Protein 2R47 (pdb70)

Structure (mmCIF, N/CA/C/O backbone):
data_2R47
#
_entry.id   2R47
#
_cell.length_a   150.763
_cell.length_b   208.637
_cell.length_c   83.051
_cell.angle_alpha   90.000
_cell.angle_beta   90.000
_cell.angle_gamma   90.000
#
_symmetry.space_group_name_H-M   'C 2 2 21'
#
loop_
_entity.id
_entity.type
_entity.pdbx_description
1 polymer 'Uncharacterized protein MTH_862'
2 non-polymer 'SULFATE ION'
3 water water
#
loop_
_atom_site.group_PDB
_atom_site.id
_atom_site.type_symbol
_atom_site.label_atom_id
_atom_site.label_alt_id
_atom_site.label_comp_id
_atom_site.label_asym_id
_atom_site.label_entity_id
_atom_site.label_seq_id
_atom_site.pdbx_PDB_ins_code
_atom_site.Cartn_x
_atom_site.Cartn_y
_atom_site.Cartn_z
_atom_site.occupancy
_atom_site.B_iso_or_equiv
_atom_site.auth_seq_id
_atom_site.auth_comp_id
_atom_site.auth_asym_id
_atom_site.auth_atom_id
_atom_site.pdbx_PDB_model_num
ATOM 1 N N . GLY A 1 1 ? 39.791 80.977 11.038 1.00 31.62 -1 GLY A N 1
ATOM 2 C CA . GLY A 1 1 ? 39.180 82.269 10.589 1.00 31.26 -1 GLY A CA 1
ATOM 3 C C . GLY A 1 1 ? 37.749 82.447 11.075 1.00 31.01 -1 GLY A C 1
ATOM 4 O O . GLY A 1 1 ? 37.290 81.721 11.969 1.00 30.54 -1 GLY A O 1
ATOM 5 N N . HIS A 1 2 ? 37.039 83.396 10.461 1.00 30.92 0 HIS A N 1
ATOM 6 C CA . HIS A 1 2 ? 35.700 83.790 10.916 1.00 30.98 0 HIS A CA 1
ATOM 7 C C . HIS A 1 2 ? 34.694 82.646 10.925 1.00 29.82 0 HIS A C 1
ATOM 8 O O . HIS A 1 2 ? 34.549 81.920 9.927 1.00 29.58 0 HIS A O 1
ATOM 15 N N . MET A 1 3 ? 34.008 82.504 12.060 1.00 28.74 1 MET A N 1
ATOM 16 C CA . MET A 1 3 ? 33.039 81.436 12.266 1.00 27.24 1 MET A CA 1
ATOM 17 C C . MET A 1 3 ? 31.663 82.068 12.319 1.00 27.80 1 MET A C 1
ATOM 18 O O . MET A 1 3 ? 31.445 83.013 13.093 1.00 27.34 1 MET A O 1
ATOM 23 N N . GLU A 1 4 ? 30.755 81.563 11.479 1.00 27.56 2 GLU A N 1
ATOM 24 C CA . GLU A 1 4 ? 29.384 82.053 11.403 1.00 28.45 2 GLU A CA 1
ATOM 25 C C . GLU A 1 4 ? 28.398 81.069 12.023 1.00 27.50 2 GLU A C 1
ATOM 26 O O . GLU A 1 4 ? 28.442 79.883 11.703 1.00 26.50 2 GLU A O 1
ATOM 32 N N . LYS A 1 5 ? 27.504 81.566 12.886 1.00 27.57 3 LYS A N 1
ATOM 33 C CA . LYS A 1 5 ? 26.482 80.723 13.508 1.00 28.27 3 LYS A CA 1
ATOM 34 C C . LYS A 1 5 ? 25.574 80.153 12.459 1.00 28.01 3 LYS A C 1
ATOM 35 O O . LYS A 1 5 ? 25.004 80.900 11.661 1.00 28.00 3 LYS A O 1
ATOM 41 N N . LEU A 1 6 ? 25.435 78.831 12.482 1.00 26.71 4 LEU A N 1
ATOM 42 C CA . LEU A 1 6 ? 24.604 78.099 11.546 1.00 26.89 4 LEU A CA 1
ATOM 43 C C . LEU A 1 6 ? 23.240 77.850 12.159 1.00 25.98 4 LEU A C 1
ATOM 44 O O . LEU A 1 6 ? 22.215 78.173 11.552 1.00 25.72 4 LEU A O 1
ATOM 49 N N . LYS A 1 7 ? 23.214 77.258 13.350 1.00 24.37 5 LYS A N 1
ATOM 50 C CA . LYS A 1 7 ? 21.940 77.011 14.006 1.00 23.63 5 LYS A CA 1
ATOM 51 C C . LYS A 1 7 ? 22.094 76.734 15.477 1.00 23.33 5 LYS A C 1
ATOM 52 O O . LYS A 1 7 ? 23.208 76.531 15.948 1.00 21.87 5 LYS A O 1
ATOM 58 N N . GLU A 1 8 ? 20.967 76.661 16.173 1.00 23.10 6 GLU A N 1
ATOM 59 C CA . GLU A 1 8 ? 20.975 76.413 17.624 1.00 25.52 6 GLU A CA 1
ATOM 60 C C . GLU A 1 8 ? 20.422 75.029 17.902 1.00 22.83 6 GLU A C 1
ATOM 61 O O . GLU A 1 8 ? 19.664 74.477 17.096 1.00 22.81 6 GLU A O 1
ATOM 67 N N . PHE A 1 9 ? 20.759 74.473 19.062 1.00 21.11 7 PHE A N 1
ATOM 68 C CA . PHE A 1 9 ? 20.205 73.198 19.455 1.00 18.87 7 PHE A CA 1
ATOM 69 C C . PHE A 1 9 ? 19.977 73.224 20.954 1.00 19.79 7 PHE A C 1
ATOM 70 O O . PHE A 1 9 ? 20.543 74.067 21.662 1.00 17.96 7 PHE A O 1
ATOM 78 N N . ARG A 1 10 ? 19.195 72.266 21.428 1.00 19.39 8 ARG A N 1
ATOM 79 C CA . ARG A 1 10 ? 18.871 72.173 22.844 1.00 20.48 8 ARG A CA 1
ATOM 80 C C . ARG A 1 10 ? 18.746 70.706 23.226 1.00 19.63 8 ARG A C 1
ATOM 81 O O . ARG A 1 10 ? 18.139 69.901 22.507 1.00 18.96 8 ARG A O 1
ATOM 89 N N . GLY A 1 11 ? 19.339 70.362 24.359 1.00 19.46 9 GLY A N 1
ATOM 90 C CA . GLY A 1 11 ? 19.307 69.007 24.879 1.00 19.67 9 GLY A CA 1
ATOM 91 C C . GLY A 1 11 ? 20.402 68.121 24.325 1.00 19.76 9 GLY A C 1
ATOM 92 O O . GLY A 1 11 ? 20.964 68.421 23.262 1.00 19.19 9 GLY A O 1
ATOM 93 N N . ILE A 1 12 ? 20.653 67.000 25.017 1.00 19.42 10 ILE A N 1
ATOM 94 C CA . ILE A 1 12 ? 21.662 65.997 24.614 1.00 19.52 10 ILE A CA 1
ATOM 95 C C . ILE A 1 12 ? 21.330 65.332 23.289 1.00 17.57 10 ILE A C 1
ATOM 96 O O . ILE A 1 12 ? 22.187 65.162 22.446 1.00 17.91 10 ILE A O 1
ATOM 101 N N . LYS A 1 13 ? 20.068 64.968 23.082 1.00 17.08 11 LYS A N 1
ATOM 102 C CA . LYS A 1 13 ? 19.738 64.341 21.772 1.00 18.59 11 LYS A CA 1
ATOM 103 C C . LYS A 1 13 ? 20.130 65.209 20.571 1.00 16.75 11 LYS A C 1
ATOM 104 O O . LYS A 1 13 ? 20.740 64.707 19.620 1.00 16.41 11 LYS A O 1
ATOM 110 N N . GLU A 1 14 ? 19.825 66.505 20.617 1.00 17.89 12 GLU A N 1
ATOM 111 C CA . GLU A 1 14 ? 20.168 67.407 19.506 1.00 17.59 12 GLU A CA 1
ATOM 112 C C . GLU A 1 14 ? 21.651 67.697 19.441 1.00 17.22 12 GLU A C 1
ATOM 113 O O . GLU A 1 14 ? 22.177 67.932 18.384 1.00 16.62 12 GLU A O 1
ATOM 119 N N . HIS A 1 15 ? 22.313 67.739 20.597 1.00 17.15 13 HIS A N 1
ATOM 120 C CA . HIS A 1 15 ? 23.769 67.920 20.640 1.00 16.90 13 HIS A CA 1
ATOM 121 C C . HIS A 1 15 ? 24.476 66.787 19.875 1.00 16.91 13 HIS A C 1
ATOM 122 O O . HIS A 1 15 ? 25.321 67.042 18.977 1.00 17.46 13 HIS A O 1
ATOM 129 N N . LEU A 1 16 ? 24.104 65.541 20.179 1.00 15.75 14 LEU A N 1
ATOM 130 C CA . LEU A 1 16 ? 24.630 64.415 19.408 1.00 17.11 14 LEU A CA 1
ATOM 131 C C . LEU A 1 16 ? 24.228 64.491 17.926 1.00 17.29 14 LEU A C 1
ATOM 132 O O . LEU A 1 16 ? 25.037 64.205 17.019 1.00 16.06 14 LEU A O 1
ATOM 137 N N . GLY A 1 17 ? 22.971 64.861 17.677 1.00 15.74 15 GLY A N 1
ATOM 138 C CA . GLY A 1 17 ? 22.470 64.956 16.293 1.00 16.21 15 GLY A CA 1
ATOM 139 C C . GLY A 1 17 ? 23.194 65.931 15.383 1.00 16.00 15 GLY A C 1
ATOM 140 O O . GLY A 1 17 ? 23.505 65.599 14.217 1.00 16.79 15 GLY A O 1
ATOM 141 N N . VAL A 1 18 ? 23.483 67.132 15.886 1.00 16.69 16 VAL A N 1
ATOM 142 C CA . VAL A 1 18 ? 24.232 68.106 15.054 1.00 16.21 16 VAL A CA 1
ATOM 143 C C . VAL A 1 18 ? 25.655 67.618 14.793 1.00 16.26 16 VAL A C 1
ATOM 144 O O . VAL A 1 18 ? 26.237 67.921 13.758 1.00 15.77 16 VAL A O 1
ATOM 148 N N . PHE A 1 19 ? 26.218 66.851 15.726 1.00 16.27 17 PHE A N 1
ATOM 149 C CA . PHE A 1 19 ? 27.529 66.235 15.491 1.00 15.71 17 PHE A CA 1
ATOM 150 C C . PHE A 1 19 ? 27.397 65.170 14.393 1.00 17.40 17 PHE A C 1
ATOM 151 O O . PHE A 1 19 ? 28.189 65.154 13.414 1.00 17.85 17 PHE A O 1
ATOM 159 N N . ARG A 1 20 ? 26.405 64.291 14.516 1.00 16.42 18 ARG A N 1
ATOM 160 C CA . ARG A 1 20 ? 26.201 63.273 13.483 1.00 18.13 18 ARG A CA 1
ATOM 161 C C . ARG A 1 20 ? 26.075 63.890 12.101 1.00 17.42 18 ARG A C 1
ATOM 162 O O . ARG A 1 20 ? 26.623 63.362 11.156 1.00 18.06 18 ARG A O 1
ATOM 170 N N . GLU A 1 21 ? 25.362 65.012 12.016 1.00 18.47 19 GLU A N 1
ATOM 171 C CA . GLU A 1 21 ? 25.185 65.745 10.760 1.00 18.29 19 GLU A CA 1
ATOM 172 C C . GLU A 1 21 ? 26.508 66.307 10.267 1.00 18.39 19 GLU A C 1
ATOM 173 O O . GLU A 1 21 ? 26.819 66.191 9.064 1.00 17.76 19 GLU A O 1
ATOM 179 N N . ALA A 1 22 ? 27.272 66.918 11.181 1.00 17.98 20 ALA A N 1
ATOM 180 C CA . ALA A 1 22 ? 28.567 67.519 10.855 1.00 18.99 20 ALA A CA 1
ATOM 181 C C . ALA A 1 22 ? 29.543 66.476 10.264 1.00 18.32 20 ALA A C 1
ATOM 182 O O . ALA A 1 22 ? 30.267 66.787 9.344 1.00 18.64 20 ALA A O 1
ATOM 184 N N . VAL A 1 23 ? 29.547 65.242 10.771 1.00 17.29 21 VAL A N 1
ATOM 185 C CA . VAL A 1 23 ? 30.492 64.212 10.298 1.00 18.07 21 VAL A CA 1
ATOM 186 C C . VAL A 1 23 ? 29.873 63.134 9.384 1.00 18.49 21 VAL A C 1
ATOM 187 O O . VAL A 1 23 ? 30.436 62.048 9.215 1.00 19.67 21 VAL A O 1
ATOM 191 N N . LYS A 1 24 ? 28.759 63.454 8.755 1.00 20.05 22 LYS A N 1
ATOM 192 C CA . LYS A 1 24 ? 28.008 62.443 8.019 1.00 21.72 22 LYS A CA 1
ATOM 193 C C . LYS A 1 24 ? 28.810 61.727 6.954 1.00 22.83 22 LYS A C 1
ATOM 194 O O . LYS A 1 24 ? 28.583 60.555 6.719 1.00 23.64 22 LYS A O 1
ATOM 200 N N . ASP A 1 25 ? 29.720 62.438 6.298 1.00 23.22 23 ASP A N 1
ATOM 201 C CA . ASP A 1 25 ? 30.477 61.868 5.180 1.00 24.70 23 ASP A CA 1
ATOM 202 C C . ASP A 1 25 ? 31.831 61.301 5.578 1.00 24.28 23 ASP A C 1
ATOM 203 O O . ASP A 1 25 ? 32.573 60.814 4.714 1.00 24.44 23 ASP A O 1
ATOM 208 N N . ALA A 1 26 ? 32.146 61.337 6.872 1.00 22.60 24 ALA A N 1
ATOM 209 C CA . ALA A 1 26 ? 33.458 60.902 7.375 1.00 21.39 24 ALA A CA 1
ATOM 210 C C . ALA A 1 26 ? 33.531 59.404 7.555 1.00 21.12 24 ALA A C 1
ATOM 211 O O . ALA A 1 26 ? 32.539 58.769 7.890 1.00 21.83 24 ALA A O 1
ATOM 213 N N . GLU A 1 27 ? 34.732 58.847 7.410 1.00 20.59 25 GLU A N 1
ATOM 214 C CA . GLU A 1 27 ? 34.983 57.437 7.676 1.00 21.54 25 GLU A CA 1
ATOM 215 C C . GLU A 1 27 ? 35.660 57.258 9.053 1.00 19.85 25 GLU A C 1
ATOM 216 O O . GLU A 1 27 ? 35.427 56.273 9.734 1.00 17.51 25 GLU A O 1
ATOM 222 N N . ARG A 1 28 ? 36.587 58.175 9.380 1.00 18.80 26 ARG A N 1
ATOM 223 C CA A ARG A 1 28 ? 37.474 58.000 10.518 0.60 18.80 26 ARG A CA 1
ATOM 224 C CA B ARG A 1 28 ? 37.482 58.012 10.516 0.40 17.95 26 ARG A CA 1
ATOM 225 C C . ARG A 1 28 ? 37.535 59.337 11.232 1.00 18.88 26 ARG A C 1
ATOM 226 O O . ARG A 1 28 ? 37.903 60.347 10.625 1.00 19.65 26 ARG A O 1
ATOM 241 N N . ILE A 1 29 ? 37.165 59.315 12.511 1.00 17.63 27 ILE A N 1
ATOM 242 C CA A ILE A 1 29 ? 37.188 60.520 13.334 0.60 16.83 27 ILE A CA 1
ATOM 243 C CA B ILE A 1 29 ? 37.149 60.509 13.368 0.40 16.30 27 ILE A CA 1
ATOM 244 C C . ILE A 1 29 ? 38.201 60.362 14.459 1.00 15.65 27 ILE A C 1
ATOM 245 O O . ILE A 1 29 ? 38.307 59.301 15.068 1.00 15.40 27 ILE A O 1
ATOM 254 N N . GLY A 1 30 ? 38.937 61.429 14.723 1.00 14.00 28 GLY A N 1
ATOM 255 C CA . GLY A 1 30 ? 39.928 61.474 15.796 1.00 13.74 28 GLY A CA 1
ATOM 256 C C . GLY A 1 30 ? 39.433 62.529 16.752 1.00 14.32 28 GLY A C 1
ATOM 257 O O . GLY A 1 30 ? 39.031 63.589 16.307 1.00 15.19 28 GLY A O 1
ATOM 258 N N . PHE A 1 31 ? 39.408 62.217 18.043 1.00 13.96 29 PHE A N 1
ATOM 259 C CA . PHE A 1 31 ? 39.048 63.227 19.080 1.00 13.70 29 PHE A CA 1
ATOM 260 C C . PHE A 1 31 ? 40.311 63.470 19.877 1.00 14.42 29 PHE A C 1
ATOM 261 O O . PHE A 1 31 ? 40.845 62.507 20.391 1.00 15.82 29 PHE A O 1
ATOM 269 N N . ALA A 1 32 ? 40.763 64.728 19.968 1.00 14.41 30 ALA A N 1
ATOM 270 C CA . ALA A 1 32 ? 41.990 65.061 20.712 1.00 14.84 30 ALA A CA 1
ATOM 271 C C . ALA A 1 32 ? 41.597 65.895 21.913 1.00 14.22 30 ALA A C 1
ATOM 272 O O . ALA A 1 32 ? 40.921 66.917 21.784 1.00 13.74 30 ALA A O 1
ATOM 274 N N . GLY A 1 33 ? 42.015 65.467 23.088 1.00 15.12 31 GLY A N 1
ATOM 275 C CA . GLY A 1 33 ? 41.701 66.274 24.266 1.00 14.54 31 GLY A CA 1
ATOM 276 C C . GLY A 1 33 ? 42.509 65.888 25.487 1.00 15.09 31 GLY A C 1
ATOM 277 O O . GLY A 1 33 ? 43.276 64.916 25.485 1.00 15.35 31 GLY A O 1
ATOM 278 N N . VAL A 1 34 ? 42.291 66.643 26.549 1.00 13.67 32 VAL A N 1
ATOM 279 C CA . VAL A 1 34 ? 42.974 66.372 27.809 1.00 14.91 32 VAL A CA 1
ATOM 280 C C . VAL A 1 34 ? 42.396 65.130 28.505 1.00 14.62 32 VAL A C 1
ATOM 281 O O . VAL A 1 34 ? 41.208 65.076 28.815 1.00 15.11 32 VAL A O 1
ATOM 285 N N . PRO A 1 35 ? 43.248 64.125 28.774 1.00 15.85 33 PRO A N 1
ATOM 286 C CA . PRO A 1 35 ? 42.802 62.948 29.514 1.00 15.37 33 PRO A CA 1
ATOM 287 C C . PRO A 1 35 ? 42.053 63.330 30.813 1.00 17.23 33 PRO A C 1
ATOM 288 O O . PRO A 1 35 ? 42.477 64.225 31.545 1.00 16.87 33 PRO A O 1
ATOM 292 N N . GLY A 1 36 ? 40.952 62.640 31.084 1.00 17.51 34 GLY A N 1
ATOM 293 C CA . GLY A 1 36 ? 40.249 62.785 32.334 1.00 17.91 34 GLY A CA 1
ATOM 294 C C . GLY A 1 36 ? 39.076 63.715 32.156 1.00 17.97 34 GLY A C 1
ATOM 295 O O . GLY A 1 36 ? 37.940 63.290 32.247 1.00 18.62 34 GLY A O 1
ATOM 296 N N . VAL A 1 37 ? 39.381 64.998 31.959 1.00 17.89 35 VAL A N 1
ATOM 297 C CA A VAL A 1 37 ? 38.400 66.055 31.709 0.50 18.15 35 VAL A CA 1
ATOM 298 C CA B VAL A 1 37 ? 38.338 65.986 31.773 0.50 18.64 35 VAL A CA 1
ATOM 299 C C . VAL A 1 37 ? 37.675 65.869 30.377 1.00 17.82 35 VAL A C 1
ATOM 300 O O . VAL A 1 37 ? 36.461 65.982 30.280 1.00 18.01 35 VAL A O 1
ATOM 316 N N . THR A 1 39 ? 38.284 63.160 27.955 1.00 14.19 37 THR A N 1
ATOM 317 C CA . THR A 1 39 ? 38.045 61.759 27.473 1.00 14.78 37 THR A CA 1
ATOM 318 C C . THR A 1 39 ? 36.533 61.399 27.401 1.00 15.09 37 THR A C 1
ATOM 319 O O . THR A 1 39 ? 36.103 60.803 26.415 1.00 14.26 37 THR A O 1
ATOM 323 N N . PRO A 1 40 ? 35.745 61.697 28.466 1.00 14.93 38 PRO A N 1
ATOM 324 C CA . PRO A 1 40 ? 34.316 61.344 28.445 1.00 14.99 38 PRO A CA 1
ATOM 325 C C . PRO A 1 40 ? 33.570 61.944 27.254 1.00 14.74 38 PRO A C 1
ATOM 326 O O . PRO A 1 40 ? 32.662 61.297 26.701 1.00 15.56 38 PRO A O 1
ATOM 330 N N . PHE A 1 41 ? 33.969 63.134 26.806 1.00 14.67 39 PHE A N 1
ATOM 331 C CA . PHE A 1 41 ? 33.286 63.771 25.659 1.00 14.68 39 PHE A CA 1
ATOM 332 C C . PHE A 1 41 ? 33.647 63.062 24.403 1.00 15.28 39 PHE A C 1
ATOM 333 O O . PHE A 1 41 ? 32.831 62.821 23.568 1.00 14.48 39 PHE A O 1
ATOM 341 N N . ALA A 1 42 ? 34.904 62.714 24.279 1.00 14.60 40 ALA A N 1
ATOM 342 C CA . ALA A 1 42 ? 35.269 61.898 23.132 1.00 15.22 40 ALA A CA 1
ATOM 343 C C . ALA A 1 42 ? 34.453 60.590 23.110 1.00 15.97 40 ALA A C 1
ATOM 344 O O . ALA A 1 42 ? 33.983 60.155 22.046 1.00 14.62 40 ALA A O 1
ATOM 346 N N . GLN A 1 43 ? 34.260 59.954 24.275 1.00 15.87 41 GLN A N 1
ATOM 347 C CA . GLN A 1 43 ? 33.534 58.656 24.311 1.00 15.26 41 GLN A CA 1
ATOM 348 C C . GLN A 1 43 ? 32.058 58.853 23.979 1.00 16.47 41 GLN A C 1
ATOM 349 O O . GLN A 1 43 ? 31.445 58.031 23.282 1.00 18.64 41 GLN A O 1
ATOM 355 N N . LEU A 1 44 ? 31.497 59.956 24.448 1.00 15.64 42 LEU A N 1
ATOM 356 C CA . LEU A 1 44 ? 30.078 60.263 24.212 1.00 16.31 42 LEU A CA 1
ATOM 357 C C . LEU A 1 44 ? 29.807 60.485 22.744 1.00 15.92 42 LEU A C 1
ATOM 358 O O . LEU A 1 44 ? 28.866 59.910 22.162 1.00 16.32 42 LEU A O 1
ATOM 363 N N . PHE A 1 45 ? 30.631 61.305 22.117 1.00 15.42 43 PHE A N 1
ATOM 364 C CA . PHE A 1 45 ? 30.377 61.625 20.706 1.00 16.53 43 PHE A CA 1
ATOM 365 C C . PHE A 1 45 ? 30.778 60.494 19.757 1.00 16.54 43 PHE A C 1
ATOM 366 O O . PHE A 1 45 ? 30.126 60.286 18.718 1.00 16.75 43 PHE A O 1
ATOM 374 N N . ALA A 1 46 ? 31.819 59.750 20.112 1.00 15.60 44 ALA A N 1
ATOM 375 C CA . ALA A 1 46 ? 32.143 58.484 19.410 1.00 15.76 44 ALA A CA 1
ATOM 376 C C . ALA A 1 46 ? 30.994 57.491 19.434 1.00 16.72 44 ALA A C 1
ATOM 377 O O . ALA A 1 46 ? 30.662 56.873 18.398 1.00 15.74 44 ALA A O 1
ATOM 379 N N . TYR A 1 47 ? 30.358 57.334 20.590 1.00 15.69 45 TYR A N 1
ATOM 380 C CA . TYR A 1 47 ? 29.151 56.538 20.702 1.00 17.71 45 TYR A CA 1
ATOM 381 C C . TYR A 1 47 ? 28.080 56.972 19.704 1.00 17.93 45 TYR A C 1
ATOM 382 O O . TYR A 1 47 ? 27.445 56.132 19.086 1.00 18.53 45 TYR A O 1
ATOM 391 N N . ALA A 1 48 ? 27.868 58.266 19.554 1.00 17.46 46 ALA A N 1
ATOM 392 C CA . ALA A 1 48 ? 26.854 58.782 18.636 1.00 17.99 46 ALA A CA 1
ATOM 393 C C . ALA A 1 48 ? 27.171 58.439 17.186 1.00 18.62 46 ALA A C 1
ATOM 394 O O . ALA A 1 48 ? 26.277 58.425 16.337 1.00 17.44 46 ALA A O 1
ATOM 396 N N . VAL A 1 49 ? 28.463 58.258 16.886 1.00 18.61 47 VAL A N 1
ATOM 397 C CA . VAL A 1 49 ? 28.881 57.884 15.532 1.00 18.86 47 VAL A CA 1
ATOM 398 C C . VAL A 1 49 ? 29.665 56.575 15.543 1.00 19.82 47 VAL A C 1
ATOM 399 O O . VAL A 1 49 ? 30.648 56.429 14.817 1.00 18.29 47 VAL A O 1
ATOM 403 N N . ARG A 1 50 ? 29.154 55.588 16.289 1.00 19.58 48 ARG A N 1
ATOM 404 C CA . ARG A 1 50 ? 29.895 54.347 16.528 1.00 21.16 48 ARG A CA 1
ATOM 405 C C . ARG A 1 50 ? 30.028 53.495 15.268 1.00 21.42 48 ARG A C 1
ATOM 406 O O . ARG A 1 50 ? 30.772 52.507 15.254 1.00 21.82 48 ARG A O 1
ATOM 414 N N . ASP A 1 51 ? 29.298 53.873 14.219 1.00 21.99 49 ASP A N 1
ATOM 415 C CA . ASP A 1 51 ? 29.455 53.251 12.896 1.00 23.37 49 ASP A CA 1
ATOM 416 C C . ASP A 1 51 ? 30.808 53.552 12.234 1.00 22.86 49 ASP A C 1
ATOM 417 O O . ASP A 1 51 ? 31.247 52.867 11.263 1.00 22.39 49 ASP A O 1
ATOM 422 N N . LYS A 1 52 ? 31.456 54.616 12.699 1.00 21.10 50 LYS A N 1
ATOM 423 C CA . LYS A 1 52 ? 32.690 55.077 12.095 1.00 20.57 50 LYS A CA 1
ATOM 424 C C . LYS A 1 52 ? 33.860 54.447 12.816 1.00 19.09 50 LYS A C 1
ATOM 425 O O . LYS A 1 52 ? 33.677 53.764 13.795 1.00 17.45 50 LYS A O 1
ATOM 431 N N . ASP A 1 53 ? 35.058 54.629 12.276 1.00 18.82 51 ASP A N 1
ATOM 432 C CA A ASP A 1 53 ? 36.256 54.126 12.955 0.60 19.20 51 ASP A CA 1
ATOM 433 C CA B ASP A 1 53 ? 36.294 54.165 12.867 0.40 18.95 51 ASP A CA 1
ATOM 434 C C . ASP A 1 53 ? 36.838 55.331 13.707 1.00 19.36 51 ASP A C 1
ATOM 435 O O . ASP A 1 53 ? 37.298 56.318 13.113 1.00 20.16 51 ASP A O 1
ATOM 444 N N . ASN A 1 54 ? 36.789 55.262 15.045 1.00 16.88 52 ASN A N 1
ATOM 445 C CA . ASN A 1 54 ? 37.079 56.457 15.856 1.00 16.58 52 ASN A CA 1
ATOM 446 C C . ASN A 1 54 ? 38.281 56.203 16.762 1.00 15.92 52 ASN A C 1
ATOM 447 O O . ASN A 1 54 ? 38.494 55.062 17.258 1.00 16.26 52 ASN A O 1
ATOM 452 N N . ILE A 1 55 ? 39.032 57.252 16.997 1.00 15.71 53 ILE A N 1
ATOM 453 C CA . ILE A 1 55 ? 40.172 57.170 17.920 1.00 14.97 53 ILE A CA 1
ATOM 454 C C . ILE A 1 55 ? 40.216 58.366 18.882 1.00 14.07 53 ILE A C 1
ATOM 455 O O . ILE A 1 55 ? 39.661 59.444 18.584 1.00 15.08 53 ILE A O 1
ATOM 460 N N . PHE A 1 56 ? 40.925 58.178 20.012 1.00 13.21 54 PHE A N 1
ATOM 461 C CA . PHE A 1 56 ? 41.094 59.253 21.021 1.00 13.67 54 PHE A CA 1
ATOM 462 C C . PHE A 1 56 ? 42.581 59.558 21.071 1.00 13.33 54 PHE A C 1
ATOM 463 O O . PHE A 1 56 ? 43.393 58.638 21.264 1.00 14.54 54 PHE A O 1
ATOM 471 N N . ILE A 1 57 ? 42.917 60.825 20.882 1.00 14.50 55 ILE A N 1
ATOM 472 C CA . ILE A 1 57 ? 44.299 61.285 20.900 1.00 14.86 55 ILE A CA 1
ATOM 473 C C . ILE A 1 57 ? 44.469 62.044 22.210 1.00 16.02 55 ILE A C 1
ATOM 474 O O . ILE A 1 57 ? 43.808 63.045 22.404 1.00 15.41 55 ILE A O 1
ATOM 479 N N . PRO A 1 58 ? 45.341 61.552 23.106 1.00 16.90 56 PRO A N 1
ATOM 480 C CA . PRO A 1 58 ? 45.564 62.253 24.356 1.00 16.87 56 PRO A CA 1
ATOM 481 C C . PRO A 1 58 ? 46.458 63.485 24.160 1.00 17.84 56 PRO A C 1
ATOM 482 O O . PRO A 1 58 ? 47.574 63.395 23.627 1.00 17.52 56 PRO A O 1
ATOM 486 N N . ASN A 1 59 ? 45.961 64.632 24.616 1.00 18.75 57 ASN A N 1
ATOM 487 C CA . ASN A 1 59 ? 46.645 65.910 24.439 1.00 18.36 57 ASN A CA 1
ATOM 488 C C . ASN A 1 59 ? 46.943 66.116 22.967 1.00 19.30 57 ASN A C 1
ATOM 489 O O . ASN A 1 59 ? 46.030 66.139 22.188 1.00 18.19 57 ASN A O 1
ATOM 494 N N . THR A 1 60 ? 48.214 66.291 22.569 1.00 19.54 58 THR A N 1
ATOM 495 C CA . THR A 1 60 ? 48.484 66.394 21.126 1.00 20.54 58 THR A CA 1
ATOM 496 C C . THR A 1 60 ? 49.412 65.239 20.684 1.00 21.63 58 THR A C 1
ATOM 497 O O . THR A 1 60 ? 50.147 65.362 19.716 1.00 22.72 58 THR A O 1
ATOM 501 N N . ASP A 1 61 ? 49.367 64.129 21.408 1.00 21.13 59 ASP A N 1
ATOM 502 C CA . ASP A 1 61 ? 50.250 63.008 21.127 1.00 22.08 59 ASP A CA 1
ATOM 503 C C . ASP A 1 61 ? 49.572 61.938 20.285 1.00 20.92 59 ASP A C 1
ATOM 504 O O . ASP A 1 61 ? 49.097 60.948 20.807 1.00 20.04 59 ASP A O 1
ATOM 509 N N . PHE A 1 62 ? 49.656 62.114 18.972 1.00 21.18 60 PHE A N 1
ATOM 510 C CA . PHE A 1 62 ? 49.083 61.197 17.993 1.00 21.16 60 PHE A CA 1
ATOM 511 C C . PHE A 1 62 ? 49.615 59.773 18.125 1.00 20.89 60 PHE A C 1
ATOM 512 O O . PHE A 1 62 ? 48.888 58.805 17.949 1.00 19.49 60 PHE A O 1
ATOM 520 N N . SER A 1 63 ? 50.904 59.639 18.450 1.00 21.31 61 SER A N 1
ATOM 521 C CA . SER A 1 63 ? 51.517 58.325 18.620 1.00 21.37 61 SER A CA 1
ATOM 522 C C . SER A 1 63 ? 50.892 57.496 19.737 1.00 20.96 61 SER A C 1
ATOM 523 O O . SER A 1 63 ? 50.983 56.257 19.688 1.00 20.71 61 SER A O 1
ATOM 526 N N . LYS A 1 64 ? 50.234 58.164 20.703 1.00 18.96 62 LYS A N 1
ATOM 527 C CA A LYS A 1 64 ? 49.554 57.472 21.808 0.60 19.43 62 LYS A CA 1
ATOM 528 C CA B LYS A 1 64 ? 49.547 57.500 21.820 0.40 19.21 62 LYS A CA 1
ATOM 529 C C . LYS A 1 64 ? 48.032 57.309 21.570 1.00 18.58 62 LYS A C 1
ATOM 530 O O . LYS A 1 64 ? 47.295 56.876 22.461 1.00 18.71 62 LYS A O 1
ATOM 541 N N . ALA A 1 65 ? 47.566 57.613 20.347 1.00 18.17 63 ALA A N 1
ATOM 542 C CA . ALA A 1 65 ? 46.133 57.489 20.053 1.00 16.84 63 ALA A CA 1
ATOM 543 C C . ALA A 1 65 ? 45.678 56.048 20.215 1.00 16.80 63 ALA A C 1
ATOM 544 O O . ALA A 1 65 ? 46.442 55.117 19.917 1.00 15.56 63 ALA A O 1
ATOM 546 N N . ARG A 1 66 ? 44.455 55.870 20.726 1.00 16.06 64 ARG A N 1
ATOM 547 C CA A ARG A 1 66 ? 43.869 54.541 20.907 0.60 16.61 64 ARG A CA 1
ATOM 548 C CA B ARG A 1 66 ? 43.866 54.544 20.916 0.40 16.72 64 ARG A CA 1
ATOM 549 C C . ARG A 1 66 ? 42.502 54.456 20.256 1.00 17.08 64 ARG A C 1
ATOM 550 O O . ARG A 1 66 ? 41.736 55.468 20.207 1.00 17.27 64 ARG A O 1
ATOM 565 N N . LYS A 1 67 ? 42.161 53.258 19.774 1.00 17.37 65 LYS A N 1
ATOM 566 C CA . LYS A 1 67 ? 40.812 53.059 19.247 1.00 18.53 65 LYS A CA 1
ATOM 567 C C . LYS A 1 67 ? 39.762 53.330 20.335 1.00 18.59 65 LYS A C 1
ATOM 568 O O . LYS A 1 67 ? 39.946 52.963 21.490 1.00 18.58 65 LYS A O 1
ATOM 574 N N . LEU A 1 68 ? 38.639 53.895 19.900 1.00 18.94 66 LEU A N 1
ATOM 575 C CA . LEU A 1 68 ? 37.426 54.037 20.688 1.00 18.79 66 LEU A CA 1
ATOM 576 C C . LEU A 1 68 ? 36.494 52.951 20.206 1.00 19.67 66 LEU A C 1
ATOM 577 O O . LEU A 1 68 ? 35.941 53.039 19.101 1.00 20.38 66 LEU A O 1
ATOM 582 N N . GLU A 1 69 ? 36.373 51.904 21.012 1.00 20.13 67 GLU A N 1
ATOM 583 C CA A GLU A 1 69 ? 35.658 50.682 20.620 0.60 21.76 67 GLU A CA 1
ATOM 584 C CA B GLU A 1 69 ? 35.625 50.711 20.591 0.40 20.37 67 GLU A CA 1
ATOM 585 C C . GLU A 1 69 ? 34.381 50.442 21.429 1.00 20.59 67 GLU A C 1
ATOM 586 O O . GLU A 1 69 ? 34.377 50.633 22.645 1.00 19.18 67 GLU A O 1
ATOM 597 N N . VAL A 1 70 ? 33.319 49.989 20.762 1.00 21.22 68 VAL A N 1
ATOM 598 C CA . VAL A 1 70 ? 32.062 49.714 21.475 1.00 22.17 68 VAL A CA 1
ATOM 599 C C . VAL A 1 70 ? 32.101 48.339 22.172 1.00 22.11 68 VAL A C 1
ATOM 600 O O . VAL A 1 70 ? 32.376 47.320 21.559 1.00 21.65 68 VAL A O 1
ATOM 604 N N . THR A 1 71 ? 31.826 48.316 23.464 1.00 20.74 69 THR A N 1
ATOM 605 C CA . THR A 1 71 ? 31.735 47.060 24.205 1.00 21.19 69 THR A CA 1
ATOM 606 C C . THR A 1 71 ? 30.342 46.964 24.843 1.00 21.26 69 THR A C 1
ATOM 607 O O . THR A 1 71 ? 29.544 47.877 24.693 1.00 20.74 69 THR A O 1
ATOM 611 N N . GLU A 1 72 ? 30.055 45.910 25.619 1.00 20.59 70 GLU A N 1
ATOM 612 C CA . GLU A 1 72 ? 28.790 45.925 26.385 1.00 21.74 70 GLU A CA 1
ATOM 613 C C . GLU A 1 72 ? 28.678 47.023 27.453 1.00 20.28 70 GLU A C 1
ATOM 614 O O . GLU A 1 72 ? 27.573 47.258 28.023 1.00 19.35 70 GLU A O 1
ATOM 620 N N . TYR A 1 73 ? 29.797 47.699 27.721 1.00 19.09 71 TYR A N 1
ATOM 621 C CA . TYR A 1 73 ? 29.798 48.799 28.686 1.00 19.32 71 TYR A CA 1
ATOM 622 C C . TYR A 1 73 ? 29.716 50.207 28.069 1.00 19.71 71 TYR A C 1
ATOM 623 O O . TYR A 1 73 ? 29.560 51.221 28.806 1.00 19.46 71 TYR A O 1
ATOM 632 N N . GLY A 1 74 ? 29.768 50.286 26.742 1.00 19.58 72 GLY A N 1
ATOM 633 C CA . GLY A 1 74 ? 29.776 51.561 26.058 1.00 21.02 72 GLY A CA 1
ATOM 634 C C . GLY A 1 74 ? 31.056 51.602 25.249 1.00 23.01 72 GLY A C 1
ATOM 635 O O . GLY A 1 74 ? 31.540 50.562 24.786 1.00 24.14 72 GLY A O 1
ATOM 636 N N . VAL A 1 75 ? 31.595 52.795 25.065 1.00 21.10 73 VAL A N 1
ATOM 637 C CA . VAL A 1 75 ? 32.826 52.985 24.329 1.00 22.00 73 VAL A CA 1
ATOM 638 C C . VAL A 1 75 ? 33.988 52.921 25.290 1.00 22.14 73 VAL A C 1
ATOM 639 O O . VAL A 1 75 ? 33.978 53.631 26.315 1.00 21.49 73 VAL A O 1
ATOM 643 N N . GLU A 1 76 ? 34.949 52.049 24.993 1.00 20.47 74 GLU A N 1
ATOM 644 C CA . GLU A 1 76 ? 36.144 51.927 25.791 1.00 21.40 74 GLU A CA 1
ATOM 645 C C . GLU A 1 76 ? 37.362 52.108 24.893 1.00 21.21 74 GLU A C 1
ATOM 646 O O . GLU A 1 76 ? 37.281 51.934 23.681 1.00 21.12 74 GLU A O 1
ATOM 652 N N . LEU A 1 77 ? 38.496 52.415 25.515 1.00 22.68 75 LEU A N 1
ATOM 653 C CA . LEU A 1 77 ? 39.753 52.565 24.791 1.00 22.33 75 LEU A CA 1
ATOM 654 C C . LEU A 1 77 ? 40.346 51.212 24.452 1.00 23.56 75 LEU A C 1
ATOM 655 O O . LEU A 1 77 ? 40.350 50.309 25.279 1.00 24.48 75 LEU A O 1
ATOM 660 N N . GLY A 1 78 ? 40.793 51.066 23.206 1.00 21.70 76 GLY A N 1
ATOM 661 C CA . GLY A 1 78 ? 41.282 49.807 22.683 1.00 22.75 76 GLY A CA 1
ATOM 662 C C . GLY A 1 78 ? 42.785 49.882 22.425 1.00 21.38 76 GLY A C 1
ATOM 663 O O . GLY A 1 78 ? 43.514 50.527 23.179 1.00 21.43 76 GLY A O 1
ATOM 664 N N . GLU A 1 79 ? 43.255 49.279 21.339 1.00 22.45 77 GLU A N 1
ATOM 665 C CA . GLU A 1 79 ? 44.723 49.309 21.115 1.00 22.91 77 GLU A CA 1
ATOM 666 C C . GLU A 1 79 ? 45.221 50.632 20.553 1.00 23.27 77 GLU A C 1
ATOM 667 O O . GLU A 1 79 ? 44.443 51.441 20.030 1.00 22.77 77 GLU A O 1
ATOM 673 N N . ILE A 1 80 ? 46.522 50.852 20.658 1.00 22.39 78 ILE A N 1
ATOM 674 C CA . ILE A 1 80 ? 47.168 52.014 20.035 1.00 22.98 78 ILE A CA 1
ATOM 675 C C . ILE A 1 80 ? 46.921 51.982 18.520 1.00 22.58 78 ILE A C 1
ATOM 676 O O . ILE A 1 80 ? 47.033 50.923 17.881 1.00 22.32 78 ILE A O 1
ATOM 681 N N . SER A 1 81 ? 46.608 53.143 17.941 1.00 21.08 79 SER A N 1
ATOM 682 C CA . SER A 1 81 ? 46.132 53.225 16.567 1.00 21.86 79 SER A CA 1
ATOM 683 C C . SER A 1 81 ? 46.357 54.617 15.991 1.00 21.21 79 SER A C 1
ATOM 684 O O . SER A 1 81 ? 45.426 55.398 15.918 1.00 20.46 79 SER A O 1
ATOM 687 N N . PRO A 1 82 ? 47.613 54.949 15.605 1.00 21.48 80 PRO A N 1
ATOM 688 C CA . PRO A 1 82 ? 47.923 56.297 15.143 1.00 22.10 80 PRO A CA 1
ATOM 689 C C . PRO A 1 82 ? 47.632 56.413 13.628 1.00 22.87 80 PRO A C 1
ATOM 690 O O . PRO A 1 82 ? 48.512 56.738 12.841 1.00 24.64 80 PRO A O 1
ATOM 694 N N . GLY A 1 83 ? 46.419 56.099 13.236 1.00 22.27 81 GLY A N 1
ATOM 695 C CA . GLY A 1 83 ? 46.002 56.300 11.853 1.00 23.66 81 GLY A CA 1
ATOM 696 C C . GLY A 1 83 ? 45.469 57.705 11.704 1.00 23.54 81 GLY A C 1
ATOM 697 O O . GLY A 1 83 ? 44.752 58.221 12.572 1.00 22.40 81 GLY A O 1
ATOM 698 N N . ASN A 1 84 ? 45.753 58.335 10.580 1.00 23.18 82 ASN A N 1
ATOM 699 C CA . ASN A 1 84 ? 45.187 59.650 10.431 1.00 22.19 82 ASN A CA 1
ATOM 700 C C . ASN A 1 84 ? 43.679 59.564 10.161 1.00 19.56 82 ASN A C 1
ATOM 701 O O . ASN A 1 84 ? 43.109 58.463 9.942 1.00 18.60 82 ASN A O 1
ATOM 706 N N . VAL A 1 85 ? 43.031 60.715 10.228 1.00 17.51 83 VAL A N 1
ATOM 707 C CA . VAL A 1 85 ? 41.581 60.739 10.245 1.00 16.97 83 VAL A CA 1
ATOM 708 C C . VAL A 1 85 ? 41.092 61.698 9.214 1.00 16.64 83 VAL A C 1
ATOM 709 O O . VAL A 1 85 ? 41.838 62.592 8.799 1.00 16.58 83 VAL A O 1
ATOM 713 N N . ASP A 1 86 ? 39.854 61.541 8.766 1.00 17.67 84 ASP A N 1
ATOM 714 C CA A ASP A 1 86 ? 39.323 62.526 7.832 0.60 18.78 84 ASP A CA 1
ATOM 715 C CA B ASP A 1 86 ? 39.297 62.518 7.832 0.40 18.15 84 ASP A CA 1
ATOM 716 C C . ASP A 1 86 ? 38.516 63.634 8.527 1.00 17.43 84 ASP A C 1
ATOM 717 O O . ASP A 1 86 ? 38.185 64.633 7.915 1.00 17.16 84 ASP A O 1
ATOM 726 N N . VAL A 1 87 ? 38.229 63.462 9.821 1.00 16.61 85 VAL A N 1
ATOM 727 C CA . VAL A 1 87 ? 37.769 64.613 10.646 1.00 16.48 85 VAL A CA 1
ATOM 728 C C . VAL A 1 87 ? 38.557 64.576 11.946 1.00 15.41 85 VAL A C 1
ATOM 729 O O . VAL A 1 87 ? 38.586 63.537 12.640 1.00 15.86 85 VAL A O 1
ATOM 733 N N . LEU A 1 88 ? 39.189 65.691 12.284 1.00 14.95 86 LEU A N 1
ATOM 734 C CA . LEU A 1 88 ? 39.880 65.781 13.544 1.00 14.85 86 LEU A CA 1
ATOM 735 C C . LEU A 1 88 ? 39.071 66.718 14.426 1.00 14.61 86 LEU A C 1
ATOM 736 O O . LEU A 1 88 ? 38.867 67.862 14.070 1.00 14.80 86 LEU A O 1
ATOM 741 N N . VAL A 1 89 ? 38.637 66.226 15.594 1.00 13.75 87 VAL A N 1
ATOM 742 C CA . VAL A 1 89 ? 37.820 67.007 16.494 1.00 14.05 87 VAL A CA 1
ATOM 743 C C . VAL A 1 89 ? 38.696 67.399 17.695 1.00 13.45 87 VAL A C 1
ATOM 744 O O . VAL A 1 89 ? 39.128 66.538 18.506 1.00 15.06 87 VAL A O 1
ATOM 748 N N . LEU A 1 90 ? 38.965 68.690 17.819 1.00 12.73 88 LEU A N 1
ATOM 749 C CA . LEU A 1 90 ? 39.682 69.204 18.994 1.00 13.88 88 LEU A CA 1
ATOM 750 C C . LEU A 1 90 ? 38.652 69.449 20.100 1.00 14.56 88 LEU A C 1
ATOM 751 O O . LEU A 1 90 ? 37.612 70.101 19.861 1.00 16.16 88 LEU A O 1
ATOM 756 N N . LEU A 1 91 ? 38.966 68.977 21.302 1.00 15.41 89 LEU A N 1
ATOM 757 C CA . LEU A 1 91 ? 38.111 69.165 22.475 1.00 14.99 89 LEU A CA 1
ATOM 758 C C . LEU A 1 91 ? 38.540 70.394 23.248 1.00 16.61 89 LEU A C 1
ATOM 759 O O . LEU A 1 91 ? 39.741 70.765 23.248 1.00 17.00 89 LEU A O 1
ATOM 764 N N . GLY A 1 92 ? 37.562 71.071 23.878 1.00 17.27 90 GLY A N 1
ATOM 765 C CA . GLY A 1 92 ? 37.825 72.355 24.494 1.00 18.13 90 GLY A CA 1
ATOM 766 C C . GLY A 1 92 ? 38.964 72.441 25.514 1.00 18.30 90 GLY A C 1
ATOM 767 O O . GLY A 1 92 ? 39.624 73.489 25.624 1.00 19.39 90 GLY A O 1
ATOM 768 N N . GLY A 1 93 ? 39.171 71.372 26.271 1.00 19.60 91 GLY A N 1
ATOM 769 C CA . GLY A 1 93 ? 40.233 71.310 27.276 1.00 19.28 91 GLY A CA 1
ATOM 770 C C . GLY A 1 93 ? 41.596 71.616 26.696 1.00 19.90 91 GLY A C 1
ATOM 771 O O . GLY A 1 93 ? 42.469 72.123 27.413 1.00 20.32 91 GLY A O 1
ATOM 772 N N . LEU A 1 94 ? 41.809 71.332 25.402 1.00 19.09 92 LEU A N 1
ATOM 773 C CA . LEU A 1 94 ? 43.132 71.629 24.793 1.00 19.51 92 LEU A CA 1
ATOM 774 C C . LEU A 1 94 ? 43.490 73.113 24.855 1.00 20.07 92 LEU A C 1
ATOM 775 O O . LEU A 1 94 ? 44.687 73.481 24.785 1.00 17.87 92 LEU A O 1
ATOM 780 N N . SER A 1 95 ? 42.457 73.943 24.925 1.00 20.29 93 SER A N 1
ATOM 781 C CA . SER A 1 95 ? 42.663 75.416 24.872 1.00 20.90 93 SER A CA 1
ATOM 782 C C . SER A 1 95 ? 42.875 75.991 26.267 1.00 22.40 93 SER A C 1
ATOM 783 O O . SER A 1 95 ? 43.097 77.204 26.419 1.00 21.06 93 SER A O 1
ATOM 786 N N . MET A 1 96 ? 42.795 75.164 27.290 1.00 23.35 94 MET A N 1
ATOM 787 C CA A MET A 1 96 ? 42.893 75.657 28.674 0.50 24.61 94 MET A CA 1
ATOM 788 C CA B MET A 1 96 ? 42.886 75.741 28.603 0.50 26.07 94 MET A CA 1
ATOM 789 C C . MET A 1 96 ? 44.338 75.992 29.026 1.00 24.57 94 MET A C 1
ATOM 790 O O . MET A 1 96 ? 45.232 75.271 28.652 1.00 23.31 94 MET A O 1
ATOM 799 N N . PRO A 1 97 ? 44.574 77.111 29.744 1.00 24.30 95 PRO A N 1
ATOM 800 C CA . PRO A 1 97 ? 45.935 77.438 30.194 1.00 23.52 95 PRO A CA 1
ATOM 801 C C . PRO A 1 97 ? 46.493 76.401 31.171 1.00 22.79 95 PRO A C 1
ATOM 802 O O . PRO A 1 97 ? 45.734 75.868 31.971 1.00 22.52 95 PRO A O 1
ATOM 806 N N . GLY A 1 98 ? 47.788 76.089 31.075 1.00 22.01 96 GLY A N 1
ATOM 807 C CA . GLY A 1 98 ? 48.469 75.262 32.088 1.00 22.19 96 GLY A CA 1
ATOM 808 C C . GLY A 1 98 ? 48.766 73.847 31.639 1.00 22.30 96 GLY A C 1
ATOM 809 O O . GLY A 1 98 ? 49.458 73.079 32.304 1.00 22.42 96 GLY A O 1
ATOM 810 N N . ILE A 1 99 ? 48.215 73.547 30.481 1.00 22.52 97 ILE A N 1
ATOM 811 C CA . ILE A 1 99 ? 48.212 72.250 29.791 1.00 22.66 97 ILE A CA 1
ATOM 812 C C . ILE A 1 99 ? 46.796 71.821 29.388 1.00 22.16 97 ILE A C 1
ATOM 813 O O . ILE A 1 99 ? 46.301 70.731 29.655 1.00 21.88 97 ILE A O 1
ATOM 818 N N . GLY A 1 100 ? 46.170 72.780 28.727 1.00 22.17 98 GLY A N 1
ATOM 819 C CA . GLY A 1 100 ? 45.774 72.525 27.359 1.00 23.00 98 GLY A CA 1
ATOM 820 C C . GLY A 1 100 ? 47.130 72.355 26.683 1.00 22.78 98 GLY A C 1
ATOM 821 O O . GLY A 1 100 ? 48.125 72.074 27.343 1.00 21.95 98 GLY A O 1
ATOM 822 N N . SER A 1 101 ? 47.209 72.535 25.374 1.00 23.52 99 SER A N 1
ATOM 823 C CA . SER A 1 101 ? 48.483 72.302 24.664 1.00 23.00 99 SER A CA 1
ATOM 824 C C . SER A 1 101 ? 48.906 73.595 24.021 1.00 23.26 99 SER A C 1
ATOM 825 O O . SER A 1 101 ? 48.050 74.426 23.747 1.00 23.23 99 SER A O 1
ATOM 828 N N . ASP A 1 102 ? 50.197 73.794 23.764 1.00 24.40 100 ASP A N 1
ATOM 829 C CA . ASP A 1 102 ? 50.532 75.048 23.105 1.00 25.76 100 ASP A CA 1
ATOM 830 C C . ASP A 1 102 ? 50.089 75.038 21.631 1.00 26.01 100 ASP A C 1
ATOM 831 O O . ASP A 1 102 ? 49.962 73.974 21.029 1.00 24.68 100 ASP A O 1
ATOM 836 N N . ILE A 1 103 ? 49.794 76.216 21.089 1.00 26.78 101 ILE A N 1
ATOM 837 C CA . ILE A 1 103 ? 49.194 76.313 19.760 1.00 26.92 101 ILE A CA 1
ATOM 838 C C . ILE A 1 103 ? 50.053 75.653 18.691 1.00 27.04 101 ILE A C 1
ATOM 839 O O . ILE A 1 103 ? 49.521 75.063 17.757 1.00 27.85 101 ILE A O 1
ATOM 844 N N . GLU A 1 104 ? 51.375 75.734 18.831 1.00 26.18 102 GLU A N 1
ATOM 845 C CA A GLU A 1 104 ? 52.212 75.093 17.826 0.60 26.31 102 GLU A CA 1
ATOM 846 C CA B GLU A 1 104 ? 52.328 75.078 17.932 0.40 25.75 102 GLU A CA 1
ATOM 847 C C . GLU A 1 104 ? 52.159 73.567 17.893 1.00 25.44 102 GLU A C 1
ATOM 848 O O . GLU A 1 104 ? 52.245 72.936 16.837 1.00 24.95 102 GLU A O 1
ATOM 859 N N . ASP A 1 105 ? 51.972 72.977 19.082 1.00 24.29 103 ASP A N 1
ATOM 860 C CA . ASP A 1 105 ? 51.822 71.521 19.207 1.00 24.99 103 ASP A CA 1
ATOM 861 C C . ASP A 1 105 ? 50.479 71.099 18.628 1.00 24.71 103 ASP A C 1
ATOM 862 O O . ASP A 1 105 ? 50.350 70.004 18.047 1.00 23.14 103 ASP A O 1
ATOM 867 N N . VAL A 1 106 ? 49.484 71.968 18.811 1.00 24.21 104 VAL A N 1
ATOM 868 C CA . VAL A 1 106 ? 48.150 71.748 18.207 1.00 23.93 104 VAL A CA 1
ATOM 869 C C . VAL A 1 106 ? 48.216 71.797 16.681 1.00 24.15 104 VAL A C 1
ATOM 870 O O . VAL A 1 106 ? 47.647 70.947 16.010 1.00 23.24 104 VAL A O 1
ATOM 874 N N . LYS A 1 107 ? 48.908 72.779 16.127 1.00 24.02 105 LYS A N 1
ATOM 875 C CA . LYS A 1 107 ? 49.022 72.860 14.677 1.00 23.65 105 LYS A CA 1
ATOM 876 C C . LYS A 1 107 ? 49.797 71.685 14.103 1.00 23.70 105 LYS A C 1
ATOM 877 O O . LYS A 1 107 ? 49.529 71.250 12.974 1.00 23.78 105 LYS A O 1
ATOM 883 N N . LYS A 1 108 ? 50.776 71.187 14.858 1.00 23.72 106 LYS A N 1
ATOM 884 C CA . LYS A 1 108 ? 51.535 70.012 14.408 1.00 23.31 106 LYS A CA 1
ATOM 885 C C . LYS A 1 108 ? 50.623 68.791 14.421 1.00 22.48 106 LYS A C 1
ATOM 886 O O . LYS A 1 108 ? 50.717 67.934 13.552 1.00 22.80 106 LYS A O 1
ATOM 892 N N . LEU A 1 109 ? 49.771 68.692 15.434 1.00 22.69 107 LEU A N 1
ATOM 893 C CA . LEU A 1 109 ? 48.762 67.605 15.473 1.00 22.62 107 LEU A CA 1
ATOM 894 C C . LEU A 1 109 ? 47.877 67.642 14.247 1.00 22.79 107 LEU A C 1
ATOM 895 O O . LEU A 1 109 ? 47.583 66.607 13.657 1.00 23.50 107 LEU A O 1
ATOM 900 N N . VAL A 1 110 ? 47.432 68.846 13.879 1.00 22.64 108 VAL A N 1
ATOM 901 C CA . VAL A 1 110 ? 46.532 68.981 12.750 1.00 23.58 108 VAL A CA 1
ATOM 902 C C . VAL A 1 110 ? 47.285 68.534 11.501 1.00 24.80 108 VAL A C 1
ATOM 903 O O . VAL A 1 110 ? 46.750 67.800 10.675 1.00 25.69 108 VAL A O 1
ATOM 907 N N . GLU A 1 111 ? 48.548 68.948 11.383 1.00 24.70 109 GLU A N 1
ATOM 908 C CA . GLU A 1 111 ? 49.372 68.548 10.257 1.00 25.66 109 GLU A CA 1
ATOM 909 C C . GLU A 1 111 ? 49.553 67.051 10.187 1.00 25.18 109 GLU A C 1
ATOM 910 O O . GLU A 1 111 ? 49.488 66.457 9.088 1.00 26.13 109 GLU A O 1
ATOM 916 N N . ASP A 1 112 ? 49.792 66.424 11.338 1.00 24.92 110 ASP A N 1
ATOM 917 C CA . ASP A 1 112 ? 50.080 64.987 11.372 1.00 25.45 110 ASP A CA 1
ATOM 918 C C . ASP A 1 112 ? 48.866 64.047 11.306 1.00 24.31 110 ASP A C 1
ATOM 919 O O . ASP A 1 112 ? 48.917 62.991 10.654 1.00 23.93 110 ASP A O 1
ATOM 924 N N . ALA A 1 113 ? 47.825 64.362 12.056 1.00 22.10 111 ALA A N 1
ATOM 925 C CA . ALA A 1 113 ? 46.719 63.444 12.283 1.00 22.26 111 ALA A CA 1
ATOM 926 C C . ALA A 1 113 ? 45.567 63.674 11.321 1.00 23.05 111 ALA A C 1
ATOM 927 O O . ALA A 1 113 ? 44.795 62.750 11.088 1.00 24.96 111 ALA A O 1
ATOM 929 N N . LEU A 1 114 ? 45.439 64.884 10.773 1.00 22.37 112 LEU A N 1
ATOM 930 C CA . LEU A 1 114 ? 44.321 65.126 9.848 1.00 22.07 112 LEU A CA 1
ATOM 931 C C . LEU A 1 114 ? 44.772 64.848 8.430 1.00 21.97 112 LEU A C 1
ATOM 932 O O . LEU A 1 114 ? 45.739 65.466 7.963 1.00 21.56 112 LEU A O 1
ATOM 937 N N . GLU A 1 115 ? 44.098 63.931 7.727 1.00 23.61 113 GLU A N 1
ATOM 938 C CA . GLU A 1 115 ? 44.519 63.655 6.359 1.00 24.99 113 GLU A CA 1
ATOM 939 C C . GLU A 1 115 ? 44.356 64.930 5.480 1.00 25.21 113 GLU A C 1
ATOM 940 O O . GLU A 1 115 ? 43.490 65.782 5.752 1.00 24.85 113 GLU A O 1
ATOM 946 N N . GLU A 1 116 ? 45.177 65.072 4.437 1.00 24.75 114 GLU A N 1
ATOM 947 C CA . GLU A 1 116 ? 45.065 66.249 3.574 1.00 25.38 114 GLU A CA 1
ATOM 948 C C . GLU A 1 116 ? 43.644 66.308 3.014 1.00 23.91 114 GLU A C 1
ATOM 949 O O . GLU A 1 116 ? 43.084 65.272 2.657 1.00 23.51 114 GLU A O 1
ATOM 955 N N . GLY A 1 117 ? 43.070 67.508 2.942 1.00 23.01 115 GLY A N 1
ATOM 956 C CA . GLY A 1 117 ? 41.666 67.689 2.556 1.00 22.40 115 GLY A CA 1
ATOM 957 C C . GLY A 1 117 ? 40.610 67.341 3.612 1.00 22.86 115 GLY A C 1
ATOM 958 O O . GLY A 1 117 ? 39.406 67.416 3.330 1.00 22.31 115 GLY A O 1
ATOM 959 N N . GLY A 1 118 ? 41.043 66.947 4.812 1.00 21.62 116 GLY A N 1
ATOM 960 C CA . GLY A 1 118 ? 40.103 66.544 5.869 1.00 20.04 116 GLY A CA 1
ATOM 961 C C . GLY A 1 118 ? 39.512 67.763 6.583 1.00 20.29 116 GLY A C 1
ATOM 962 O O . GLY A 1 118 ? 39.871 68.893 6.278 1.00 18.73 116 GLY A O 1
ATOM 963 N N . GLU A 1 119 ? 38.568 67.546 7.498 1.00 18.87 117 GLU A N 1
ATOM 964 C CA A GLU A 1 119 ? 37.872 68.640 8.164 0.60 19.90 117 GLU A CA 1
ATOM 965 C CA B GLU A 1 119 ? 37.947 68.684 8.146 0.40 19.40 117 GLU A CA 1
ATOM 966 C C . GLU A 1 119 ? 38.434 68.812 9.573 1.00 19.36 117 GLU A C 1
ATOM 967 O O . GLU A 1 119 ? 38.649 67.807 10.263 1.00 19.75 117 GLU A O 1
ATOM 978 N N . LEU A 1 120 ? 38.639 70.065 9.990 1.00 18.27 118 LEU A N 1
ATOM 979 C CA . LEU A 1 120 ? 39.039 70.349 11.341 1.00 17.09 118 LEU A CA 1
ATOM 980 C C . LEU A 1 120 ? 37.791 70.841 12.082 1.00 17.61 118 LEU A C 1
ATOM 981 O O . LEU A 1 120 ? 37.145 71.813 11.663 1.00 17.24 118 LEU A O 1
ATOM 986 N N . MET A 1 121 ? 37.493 70.207 13.210 1.00 16.97 119 MET A N 1
ATOM 987 C CA . MET A 1 121 ? 36.368 70.607 14.032 1.00 19.17 119 MET A CA 1
ATOM 988 C C . MET A 1 121 ? 36.759 70.859 15.483 1.00 18.61 119 MET A C 1
ATOM 989 O O . MET A 1 121 ? 37.774 70.358 15.958 1.00 18.36 119 MET A O 1
ATOM 994 N N . GLY A 1 122 ? 35.935 71.646 16.161 1.00 17.68 120 GLY A N 1
ATOM 995 C CA . GLY A 1 122 ? 36.012 71.774 17.596 1.00 18.67 120 GLY A CA 1
ATOM 996 C C . GLY A 1 122 ? 34.701 71.464 18.279 1.00 18.29 120 GLY A C 1
ATOM 997 O O . GLY A 1 122 ? 33.608 71.850 17.820 1.00 18.78 120 GLY A O 1
ATOM 998 N N . LEU A 1 123 ? 34.793 70.817 19.419 1.00 18.18 121 LEU A N 1
ATOM 999 C CA . LEU A 1 123 ? 33.608 70.535 20.191 1.00 18.64 121 LEU A CA 1
ATOM 1000 C C . LEU A 1 123 ? 33.961 71.052 21.572 1.00 18.35 121 LEU A C 1
ATOM 1001 O O . LEU A 1 123 ? 34.935 70.605 22.168 1.00 16.71 121 LEU A O 1
ATOM 1006 N N . CYS A 1 124 ? 33.239 72.056 22.072 1.00 17.08 122 CYS A N 1
ATOM 1007 C CA . CYS A 1 124 ? 33.615 72.604 23.371 1.00 17.46 122 CYS A CA 1
ATOM 1008 C C . CYS A 1 124 ? 32.376 73.066 24.160 1.00 17.04 122 CYS A C 1
ATOM 1009 O O . CYS A 1 124 ? 31.249 72.996 23.670 1.00 14.45 122 CYS A O 1
ATOM 1012 N N . TYR A 1 125 ? 32.616 73.506 25.396 1.00 17.29 123 TYR A N 1
ATOM 1013 C CA . TYR A 1 125 ? 31.579 74.022 26.242 1.00 16.97 123 TYR A CA 1
ATOM 1014 C C . TYR A 1 125 ? 31.946 75.450 26.614 1.00 17.76 123 TYR A C 1
ATOM 1015 O O . TYR A 1 125 ? 33.132 75.782 26.715 1.00 17.45 123 TYR A O 1
ATOM 1024 N N . MET A 1 126 ? 30.917 76.257 26.864 1.00 16.94 124 MET A N 1
ATOM 1025 C CA . MET A 1 126 ? 31.065 77.618 27.382 1.00 18.95 124 MET A CA 1
ATOM 1026 C C . MET A 1 126 ? 31.958 78.472 26.487 1.00 19.34 124 MET A C 1
ATOM 1027 O O . MET A 1 126 ? 32.701 79.331 26.994 1.00 20.95 124 MET A O 1
ATOM 1032 N N . ASP A 1 127 ? 31.923 78.206 25.171 1.00 18.64 125 ASP A N 1
ATOM 1033 C CA . ASP A 1 127 ? 32.609 79.029 24.156 1.00 18.42 125 ASP A CA 1
ATOM 1034 C C . ASP A 1 127 ? 34.134 79.014 24.312 1.00 19.41 125 ASP A C 1
ATOM 1035 O O . ASP A 1 127 ? 34.808 80.013 24.035 1.00 18.93 125 ASP A O 1
ATOM 1040 N N . MET A 1 128 ? 34.669 77.891 24.765 1.00 18.69 126 MET A N 1
ATOM 1041 C CA . MET A 1 128 ? 36.073 77.836 25.154 1.00 20.25 126 MET A CA 1
ATOM 1042 C C . MET A 1 128 ? 36.985 78.233 24.012 1.00 18.97 126 MET A C 1
ATOM 1043 O O . MET A 1 128 ? 37.952 78.976 24.228 1.00 19.41 126 MET A O 1
ATOM 1048 N N . PHE A 1 129 ? 36.751 77.713 22.810 1.00 18.37 127 PHE A N 1
ATOM 1049 C CA . PHE A 1 129 ? 37.687 78.012 21.740 1.00 18.06 127 PHE A CA 1
ATOM 1050 C C . PHE A 1 129 ? 37.711 79.495 21.333 1.00 19.29 127 PHE A C 1
ATOM 1051 O O . PHE A 1 129 ? 38.786 80.072 21.114 1.00 19.60 127 PHE A O 1
ATOM 1059 N N . ALA A 1 130 ? 36.538 80.083 21.152 1.00 19.59 128 ALA A N 1
ATOM 1060 C CA . ALA A 1 130 ? 36.448 81.517 20.832 1.00 20.56 128 ALA A CA 1
ATOM 1061 C C . ALA A 1 130 ? 37.188 82.351 21.911 1.00 20.75 128 ALA A C 1
ATOM 1062 O O . ALA A 1 130 ? 37.971 83.265 21.605 1.00 20.27 128 ALA A O 1
ATOM 1064 N N . ARG A 1 131 ? 36.921 82.012 23.160 1.00 19.59 129 ARG A N 1
ATOM 1065 C CA . ARG A 1 131 ? 37.473 82.759 24.314 1.00 20.18 129 ARG A CA 1
ATOM 1066 C C . ARG A 1 131 ? 39.000 82.688 24.389 1.00 20.56 129 ARG A C 1
ATOM 1067 O O . ARG A 1 131 ? 39.665 83.651 24.769 1.00 20.43 129 ARG A O 1
ATOM 1075 N N . ALA A 1 132 ? 39.560 81.561 23.951 1.00 20.81 130 ALA A N 1
ATOM 1076 C CA . ALA A 1 132 ? 40.996 81.356 23.958 1.00 20.86 130 ALA A CA 1
ATOM 1077 C C . ALA A 1 132 ? 41.724 82.045 22.777 1.00 19.92 130 ALA A C 1
ATOM 1078 O O . ALA A 1 132 ? 42.957 82.067 22.704 1.00 20.37 130 ALA A O 1
ATOM 1080 N N . GLY A 1 133 ? 40.957 82.614 21.857 1.00 20.48 131 GLY A N 1
ATOM 1081 C CA . GLY A 1 133 ? 41.506 83.224 20.642 1.00 21.00 131 GLY A CA 1
ATOM 1082 C C . GLY A 1 133 ? 41.658 82.239 19.483 1.00 21.44 131 GLY A C 1
ATOM 1083 O O . GLY A 1 133 ? 42.193 82.598 18.415 1.00 20.93 131 GLY A O 1
ATOM 1084 N N . TRP A 1 134 ? 41.172 80.996 19.662 1.00 21.22 132 TRP A N 1
ATOM 1085 C CA . TRP A 1 134 ? 41.521 79.926 18.724 1.00 21.31 132 TRP A CA 1
ATOM 1086 C C . TRP A 1 134 ? 40.836 80.041 17.371 1.00 21.65 132 TRP A C 1
ATOM 1087 O O . TRP A 1 134 ? 41.292 79.410 16.408 1.00 22.93 132 TRP A O 1
ATOM 1098 N N . TYR A 1 135 ? 39.776 80.853 17.260 1.00 21.36 133 TYR A N 1
ATOM 1099 C CA . TYR A 1 135 ? 39.151 81.031 15.938 1.00 22.44 133 TYR A CA 1
ATOM 1100 C C . TYR A 1 135 ? 40.069 81.837 15.040 1.00 23.91 133 TYR A C 1
ATOM 1101 O O . TYR A 1 135 ? 40.005 81.714 13.818 1.00 24.34 133 TYR A O 1
ATOM 1110 N N . GLU A 1 136 ? 40.914 82.678 15.652 1.00 24.87 134 GLU A N 1
ATOM 1111 C CA . GLU A 1 136 ? 41.893 83.465 14.885 1.00 26.23 134 GLU A CA 1
ATOM 1112 C C . GLU A 1 136 ? 43.200 82.709 14.638 1.00 26.73 134 GLU A C 1
ATOM 1113 O O . GLU A 1 136 ? 43.889 82.989 13.670 1.00 28.53 134 GLU A O 1
ATOM 1119 N N . LEU A 1 137 ? 43.515 81.741 15.493 1.00 26.10 135 LEU A N 1
ATOM 1120 C CA . LEU A 1 137 ? 44.786 81.023 15.445 1.00 25.94 135 LEU A CA 1
ATOM 1121 C C . LEU A 1 137 ? 44.702 79.769 14.611 1.00 26.03 135 LEU A C 1
ATOM 1122 O O . LEU A 1 137 ? 45.719 79.333 14.101 1.00 26.20 135 LEU A O 1
ATOM 1127 N N . LEU A 1 138 ? 43.503 79.167 14.527 1.00 25.31 136 LEU A N 1
ATOM 1128 C CA . LEU A 1 138 ? 43.257 77.901 13.767 1.00 23.90 136 LEU A CA 1
ATOM 1129 C C . LEU A 1 138 ? 42.173 78.120 12.705 1.00 23.75 136 LEU A C 1
ATOM 1130 O O . LEU A 1 138 ? 41.359 78.997 12.846 1.00 25.12 136 LEU A O 1
ATOM 1135 N N . ASP A 1 139 ? 42.153 77.320 11.649 1.00 23.54 137 ASP A N 1
ATOM 1136 C CA A ASP A 1 139 ? 41.122 77.424 10.624 0.60 23.18 137 ASP A CA 1
ATOM 1137 C CA B ASP A 1 139 ? 41.084 77.448 10.671 0.40 22.99 137 ASP A CA 1
ATOM 1138 C C . ASP A 1 139 ? 40.098 76.294 10.847 1.00 22.53 137 ASP A C 1
ATOM 1139 O O . ASP A 1 139 ? 40.183 75.231 10.190 1.00 21.85 137 ASP A O 1
ATOM 1148 N N . PHE A 1 140 ? 39.182 76.486 11.796 1.00 20.67 138 PHE A N 1
ATOM 1149 C CA . PHE A 1 140 ? 38.120 75.475 12.017 1.00 19.83 138 PHE A CA 1
ATOM 1150 C C . PHE A 1 140 ? 37.139 75.439 10.837 1.00 19.98 138 PHE A C 1
ATOM 1151 O O . PHE A 1 140 ? 36.686 76.501 10.369 1.00 19.65 138 PHE A O 1
ATOM 1159 N N . ASP A 1 141 ? 36.783 74.228 10.391 1.00 17.91 139 ASP A N 1
ATOM 1160 C CA . ASP A 1 141 ? 35.671 74.091 9.465 1.00 18.74 139 ASP A CA 1
ATOM 1161 C C . ASP A 1 141 ? 34.316 74.128 10.144 1.00 18.42 139 ASP A C 1
ATOM 1162 O O . ASP A 1 141 ? 33.347 74.612 9.578 1.00 17.72 139 ASP A O 1
ATOM 1167 N N . CYS A 1 142 ? 34.229 73.618 11.380 1.00 18.07 140 CYS A N 1
ATOM 1168 C CA . CYS A 1 142 ? 32.939 73.604 12.064 1.00 17.43 140 CYS A CA 1
ATOM 1169 C C . CYS A 1 142 ? 33.242 73.566 13.556 1.00 16.99 140 CYS A C 1
ATOM 1170 O O . CYS A 1 142 ? 34.148 72.848 13.961 1.00 17.41 140 CYS A O 1
ATOM 1173 N N . VAL A 1 143 ? 32.483 74.301 14.368 1.00 16.21 141 VAL A N 1
ATOM 1174 C CA . VAL A 1 143 ? 32.644 74.210 15.814 1.00 15.88 141 VAL A CA 1
ATOM 1175 C C . VAL A 1 143 ? 31.246 73.960 16.370 1.00 16.30 141 VAL A C 1
ATOM 1176 O O . VAL A 1 143 ? 30.296 74.583 15.925 1.00 17.42 141 VAL A O 1
ATOM 1180 N N . ILE A 1 144 ? 31.119 73.055 17.327 1.00 14.61 142 ILE A N 1
ATOM 1181 C CA . ILE A 1 144 ? 29.877 72.877 18.026 1.00 15.29 142 ILE A CA 1
ATOM 1182 C C . ILE A 1 144 ? 30.160 73.251 19.477 1.00 16.56 142 ILE A C 1
ATOM 1183 O O . ILE A 1 144 ? 31.064 72.693 20.085 1.00 17.00 142 ILE A O 1
ATOM 1188 N N . ASN A 1 145 ? 29.462 74.269 19.968 1.00 16.84 143 ASN A N 1
ATOM 1189 C CA . ASN A 1 145 ? 29.669 74.796 21.309 1.00 17.51 143 ASN A CA 1
ATOM 1190 C C . ASN A 1 145 ? 28.407 74.611 22.137 1.00 18.15 143 ASN A C 1
ATOM 1191 O O . ASN A 1 145 ? 27.327 74.946 21.661 1.00 18.90 143 ASN A O 1
ATOM 1196 N N . ALA A 1 146 ? 28.508 74.101 23.359 1.00 17.05 144 ALA A N 1
ATOM 1197 C CA . ALA A 1 146 ? 27.294 74.009 24.193 1.00 17.88 144 ALA A CA 1
ATOM 1198 C C . ALA A 1 146 ? 27.455 74.769 25.504 1.00 18.21 144 ALA A C 1
ATOM 1199 O O . ALA A 1 146 ? 28.576 74.821 26.049 1.00 18.40 144 ALA A O 1
ATOM 1201 N N . ASP A 1 147 ? 26.346 75.270 26.074 1.00 17.14 145 ASP A N 1
ATOM 1202 C CA . ASP A 1 147 ? 26.425 75.872 27.379 1.00 19.33 145 ASP A CA 1
ATOM 1203 C C . ASP A 1 147 ? 25.651 75.002 28.331 1.00 19.75 145 ASP A C 1
ATOM 1204 O O . ASP A 1 147 ? 24.636 74.431 27.959 1.00 19.62 145 ASP A O 1
ATOM 1209 N N . ILE A 1 148 ? 26.125 74.939 29.567 1.00 19.05 146 ILE A N 1
ATOM 1210 C CA . ILE A 1 148 ? 25.537 74.080 30.589 1.00 20.40 146 ILE A CA 1
ATOM 1211 C C . ILE A 1 148 ? 25.118 74.948 31.768 1.00 19.62 146 ILE A C 1
ATOM 1212 O O . ILE A 1 148 ? 25.888 75.799 32.214 1.00 18.11 146 ILE A O 1
ATOM 1217 N N . ASP A 1 149 ? 23.906 74.722 32.257 1.00 19.80 147 ASP A N 1
ATOM 1218 C CA . ASP A 1 149 ? 23.499 75.264 33.533 1.00 22.61 147 ASP A CA 1
ATOM 1219 C C . ASP A 1 149 ? 22.429 74.403 34.173 1.00 21.88 147 ASP A C 1
ATOM 1220 O O . ASP A 1 149 ? 21.741 73.603 33.500 1.00 22.70 147 ASP A O 1
ATOM 1225 N N . GLY A 1 150 ? 22.280 74.508 35.468 1.00 19.80 148 GLY A N 1
ATOM 1226 C CA . GLY A 1 150 ? 21.450 73.509 36.127 1.00 18.93 148 GLY A CA 1
ATOM 1227 C C . GLY A 1 150 ? 21.190 73.868 37.548 1.00 18.77 148 GLY A C 1
ATOM 1228 O O . GLY A 1 150 ? 21.398 75.020 37.953 1.00 18.03 148 GLY A O 1
ATOM 1229 N N . TYR A 1 151 ? 20.669 72.896 38.277 1.00 18.99 149 TYR A N 1
ATOM 1230 C CA A TYR A 1 151 ? 20.194 73.089 39.650 0.60 20.39 149 TYR A CA 1
ATOM 1231 C CA B TYR A 1 151 ? 20.373 73.128 39.677 0.40 20.10 149 TYR A CA 1
ATOM 1232 C C . TYR A 1 151 ? 20.567 71.873 40.497 1.00 20.03 149 TYR A C 1
ATOM 1233 O O . TYR A 1 151 ? 20.648 70.778 39.971 1.00 18.36 149 TYR A O 1
ATOM 1250 N N . VAL A 1 152 ? 20.704 72.081 41.802 1.00 20.34 150 VAL A N 1
ATOM 1251 C CA . VAL A 1 152 ? 20.839 70.993 42.760 1.00 20.29 150 VAL A CA 1
ATOM 1252 C C . VAL A 1 152 ? 19.550 71.010 43.570 1.00 20.69 150 VAL A C 1
ATOM 1253 O O . VAL A 1 152 ? 19.098 72.092 44.005 1.00 21.73 150 VAL A O 1
ATOM 1257 N N . LEU A 1 153 ? 18.954 69.837 43.758 1.00 19.11 151 LEU A N 1
ATOM 1258 C CA . LEU A 1 153 ? 17.752 69.717 44.575 1.00 19.82 151 LEU A CA 1
ATOM 1259 C C . LEU A 1 153 ? 18.047 68.730 45.697 1.00 21.56 151 LEU A C 1
ATOM 1260 O O . LEU A 1 153 ? 18.881 67.811 45.521 1.00 18.69 151 LEU A O 1
ATOM 1265 N N . ARG A 1 154 ? 17.369 68.947 46.838 1.00 22.68 152 ARG A N 1
ATOM 1266 C CA A ARG A 1 154 ? 17.502 68.056 47.971 0.60 24.98 152 ARG A CA 1
ATOM 1267 C CA B ARG A 1 154 ? 17.483 68.124 48.031 0.40 24.64 152 ARG A CA 1
ATOM 1268 C C . ARG A 1 154 ? 16.146 67.497 48.376 1.00 25.97 152 ARG A C 1
ATOM 1269 O O . ARG A 1 154 ? 15.100 68.145 48.215 1.00 26.23 152 ARG A O 1
ATOM 1284 N N A GLY A 1 155 ? 16.151 66.267 48.879 0.50 26.94 153 GLY A N 1
ATOM 1285 N N B GLY A 1 155 ? 16.208 66.248 48.826 0.50 26.31 153 GLY A N 1
ATOM 1286 C CA A GLY A 1 155 ? 14.909 65.601 49.265 0.50 28.42 153 GLY A CA 1
ATOM 1287 C CA B GLY A 1 155 ? 15.092 65.592 49.483 0.50 27.29 153 GLY A CA 1
ATOM 1288 C C A GLY A 1 155 ? 14.357 66.106 50.590 0.50 28.85 153 GLY A C 1
ATOM 1289 C C B GLY A 1 155 ? 15.282 65.698 50.988 0.50 27.21 153 GLY A C 1
ATOM 1290 O O A GLY A 1 155 ? 14.288 65.356 51.568 0.50 29.89 153 GLY A O 1
ATOM 1291 O O B GLY A 1 155 ? 15.641 66.763 51.512 0.50 26.76 153 GLY A O 1
ATOM 1292 N N . GLY B 1 1 ? 10.543 61.302 47.074 1.00 32.24 -1 GLY B N 1
ATOM 1293 C CA . GLY B 1 1 ? 9.645 62.348 47.631 1.00 32.16 -1 GLY B CA 1
ATOM 1294 C C . GLY B 1 1 ? 9.926 63.710 47.034 1.00 32.12 -1 GLY B C 1
ATOM 1295 O O . GLY B 1 1 ? 10.701 63.826 46.081 1.00 31.32 -1 GLY B O 1
ATOM 1296 N N . HIS B 1 2 ? 9.294 64.735 47.609 1.00 32.58 0 HIS B N 1
ATOM 1297 C CA . HIS B 1 2 ? 9.390 66.113 47.118 1.00 33.00 0 HIS B CA 1
ATOM 1298 C C . HIS B 1 2 ? 10.812 66.647 47.138 1.00 32.05 0 HIS B C 1
ATOM 1299 O O . HIS B 1 2 ? 11.523 66.566 48.163 1.00 31.77 0 HIS B O 1
ATOM 1306 N N . MET B 1 3 ? 11.217 67.172 45.986 1.00 29.76 1 MET B N 1
ATOM 1307 C CA . MET B 1 3 ? 12.545 67.678 45.821 1.00 28.81 1 MET B CA 1
ATOM 1308 C C . MET B 1 3 ? 12.502 69.198 45.789 1.00 29.12 1 MET B C 1
ATOM 1309 O O . MET B 1 3 ? 11.778 69.788 44.987 1.00 28.33 1 MET B O 1
ATOM 1314 N N . GLU B 1 4 ? 13.279 69.801 46.686 1.00 29.72 2 GLU B N 1
ATOM 1315 C CA A GLU B 1 4 ? 13.385 71.254 46.824 0.60 30.45 2 GLU B CA 1
ATOM 1316 C CA B GLU B 1 4 ? 13.368 71.252 46.795 0.40 30.54 2 GLU B CA 1
ATOM 1317 C C . GLU B 1 4 ? 14.668 71.771 46.179 1.00 30.61 2 GLU B C 1
ATOM 1318 O O . GLU B 1 4 ? 15.745 71.284 46.484 1.00 30.11 2 GLU B O 1
ATOM 1329 N N . LYS B 1 5 ? 14.545 72.782 45.327 1.00 31.33 3 LYS B N 1
ATOM 1330 C CA . LYS B 1 5 ? 15.677 73.417 44.673 1.00 32.76 3 LYS B CA 1
ATOM 1331 C C . LYS B 1 5 ? 16.600 74.071 45.712 1.00 32.50 3 LYS B C 1
ATOM 1332 O O . LYS B 1 5 ? 16.159 74.861 46.539 1.00 32.44 3 LYS B O 1
ATOM 1338 N N . LEU B 1 6 ? 17.885 73.731 45.666 1.00 31.61 4 LEU B N 1
ATOM 1339 C CA . LEU B 1 6 ? 18.864 74.263 46.616 1.00 31.18 4 LEU B CA 1
ATOM 1340 C C . LEU B 1 6 ? 19.683 75.405 46.021 1.00 30.17 4 LEU B C 1
ATOM 1341 O O . LEU B 1 6 ? 19.884 76.434 46.654 1.00 29.80 4 LEU B O 1
ATOM 1346 N N . LYS B 1 7 ? 20.174 75.224 44.804 1.00 28.91 5 LYS B N 1
ATOM 1347 C CA . LYS B 1 7 ? 21.012 76.223 44.188 1.00 28.00 5 LYS B CA 1
ATOM 1348 C C . LYS B 1 7 ? 21.153 75.949 42.711 1.00 26.77 5 LYS B C 1
ATOM 1349 O O . LYS B 1 7 ? 20.899 74.841 42.263 1.00 23.75 5 LYS B O 1
ATOM 1355 N N . GLU B 1 8 ? 21.571 76.976 41.989 1.00 26.13 6 GLU B N 1
ATOM 1356 C CA A GLU B 1 8 ? 21.802 76.884 40.557 0.60 26.42 6 GLU B CA 1
ATOM 1357 C CA B GLU B 1 8 ? 21.811 76.886 40.553 0.40 25.86 6 GLU B CA 1
ATOM 1358 C C . GLU B 1 8 ? 23.298 76.935 40.299 1.00 25.29 6 GLU B C 1
ATOM 1359 O O . GLU B 1 8 ? 24.062 77.484 41.111 1.00 25.94 6 GLU B O 1
ATOM 1370 N N . PHE B 1 9 ? 23.721 76.370 39.172 1.00 23.92 7 PHE B N 1
ATOM 1371 C CA . PHE B 1 9 ? 25.123 76.420 38.752 1.00 22.62 7 PHE B CA 1
ATOM 1372 C C . PHE B 1 9 ? 25.182 76.654 37.255 1.00 22.41 7 PHE B C 1
ATOM 1373 O O . PHE B 1 9 ? 24.215 76.359 36.517 1.00 21.39 7 PHE B O 1
ATOM 1381 N N . ARG B 1 10 ? 26.350 77.124 36.814 1.00 22.33 8 ARG B N 1
ATOM 1382 C CA . ARG B 1 10 ? 26.622 77.377 35.395 1.00 22.74 8 ARG B CA 1
ATOM 1383 C C . ARG B 1 10 ? 28.008 76.853 35.010 1.00 21.04 8 ARG B C 1
ATOM 1384 O O . ARG B 1 10 ? 28.997 77.148 35.679 1.00 20.63 8 ARG B O 1
ATOM 1392 N N . GLY B 1 11 ? 28.053 76.102 33.923 1.00 20.35 9 GLY B N 1
ATOM 1393 C CA . GLY B 1 11 ? 29.287 75.633 33.342 1.00 19.92 9 GLY B CA 1
ATOM 1394 C C . GLY B 1 11 ? 29.754 74.307 33.888 1.00 20.57 9 GLY B C 1
ATOM 1395 O O . GLY B 1 11 ? 29.320 73.874 34.966 1.00 18.98 9 GLY B O 1
ATOM 1396 N N . ILE B 1 12 ? 30.712 73.719 33.179 1.00 19.74 10 ILE B N 1
ATOM 1397 C CA . ILE B 1 12 ? 31.293 72.428 33.568 1.00 20.52 10 ILE B CA 1
ATOM 1398 C C . ILE B 1 12 ? 32.042 72.419 34.916 1.00 19.12 10 ILE B C 1
ATOM 1399 O O . ILE B 1 12 ? 31.844 71.520 35.716 1.00 18.21 10 ILE B O 1
ATOM 1404 N N . LYS B 1 13 ? 32.907 73.411 35.170 1.00 18.76 11 LYS B N 1
ATOM 1405 C CA . LYS B 1 13 ? 33.628 73.445 36.460 1.00 19.47 11 LYS B CA 1
ATOM 1406 C C . LYS B 1 13 ? 32.655 73.411 37.636 1.00 19.34 11 LYS B C 1
ATOM 1407 O O . LYS B 1 13 ? 32.843 72.646 38.610 1.00 18.44 11 LYS B O 1
ATOM 1413 N N . GLU B 1 14 ? 31.608 74.235 37.569 1.00 18.55 12 GLU B N 1
ATOM 1414 C CA . GLU B 1 14 ? 30.620 74.256 38.662 1.00 18.38 12 GLU B CA 1
ATOM 1415 C C . GLU B 1 14 ? 29.765 72.983 38.762 1.00 17.96 12 GLU B C 1
ATOM 1416 O O . GLU B 1 14 ? 29.326 72.609 39.848 1.00 17.45 12 GLU B O 1
ATOM 1422 N N . HIS B 1 15 ? 29.467 72.375 37.616 1.00 17.31 13 HIS B N 1
ATOM 1423 C CA . HIS B 1 15 ? 28.721 71.111 37.560 1.00 17.83 13 HIS B CA 1
ATOM 1424 C C . HIS B 1 15 ? 29.494 70.024 38.326 1.00 17.67 13 HIS B C 1
ATOM 1425 O O . HIS B 1 15 ? 28.951 69.355 39.226 1.00 18.03 13 HIS B O 1
ATOM 1432 N N . LEU B 1 16 ? 30.780 69.895 38.022 1.00 17.80 14 LEU B N 1
ATOM 1433 C CA . LEU B 1 16 ? 31.651 69.009 38.797 1.00 17.32 14 LEU B CA 1
ATOM 1434 C C . LEU B 1 16 ? 31.719 69.398 40.276 1.00 17.78 14 LEU B C 1
ATOM 1435 O O . LEU B 1 16 ? 31.757 68.535 41.145 1.00 17.65 14 LEU B O 1
ATOM 1440 N N . GLY B 1 17 ? 31.799 70.687 40.540 1.00 19.44 15 GLY B N 1
ATOM 1441 C CA . GLY B 1 17 ? 31.961 71.189 41.913 1.00 17.91 15 GLY B CA 1
ATOM 1442 C C . GLY B 1 17 ? 30.768 70.883 42.804 1.00 18.44 15 GLY B C 1
ATOM 1443 O O . GLY B 1 17 ? 30.942 70.489 43.969 1.00 18.87 15 GLY B O 1
ATOM 1444 N N . VAL B 1 18 ? 29.546 71.079 42.302 1.00 17.65 16 VAL B N 1
ATOM 1445 C CA . VAL B 1 18 ? 28.353 70.740 43.124 1.00 17.50 16 VAL B CA 1
ATOM 1446 C C . VAL B 1 18 ? 28.277 69.238 43.373 1.00 16.82 16 VAL B C 1
ATOM 1447 O O . VAL B 1 18 ? 27.767 68.802 44.393 1.00 17.01 16 VAL B O 1
ATOM 1451 N N . PHE B 1 19 ? 28.793 68.438 42.453 1.00 15.49 17 PHE B N 1
ATOM 1452 C CA . PHE B 1 19 ? 28.827 66.985 42.694 1.00 15.89 17 PHE B CA 1
ATOM 1453 C C . PHE B 1 19 ? 29.845 66.664 43.799 1.00 17.23 17 PHE B C 1
ATOM 1454 O O . PHE B 1 19 ? 29.498 65.949 44.771 1.00 17.76 17 PHE B O 1
ATOM 1462 N N . ARG B 1 20 ? 31.043 67.241 43.699 1.00 16.47 18 ARG B N 1
ATOM 1463 C CA . ARG B 1 20 ? 32.090 67.055 44.762 1.00 19.25 18 ARG B CA 1
ATOM 1464 C C . ARG B 1 20 ? 31.551 67.416 46.123 1.00 18.26 18 ARG B C 1
ATOM 1465 O O . ARG B 1 20 ? 31.773 66.711 47.107 1.00 19.30 18 ARG B O 1
ATOM 1473 N N . GLU B 1 21 ? 30.827 68.526 46.175 1.00 19.32 19 GLU B N 1
ATOM 1474 C CA . GLU B 1 21 ? 30.162 68.937 47.400 1.00 19.76 19 GLU B CA 1
ATOM 1475 C C . GLU B 1 21 ? 29.136 67.922 47.907 1.00 19.48 19 GLU B C 1
ATOM 1476 O O . GLU B 1 21 ? 29.146 67.569 49.103 1.00 20.08 19 GLU B O 1
ATOM 1482 N N . ALA B 1 22 ? 28.252 67.476 47.022 1.00 18.21 20 ALA B N 1
ATOM 1483 C CA . ALA B 1 22 ? 27.201 66.541 47.397 1.00 19.48 20 ALA B CA 1
ATOM 1484 C C . ALA B 1 22 ? 27.796 65.233 47.979 1.00 20.00 20 ALA B C 1
ATOM 1485 O O . ALA B 1 22 ? 27.241 64.647 48.928 1.00 20.33 20 ALA B O 1
ATOM 1487 N N . VAL B 1 23 ? 28.942 64.783 47.463 1.00 19.24 21 VAL B N 1
ATOM 1488 C CA . VAL B 1 23 ? 29.491 63.467 47.915 1.00 18.73 21 VAL B CA 1
ATOM 1489 C C . VAL B 1 23 ? 30.735 63.608 48.792 1.00 19.40 21 VAL B C 1
ATOM 1490 O O . VAL B 1 23 ? 31.518 62.659 48.949 1.00 19.83 21 VAL B O 1
ATOM 1494 N N . LYS B 1 24 ? 30.894 64.777 49.400 1.00 21.08 22 LYS B N 1
ATOM 1495 C CA . LYS B 1 24 ? 32.127 65.078 50.141 1.00 22.69 22 LYS B CA 1
ATOM 1496 C C . LYS B 1 24 ? 32.419 64.099 51.281 1.00 22.67 22 LYS B C 1
ATOM 1497 O O . LYS B 1 24 ? 33.576 63.841 51.558 1.00 23.40 22 LYS B O 1
ATOM 1503 N N . ASP B 1 25 ? 31.379 63.589 51.924 1.00 23.94 23 ASP B N 1
ATOM 1504 C CA . ASP B 1 25 ? 31.554 62.643 53.034 1.00 25.69 23 ASP B CA 1
ATOM 1505 C C . ASP B 1 25 ? 31.573 61.176 52.580 1.00 25.75 23 ASP B C 1
ATOM 1506 O O . ASP B 1 25 ? 31.712 60.283 53.405 1.00 26.05 23 ASP B O 1
ATOM 1511 N N . ALA B 1 26 ? 31.491 60.912 51.275 1.00 23.22 24 ALA B N 1
ATOM 1512 C CA . ALA B 1 26 ? 31.436 59.527 50.774 1.00 22.19 24 ALA B CA 1
ATOM 1513 C C . ALA B 1 26 ? 32.785 58.856 50.677 1.00 21.33 24 ALA B C 1
ATOM 1514 O O . ALA B 1 26 ? 33.779 59.504 50.393 1.00 22.46 24 ALA B O 1
ATOM 1516 N N . GLU B 1 27 ? 32.786 57.536 50.808 1.00 20.58 25 GLU B N 1
ATOM 1517 C CA A GLU B 1 27 ? 33.995 56.783 50.533 0.60 21.25 25 GLU B CA 1
ATOM 1518 C CA B GLU B 1 27 ? 33.967 56.684 50.595 0.40 20.22 25 GLU B CA 1
ATOM 1519 C C . GLU B 1 27 ? 33.920 55.977 49.231 1.00 20.35 25 GLU B C 1
ATOM 1520 O O . GLU B 1 27 ? 34.912 55.896 48.503 1.00 19.69 25 GLU B O 1
ATOM 1531 N N . ARG B 1 28 ? 32.759 55.414 48.909 1.00 19.36 26 ARG B N 1
ATOM 1532 C CA . ARG B 1 28 ? 32.641 54.674 47.672 1.00 19.67 26 ARG B CA 1
ATOM 1533 C C . ARG B 1 28 ? 31.347 55.044 46.965 1.00 19.10 26 ARG B C 1
ATOM 1534 O O . ARG B 1 28 ? 30.265 55.049 47.567 1.00 18.92 26 ARG B O 1
ATOM 1542 N N . ILE B 1 29 ? 31.514 55.398 45.705 1.00 16.78 27 ILE B N 1
ATOM 1543 C CA A ILE B 1 29 ? 30.390 55.901 44.908 0.60 16.38 27 ILE B CA 1
ATOM 1544 C CA B ILE B 1 29 ? 30.398 55.905 44.887 0.40 15.85 27 ILE B CA 1
ATOM 1545 C C . ILE B 1 29 ? 30.122 54.886 43.807 1.00 15.21 27 ILE B C 1
ATOM 1546 O O . ILE B 1 29 ? 31.065 54.387 43.209 1.00 14.39 27 ILE B O 1
ATOM 1555 N N . GLY B 1 30 ? 28.832 54.606 43.535 1.00 13.44 28 GLY B N 1
ATOM 1556 C CA . GLY B 1 30 ? 28.430 53.760 42.409 1.00 13.42 28 GLY B CA 1
ATOM 1557 C C . GLY B 1 30 ? 27.634 54.631 41.454 1.00 13.43 28 GLY B C 1
ATOM 1558 O O . GLY B 1 30 ? 26.796 55.415 41.910 1.00 13.87 28 GLY B O 1
ATOM 1559 N N . PHE B 1 31 ? 27.943 54.533 40.173 1.00 11.62 29 PHE B N 1
ATOM 1560 C CA . PHE B 1 31 ? 27.175 55.228 39.107 1.00 13.44 29 PHE B CA 1
ATOM 1561 C C . PHE B 1 31 ? 26.455 54.136 38.311 1.00 13.44 29 PHE B C 1
ATOM 1562 O O . PHE B 1 31 ? 27.144 53.262 37.758 1.00 14.71 29 PHE B O 1
ATOM 1570 N N . ALA B 1 32 ? 25.115 54.177 38.230 1.00 12.14 30 ALA B N 1
ATOM 1571 C CA . ALA B 1 32 ? 24.357 53.190 37.487 1.00 12.74 30 ALA B CA 1
ATOM 1572 C C . ALA B 1 32 ? 23.747 53.917 36.278 1.00 13.19 30 ALA B C 1
ATOM 1573 O O . ALA B 1 32 ? 23.093 54.949 36.439 1.00 12.94 30 ALA B O 1
ATOM 1575 N N . GLY B 1 33 ? 24.001 53.420 35.079 1.00 12.58 31 GLY B N 1
ATOM 1576 C CA . GLY B 1 33 ? 23.363 54.024 33.901 1.00 14.25 31 GLY B CA 1
ATOM 1577 C C . GLY B 1 33 ? 23.454 53.126 32.678 1.00 15.74 31 GLY B C 1
ATOM 1578 O O . GLY B 1 33 ? 24.059 52.018 32.692 1.00 14.34 31 GLY B O 1
ATOM 1579 N N . VAL B 1 34 ? 22.834 53.617 31.615 1.00 14.46 32 VAL B N 1
ATOM 1580 C CA . VAL B 1 34 ? 22.733 52.847 30.401 1.00 15.15 32 VAL B CA 1
ATOM 1581 C C . VAL B 1 34 ? 24.097 52.895 29.708 1.00 15.31 32 VAL B C 1
ATOM 1582 O O . VAL B 1 34 ? 24.674 53.984 29.483 1.00 15.39 32 VAL B O 1
ATOM 1586 N N . PRO B 1 35 ? 24.652 51.719 29.397 1.00 16.17 33 PRO B N 1
ATOM 1587 C CA . PRO B 1 35 ? 25.927 51.719 28.665 1.00 17.22 33 PRO B CA 1
ATOM 1588 C C . PRO B 1 35 ? 25.876 52.525 27.364 1.00 17.81 33 PRO B C 1
ATOM 1589 O O . PRO B 1 35 ? 24.873 52.489 26.628 1.00 18.70 33 PRO B O 1
ATOM 1593 N N . GLY B 1 36 ? 26.963 53.242 27.083 1.00 18.67 34 GLY B N 1
ATOM 1594 C CA . GLY B 1 36 ? 27.090 54.000 25.825 1.00 17.57 34 GLY B CA 1
ATOM 1595 C C . GLY B 1 36 ? 26.740 55.450 26.037 1.00 18.07 34 GLY B C 1
ATOM 1596 O O . GLY B 1 36 ? 27.584 56.318 26.016 1.00 19.45 34 GLY B O 1
ATOM 1597 N N . VAL B 1 37 ? 25.469 55.711 26.264 1.00 17.45 35 VAL B N 1
ATOM 1598 C CA . VAL B 1 37 ? 25.037 57.079 26.455 1.00 18.92 35 VAL B CA 1
ATOM 1599 C C . VAL B 1 37 ? 25.328 57.605 27.850 1.00 17.93 35 VAL B C 1
ATOM 1600 O O . VAL B 1 37 ? 25.656 58.783 27.975 1.00 18.57 35 VAL B O 1
ATOM 1613 N N . THR B 1 39 ? 27.554 55.963 30.241 1.00 13.41 37 THR B N 1
ATOM 1614 C CA . THR B 1 39 ? 28.907 55.628 30.765 1.00 15.13 37 THR B CA 1
ATOM 1615 C C . THR B 1 39 ? 29.804 56.897 30.819 1.00 14.94 37 THR B C 1
ATOM 1616 O O . THR B 1 39 ? 30.560 57.060 31.768 1.00 14.50 37 THR B O 1
ATOM 1620 N N . PRO B 1 40 ? 29.793 57.736 29.752 1.00 14.34 38 PRO B N 1
ATOM 1621 C CA . PRO B 1 40 ? 30.700 58.884 29.828 1.00 15.18 38 PRO B CA 1
ATOM 1622 C C . PRO B 1 40 ? 30.439 59.820 30.995 1.00 15.00 38 PRO B C 1
ATOM 1623 O O . PRO B 1 40 ? 31.409 60.370 31.561 1.00 16.00 38 PRO B O 1
ATOM 1627 N N . PHE B 1 41 ? 29.186 59.946 31.406 1.00 15.10 39 PHE B N 1
ATOM 1628 C CA . PHE B 1 41 ? 28.861 60.780 32.599 1.00 15.46 39 PHE B CA 1
ATOM 1629 C C . PHE B 1 41 ? 29.363 60.155 33.858 1.00 16.04 39 PHE B C 1
ATOM 1630 O O . PHE B 1 41 ? 29.929 60.821 34.721 1.00 14.72 39 PHE B O 1
ATOM 1638 N N . ALA B 1 42 ? 29.225 58.845 33.958 1.00 14.64 40 ALA B N 1
ATOM 1639 C CA . ALA B 1 42 ? 29.902 58.169 35.107 1.00 15.32 40 ALA B CA 1
ATOM 1640 C C . ALA B 1 42 ? 31.402 58.431 35.140 1.00 15.99 40 ALA B C 1
ATOM 1641 O O . ALA B 1 42 ? 31.970 58.719 36.189 1.00 15.02 40 ALA B O 1
ATOM 1643 N N . GLN B 1 43 ? 32.070 58.360 33.979 1.00 16.34 41 GLN B N 1
ATOM 1644 C CA . GLN B 1 43 ? 33.524 58.567 33.926 1.00 16.60 41 GLN B CA 1
ATOM 1645 C C . GLN B 1 43 ? 33.887 60.028 34.272 1.00 16.72 41 GLN B C 1
ATOM 1646 O O . GLN B 1 43 ? 34.887 60.291 34.955 1.00 16.29 41 GLN B O 1
ATOM 1652 N N . LEU B 1 44 ? 33.083 60.978 33.800 1.00 16.08 42 LEU B N 1
ATOM 1653 C CA . LEU B 1 44 ? 33.370 62.390 34.037 1.00 16.05 42 LEU B CA 1
ATOM 1654 C C . LEU B 1 44 ? 33.287 62.732 35.528 1.00 15.81 42 LEU B C 1
ATOM 1655 O O . LEU B 1 44 ? 34.194 63.371 36.116 1.00 15.32 42 LEU B O 1
ATOM 1660 N N . PHE B 1 45 ? 32.209 62.282 36.151 1.00 15.28 43 PHE B N 1
ATOM 1661 C CA . PHE B 1 45 ? 32.006 62.621 37.548 1.00 15.45 43 PHE B CA 1
ATOM 1662 C C . PHE B 1 45 ? 32.864 61.804 38.428 1.00 15.98 43 PHE B C 1
ATOM 1663 O O . PHE B 1 45 ? 33.304 62.303 39.469 1.00 17.15 43 PHE B O 1
ATOM 1671 N N . ALA B 1 46 ? 33.185 60.571 38.025 1.00 13.66 44 ALA B N 1
ATOM 1672 C CA . ALA B 1 46 ? 34.191 59.797 38.772 1.00 14.31 44 ALA B CA 1
ATOM 1673 C C . ALA B 1 46 ? 35.538 60.484 38.800 1.00 16.68 44 ALA B C 1
ATOM 1674 O O . ALA B 1 46 ? 36.220 60.537 39.860 1.00 16.02 44 ALA B O 1
ATOM 1676 N N . TYR B 1 47 ? 35.934 61.027 37.662 1.00 15.29 45 TYR B N 1
ATOM 1677 C CA . TYR B 1 47 ? 37.197 61.783 37.568 1.00 17.91 45 TYR B CA 1
ATOM 1678 C C . TYR B 1 47 ? 37.220 62.952 38.557 1.00 17.62 45 TYR B C 1
ATOM 1679 O O . TYR B 1 47 ? 38.246 63.238 39.193 1.00 17.54 45 TYR B O 1
ATOM 1688 N N . ALA B 1 48 ? 36.105 63.638 38.664 1.00 17.58 46 ALA B N 1
ATOM 1689 C CA . ALA B 1 48 ? 35.928 64.764 39.581 1.00 17.90 46 ALA B CA 1
ATOM 1690 C C . ALA B 1 48 ? 36.114 64.347 41.057 1.00 18.93 46 ALA B C 1
ATOM 1691 O O . ALA B 1 48 ? 36.484 65.179 41.904 1.00 18.29 46 ALA B O 1
ATOM 1693 N N . VAL B 1 49 ? 35.839 63.080 41.377 1.00 19.17 47 VAL B N 1
ATOM 1694 C CA . VAL B 1 49 ? 36.047 62.554 42.758 1.00 20.64 47 VAL B CA 1
ATOM 1695 C C . VAL B 1 49 ? 36.993 61.349 42.776 1.00 20.84 47 VAL B C 1
ATOM 1696 O O . VAL B 1 49 ? 36.794 60.365 43.499 1.00 19.82 47 VAL B O 1
ATOM 1700 N N . ARG B 1 50 ? 38.066 61.469 42.002 1.00 22.21 48 ARG B N 1
ATOM 1701 C CA A ARG B 1 50 ? 39.000 60.366 41.761 0.60 23.87 48 ARG B CA 1
ATOM 1702 C CA B ARG B 1 50 ? 38.964 60.335 41.775 0.40 22.72 48 ARG B CA 1
ATOM 1703 C C . ARG B 1 50 ? 39.690 59.872 43.043 1.00 23.45 48 ARG B C 1
ATOM 1704 O O . ARG B 1 50 ? 40.263 58.782 43.068 1.00 23.58 48 ARG B O 1
ATOM 1719 N N . ASP B 1 51 ? 39.613 60.670 44.118 1.00 24.74 49 ASP B N 1
ATOM 1720 C CA . ASP B 1 51 ? 40.126 60.257 45.420 1.00 26.10 49 ASP B CA 1
ATOM 1721 C C . ASP B 1 51 ? 39.259 59.127 46.044 1.00 25.51 49 ASP B C 1
ATOM 1722 O O . ASP B 1 51 ? 39.709 58.417 46.946 1.00 25.20 49 ASP B O 1
ATOM 1727 N N . LYS B 1 52 ? 38.022 58.962 45.561 1.00 23.21 50 LYS B N 1
ATOM 1728 C CA . LYS B 1 52 ? 37.116 57.972 46.122 1.00 22.55 50 LYS B CA 1
ATOM 1729 C C . LYS B 1 52 ? 37.248 56.642 45.392 1.00 20.88 50 LYS B C 1
ATOM 1730 O O . LYS B 1 52 ? 37.967 56.567 44.415 1.00 21.05 50 LYS B O 1
ATOM 1736 N N . ASP B 1 53 ? 36.631 55.587 45.940 1.00 20.52 51 ASP B N 1
ATOM 1737 C CA A ASP B 1 53 ? 36.610 54.296 45.255 0.60 19.47 51 ASP B CA 1
ATOM 1738 C CA B ASP B 1 53 ? 36.556 54.249 45.365 0.40 19.83 51 ASP B CA 1
ATOM 1739 C C . ASP B 1 53 ? 35.276 54.207 44.501 1.00 19.37 51 ASP B C 1
ATOM 1740 O O . ASP B 1 53 ? 34.200 54.137 45.066 1.00 19.69 51 ASP B O 1
ATOM 1749 N N . ASN B 1 54 ? 35.374 54.266 43.181 1.00 17.88 52 ASN B N 1
ATOM 1750 C CA . ASN B 1 54 ? 34.164 54.512 42.331 1.00 16.80 52 ASN B CA 1
ATOM 1751 C C . ASN B 1 54 ? 33.922 53.314 41.427 1.00 16.03 52 ASN B C 1
ATOM 1752 O O . ASN B 1 54 ? 34.897 52.740 40.884 1.00 15.40 52 ASN B O 1
ATOM 1757 N N . ILE B 1 55 ? 32.648 53.014 41.174 1.00 14.76 53 ILE B N 1
ATOM 1758 C CA . ILE B 1 55 ? 32.313 51.877 40.264 1.00 15.49 53 ILE B CA 1
ATOM 1759 C C . ILE B 1 55 ? 31.237 52.292 39.282 1.00 14.74 53 ILE B C 1
ATOM 1760 O O . ILE B 1 55 ? 30.455 53.224 39.582 1.00 15.80 53 ILE B O 1
ATOM 1765 N N . PHE B 1 56 ? 31.183 51.594 38.146 1.00 14.90 54 PHE B N 1
ATOM 1766 C CA . PHE B 1 56 ? 30.118 51.825 37.164 1.00 15.64 54 PHE B CA 1
ATOM 1767 C C . PHE B 1 56 ? 29.266 50.571 37.140 1.00 15.41 54 PHE B C 1
ATOM 1768 O O . PHE B 1 56 ? 29.783 49.488 36.935 1.00 17.48 54 PHE B O 1
ATOM 1776 N N . ILE B 1 57 ? 27.951 50.724 37.319 1.00 16.62 55 ILE B N 1
ATOM 1777 C CA . ILE B 1 57 ? 26.983 49.613 37.250 1.00 15.96 55 ILE B CA 1
ATOM 1778 C C . ILE B 1 57 ? 26.196 49.719 35.923 1.00 17.04 55 ILE B C 1
ATOM 1779 O O . ILE B 1 57 ? 25.529 50.728 35.707 1.00 16.37 55 ILE B O 1
ATOM 1784 N N . PRO B 1 58 ? 26.326 48.713 35.024 1.00 17.79 56 PRO B N 1
ATOM 1785 C CA . PRO B 1 58 ? 25.610 48.828 33.748 1.00 19.12 56 PRO B CA 1
ATOM 1786 C C . PRO B 1 58 ? 24.124 48.495 33.960 1.00 18.90 56 PRO B C 1
ATOM 1787 O O . PRO B 1 58 ? 23.769 47.436 34.523 1.00 18.40 56 PRO B O 1
ATOM 1791 N N . ASN B 1 59 ? 23.277 49.414 33.502 1.00 18.84 57 ASN B N 1
ATOM 1792 C CA . ASN B 1 59 ? 21.831 49.301 33.686 1.00 18.98 57 ASN B CA 1
ATOM 1793 C C . ASN B 1 59 ? 21.533 49.092 35.144 1.00 19.41 57 ASN B C 1
ATOM 1794 O O . ASN B 1 59 ? 21.945 49.911 35.958 1.00 20.20 57 ASN B O 1
ATOM 1799 N N . THR B 1 60 ? 20.823 48.025 35.497 1.00 20.02 58 THR B N 1
ATOM 1800 C CA . THR B 1 60 ? 20.643 47.717 36.933 1.00 20.19 58 THR B CA 1
ATOM 1801 C C . THR B 1 60 ? 21.359 46.425 37.336 1.00 21.77 58 THR B C 1
ATOM 1802 O O . THR B 1 60 ? 21.001 45.764 38.330 1.00 22.51 58 THR B O 1
ATOM 1806 N N . ASP B 1 61 ? 22.413 46.083 36.603 1.00 21.80 59 ASP B N 1
ATOM 1807 C CA . ASP B 1 61 ? 23.118 44.816 36.895 1.00 21.68 59 ASP B CA 1
ATOM 1808 C C . ASP B 1 61 ? 24.353 44.993 37.771 1.00 20.45 59 ASP B C 1
ATOM 1809 O O . ASP B 1 61 ? 25.453 45.017 37.272 1.00 19.52 59 ASP B O 1
ATOM 1814 N N . PHE B 1 62 ? 24.125 44.983 39.076 1.00 20.63 60 PHE B N 1
ATOM 1815 C CA . PHE B 1 62 ? 25.155 45.101 40.107 1.00 21.73 60 PHE B CA 1
ATOM 1816 C C . PHE B 1 62 ? 26.268 44.075 39.954 1.00 20.70 60 PHE B C 1
ATOM 1817 O O . PHE B 1 62 ? 27.425 44.397 40.192 1.00 20.61 60 PHE B O 1
ATOM 1825 N N . SER B 1 63 ? 25.924 42.841 39.554 1.00 20.73 61 SER B N 1
ATOM 1826 C CA . SER B 1 63 ? 26.910 41.772 39.476 1.00 21.09 61 SER B CA 1
ATOM 1827 C C . SER B 1 63 ? 27.941 42.038 38.385 1.00 21.11 61 SER B C 1
ATOM 1828 O O . SER B 1 63 ? 29.050 41.482 38.418 1.00 20.46 61 SER B O 1
ATOM 1831 N N . LYS B 1 64 ? 27.586 42.908 37.430 1.00 19.44 62 LYS B N 1
ATOM 1832 C CA . LYS B 1 64 ? 28.485 43.278 36.365 1.00 20.05 62 LYS B CA 1
ATOM 1833 C C . LYS B 1 64 ? 29.165 44.632 36.612 1.00 20.36 62 LYS B C 1
ATOM 1834 O O . LYS B 1 64 ? 29.803 45.165 35.701 1.00 18.89 62 LYS B O 1
ATOM 1840 N N . ALA B 1 65 ? 29.078 45.157 37.843 1.00 18.80 63 ALA B N 1
ATOM 1841 C CA . ALA B 1 65 ? 29.763 46.420 38.174 1.00 19.30 63 ALA B CA 1
ATOM 1842 C C . ALA B 1 65 ? 31.282 46.300 37.986 1.00 18.62 63 ALA B C 1
ATOM 1843 O O . ALA B 1 65 ? 31.872 45.244 38.273 1.00 17.41 63 ALA B O 1
ATOM 1845 N N . ARG B 1 66 ? 31.903 47.378 37.497 1.00 17.75 64 ARG B N 1
ATOM 1846 C CA . ARG B 1 66 ? 33.357 47.455 37.306 1.00 17.29 64 ARG B CA 1
ATOM 1847 C C . ARG B 1 66 ? 33.953 48.668 37.949 1.00 17.15 64 ARG B C 1
ATOM 1848 O O . ARG B 1 66 ? 33.333 49.747 37.967 1.00 17.24 64 ARG B O 1
ATOM 1856 N N . LYS B 1 67 ? 35.170 48.514 38.487 1.00 17.10 65 LYS B N 1
ATOM 1857 C CA . LYS B 1 67 ? 35.892 49.711 38.998 1.00 18.51 65 LYS B CA 1
ATOM 1858 C C . LYS B 1 67 ? 36.064 50.795 37.920 1.00 18.81 65 LYS B C 1
ATOM 1859 O O . LYS B 1 67 ? 36.328 50.495 36.735 1.00 19.56 65 LYS B O 1
ATOM 1865 N N . LEU B 1 68 ? 35.944 52.053 38.349 1.00 17.91 66 LEU B N 1
ATOM 1866 C CA . LEU B 1 68 ? 36.285 53.215 37.531 1.00 18.64 66 LEU B CA 1
ATOM 1867 C C . LEU B 1 68 ? 37.679 53.655 37.969 1.00 20.21 66 LEU B C 1
ATOM 1868 O O . LEU B 1 68 ? 37.845 54.203 39.076 1.00 20.99 66 LEU B O 1
ATOM 1873 N N . GLU B 1 69 ? 38.674 53.356 37.153 1.00 20.39 67 GLU B N 1
ATOM 1874 C CA A GLU B 1 69 ? 40.072 53.581 37.533 0.60 21.64 67 GLU B CA 1
ATOM 1875 C CA B GLU B 1 69 ? 40.077 53.577 37.545 0.40 21.42 67 GLU B CA 1
ATOM 1876 C C . GLU B 1 69 ? 40.756 54.665 36.726 1.00 21.25 67 GLU B C 1
ATOM 1877 O O . GLU B 1 69 ? 40.573 54.754 35.501 1.00 20.68 67 GLU B O 1
ATOM 1888 N N . VAL B 1 70 ? 41.567 55.503 37.374 1.00 21.43 68 VAL B N 1
ATOM 1889 C CA . VAL B 1 70 ? 42.275 56.553 36.614 1.00 21.77 68 VAL B CA 1
ATOM 1890 C C . VAL B 1 70 ? 43.543 55.998 35.962 1.00 21.80 68 VAL B C 1
ATOM 1891 O O . VAL B 1 70 ? 44.351 55.288 36.604 1.00 19.96 68 VAL B O 1
ATOM 1895 N N . THR B 1 71 ? 43.699 56.269 34.677 1.00 20.88 69 THR B N 1
ATOM 1896 C CA . THR B 1 71 ? 44.909 55.897 33.976 1.00 20.87 69 THR B CA 1
ATOM 1897 C C . THR B 1 71 ? 45.500 57.169 33.349 1.00 21.66 69 THR B C 1
ATOM 1898 O O . THR B 1 71 ? 44.947 58.256 33.516 1.00 19.37 69 THR B O 1
ATOM 1902 N N . GLU B 1 72 ? 46.555 57.038 32.535 1.00 21.69 70 GLU B N 1
ATOM 1903 C CA . GLU B 1 72 ? 47.101 58.202 31.819 1.00 23.92 70 GLU B CA 1
ATOM 1904 C C . GLU B 1 72 ? 46.124 58.700 30.731 1.00 21.70 70 GLU B C 1
ATOM 1905 O O . GLU B 1 72 ? 46.295 59.795 30.191 1.00 21.10 70 GLU B O 1
ATOM 1911 N N . TYR B 1 73 ? 45.080 57.917 30.455 1.00 20.40 71 TYR B N 1
ATOM 1912 C CA . TYR B 1 73 ? 44.058 58.322 29.495 1.00 21.17 71 TYR B CA 1
ATOM 1913 C C . TYR B 1 73 ? 42.777 58.920 30.114 1.00 21.61 71 TYR B C 1
ATOM 1914 O O . TYR B 1 73 ? 41.946 59.493 29.383 1.00 22.51 71 TYR B O 1
ATOM 1923 N N . GLY B 1 74 ? 42.647 58.858 31.435 1.00 20.12 72 GLY B N 1
ATOM 1924 C CA . GLY B 1 74 ? 41.443 59.343 32.108 1.00 21.81 72 GLY B CA 1
ATOM 1925 C C . GLY B 1 74 ? 40.869 58.206 32.919 1.00 22.68 72 GLY B C 1
ATOM 1926 O O . GLY B 1 74 ? 41.620 57.414 33.474 1.00 23.91 72 GLY B O 1
ATOM 1927 N N . VAL B 1 75 ? 39.555 58.114 33.024 1.00 20.85 73 VAL B N 1
ATOM 1928 C CA . VAL B 1 75 ? 38.964 57.054 33.802 1.00 20.23 73 VAL B CA 1
ATOM 1929 C C . VAL B 1 75 ? 38.582 55.954 32.846 1.00 21.09 73 VAL B C 1
ATOM 1930 O O . VAL B 1 75 ? 37.952 56.233 31.788 1.00 20.85 73 VAL B O 1
ATOM 1934 N N . GLU B 1 76 ? 38.977 54.728 33.179 1.00 18.63 74 GLU B N 1
ATOM 1935 C CA . GLU B 1 76 ? 38.687 53.558 32.369 1.00 20.87 74 GLU B CA 1
ATOM 1936 C C . GLU B 1 76 ? 38.083 52.502 33.284 1.00 21.16 74 GLU B C 1
ATOM 1937 O O . GLU B 1 76 ? 38.251 52.571 34.518 1.00 21.40 74 GLU B O 1
ATOM 1943 N N . LEU B 1 77 ? 37.384 51.534 32.684 1.00 21.84 75 LEU B N 1
ATOM 1944 C CA . LEU B 1 77 ? 36.768 50.429 33.438 1.00 21.68 75 LEU B CA 1
ATOM 1945 C C . LEU B 1 77 ? 37.812 49.386 33.779 1.00 22.57 75 LEU B C 1
ATOM 1946 O O . LEU B 1 77 ? 38.593 49.000 32.910 1.00 24.15 75 LEU B O 1
ATOM 1951 N N . GLY B 1 78 ? 37.860 48.983 35.050 1.00 22.29 76 GLY B N 1
ATOM 1952 C CA . GLY B 1 78 ? 38.752 47.947 35.552 1.00 21.56 76 GLY B CA 1
ATOM 1953 C C . GLY B 1 78 ? 38.047 46.626 35.838 1.00 21.53 76 GLY B C 1
ATOM 1954 O O . GLY B 1 78 ? 37.132 46.224 35.119 1.00 20.17 76 GLY B O 1
ATOM 1955 N N . GLU B 1 79 ? 38.442 45.960 36.915 1.00 21.81 77 GLU B N 1
ATOM 1956 C CA A GLU B 1 79 ? 37.913 44.635 37.240 0.50 22.37 77 GLU B CA 1
ATOM 1957 C CA B GLU B 1 79 ? 37.886 44.636 37.191 0.50 22.00 77 GLU B CA 1
ATOM 1958 C C . GLU B 1 79 ? 36.456 44.681 37.731 1.00 22.03 77 GLU B C 1
ATOM 1959 O O . GLU B 1 79 ? 35.979 45.724 38.200 1.00 21.52 77 GLU B O 1
ATOM 1970 N N . ILE B 1 80 ? 35.761 43.555 37.625 1.00 20.66 78 ILE B N 1
ATOM 1971 C CA . ILE B 1 80 ? 34.413 43.382 38.226 1.00 20.72 78 ILE B CA 1
ATOM 1972 C C . ILE B 1 80 ? 34.512 43.642 39.734 1.00 21.66 78 ILE B C 1
ATOM 1973 O O . ILE B 1 80 ? 35.418 43.135 40.399 1.00 20.61 78 ILE B O 1
ATOM 1978 N N . SER B 1 81 ? 33.598 44.434 40.286 1.00 20.27 79 SER B N 1
ATOM 1979 C CA . SER B 1 81 ? 33.680 44.817 41.692 1.00 21.20 79 SER B CA 1
ATOM 1980 C C . SER B 1 81 ? 32.279 45.113 42.189 1.00 21.06 79 SER B C 1
ATOM 1981 O O . SER B 1 81 ? 31.895 46.270 42.168 1.00 19.79 79 SER B O 1
ATOM 1984 N N . PRO B 1 82 ? 31.490 44.079 42.569 1.00 20.48 80 PRO B N 1
ATOM 1985 C CA . PRO B 1 82 ? 30.121 44.352 42.994 1.00 20.45 80 PRO B CA 1
ATOM 1986 C C . PRO B 1 82 ? 30.070 44.641 44.516 1.00 21.07 80 PRO B C 1
ATOM 1987 O O . PRO B 1 82 ? 29.414 43.951 45.255 1.00 23.61 80 PRO B O 1
ATOM 1991 N N . GLY B 1 83 ? 30.812 45.636 44.960 1.00 21.35 81 GLY B N 1
ATOM 1992 C CA . GLY B 1 83 ? 30.781 46.054 46.368 1.00 21.47 81 GLY B CA 1
ATOM 1993 C C . GLY B 1 83 ? 29.758 47.136 46.521 1.00 21.06 81 GLY B C 1
ATOM 1994 O O . GLY B 1 83 ? 29.656 48.025 45.641 1.00 19.79 81 GLY B O 1
ATOM 1995 N N . ASN B 1 84 ? 28.973 47.103 47.601 1.00 19.50 82 ASN B N 1
ATOM 1996 C CA A ASN B 1 84 ? 27.994 48.146 47.776 0.60 19.54 82 ASN B CA 1
ATOM 1997 C CA B ASN B 1 84 ? 27.995 48.155 47.785 0.40 19.47 82 ASN B CA 1
ATOM 1998 C C . ASN B 1 84 ? 28.685 49.497 48.088 1.00 18.51 82 ASN B C 1
ATOM 1999 O O . ASN B 1 84 ? 29.909 49.563 48.325 1.00 17.86 82 ASN B O 1
ATOM 2008 N N . VAL B 1 85 ? 27.914 50.560 48.066 1.00 17.84 83 VAL B N 1
ATOM 2009 C CA . VAL B 1 85 ? 28.458 51.896 47.998 1.00 17.26 83 VAL B CA 1
ATOM 2010 C C . VAL B 1 85 ? 27.772 52.738 49.024 1.00 17.82 83 VAL B C 1
ATOM 2011 O O . VAL B 1 85 ? 26.662 52.399 49.467 1.00 18.73 83 VAL B O 1
ATOM 2015 N N . ASP B 1 86 ? 28.393 53.830 49.455 1.00 18.30 84 ASP B N 1
ATOM 2016 C CA A ASP B 1 86 ? 27.681 54.684 50.394 0.60 19.59 84 ASP B CA 1
ATOM 2017 C CA B ASP B 1 86 ? 27.672 54.691 50.391 0.40 19.07 84 ASP B CA 1
ATOM 2018 C C . ASP B 1 86 ? 26.937 55.835 49.702 1.00 18.89 84 ASP B C 1
ATOM 2019 O O . ASP B 1 86 ? 26.103 56.486 50.319 1.00 18.68 84 ASP B O 1
ATOM 2028 N N . VAL B 1 87 ? 27.237 56.046 48.417 1.00 17.75 85 VAL B N 1
ATOM 2029 C CA . VAL B 1 87 ? 26.402 56.937 47.562 1.00 16.80 85 VAL B CA 1
ATOM 2030 C C . VAL B 1 87 ? 26.142 56.205 46.246 1.00 15.54 85 VAL B C 1
ATOM 2031 O O . VAL B 1 87 ? 27.092 55.832 45.533 1.00 14.05 85 VAL B O 1
ATOM 2035 N N . LEU B 1 88 ? 24.871 56.034 45.903 1.00 14.13 86 LEU B N 1
ATOM 2036 C CA . LEU B 1 88 ? 24.523 55.435 44.615 1.00 14.71 86 LEU B CA 1
ATOM 2037 C C . LEU B 1 88 ? 23.946 56.537 43.739 1.00 14.24 86 LEU B C 1
ATOM 2038 O O . LEU B 1 88 ? 22.944 57.155 44.127 1.00 13.78 86 LEU B O 1
ATOM 2043 N N . VAL B 1 89 ? 24.542 56.741 42.550 1.00 13.28 87 VAL B N 1
ATOM 2044 C CA . VAL B 1 89 ? 24.151 57.819 41.662 1.00 14.26 87 VAL B CA 1
ATOM 2045 C C . VAL B 1 89 ? 23.473 57.170 40.465 1.00 13.56 87 VAL B C 1
ATOM 2046 O O . VAL B 1 89 ? 24.105 56.444 39.698 1.00 13.97 87 VAL B O 1
ATOM 2050 N N . LEU B 1 90 ? 22.172 57.374 40.339 1.00 14.25 88 LEU B N 1
ATOM 2051 C CA . LEU B 1 90 ? 21.455 56.908 39.187 1.00 14.33 88 LEU B CA 1
ATOM 2052 C C . LEU B 1 90 ? 21.595 57.959 38.082 1.00 14.90 88 LEU B C 1
ATOM 2053 O O . LEU B 1 90 ? 21.359 59.148 38.312 1.00 14.12 88 LEU B O 1
ATOM 2058 N N . LEU B 1 91 ? 21.904 57.488 36.882 1.00 15.21 89 LEU B N 1
ATOM 2059 C CA . LEU B 1 91 ? 22.041 58.367 35.700 1.00 15.81 89 LEU B CA 1
ATOM 2060 C C . LEU B 1 91 ? 20.727 58.425 34.913 1.00 15.68 89 LEU B C 1
ATOM 2061 O O . LEU B 1 91 ? 19.967 57.472 34.920 1.00 15.38 89 LEU B O 1
ATOM 2066 N N . GLY B 1 92 ? 20.460 59.568 34.285 1.00 16.24 90 GLY B N 1
ATOM 2067 C CA . GLY B 1 92 ? 19.124 59.854 33.724 1.00 16.91 90 GLY B CA 1
ATOM 2068 C C . GLY B 1 92 ? 18.671 58.860 32.690 1.00 17.00 90 GLY B C 1
ATOM 2069 O O . GLY B 1 92 ? 17.454 58.617 32.529 1.00 16.27 90 GLY B O 1
ATOM 2070 N N . GLY B 1 93 ? 19.633 58.278 31.961 1.00 17.74 91 GLY B N 1
ATOM 2071 C CA . GLY B 1 93 ? 19.308 57.285 30.930 1.00 17.34 91 GLY B CA 1
ATOM 2072 C C . GLY B 1 93 ? 18.506 56.112 31.465 1.00 17.49 91 GLY B C 1
ATOM 2073 O O . GLY B 1 93 ? 17.672 55.545 30.759 1.00 16.51 91 GLY B O 1
ATOM 2074 N N . LEU B 1 94 ? 18.684 55.785 32.753 1.00 18.45 92 LEU B N 1
ATOM 2075 C CA . LEU B 1 94 ? 17.918 54.696 33.356 1.00 18.02 92 LEU B CA 1
ATOM 2076 C C . LEU B 1 94 ? 16.406 54.918 33.300 1.00 18.00 92 LEU B C 1
ATOM 2077 O O . LEU B 1 94 ? 15.624 53.966 33.431 1.00 18.02 92 LEU B O 1
ATOM 2082 N N . SER B 1 95 ? 16.006 56.180 33.210 1.00 17.99 93 SER B N 1
ATOM 2083 C CA . SER B 1 95 ? 14.580 56.511 33.238 1.00 18.65 93 SER B CA 1
ATOM 2084 C C . SER B 1 95 ? 13.964 56.574 31.850 1.00 19.87 93 SER B C 1
ATOM 2085 O O . SER B 1 95 ? 12.754 56.822 31.728 1.00 20.76 93 SER B O 1
ATOM 2088 N N . MET B 1 96 ? 14.751 56.345 30.811 1.00 18.92 94 MET B N 1
ATOM 2089 C CA A MET B 1 96 ? 14.241 56.485 29.453 0.60 19.90 94 MET B CA 1
ATOM 2090 C CA B MET B 1 96 ? 14.234 56.488 29.468 0.40 19.21 94 MET B CA 1
ATOM 2091 C C . MET B 1 96 ? 13.411 55.252 29.108 1.00 18.79 94 MET B C 1
ATOM 2092 O O . MET B 1 96 ? 13.776 54.148 29.453 1.00 17.10 94 MET B O 1
ATOM 2101 N N . PRO B 1 97 ? 12.243 55.446 28.479 1.00 19.67 95 PRO B N 1
ATOM 2102 C CA . PRO B 1 97 ? 11.472 54.239 28.120 1.00 19.38 95 PRO B CA 1
ATOM 2103 C C . PRO B 1 97 ? 12.212 53.357 27.088 1.00 19.90 95 PRO B C 1
ATOM 2104 O O . PRO B 1 97 ? 12.784 53.886 26.116 1.00 19.66 95 PRO B O 1
ATOM 2108 N N . GLY B 1 98 ? 12.161 52.032 27.254 1.00 19.62 96 GLY B N 1
ATOM 2109 C CA . GLY B 1 98 ? 12.673 51.130 26.192 1.00 20.89 96 GLY B CA 1
ATOM 2110 C C . GLY B 1 98 ? 13.884 50.312 26.580 1.00 21.86 96 GLY B C 1
ATOM 2111 O O . GLY B 1 98 ? 14.343 49.433 25.865 1.00 22.69 96 GLY B O 1
ATOM 2112 N N . ILE B 1 99 ? 14.361 50.652 27.757 1.00 23.20 97 ILE B N 1
ATOM 2113 C CA . ILE B 1 99 ? 15.522 50.144 28.444 1.00 24.60 97 ILE B CA 1
ATOM 2114 C C . ILE B 1 99 ? 16.502 51.188 28.943 1.00 24.20 97 ILE B C 1
ATOM 2115 O O . ILE B 1 99 ? 17.710 51.100 28.892 1.00 23.97 97 ILE B O 1
ATOM 2120 N N . GLY B 1 100 ? 15.847 52.238 29.414 1.00 24.60 98 GLY B N 1
ATOM 2121 C CA . GLY B 1 100 ? 15.959 52.545 30.810 1.00 25.76 98 GLY B CA 1
ATOM 2122 C C . GLY B 1 100 ? 15.383 51.269 31.436 1.00 26.94 98 GLY B C 1
ATOM 2123 O O . GLY B 1 100 ? 14.866 50.402 30.738 1.00 26.30 98 GLY B O 1
ATOM 2124 N N . SER B 1 101 ? 15.445 51.144 32.752 1.00 27.83 99 SER B N 1
ATOM 2125 C CA . SER B 1 101 ? 15.208 49.852 33.413 1.00 28.10 99 SER B CA 1
ATOM 2126 C C . SER B 1 101 ? 13.868 49.940 34.088 1.00 28.17 99 SER B C 1
ATOM 2127 O O . SER B 1 101 ? 13.433 51.062 34.376 1.00 29.35 99 SER B O 1
ATOM 2130 N N . ASP B 1 102 ? 13.173 48.821 34.333 1.00 28.32 100 ASP B N 1
ATOM 2131 C CA . ASP B 1 102 ? 11.874 48.998 35.018 1.00 28.11 100 ASP B CA 1
ATOM 2132 C C . ASP B 1 102 ? 12.048 49.416 36.491 1.00 28.24 100 ASP B C 1
ATOM 2133 O O . ASP B 1 102 ? 13.122 49.223 37.077 1.00 25.59 100 ASP B O 1
ATOM 2138 N N . ILE B 1 103 ? 11.041 50.075 37.055 1.00 27.30 101 ILE B N 1
ATOM 2139 C CA . ILE B 1 103 ? 11.268 50.767 38.341 1.00 27.21 101 ILE B CA 1
ATOM 2140 C C . ILE B 1 103 ? 11.506 49.763 39.490 1.00 25.66 101 ILE B C 1
ATOM 2141 O O . ILE B 1 103 ? 12.247 50.051 40.471 1.00 24.44 101 ILE B O 1
ATOM 2146 N N . GLU B 1 104 ? 10.915 48.580 39.345 1.00 24.01 102 GLU B N 1
ATOM 2147 C CA A GLU B 1 104 ? 11.138 47.474 40.275 0.60 23.65 102 GLU B CA 1
ATOM 2148 C CA B GLU B 1 104 ? 11.146 47.503 40.297 0.40 23.47 102 GLU B CA 1
ATOM 2149 C C . GLU B 1 104 ? 12.598 47.035 40.218 1.00 22.73 102 GLU B C 1
ATOM 2150 O O . GLU B 1 104 ? 13.217 46.739 41.261 1.00 20.10 102 GLU B O 1
ATOM 2161 N N . ASP B 1 105 ? 13.154 46.980 38.996 1.00 20.92 103 ASP B N 1
ATOM 2162 C CA . ASP B 1 105 ? 14.585 46.659 38.840 1.00 20.31 103 ASP B CA 1
ATOM 2163 C C . ASP B 1 105 ? 15.484 47.721 39.503 1.00 20.40 103 ASP B C 1
ATOM 2164 O O . ASP B 1 105 ? 16.525 47.401 40.107 1.00 18.33 103 ASP B O 1
ATOM 2169 N N . VAL B 1 106 ? 15.107 48.986 39.345 1.00 20.42 104 VAL B N 1
ATOM 2170 C CA . VAL B 1 106 ? 15.870 50.105 39.949 1.00 19.07 104 VAL B CA 1
ATOM 2171 C C . VAL B 1 106 ? 15.769 50.035 41.475 1.00 19.88 104 VAL B C 1
ATOM 2172 O O . VAL B 1 106 ? 16.760 50.208 42.172 1.00 17.78 104 VAL B O 1
ATOM 2176 N N . LYS B 1 107 ? 14.581 49.737 41.996 1.00 19.37 105 LYS B N 1
ATOM 2177 C CA . LYS B 1 107 ? 14.430 49.589 43.468 1.00 21.07 105 LYS B CA 1
ATOM 2178 C C . LYS B 1 107 ? 15.247 48.447 44.027 1.00 20.63 105 LYS B C 1
ATOM 2179 O O . LYS B 1 107 ? 15.882 48.574 45.095 1.00 21.74 105 LYS B O 1
ATOM 2185 N N . LYS B 1 108 ? 15.283 47.333 43.307 1.00 20.86 106 LYS B N 1
ATOM 2186 C CA A LYS B 1 108 ? 16.144 46.203 43.631 0.60 21.06 106 LYS B CA 1
ATOM 2187 C CA B LYS B 1 108 ? 16.139 46.214 43.711 0.40 20.94 106 LYS B CA 1
ATOM 2188 C C . LYS B 1 108 ? 17.617 46.569 43.678 1.00 20.94 106 LYS B C 1
ATOM 2189 O O . LYS B 1 108 ? 18.365 46.160 44.563 1.00 18.91 106 LYS B O 1
ATOM 2200 N N . LEU B 1 109 ? 18.042 47.305 42.663 1.00 20.93 107 LEU B N 1
ATOM 2201 C CA . LEU B 1 109 ? 19.418 47.842 42.622 1.00 20.89 107 LEU B CA 1
ATOM 2202 C C . LEU B 1 109 ? 19.710 48.699 43.832 1.00 21.63 107 LEU B C 1
ATOM 2203 O O . LEU B 1 109 ? 20.777 48.594 44.408 1.00 22.78 107 LEU B O 1
ATOM 2208 N N . VAL B 1 110 ? 18.793 49.599 44.204 1.00 23.06 108 VAL B N 1
ATOM 2209 C CA . VAL B 1 110 ? 19.042 50.470 45.375 1.00 24.39 108 VAL B CA 1
ATOM 2210 C C . VAL B 1 110 ? 19.176 49.562 46.623 1.00 25.92 108 VAL B C 1
ATOM 2211 O O . VAL B 1 110 ? 20.062 49.756 47.472 1.00 25.30 108 VAL B O 1
ATOM 2215 N N . GLU B 1 111 ? 18.335 48.536 46.716 1.00 25.96 109 GLU B N 1
ATOM 2216 C CA A GLU B 1 111 ? 18.402 47.660 47.871 0.60 26.74 109 GLU B CA 1
ATOM 2217 C CA B GLU B 1 111 ? 18.370 47.609 47.849 0.40 26.42 109 GLU B CA 1
ATOM 2218 C C . GLU B 1 111 ? 19.680 46.820 47.926 1.00 26.69 109 GLU B C 1
ATOM 2219 O O . GLU B 1 111 ? 20.262 46.643 49.022 1.00 26.81 109 GLU B O 1
ATOM 2230 N N . ASP B 1 112 ? 20.132 46.322 46.773 1.00 25.98 110 ASP B N 1
ATOM 2231 C CA . ASP B 1 112 ? 21.365 45.528 46.685 1.00 25.87 110 ASP B CA 1
ATOM 2232 C C . ASP B 1 112 ? 22.642 46.343 46.792 1.00 25.24 110 ASP B C 1
ATOM 2233 O O . ASP B 1 112 ? 23.582 45.928 47.481 1.00 24.60 110 ASP B O 1
ATOM 2238 N N . ALA B 1 113 ? 22.700 47.463 46.061 1.00 23.21 111 ALA B N 1
ATOM 2239 C CA . ALA B 1 113 ? 23.938 48.206 45.857 1.00 22.73 111 ALA B CA 1
ATOM 2240 C C . ALA B 1 113 ? 24.155 49.339 46.830 1.00 23.07 111 ALA B C 1
ATOM 2241 O O . ALA B 1 113 ? 25.281 49.719 47.037 1.00 24.01 111 ALA B O 1
ATOM 2243 N N . LEU B 1 114 ? 23.098 49.959 47.339 1.00 22.13 112 LEU B N 1
ATOM 2244 C CA . LEU B 1 114 ? 23.299 51.051 48.305 1.00 21.52 112 LEU B CA 1
ATOM 2245 C C . LEU B 1 114 ? 23.374 50.557 49.776 1.00 21.83 112 LEU B C 1
ATOM 2246 O O . LEU B 1 114 ? 22.433 49.953 50.245 1.00 20.34 112 LEU B O 1
ATOM 2251 N N . GLU B 1 115 ? 24.485 50.801 50.482 1.00 21.39 113 GLU B N 1
ATOM 2252 C CA . GLU B 1 115 ? 24.580 50.467 51.932 1.00 23.23 113 GLU B CA 1
ATOM 2253 C C . GLU B 1 115 ? 23.355 50.939 52.660 1.00 22.50 113 GLU B C 1
ATOM 2254 O O . GLU B 1 115 ? 22.840 52.004 52.344 1.00 24.00 113 GLU B O 1
ATOM 2260 N N . GLU B 1 116 ? 22.897 50.201 53.672 1.00 23.65 114 GLU B N 1
ATOM 2261 C CA . GLU B 1 116 ? 21.883 50.772 54.561 1.00 23.72 114 GLU B CA 1
ATOM 2262 C C . GLU B 1 116 ? 22.390 52.120 55.121 1.00 23.76 114 GLU B C 1
ATOM 2263 O O . GLU B 1 116 ? 23.531 52.213 55.594 1.00 22.02 114 GLU B O 1
ATOM 2269 N N . GLY B 1 117 ? 21.529 53.143 55.104 1.00 23.71 115 GLY B N 1
ATOM 2270 C CA . GLY B 1 117 ? 21.889 54.482 55.583 1.00 22.93 115 GLY B CA 1
ATOM 2271 C C . GLY B 1 117 ? 22.633 55.330 54.549 1.00 23.13 115 GLY B C 1
ATOM 2272 O O . GLY B 1 117 ? 22.997 56.476 54.825 1.00 23.52 115 GLY B O 1
ATOM 2273 N N . GLY B 1 118 ? 22.885 54.773 53.366 1.00 23.50 116 GLY B N 1
ATOM 2274 C CA . GLY B 1 118 ? 23.627 55.513 52.324 1.00 20.88 116 GLY B CA 1
ATOM 2275 C C . GLY B 1 118 ? 22.720 56.537 51.645 1.00 21.28 116 GLY B C 1
ATOM 2276 O O . GLY B 1 118 ? 21.544 56.677 51.985 1.00 20.95 116 GLY B O 1
ATOM 2277 N N . GLU B 1 119 ? 23.270 57.258 50.684 1.00 19.67 117 GLU B N 1
ATOM 2278 C CA A GLU B 1 119 ? 22.540 58.327 50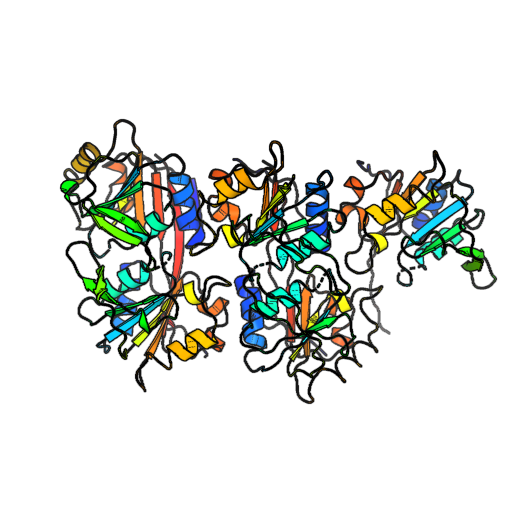.014 0.60 19.42 117 GLU B CA 1
ATOM 2279 C CA B GLU B 1 119 ? 22.568 58.341 50.018 0.40 19.68 117 GLU B CA 1
ATOM 2280 C C . GLU B 1 119 ? 22.214 57.926 48.587 1.00 18.90 117 GLU B C 1
ATOM 2281 O O . GLU B 1 119 ? 23.064 57.366 47.890 1.00 17.44 117 GLU B O 1
ATOM 2292 N N . LEU B 1 120 ? 20.984 58.244 48.158 1.00 18.02 118 LEU B N 1
ATOM 2293 C CA . LEU B 1 120 ? 20.557 57.964 46.815 1.00 17.51 118 LEU B CA 1
ATOM 2294 C C . LEU B 1 120 ? 20.569 59.301 46.072 1.00 17.55 118 LEU B C 1
ATOM 2295 O O . LEU B 1 120 ? 19.921 60.270 46.497 1.00 17.34 118 LEU B O 1
ATOM 2300 N N . MET B 1 121 ? 21.323 59.357 44.977 1.00 17.47 119 MET B N 1
ATOM 2301 C CA . MET B 1 121 ? 21.434 60.548 44.149 1.00 18.58 119 MET B CA 1
ATOM 2302 C C . MET B 1 121 ? 21.015 60.306 42.691 1.00 17.43 119 MET B C 1
ATOM 2303 O O . MET B 1 121 ? 21.070 59.182 42.170 1.00 17.52 119 MET B O 1
ATOM 2308 N N . GLY B 1 122 ? 20.598 61.379 42.034 1.00 16.41 120 GLY B N 1
ATOM 2309 C CA . GLY B 1 122 ? 20.315 61.339 40.584 1.00 16.60 120 GLY B CA 1
ATOM 2310 C C . GLY B 1 122 ? 21.185 62.387 39.893 1.00 16.67 120 GLY B C 1
ATOM 2311 O O . GLY B 1 122 ? 21.314 63.522 40.397 1.00 18.67 120 GLY B O 1
ATOM 2312 N N . LEU B 1 123 ? 21.774 62.049 38.743 1.00 16.10 121 LEU B N 1
ATOM 2313 C CA . LEU B 1 123 ? 22.481 63.030 37.953 1.00 16.50 121 LEU B CA 1
ATOM 2314 C C . LEU B 1 123 ? 21.849 62.922 36.584 1.00 16.09 121 LEU B C 1
ATOM 2315 O O . LEU B 1 123 ? 21.949 61.896 35.961 1.00 14.56 121 LEU B O 1
ATOM 2320 N N . CYS B 1 124 ? 21.198 63.972 36.106 1.00 15.98 122 CYS B N 1
ATOM 2321 C CA . CYS B 1 124 ? 20.509 63.873 34.808 1.00 17.12 122 CYS B CA 1
ATOM 2322 C C . CYS B 1 124 ? 20.574 65.197 34.063 1.00 17.51 122 CYS B C 1
ATOM 2323 O O . CYS B 1 124 ? 21.102 66.210 34.582 1.00 16.44 122 CYS B O 1
ATOM 2326 N N . TYR B 1 125 ? 20.109 65.147 32.816 1.00 17.96 123 TYR B N 1
ATOM 2327 C CA . TYR B 1 125 ? 19.974 66.300 31.978 1.00 17.12 123 TYR B CA 1
ATOM 2328 C C . TYR B 1 125 ? 18.502 66.459 31.617 1.00 17.67 123 TYR B C 1
ATOM 2329 O O . TYR B 1 125 ? 17.749 65.472 31.547 1.00 17.71 123 TYR B O 1
ATOM 2338 N N . MET B 1 126 ? 18.121 67.701 31.371 1.00 17.14 124 MET B N 1
ATOM 2339 C CA . MET B 1 126 ? 16.819 68.051 30.797 1.00 18.31 124 MET B CA 1
ATOM 2340 C C . MET B 1 126 ? 15.677 67.576 31.680 1.00 18.27 124 MET B C 1
ATOM 2341 O O . MET B 1 126 ? 14.559 67.267 31.157 1.00 18.60 124 MET B O 1
ATOM 2346 N N . ASP B 1 127 ? 15.975 67.449 32.986 1.00 17.37 125 ASP B N 1
ATOM 2347 C CA . ASP B 1 127 ? 14.981 67.158 34.029 1.00 17.91 125 ASP B CA 1
ATOM 2348 C C . ASP B 1 127 ? 14.368 65.743 33.799 1.00 17.48 125 ASP B C 1
ATOM 2349 O O . ASP B 1 127 ? 13.209 65.511 34.093 1.00 16.57 125 ASP B O 1
ATOM 2354 N N . MET B 1 128 ? 15.173 64.806 33.330 1.00 16.80 126 MET B N 1
ATOM 2355 C CA . MET B 1 128 ? 14.674 63.460 32.975 1.00 17.87 126 MET B CA 1
ATOM 2356 C C . MET B 1 128 ? 13.946 62.769 34.109 1.00 17.19 126 MET B C 1
ATOM 2357 O O . MET B 1 128 ? 12.891 62.160 33.872 1.00 16.24 126 MET B O 1
ATOM 2362 N N . PHE B 1 129 ? 14.511 62.798 35.329 1.00 16.11 127 PHE B N 1
ATOM 2363 C CA . PHE B 1 129 ? 13.949 62.021 36.426 1.00 16.32 127 PHE B CA 1
ATOM 2364 C C . PHE B 1 129 ? 12.572 62.537 36.804 1.00 17.03 127 PHE B C 1
ATOM 2365 O O . PHE B 1 129 ? 11.640 61.740 36.967 1.00 16.55 127 PHE B O 1
ATOM 2373 N N . ALA B 1 130 ? 12.442 63.862 36.958 1.00 16.36 128 ALA B N 1
ATOM 2374 C CA . ALA B 1 130 ? 11.148 64.474 37.324 1.00 16.94 128 ALA B CA 1
ATOM 2375 C C . ALA B 1 130 ? 10.109 64.143 36.233 1.00 17.55 128 ALA B C 1
ATOM 2376 O O . ALA B 1 130 ? 8.971 63.768 36.512 1.00 16.70 128 ALA B O 1
ATOM 2378 N N . ARG B 1 131 ? 10.539 64.276 34.994 1.00 15.95 129 ARG B N 1
ATOM 2379 C CA . ARG B 1 131 ? 9.636 64.055 33.837 1.00 17.69 129 ARG B CA 1
ATOM 2380 C C . ARG B 1 131 ? 9.149 62.609 33.741 1.00 18.63 129 ARG B C 1
ATOM 2381 O O . ARG B 1 131 ? 8.034 62.360 33.301 1.00 19.08 129 ARG B O 1
ATOM 2389 N N . ALA B 1 132 ? 9.983 61.669 34.170 1.00 17.37 130 ALA B N 1
ATOM 2390 C CA . ALA B 1 132 ? 9.617 60.263 34.159 1.00 17.80 130 ALA B CA 1
ATOM 2391 C C . ALA B 1 132 ? 8.754 59.856 35.355 1.00 17.33 130 ALA B C 1
ATOM 2392 O O . ALA B 1 132 ? 8.339 58.690 35.431 1.00 18.09 130 ALA B O 1
ATOM 2394 N N . GLY B 1 133 ? 8.534 60.783 36.306 1.00 15.83 131 GLY B N 1
ATOM 2395 C CA . GLY B 1 133 ? 7.742 60.505 37.523 1.00 17.71 131 GLY B CA 1
ATOM 2396 C C . GLY B 1 133 ? 8.587 59.940 38.662 1.00 18.08 131 GLY B C 1
ATOM 2397 O O . GLY B 1 133 ? 8.064 59.548 39.726 1.00 17.80 131 GLY B O 1
ATOM 2398 N N . TRP B 1 134 ? 9.912 59.936 38.471 1.00 17.84 132 TRP B N 1
ATOM 2399 C CA . TRP B 1 134 ? 10.786 59.239 39.457 1.00 18.74 132 TRP B CA 1
ATOM 2400 C C . TRP B 1 134 ? 10.960 59.976 40.810 1.00 18.77 132 TRP B C 1
ATOM 2401 O O . TRP B 1 134 ? 11.337 59.345 41.828 1.00 21.20 132 TRP B O 1
ATOM 2412 N N . TYR B 1 135 ? 10.614 61.266 40.876 1.00 19.28 133 TYR B N 1
ATOM 2413 C CA . TYR B 1 135 ? 10.620 61.944 42.214 1.00 20.58 133 TYR B CA 1
ATOM 2414 C C . TYR B 1 135 ? 9.508 61.381 43.107 1.00 21.17 133 TYR B C 1
ATOM 2415 O O . TYR B 1 135 ? 9.622 61.361 44.360 1.00 21.74 133 TYR B O 1
ATOM 2424 N N . GLU B 1 136 ? 8.436 60.910 42.486 1.00 22.21 134 GLU B N 1
ATOM 2425 C CA . GLU B 1 136 ? 7.358 60.240 43.206 1.00 22.80 134 GLU B CA 1
ATOM 2426 C C . GLU B 1 136 ? 7.635 58.773 43.468 1.00 23.17 134 GLU B C 1
ATOM 2427 O O . GLU B 1 136 ? 7.213 58.229 44.498 1.00 24.67 134 GLU B O 1
ATOM 2433 N N . LEU B 1 137 ? 8.340 58.122 42.553 1.00 22.09 135 LEU B N 1
ATOM 2434 C CA . LEU B 1 137 ? 8.572 56.689 42.637 1.00 22.23 135 LEU B CA 1
ATOM 2435 C C . LEU B 1 137 ? 9.773 56.305 43.489 1.00 23.39 135 LEU B C 1
ATOM 2436 O O . LEU B 1 137 ? 9.813 55.197 44.044 1.00 22.68 135 LEU B O 1
ATOM 2441 N N . LEU B 1 138 ? 10.738 57.220 43.610 1.00 22.46 136 LEU B N 1
ATOM 2442 C CA . LEU B 1 138 ? 11.945 56.968 44.394 1.00 22.14 136 LEU B CA 1
ATOM 2443 C C . LEU B 1 138 ? 12.123 58.055 45.421 1.00 22.91 136 LEU B C 1
ATOM 2444 O O . LEU B 1 138 ? 11.571 59.143 45.279 1.00 25.15 136 LEU B O 1
ATOM 2449 N N . ASP B 1 139 ? 12.906 57.744 46.456 1.00 22.38 137 ASP B N 1
ATOM 2450 C CA . ASP B 1 139 ? 13.217 58.676 47.505 1.00 23.59 137 ASP B CA 1
ATOM 2451 C C . ASP B 1 139 ? 14.651 59.180 47.289 1.00 21.96 137 ASP B C 1
ATOM 2452 O O . ASP B 1 139 ? 15.587 58.710 47.940 1.00 20.93 137 ASP B O 1
ATOM 2457 N N . PHE B 1 140 ? 14.849 60.096 46.348 1.00 18.90 138 PHE B N 1
ATOM 2458 C CA . PHE B 1 140 ? 16.188 60.681 46.190 1.00 17.77 138 PHE B CA 1
ATOM 2459 C C . PHE B 1 140 ? 16.556 61.577 47.351 1.00 18.22 138 PHE B C 1
ATOM 2460 O O . PHE B 1 140 ? 15.732 62.368 47.831 1.00 18.61 138 PHE B O 1
ATOM 2468 N N . ASP B 1 141 ? 17.811 61.502 47.749 1.00 17.01 139 ASP B N 1
ATOM 2469 C CA . ASP B 1 141 ? 18.368 62.482 48.674 1.00 18.02 139 ASP B CA 1
ATOM 2470 C C . ASP B 1 141 ? 18.837 63.764 48.020 1.00 17.29 139 ASP B C 1
ATOM 2471 O O . ASP B 1 141 ? 18.729 64.835 48.607 1.00 16.65 139 ASP B O 1
ATOM 2476 N N . CYS B 1 142 ? 19.395 63.657 46.813 1.00 17.17 140 CYS B N 1
ATOM 2477 C CA . CYS B 1 142 ? 19.911 64.822 46.096 1.00 17.20 140 CYS B CA 1
ATOM 2478 C C . CYS B 1 142 ? 19.811 64.526 44.615 1.00 17.21 140 CYS B C 1
ATOM 2479 O O . CYS B 1 142 ? 20.091 63.395 44.204 1.00 17.61 140 CYS B O 1
ATOM 2482 N N . VAL B 1 143 ? 19.400 65.508 43.804 1.00 16.19 141 VAL B N 1
ATOM 2483 C CA . VAL B 1 143 ? 19.437 65.297 42.374 1.00 15.21 141 VAL B CA 1
ATOM 2484 C C . VAL B 1 143 ? 20.179 66.496 41.796 1.00 15.50 141 VAL B C 1
ATOM 2485 O O . VAL B 1 143 ? 19.948 67.638 42.241 1.00 16.77 141 VAL B O 1
ATOM 2489 N N . ILE B 1 144 ? 21.051 66.253 40.824 1.00 13.94 142 ILE B N 1
ATOM 2490 C CA . ILE B 1 144 ? 21.733 67.343 40.143 1.00 15.25 142 ILE B CA 1
ATOM 2491 C C . ILE B 1 144 ? 21.261 67.243 38.693 1.00 15.73 142 ILE B C 1
ATOM 2492 O O . ILE B 1 144 ? 21.416 66.208 38.055 1.00 16.10 142 ILE B O 1
ATOM 2497 N N . ASN B 1 145 ? 20.629 68.314 38.232 1.00 16.00 143 ASN B N 1
ATOM 2498 C CA . ASN B 1 145 ? 20.029 68.343 36.888 1.00 16.74 143 ASN B CA 1
ATOM 2499 C C . ASN B 1 145 ? 20.656 69.444 36.054 1.00 17.27 143 ASN B C 1
ATOM 2500 O O . ASN B 1 145 ? 20.742 70.571 36.527 1.00 18.67 143 ASN B O 1
ATOM 2505 N N . ALA B 1 146 ? 21.038 69.159 34.813 1.00 16.75 144 ALA B N 1
ATOM 2506 C CA . ALA B 1 146 ? 21.653 70.193 33.985 1.00 17.83 144 ALA B CA 1
ATOM 2507 C C . ALA B 1 146 ? 20.884 70.325 32.702 1.00 19.35 144 ALA B C 1
ATOM 2508 O O . ALA B 1 146 ? 20.397 69.329 32.182 1.00 19.96 144 ALA B O 1
ATOM 2510 N N . ASP B 1 147 ? 20.801 71.544 32.172 1.00 19.16 145 ASP B N 1
ATOM 2511 C CA . ASP B 1 147 ? 20.258 71.719 30.814 1.00 21.08 145 ASP B CA 1
ATOM 2512 C C . ASP B 1 147 ? 21.369 72.097 29.877 1.00 20.49 145 ASP B C 1
ATOM 2513 O O . ASP B 1 147 ? 22.305 72.774 30.273 1.00 19.82 145 ASP B O 1
ATOM 2518 N N . ILE B 1 148 ? 21.241 71.650 28.638 1.00 20.63 146 ILE B N 1
ATOM 2519 C CA . ILE B 1 148 ? 22.238 71.876 27.595 1.00 20.23 146 ILE B CA 1
ATOM 2520 C C . ILE B 1 148 ? 21.626 72.665 26.450 1.00 19.86 146 ILE B C 1
ATOM 2521 O O . ILE B 1 148 ? 20.529 72.315 25.949 1.00 17.73 146 ILE B O 1
ATOM 2526 N N . ASP B 1 149 ? 22.309 73.716 26.010 1.00 19.32 147 ASP B N 1
ATOM 2527 C CA A ASP B 1 149 ? 21.974 74.297 24.723 0.60 21.16 147 ASP B CA 1
ATOM 2528 C CA B ASP B 1 149 ? 21.986 74.284 24.702 0.40 20.68 147 ASP B CA 1
ATOM 2529 C C . ASP B 1 149 ? 23.201 74.860 24.021 1.00 20.68 147 ASP B C 1
ATOM 2530 O O . ASP B 1 149 ? 24.202 75.161 24.670 1.00 22.13 147 ASP B O 1
ATOM 2539 N N . GLY B 1 150 ? 23.123 75.034 22.710 1.00 19.19 148 GLY B N 1
ATOM 2540 C CA . GLY B 1 150 ? 24.342 75.493 22.051 1.00 19.07 148 GLY B CA 1
ATOM 2541 C C . GLY B 1 150 ? 24.077 75.904 20.639 1.00 18.81 148 GLY B C 1
ATOM 2542 O O . GLY B 1 150 ? 22.900 76.107 20.219 1.00 17.85 148 GLY B O 1
ATOM 2543 N N . TYR B 1 151 ? 25.179 76.012 19.913 1.00 17.88 149 TYR B N 1
ATOM 2544 C CA A TYR B 1 151 ? 25.189 76.505 18.541 0.60 18.66 149 TYR B CA 1
ATOM 2545 C CA B TYR B 1 151 ? 25.094 76.384 18.518 0.40 17.95 149 TYR B CA 1
ATOM 2546 C C . TYR B 1 151 ? 26.167 75.690 17.715 1.00 17.21 149 TYR B C 1
ATOM 2547 O O . TYR B 1 151 ? 27.171 75.177 18.258 1.00 15.79 149 TYR B O 1
ATOM 2564 N N . VAL B 1 152 ? 25.917 75.643 16.414 1.00 17.21 150 VAL B N 1
ATOM 2565 C CA . VAL B 1 152 ? 26.864 75.106 15.458 1.00 16.35 150 VAL B CA 1
ATOM 2566 C C . VAL B 1 152 ? 27.318 76.310 14.634 1.00 17.40 150 VAL B C 1
ATOM 2567 O O . VAL B 1 152 ? 26.490 77.149 14.255 1.00 17.58 150 VAL B O 1
ATOM 2571 N N . LEU B 1 153 ? 28.624 76.394 14.376 1.00 16.39 151 LEU B N 1
ATOM 2572 C CA . LEU B 1 153 ? 29.203 77.443 13.546 1.00 17.32 151 LEU B CA 1
ATOM 2573 C C . LEU B 1 153 ? 30.019 76.799 12.434 1.00 17.35 151 LEU B C 1
ATOM 2574 O O . LEU B 1 153 ? 30.546 75.674 12.598 1.00 16.92 151 LEU B O 1
ATOM 2579 N N . ARG B 1 154 ? 30.131 77.514 11.317 1.00 18.13 152 ARG B N 1
ATOM 2580 C CA A ARG B 1 154 ? 30.917 77.026 10.197 0.60 18.93 152 ARG B CA 1
ATOM 2581 C CA B ARG B 1 154 ? 30.881 77.059 10.143 0.40 19.06 152 ARG B CA 1
ATOM 2582 C C . ARG B 1 154 ? 31.934 78.081 9.763 1.00 19.29 152 ARG B C 1
ATOM 2583 O O . ARG B 1 154 ? 31.694 79.285 9.900 1.00 19.18 152 ARG B O 1
ATOM 2598 N N . GLY B 1 155 ? 33.069 77.598 9.267 1.00 19.95 153 GLY B N 1
ATOM 2599 C CA . GLY B 1 155 ? 34.203 78.418 8.819 1.00 21.49 153 GLY B CA 1
ATOM 2600 C C . GLY B 1 155 ? 34.079 78.731 7.345 1.00 23.92 153 GLY B C 1
ATOM 2601 O O . GLY B 1 155 ? 33.054 78.362 6.737 1.00 25.84 153 GLY B O 1
ATOM 2602 N N . GLY C 1 1 ? 18.069 63.145 2.742 1.00 30.09 -1 GLY C N 1
ATOM 2603 C CA . GLY C 1 1 ? 17.919 64.431 2.008 1.00 29.73 -1 GLY C CA 1
ATOM 2604 C C . GLY C 1 1 ? 16.937 65.416 2.624 1.00 29.48 -1 GLY C C 1
ATOM 2605 O O . GLY C 1 1 ? 16.256 65.110 3.611 1.00 29.08 -1 GLY C O 1
ATOM 2606 N N . HIS C 1 2 ? 16.854 66.598 2.014 1.00 29.71 0 HIS C N 1
ATOM 2607 C CA . HIS C 1 2 ? 16.048 67.718 2.522 1.00 29.63 0 HIS C CA 1
ATOM 2608 C C . HIS C 1 2 ? 14.577 67.358 2.622 1.00 28.84 0 HIS C C 1
ATOM 2609 O O . HIS C 1 2 ? 13.999 66.866 1.642 1.00 28.44 0 HIS C O 1
ATOM 2616 N N . MET C 1 3 ? 13.976 67.622 3.783 1.00 26.88 1 MET C N 1
ATOM 2617 C CA . MET C 1 3 ? 12.544 67.393 3.958 1.00 26.22 1 MET C CA 1
ATOM 2618 C C . MET C 1 3 ? 11.736 68.689 3.964 1.00 26.82 1 MET C C 1
ATOM 2619 O O . MET C 1 3 ? 12.021 69.601 4.751 1.00 26.64 1 MET C O 1
ATOM 2624 N N . GLU C 1 4 ? 10.720 68.737 3.094 1.00 26.41 2 GLU C N 1
ATOM 2625 C CA A GLU C 1 4 ? 9.857 69.903 2.944 0.60 27.72 2 GLU C CA 1
ATOM 2626 C CA B GLU C 1 4 ? 9.853 69.904 2.942 0.40 27.37 2 GLU C CA 1
ATOM 2627 C C . GLU C 1 4 ? 8.483 69.686 3.600 1.00 27.20 2 GLU C C 1
ATOM 2628 O O . GLU C 1 4 ? 7.796 68.732 3.274 1.00 26.94 2 GLU C O 1
ATOM 2639 N N . LYS C 1 5 ? 8.075 70.589 4.492 1.00 28.39 3 LYS C N 1
ATOM 2640 C CA . LYS C 1 5 ? 6.754 70.465 5.154 1.00 29.99 3 LYS C CA 1
ATOM 2641 C C . LYS C 1 5 ? 5.616 70.587 4.145 1.00 29.09 3 LYS C C 1
ATOM 2642 O O . LYS C 1 5 ? 5.514 71.590 3.407 1.00 28.96 3 LYS C O 1
ATOM 2648 N N . LEU C 1 6 ? 4.770 69.561 4.115 1.00 27.47 4 LEU C N 1
ATOM 2649 C CA . LEU C 1 6 ? 3.606 69.495 3.224 1.00 27.06 4 LEU C CA 1
ATOM 2650 C C . LEU C 1 6 ? 2.372 70.132 3.871 1.00 26.01 4 LEU C C 1
ATOM 2651 O O . LEU C 1 6 ? 1.734 71.030 3.306 1.00 25.75 4 LEU C O 1
ATOM 2656 N N . LYS C 1 7 ? 2.021 69.643 5.054 1.00 24.83 5 LYS C N 1
ATOM 2657 C CA . LYS C 1 7 ? 0.776 70.049 5.669 1.00 24.14 5 LYS C CA 1
ATOM 2658 C C . LYS C 1 7 ? 0.782 69.732 7.137 1.00 23.42 5 LYS C C 1
ATOM 2659 O O . LYS C 1 7 ? 1.595 68.921 7.599 1.00 23.34 5 LYS C O 1
ATOM 2665 N N . GLU C 1 8 ? -0.118 70.377 7.860 1.00 22.23 6 GLU C N 1
ATOM 2666 C CA . GLU C 1 8 ? -0.266 70.112 9.294 1.00 23.10 6 GLU C CA 1
ATOM 2667 C C . GLU C 1 8 ? -1.527 69.277 9.558 1.00 21.39 6 GLU C C 1
ATOM 2668 O O . GLU C 1 8 ? -2.437 69.214 8.727 1.00 20.93 6 GLU C O 1
ATOM 2674 N N . PHE C 1 9 ? -1.603 68.656 10.722 1.00 20.59 7 PHE C N 1
ATOM 2675 C CA . PHE C 1 9 ? -2.796 67.902 11.082 1.00 19.06 7 PHE C CA 1
ATOM 2676 C C . PHE C 1 9 ? -2.985 68.087 12.588 1.00 19.42 7 PHE C C 1
ATOM 2677 O O . PHE C 1 9 ? -2.059 68.496 13.312 1.00 17.53 7 PHE C O 1
ATOM 2685 N N . ARG C 1 10 ? -4.20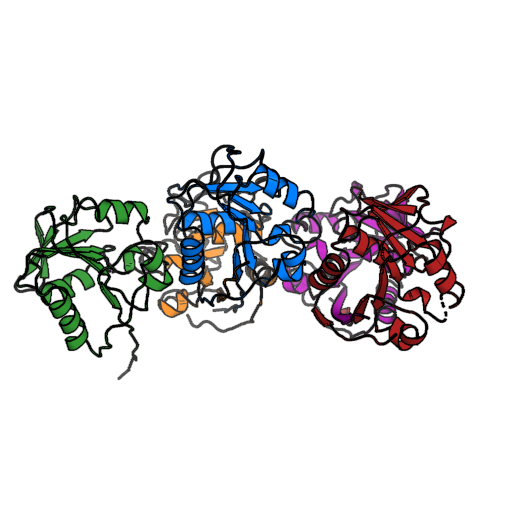4 67.789 13.035 1.00 19.10 8 ARG C N 1
ATOM 2686 C CA A ARG C 1 10 ? -4.558 67.875 14.449 0.70 19.64 8 ARG C CA 1
ATOM 2687 C CA B ARG C 1 10 ? -4.599 67.919 14.432 0.30 18.95 8 ARG C CA 1
ATOM 2688 C C . ARG C 1 10 ? -5.438 66.692 14.803 1.00 19.02 8 ARG C C 1
ATOM 2689 O O . ARG C 1 10 ? -6.379 66.357 14.070 1.00 18.25 8 ARG C O 1
ATOM 2704 N N . GLY C 1 11 ? -5.114 66.052 15.922 1.00 18.38 9 GLY C N 1
ATOM 2705 C CA . GLY C 1 11 ? -5.880 64.927 16.472 1.00 19.27 9 GLY C CA 1
ATOM 2706 C C . GLY C 1 11 ? -5.541 63.568 15.901 1.00 19.40 9 GLY C C 1
ATOM 2707 O O . GLY C 1 11 ? -4.898 63.451 14.852 1.00 18.98 9 GLY C O 1
ATOM 2708 N N . ILE C 1 12 ? -6.039 62.547 16.578 1.00 19.85 10 ILE C N 1
ATOM 2709 C CA . ILE C 1 12 ? -5.739 61.160 16.237 1.00 20.84 10 ILE C CA 1
ATOM 2710 C C . ILE C 1 12 ? -6.366 60.742 14.923 1.00 19.09 10 ILE C C 1
ATOM 2711 O O . ILE C 1 12 ? -5.723 60.069 14.115 1.00 18.28 10 ILE C O 1
ATOM 2716 N N . LYS C 1 13 ? -7.603 61.171 14.657 1.00 17.61 11 LYS C N 1
ATOM 2717 C CA . LYS C 1 13 ? -8.167 60.810 13.330 1.00 19.30 11 LYS C CA 1
ATOM 2718 C C . LYS C 1 13 ? -7.323 61.314 12.142 1.00 18.27 11 LYS C C 1
ATOM 2719 O O . LYS C 1 13 ? -7.044 60.564 11.201 1.00 18.19 11 LYS C O 1
ATOM 2725 N N . GLU C 1 14 ? -6.916 62.579 12.179 1.00 18.08 12 GLU C N 1
ATOM 2726 C CA . GLU C 1 14 ? -6.067 63.129 11.112 1.00 16.62 12 GLU C CA 1
ATOM 2727 C C . GLU C 1 14 ? -4.666 62.522 11.079 1.00 15.94 12 GLU C C 1
ATOM 2728 O O . GLU C 1 14 ? -4.097 62.422 10.032 1.00 15.56 12 GLU C O 1
ATOM 2734 N N . HIS C 1 15 ? -4.114 62.157 12.235 1.00 15.67 13 HIS C N 1
ATOM 2735 C CA . HIS C 1 15 ? -2.787 61.502 12.304 1.00 16.40 13 HIS C CA 1
ATOM 2736 C C . HIS C 1 15 ? -2.864 60.179 11.548 1.00 16.10 13 HIS C C 1
ATOM 2737 O O . HIS C 1 15 ? -2.048 59.877 10.631 1.00 16.82 13 HIS C O 1
ATOM 2744 N N . LEU C 1 16 ? -3.908 59.403 11.824 1.00 16.35 14 LEU C N 1
ATOM 2745 C CA . LEU C 1 16 ? -4.064 58.154 11.072 1.00 16.71 14 LEU C CA 1
ATOM 2746 C C . LEU C 1 16 ? -4.354 58.413 9.600 1.00 17.05 14 LEU C C 1
ATOM 2747 O O . LEU C 1 16 ? -3.882 57.675 8.711 1.00 17.36 14 LEU C O 1
ATOM 2752 N N . GLY C 1 17 ? -5.173 59.444 9.336 1.00 17.14 15 GLY C N 1
ATOM 2753 C CA . GLY C 1 17 ? -5.566 59.816 7.970 1.00 17.37 15 GLY C CA 1
ATOM 2754 C C . GLY C 1 17 ? -4.386 60.182 7.077 1.00 17.37 15 GLY C C 1
ATOM 2755 O O . GLY C 1 17 ? -4.304 59.732 5.913 1.00 17.54 15 GLY C O 1
ATOM 2756 N N . VAL C 1 18 ? -3.476 61.029 7.573 1.00 17.47 16 VAL C N 1
ATOM 2757 C CA . VAL C 1 18 ? -2.296 61.381 6.744 1.00 17.26 16 VAL C CA 1
ATOM 2758 C C . VAL C 1 18 ? -1.391 60.158 6.468 1.00 16.90 16 VAL C C 1
ATOM 2759 O O . VAL C 1 18 ? -0.707 60.114 5.449 1.00 17.44 16 VAL C O 1
ATOM 2763 N N . PHE C 1 19 ? -1.363 59.193 7.379 1.00 16.59 17 PHE C N 1
ATOM 2764 C CA . PHE C 1 19 ? -0.604 57.960 7.121 1.00 17.39 17 PHE C CA 1
ATOM 2765 C C . PHE C 1 19 ? -1.317 57.113 6.046 1.00 17.37 17 PHE C C 1
ATOM 2766 O O . PHE C 1 19 ? -0.665 56.671 5.089 1.00 18.15 17 PHE C O 1
ATOM 2774 N N . ARG C 1 20 ? -2.636 56.962 6.165 1.00 16.57 18 ARG C N 1
ATOM 2775 C CA . ARG C 1 20 ? -3.420 56.233 5.117 1.00 17.77 18 ARG C CA 1
ATOM 2776 C C . ARG C 1 20 ? -3.145 56.796 3.754 1.00 17.42 18 ARG C C 1
ATOM 2777 O O . ARG C 1 20 ? -2.982 56.034 2.794 1.00 19.01 18 ARG C O 1
ATOM 2785 N N . GLU C 1 21 ? -3.136 58.129 3.658 1.00 18.09 19 GLU C N 1
ATOM 2786 C CA . GLU C 1 21 ? -2.830 58.851 2.397 1.00 18.73 19 GLU C CA 1
ATOM 2787 C C . GLU C 1 21 ? -1.435 58.535 1.905 1.00 19.00 19 GLU C C 1
ATOM 2788 O O . GLU C 1 21 ? -1.236 58.173 0.728 1.00 19.30 19 GLU C O 1
ATOM 2794 N N . ALA C 1 22 ? -0.468 58.642 2.819 1.00 18.07 20 ALA C N 1
ATOM 2795 C CA . ALA C 1 22 ? 0.935 58.393 2.468 1.00 18.61 20 ALA C CA 1
ATOM 2796 C C . ALA C 1 22 ? 1.143 56.985 1.877 1.00 18.31 20 ALA C C 1
ATOM 2797 O O . ALA C 1 22 ? 1.919 56.806 0.909 1.00 18.67 20 ALA C O 1
ATOM 2799 N N . VAL C 1 23 ? 0.481 55.982 2.439 1.00 18.78 21 VAL C N 1
ATOM 2800 C CA . VAL C 1 23 ? 0.664 54.591 1.985 1.00 19.02 21 VAL C CA 1
ATOM 2801 C C . VAL C 1 23 ? -0.441 54.056 1.047 1.00 20.29 21 VAL C C 1
ATOM 2802 O O . VAL C 1 23 ? -0.603 52.840 0.895 1.00 20.23 21 VAL C O 1
ATOM 2806 N N . LYS C 1 24 ? -1.184 54.952 0.416 1.00 21.72 22 LYS C N 1
ATOM 2807 C CA . LYS C 1 24 ? -2.391 54.545 -0.335 1.00 23.12 22 LYS C CA 1
ATOM 2808 C C . LYS C 1 24 ? -2.132 53.512 -1.431 1.00 24.30 22 LYS C C 1
ATOM 2809 O O . LYS C 1 24 ? -3.010 52.685 -1.729 1.00 24.13 22 LYS C O 1
ATOM 2815 N N . ASP C 1 25 ? -0.936 53.557 -2.021 1.00 24.34 23 ASP C N 1
ATOM 2816 C CA . ASP C 1 25 ? -0.643 52.699 -3.170 1.00 25.58 23 ASP C CA 1
ATOM 2817 C C . ASP C 1 25 ? 0.154 51.472 -2.751 1.00 25.30 23 ASP C C 1
ATOM 2818 O O . ASP C 1 25 ? 0.510 50.657 -3.591 1.00 24.70 23 ASP C O 1
ATOM 2823 N N . ALA C 1 26 ? 0.399 51.328 -1.447 1.00 23.51 24 ALA C N 1
ATOM 2824 C CA . ALA C 1 26 ? 1.264 50.247 -0.960 1.00 23.68 24 ALA C CA 1
ATOM 2825 C C . ALA C 1 26 ? 0.508 48.936 -0.813 1.00 23.64 24 ALA C C 1
ATOM 2826 O O . ALA C 1 26 ? -0.683 48.946 -0.522 1.00 25.86 24 ALA C O 1
ATOM 2828 N N . GLU C 1 27 ? 1.190 47.806 -0.964 1.00 23.09 25 GLU C N 1
ATOM 2829 C CA . GLU C 1 27 ? 0.543 46.519 -0.668 1.00 22.88 25 GLU C CA 1
ATOM 2830 C C . GLU C 1 27 ? 1.045 45.899 0.639 1.00 21.55 25 GLU C C 1
ATOM 2831 O O . GLU C 1 27 ? 0.273 45.328 1.431 1.00 20.70 25 GLU C O 1
ATOM 2837 N N . ARG C 1 28 ? 2.350 45.994 0.861 1.00 20.73 26 ARG C N 1
ATOM 2838 C CA . ARG C 1 28 ? 2.971 45.346 2.027 1.00 21.06 26 ARG C CA 1
ATOM 2839 C C . ARG C 1 28 ? 3.794 46.401 2.727 1.00 20.50 26 ARG C C 1
ATOM 2840 O O . ARG C 1 28 ? 4.620 47.076 2.084 1.00 19.61 26 ARG C O 1
ATOM 2848 N N . ILE C 1 29 ? 3.531 46.563 4.027 1.00 19.44 27 ILE C N 1
ATOM 2849 C CA . ILE C 1 29 ? 4.208 47.591 4.836 1.00 18.89 27 ILE C CA 1
ATOM 2850 C C . ILE C 1 29 ? 4.969 46.933 5.978 1.00 17.51 27 ILE C C 1
ATOM 2851 O O . ILE C 1 29 ? 4.448 46.028 6.640 1.00 17.68 27 ILE C O 1
ATOM 2856 N N . GLY C 1 30 ? 6.195 47.390 6.220 1.00 16.27 28 GLY C N 1
ATOM 2857 C CA . GLY C 1 30 ? 6.952 46.954 7.379 1.00 15.91 28 GLY C CA 1
ATOM 2858 C C . GLY C 1 30 ? 7.139 48.141 8.330 1.00 16.06 28 GLY C C 1
ATOM 2859 O O . GLY C 1 30 ? 7.461 49.235 7.888 1.00 17.04 28 GLY C O 1
ATOM 2860 N N . PHE C 1 31 ? 6.949 47.901 9.622 1.00 15.23 29 PHE C N 1
ATOM 2861 C CA . PHE C 1 31 ? 7.173 48.911 10.652 1.00 16.29 29 PHE C CA 1
ATOM 2862 C C . PHE C 1 31 ? 8.344 48.392 11.494 1.00 16.54 29 PHE C C 1
ATOM 2863 O O . PHE C 1 31 ? 8.254 47.284 12.072 1.00 18.07 29 PHE C O 1
ATOM 2871 N N . ALA C 1 32 ? 9.415 49.176 11.571 1.00 16.11 30 ALA C N 1
ATOM 2872 C CA . ALA C 1 32 ? 10.591 48.800 12.377 1.00 16.35 30 ALA C CA 1
ATOM 2873 C C . ALA C 1 32 ? 10.6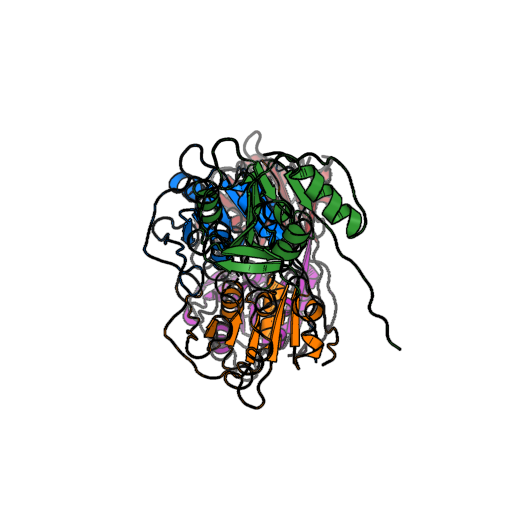90 49.730 13.586 1.00 16.36 30 ALA C C 1
ATOM 2874 O O . ALA C 1 32 ? 10.698 50.956 13.432 1.00 16.43 30 ALA C O 1
ATOM 2876 N N . GLY C 1 33 ? 10.778 49.178 14.789 1.00 16.28 31 GLY C N 1
ATOM 2877 C CA . GLY C 1 33 ? 10.988 50.057 15.932 1.00 15.52 31 GLY C CA 1
ATOM 2878 C C . GLY C 1 33 ? 11.442 49.286 17.134 1.00 16.62 31 GLY C C 1
ATOM 2879 O O . GLY C 1 33 ? 11.513 48.018 17.140 1.00 16.52 31 GLY C O 1
ATOM 2880 N N . VAL C 1 34 ? 11.692 50.042 18.178 1.00 15.19 32 VAL C N 1
ATOM 2881 C CA . VAL C 1 34 ? 12.220 49.455 19.412 1.00 16.39 32 VAL C CA 1
ATOM 2882 C C . VAL C 1 34 ? 11.053 48.746 20.148 1.00 18.42 32 VAL C C 1
ATOM 2883 O O . VAL C 1 34 ? 9.994 49.367 20.422 1.00 18.48 32 VAL C O 1
ATOM 2887 N N . PRO C 1 35 ? 11.218 47.453 20.457 1.00 19.40 33 PRO C N 1
ATOM 2888 C CA . PRO C 1 35 ? 10.182 46.750 21.204 1.00 20.12 33 PRO C CA 1
ATOM 2889 C C . PRO C 1 35 ? 9.769 47.464 22.498 1.00 21.31 33 PRO C C 1
ATOM 2890 O O . PRO C 1 35 ? 10.628 48.003 23.228 1.00 20.80 33 PRO C O 1
ATOM 2894 N N . GLY C 1 36 ? 8.462 47.440 22.775 1.00 21.90 34 GLY C N 1
ATOM 2895 C CA . GLY C 1 36 ? 7.917 47.967 24.032 1.00 21.71 34 GLY C CA 1
ATOM 2896 C C . GLY C 1 36 ? 7.426 49.386 23.824 1.00 21.32 34 GLY C C 1
ATOM 2897 O O . GLY C 1 36 ? 6.228 49.663 23.841 1.00 21.05 34 GLY C O 1
ATOM 2898 N N . VAL C 1 37 ? 8.351 50.313 23.595 1.00 20.06 35 VAL C N 1
ATOM 2899 C CA A VAL C 1 37 ? 7.965 51.713 23.443 0.60 21.00 35 VAL C CA 1
ATOM 2900 C CA B VAL C 1 37 ? 7.920 51.700 23.434 0.40 20.35 35 VAL C CA 1
ATOM 2901 C C . VAL C 1 37 ? 7.395 52.011 22.032 1.00 20.50 35 VAL C C 1
ATOM 2902 O O . VAL C 1 37 ? 6.465 52.805 21.886 1.00 21.14 35 VAL C O 1
ATOM 2918 N N . THR C 1 39 ? 6.432 49.408 19.605 1.00 17.45 37 THR C N 1
ATOM 2919 C CA . THR C 1 39 ? 5.484 48.376 19.121 1.00 17.44 37 THR C CA 1
ATOM 2920 C C . THR C 1 39 ? 4.027 48.888 19.060 1.00 18.23 37 THR C C 1
ATOM 2921 O O . THR C 1 39 ? 3.317 48.639 18.086 1.00 17.97 37 THR C O 1
ATOM 2925 N N . PRO C 1 40 ? 3.566 49.582 20.114 1.00 17.29 38 PRO C N 1
ATOM 2926 C CA . PRO C 1 40 ? 2.180 50.056 20.091 1.00 18.29 38 PRO C CA 1
ATOM 2927 C C . PRO C 1 40 ? 1.894 50.992 18.939 1.00 17.75 38 PRO C C 1
ATOM 2928 O O . PRO C 1 40 ? 0.800 50.943 18.386 1.00 18.12 38 PRO C O 1
ATOM 2932 N N . PHE C 1 41 ? 2.897 51.790 18.533 1.00 18.58 39 PHE C N 1
ATOM 2933 C CA . PHE C 1 41 ? 2.756 52.685 17.386 1.00 18.95 39 PHE C CA 1
ATOM 2934 C C . PHE C 1 41 ? 2.662 51.931 16.097 1.00 18.32 39 PHE C C 1
ATOM 2935 O O . PHE C 1 41 ? 1.838 52.243 15.249 1.00 17.64 39 PHE C O 1
ATOM 2943 N N . ALA C 1 42 ? 3.497 50.910 15.950 1.00 17.17 40 ALA C N 1
ATOM 2944 C CA . ALA C 1 42 ? 3.354 49.975 14.811 1.00 17.92 40 ALA C CA 1
ATOM 2945 C C . ALA C 1 42 ? 1.916 49.390 14.737 1.00 19.32 40 ALA C C 1
ATOM 2946 O O . ALA C 1 42 ? 1.311 49.280 13.643 1.00 18.57 40 ALA C O 1
ATOM 2948 N N . GLN C 1 43 ? 1.365 49.023 15.896 1.00 19.38 41 GLN C N 1
ATOM 2949 C CA . GLN C 1 43 ? 0.070 48.334 15.915 1.00 19.36 41 GLN C CA 1
ATOM 2950 C C . GLN C 1 43 ? -1.040 49.299 15.594 1.00 18.76 41 GLN C C 1
ATOM 2951 O O . GLN C 1 43 ? -1.997 48.955 14.898 1.00 18.18 41 GLN C O 1
ATOM 2957 N N . LEU C 1 44 ? -0.912 50.526 16.082 1.00 17.88 42 LEU C N 1
ATOM 2958 C CA . LEU C 1 44 ? -1.967 51.517 15.849 1.00 18.07 42 LEU C CA 1
ATOM 2959 C C . LEU C 1 44 ? -2.039 51.888 14.371 1.00 18.32 42 LEU C C 1
ATOM 2960 O O . LEU C 1 44 ? -3.121 51.973 13.787 1.00 17.98 42 LEU C O 1
ATOM 2965 N N . PHE C 1 45 ? -0.882 52.135 13.760 1.00 18.21 43 PHE C N 1
ATOM 2966 C CA . PHE C 1 45 ? -0.905 52.550 12.377 1.00 18.88 43 PHE C CA 1
ATOM 2967 C C . PHE C 1 45 ? -1.178 51.372 11.454 1.00 18.39 43 PHE C C 1
ATOM 2968 O O . PHE C 1 45 ? -1.773 51.528 10.390 1.00 19.81 43 PHE C O 1
ATOM 2976 N N . ALA C 1 46 ? -0.767 50.178 11.851 1.00 17.63 44 ALA C N 1
ATOM 2977 C CA . ALA C 1 46 ? -1.173 48.984 11.074 1.00 17.30 44 ALA C CA 1
ATOM 2978 C C . ALA C 1 46 ? -2.670 48.807 11.086 1.00 17.48 44 ALA C C 1
ATOM 2979 O O . ALA C 1 46 ? -3.286 48.429 10.066 1.00 17.73 44 ALA C O 1
ATOM 2981 N N . TYR C 1 47 ? -3.292 49.051 12.233 1.00 18.52 45 TYR C N 1
ATOM 2982 C CA . TYR C 1 47 ? -4.771 48.960 12.327 1.00 19.48 45 TYR C CA 1
ATOM 2983 C C . TYR C 1 47 ? -5.447 49.953 11.335 1.00 19.73 45 TYR C C 1
ATOM 2984 O O . TYR C 1 47 ? -6.438 49.618 10.671 1.00 19.03 45 TYR C O 1
ATOM 2993 N N . ALA C 1 48 ? -4.909 51.168 11.247 1.00 19.48 46 ALA C N 1
ATOM 2994 C CA . ALA C 1 48 ? -5.380 52.202 10.299 1.00 19.08 46 ALA C CA 1
ATOM 2995 C C . ALA C 1 48 ? -5.323 51.767 8.853 1.00 19.83 46 ALA C C 1
ATOM 2996 O O . ALA C 1 48 ? -6.112 52.254 8.032 1.00 20.14 46 ALA C O 1
ATOM 2998 N N . VAL C 1 49 ? -4.374 50.890 8.541 1.00 19.46 47 VAL C N 1
ATOM 2999 C CA . VAL C 1 49 ? -4.229 50.336 7.182 1.00 20.03 47 VAL C CA 1
ATOM 3000 C C . VAL C 1 49 ? -4.353 48.811 7.202 1.00 20.05 47 VAL C C 1
ATOM 3001 O O . VAL C 1 49 ? -3.606 48.108 6.530 1.00 20.78 47 VAL C O 1
ATOM 3005 N N . ARG C 1 50 ? -5.314 48.301 7.975 1.00 20.26 48 ARG C N 1
ATOM 3006 C CA . ARG C 1 50 ? -5.428 46.858 8.205 1.00 22.51 48 ARG C CA 1
ATOM 3007 C C . ARG C 1 50 ? -5.786 46.119 6.917 1.00 23.21 48 ARG C C 1
ATOM 3008 O O . ARG C 1 50 ? -5.691 44.902 6.869 1.00 24.90 48 ARG C O 1
ATOM 3016 N N . ASP C 1 51 ? -6.114 46.853 5.853 1.00 24.63 49 ASP C N 1
ATOM 3017 C CA . ASP C 1 51 ? -6.361 46.239 4.551 1.00 26.06 49 ASP C CA 1
ATOM 3018 C C . ASP C 1 51 ? -5.056 45.782 3.889 1.00 25.95 49 ASP C C 1
ATOM 3019 O O . ASP C 1 51 ? -5.087 44.960 2.971 1.00 25.90 49 ASP C O 1
ATOM 3024 N N . LYS C 1 52 ? -3.916 46.319 4.334 1.00 24.75 50 LYS C N 1
ATOM 3025 C CA . LYS C 1 52 ? -2.620 45.976 3.734 1.00 24.16 50 LYS C CA 1
ATOM 3026 C C . LYS C 1 52 ? -2.071 44.744 4.432 1.00 23.59 50 LYS C C 1
ATOM 3027 O O . LYS C 1 52 ? -2.610 44.269 5.434 1.00 22.73 50 LYS C O 1
ATOM 3033 N N . ASP C 1 53 ? -0.959 44.251 3.913 1.00 22.98 51 ASP C N 1
ATOM 3034 C CA A ASP C 1 53 ? -0.212 43.161 4.508 0.60 22.84 51 ASP C CA 1
ATOM 3035 C CA B ASP C 1 53 ? -0.249 43.161 4.580 0.40 23.32 51 ASP C CA 1
ATOM 3036 C C . ASP C 1 53 ? 0.925 43.758 5.361 1.00 22.51 51 ASP C C 1
ATOM 3037 O O . ASP C 1 53 ? 1.925 44.201 4.821 1.00 23.07 51 ASP C O 1
ATOM 3046 N N . ASN C 1 54 ? 0.768 43.789 6.675 1.00 21.84 52 ASN C N 1
ATOM 3047 C CA . ASN C 1 54 ? 1.673 44.557 7.554 1.00 20.66 52 ASN C CA 1
ATOM 3048 C C . ASN C 1 54 ? 2.547 43.632 8.365 1.00 20.90 52 ASN C C 1
ATOM 3049 O O . ASN C 1 54 ? 2.076 42.584 8.795 1.00 20.81 52 ASN C O 1
ATOM 3054 N N . ILE C 1 55 ? 3.820 44.008 8.564 1.00 20.46 53 ILE C N 1
ATOM 3055 C CA . ILE C 1 55 ? 4.697 43.289 9.497 1.00 20.11 53 ILE C CA 1
ATOM 3056 C C . ILE C 1 55 ? 5.401 44.276 10.473 1.00 18.98 53 ILE C C 1
ATOM 3057 O O . ILE C 1 55 ? 5.520 45.463 10.170 1.00 20.22 53 ILE C O 1
ATOM 3062 N N . PHE C 1 56 ? 5.871 43.739 11.594 1.00 18.47 54 PHE C N 1
ATOM 3063 C CA . PHE C 1 56 ? 6.655 44.477 12.600 1.00 18.50 54 PHE C CA 1
ATOM 3064 C C . PHE C 1 56 ? 8.030 43.818 12.704 1.00 19.04 54 PHE C C 1
ATOM 3065 O O . PHE C 1 56 ? 8.135 42.627 12.957 1.00 18.35 54 PHE C O 1
ATOM 3073 N N . ILE C 1 57 ? 9.054 44.639 12.522 1.00 19.09 55 ILE C N 1
ATOM 3074 C CA . ILE C 1 57 ? 10.436 44.285 12.623 1.00 18.59 55 ILE C CA 1
ATOM 3075 C C . ILE C 1 57 ? 10.956 44.862 13.937 1.00 19.47 55 ILE C C 1
ATOM 3076 O O . ILE C 1 57 ? 11.014 46.093 14.092 1.00 19.05 55 ILE C O 1
ATOM 3081 N N . PRO C 1 58 ? 11.360 44.005 14.886 1.00 20.19 56 PRO C N 1
ATOM 3082 C CA . PRO C 1 58 ? 11.933 44.550 16.130 1.00 20.78 56 PRO C CA 1
ATOM 3083 C C . PRO C 1 58 ? 13.360 45.085 15.886 1.00 21.01 56 PRO C C 1
ATOM 3084 O O . PRO C 1 58 ? 14.216 44.373 15.307 1.00 21.44 56 PRO C O 1
ATOM 3088 N N . ASN C 1 59 ? 13.609 46.316 16.335 1.00 20.64 57 ASN C N 1
ATOM 3089 C CA . ASN C 1 59 ? 14.890 46.980 16.153 1.00 21.87 57 ASN C CA 1
ATOM 3090 C C . ASN C 1 59 ? 15.243 46.923 14.653 1.00 22.46 57 ASN C C 1
ATOM 3091 O O . ASN C 1 59 ? 14.464 47.391 13.833 1.00 22.94 57 ASN C O 1
ATOM 3096 N N . THR C 1 60 ? 16.394 46.369 14.266 1.00 23.59 58 THR C N 1
ATOM 3097 C CA . THR C 1 60 ? 16.666 46.194 12.831 1.00 24.37 58 THR C CA 1
ATOM 3098 C C . THR C 1 60 ? 16.776 44.688 12.494 1.00 25.25 58 THR C C 1
ATOM 3099 O O . THR C 1 60 ? 17.438 44.312 11.530 1.00 24.97 58 THR C O 1
ATOM 3103 N N . ASP C 1 61 ? 16.152 43.841 13.304 1.00 24.37 59 ASP C N 1
ATOM 3104 C CA A ASP C 1 61 ? 16.238 42.379 13.167 0.60 24.83 59 ASP C CA 1
ATOM 3105 C CA B ASP C 1 61 ? 16.280 42.413 13.085 0.40 24.07 59 ASP C CA 1
ATOM 3106 C C . ASP C 1 61 ? 15.178 41.872 12.187 1.00 24.07 59 ASP C C 1
ATOM 3107 O O . ASP C 1 61 ? 14.135 41.405 12.630 1.00 22.49 59 ASP C O 1
ATOM 3116 N N . PHE C 1 62 ? 15.462 41.939 10.891 1.00 23.96 60 PHE C N 1
ATOM 3117 C CA . PHE C 1 62 ? 14.509 41.574 9.826 1.00 24.85 60 PHE C CA 1
ATOM 3118 C C . PHE C 1 62 ? 14.100 40.095 9.895 1.00 24.44 60 PHE C C 1
ATOM 3119 O O . PHE C 1 62 ? 12.951 39.757 9.627 1.00 23.90 60 PHE C O 1
ATOM 3127 N N . SER C 1 63 ? 15.033 39.223 10.291 1.00 24.10 61 SER C N 1
ATOM 3128 C CA . SER C 1 63 ? 14.708 37.807 10.430 1.00 26.14 61 SER C CA 1
ATOM 3129 C C . SER C 1 63 ? 13.667 37.527 11.525 1.00 25.86 61 SER C C 1
ATOM 3130 O O . SER C 1 63 ? 13.058 36.444 11.560 1.00 27.10 61 SER C O 1
ATOM 3133 N N . LYS C 1 64 ? 13.462 38.485 12.433 1.00 24.65 62 LYS C N 1
ATOM 3134 C CA . LYS C 1 64 ? 12.497 38.276 13.498 1.00 23.89 62 LYS C CA 1
ATOM 3135 C C . LYS C 1 64 ? 11.136 38.967 13.202 1.00 23.38 62 LYS C C 1
ATOM 3136 O O . LYS C 1 64 ? 10.265 38.983 14.056 1.00 22.36 62 LYS C O 1
ATOM 3142 N N . ALA C 1 65 ? 10.956 39.465 11.977 1.00 22.53 63 ALA C N 1
ATOM 3143 C CA . ALA C 1 65 ? 9.736 40.154 11.605 1.00 22.45 63 ALA C CA 1
ATOM 3144 C C . ALA C 1 65 ? 8.500 39.239 11.694 1.00 23.13 63 ALA C C 1
ATOM 3145 O O . ALA C 1 65 ? 8.524 38.080 11.242 1.00 22.49 63 ALA C O 1
ATOM 3147 N N . ARG C 1 66 ? 7.406 39.762 12.263 1.00 21.57 64 ARG C N 1
ATOM 3148 C CA . ARG C 1 66 ? 6.189 38.969 12.417 1.00 21.17 64 ARG C CA 1
ATOM 3149 C C . ARG C 1 66 ? 5.033 39.728 11.836 1.00 21.82 64 ARG C C 1
ATOM 3150 O O . ARG C 1 66 ? 5.041 40.966 11.872 1.00 20.81 64 ARG C O 1
ATOM 3158 N N . LYS C 1 67 ? 4.066 38.975 11.298 1.00 21.83 65 LYS C N 1
ATOM 3159 C CA . LYS C 1 67 ? 2.791 39.515 10.807 1.00 22.40 65 LYS C CA 1
ATOM 3160 C C . LYS C 1 67 ? 2.098 40.316 11.881 1.00 22.69 65 LYS C C 1
ATOM 3161 O O . LYS C 1 67 ? 2.074 39.902 13.068 1.00 23.01 65 LYS C O 1
ATOM 3167 N N . LEU C 1 68 ? 1.545 41.455 11.469 1.00 21.60 66 LEU C N 1
ATOM 3168 C CA . LEU C 1 68 ? 0.659 42.264 12.311 1.00 21.94 66 LEU C CA 1
ATOM 3169 C C . LEU C 1 68 ? -0.757 41.887 11.881 1.00 23.12 66 LEU C C 1
ATOM 3170 O O . LEU C 1 68 ? -1.180 42.271 10.787 1.00 24.28 66 LEU C O 1
ATOM 3175 N N . GLU C 1 69 ? -1.462 41.085 12.682 1.00 23.82 67 GLU C N 1
ATOM 3176 C CA . GLU C 1 69 ? -2.789 40.607 12.260 1.00 24.88 67 GLU C CA 1
ATOM 3177 C C . GLU C 1 69 ? -3.930 41.084 13.140 1.00 24.70 67 GLU C C 1
ATOM 3178 O O . GLU C 1 69 ? -3.763 41.253 14.331 1.00 23.83 67 GLU C O 1
ATOM 3184 N N . VAL C 1 70 ? -5.101 41.254 12.546 1.00 25.25 68 VAL C N 1
ATOM 3185 C CA . VAL C 1 70 ? -6.244 41.735 13.315 1.00 25.88 68 VAL C CA 1
ATOM 3186 C C . VAL C 1 70 ? -6.972 40.567 13.962 1.00 25.54 68 VAL C C 1
ATOM 3187 O O . VAL C 1 70 ? -7.225 39.547 13.310 1.00 25.51 68 VAL C O 1
ATOM 3191 N N . THR C 1 71 ? -7.258 40.691 15.256 1.00 24.86 69 THR C N 1
ATOM 3192 C CA . THR C 1 71 ? -7.992 39.677 15.966 1.00 24.54 69 THR C CA 1
ATOM 3193 C C . THR C 1 71 ? -9.144 40.401 16.630 1.00 24.92 69 THR C C 1
ATOM 3194 O O . THR C 1 71 ? -9.299 41.611 16.444 1.00 24.20 69 THR C O 1
ATOM 3198 N N . GLU C 1 72 ? -9.957 39.688 17.403 1.00 24.80 70 GLU C N 1
ATOM 3199 C CA . GLU C 1 72 ? -11.040 40.355 18.138 1.00 25.92 70 GLU C CA 1
ATOM 3200 C C . GLU C 1 72 ? -10.511 41.330 19.223 1.00 23.98 70 GLU C C 1
ATOM 3201 O O . GLU C 1 72 ? -11.271 42.143 19.769 1.00 23.57 70 GLU C O 1
ATOM 3207 N N . TYR C 1 73 ? -9.215 41.234 19.544 1.00 22.77 71 TYR C N 1
ATOM 3208 C CA . TYR C 1 73 ? -8.577 42.154 20.524 1.00 22.89 71 TYR C CA 1
ATOM 3209 C C . TYR C 1 73 ? -7.874 43.366 19.890 1.00 23.23 71 TYR C C 1
ATOM 3210 O O . TYR C 1 73 ? -7.521 44.331 20.599 1.00 22.23 71 TYR C O 1
ATOM 3219 N N . GLY C 1 74 ? -7.735 43.334 18.571 1.00 22.25 72 GLY C N 1
ATOM 3220 C CA . GLY C 1 74 ? -7.128 44.411 17.787 1.00 23.40 72 GLY C CA 1
ATOM 3221 C C . GLY C 1 74 ? -5.974 43.801 17.021 1.00 23.12 72 GLY C C 1
ATOM 3222 O O . GLY C 1 74 ? -6.043 42.644 16.676 1.00 23.98 72 GLY C O 1
ATOM 3223 N N . VAL C 1 75 ? -4.904 44.553 16.784 1.00 22.79 73 VAL C N 1
ATOM 3224 C CA . VAL C 1 75 ? -3.733 44.036 16.047 1.00 23.64 73 VAL C CA 1
ATOM 3225 C C . VAL C 1 75 ? -2.813 43.278 16.981 1.00 24.02 73 VAL C C 1
ATOM 3226 O O . VAL C 1 75 ? -2.429 43.809 18.032 1.00 23.68 73 VAL C O 1
ATOM 3230 N N . GLU C 1 76 ? -2.482 42.030 16.635 1.00 23.03 74 GLU C N 1
ATOM 3231 C CA . GLU C 1 76 ? -1.585 41.251 17.450 1.00 23.93 74 GLU C CA 1
ATOM 3232 C C . GLU C 1 76 ? -0.463 40.744 16.531 1.00 23.87 74 GLU C C 1
ATOM 3233 O O . GLU C 1 76 ? -0.590 40.775 15.306 1.00 24.06 74 GLU C O 1
ATOM 3239 N N . LEU C 1 77 ? 0.609 40.268 17.132 1.00 23.97 75 LEU C N 1
ATOM 3240 C CA . LEU C 1 77 ? 1.755 39.742 16.367 1.00 25.11 75 LEU C CA 1
ATOM 3241 C C . LEU C 1 77 ? 1.418 38.298 16.052 1.00 26.22 75 LEU C C 1
ATOM 3242 O O . LEU C 1 77 ? 0.898 37.580 16.921 1.00 27.07 75 LEU C O 1
ATOM 3247 N N . GLY C 1 78 ? 1.639 37.888 14.817 1.00 26.34 76 GLY C N 1
ATOM 3248 C CA . GLY C 1 78 ? 1.382 36.506 14.400 1.00 26.67 76 GLY C CA 1
ATOM 3249 C C . GLY C 1 78 ? 2.692 35.809 14.065 1.00 27.81 76 GLY C C 1
ATOM 3250 O O . GLY C 1 78 ? 3.681 35.986 14.761 1.00 25.89 76 GLY C O 1
ATOM 3251 N N . GLU C 1 79 ? 2.709 35.017 12.998 1.00 29.55 77 GLU C N 1
ATOM 3252 C CA . GLU C 1 79 ? 3.880 34.185 12.679 1.00 31.49 77 GLU C CA 1
ATOM 3253 C C . GLU C 1 79 ? 5.048 35.008 12.112 1.00 31.02 77 GLU C C 1
ATOM 3254 O O . GLU C 1 79 ? 4.862 36.141 11.651 1.00 30.36 77 GLU C O 1
ATOM 3260 N N . ILE C 1 80 ? 6.241 34.431 12.136 1.00 31.09 78 ILE C N 1
ATOM 3261 C CA . ILE C 1 80 ? 7.416 35.044 11.497 1.00 31.89 78 ILE C CA 1
ATOM 3262 C C . ILE C 1 80 ? 7.127 35.181 10.002 1.00 32.46 78 ILE C C 1
ATOM 3263 O O . ILE C 1 80 ? 6.716 34.215 9.380 1.00 33.21 78 ILE C O 1
ATOM 3268 N N . SER C 1 81 ? 7.274 36.384 9.445 1.00 32.49 79 SER C N 1
ATOM 3269 C CA . SER C 1 81 ? 7.123 36.582 8.015 1.00 33.05 79 SER C CA 1
ATOM 3270 C C . SER C 1 81 ? 8.086 37.644 7.446 1.00 33.19 79 SER C C 1
ATOM 3271 O O . SER C 1 81 ? 7.673 38.733 7.109 1.00 32.23 79 SER C O 1
ATOM 3274 N N . PRO C 1 82 ? 9.404 37.340 7.383 1.00 33.68 80 PRO C N 1
ATOM 3275 C CA . PRO C 1 82 ? 10.281 38.314 6.711 1.00 33.46 80 PRO C CA 1
ATOM 3276 C C . PRO C 1 82 ? 10.444 38.299 5.179 1.00 33.35 80 PRO C C 1
ATOM 3277 O O . PRO C 1 82 ? 11.577 38.290 4.705 1.00 34.60 80 PRO C O 1
ATOM 3281 N N . GLY C 1 83 ? 9.364 38.421 4.415 1.00 33.08 81 GLY C N 1
ATOM 3282 C CA . GLY C 1 83 ? 9.469 38.893 3.016 1.00 30.60 81 GLY C CA 1
ATOM 3283 C C . GLY C 1 83 ? 9.632 40.405 2.808 1.00 29.61 81 GLY C C 1
ATOM 3284 O O . GLY C 1 83 ? 9.402 41.218 3.712 1.00 29.57 81 GLY C O 1
ATOM 3285 N N . ASN C 1 84 ? 10.040 40.779 1.597 1.00 27.46 82 ASN C N 1
ATOM 3286 C CA . ASN C 1 84 ? 10.115 42.177 1.114 1.00 26.95 82 ASN C CA 1
ATOM 3287 C C . ASN C 1 84 ? 8.880 43.032 1.335 1.00 24.01 82 ASN C C 1
ATOM 3288 O O . ASN C 1 84 ? 7.769 42.510 1.309 1.00 23.70 82 ASN C O 1
ATOM 3293 N N . VAL C 1 85 ? 9.068 44.346 1.518 1.00 21.71 83 VAL C N 1
ATOM 3294 C CA . VAL C 1 85 ? 7.928 45.274 1.680 1.00 20.56 83 VAL C CA 1
ATOM 3295 C C . VAL C 1 85 ? 8.019 46.395 0.661 1.00 20.22 83 VAL C C 1
ATOM 3296 O O . VAL C 1 85 ? 9.101 46.686 0.125 1.00 20.09 83 VAL C O 1
ATOM 3300 N N . ASP C 1 86 ? 6.886 47.035 0.391 1.00 20.18 84 ASP C N 1
ATOM 3301 C CA A ASP C 1 86 ? 6.748 48.195 -0.507 0.60 19.90 84 ASP C CA 1
ATOM 3302 C CA B ASP C 1 86 ? 6.982 48.160 -0.539 0.40 20.38 84 ASP C CA 1
ATOM 3303 C C . ASP C 1 86 ? 7.005 49.511 0.166 1.00 19.65 84 ASP C C 1
ATOM 3304 O O . ASP C 1 86 ? 7.355 50.494 -0.482 1.00 19.05 84 ASP C O 1
ATOM 3313 N N . VAL C 1 87 ? 6.694 49.532 1.474 1.00 19.05 85 VAL C N 1
ATOM 3314 C CA . VAL C 1 87 ? 6.947 50.719 2.296 1.00 18.86 85 VAL C CA 1
ATOM 3315 C C . VAL C 1 87 ? 7.561 50.226 3.587 1.00 17.58 85 VAL C C 1
ATOM 3316 O O . VAL C 1 87 ? 7.038 49.317 4.231 1.00 16.74 85 VAL C O 1
ATOM 3320 N N . LEU C 1 88 ? 8.730 50.770 3.888 1.00 16.84 86 LEU C N 1
ATOM 3321 C CA . LEU C 1 88 ? 9.375 50.510 5.171 1.00 17.98 86 LEU C CA 1
ATOM 3322 C C . LEU C 1 88 ? 9.182 51.734 6.028 1.00 16.11 86 LEU C C 1
ATOM 3323 O O . LEU C 1 88 ? 9.644 52.825 5.673 1.00 17.34 86 LEU C O 1
ATOM 3328 N N . VAL C 1 89 ? 8.551 51.546 7.189 1.00 16.77 87 VAL C N 1
ATOM 3329 C CA . VAL C 1 89 ? 8.272 52.654 8.077 1.00 16.54 87 VAL C CA 1
ATOM 3330 C C . VAL C 1 89 ? 9.188 52.524 9.312 1.00 16.15 87 VAL C C 1
ATOM 3331 O O . VAL C 1 89 ? 9.030 51.598 10.131 1.00 16.74 87 VAL C O 1
ATOM 3335 N N . LEU C 1 90 ? 10.132 53.446 9.444 1.00 16.09 88 LEU C N 1
ATOM 3336 C CA . LEU C 1 90 ? 10.979 53.528 10.664 1.00 15.56 88 LEU C CA 1
ATOM 3337 C C . LEU C 1 90 ? 10.281 54.310 11.732 1.00 15.31 88 LEU C C 1
ATOM 3338 O O . LEU C 1 90 ? 9.783 55.425 11.493 1.00 15.37 88 LEU C O 1
ATOM 3343 N N . LEU C 1 91 ? 10.239 53.757 12.938 1.00 15.65 89 LEU C N 1
ATOM 3344 C CA . LEU C 1 91 ? 9.658 54.449 14.090 1.00 15.68 89 LEU C CA 1
ATOM 3345 C C . LEU C 1 91 ? 10.727 55.189 14.884 1.00 15.85 89 LEU C C 1
ATOM 3346 O O . LEU C 1 91 ? 11.895 54.775 14.921 1.00 15.75 89 LEU C O 1
ATOM 3351 N N . GLY C 1 92 ? 10.327 56.319 15.462 1.00 15.08 90 GLY C N 1
ATOM 3352 C CA . GLY C 1 92 ? 11.253 57.271 16.089 1.00 15.08 90 GLY C CA 1
ATOM 3353 C C . GLY C 1 92 ? 12.208 56.684 17.130 1.00 15.04 90 GLY C C 1
ATOM 3354 O O . GLY C 1 92 ? 13.332 57.175 17.293 1.00 14.65 90 GLY C O 1
ATOM 3355 N N . GLY C 1 93 ? 11.803 55.616 17.809 1.00 15.98 91 GLY C N 1
ATOM 3356 C CA . GLY C 1 93 ? 12.644 55.082 18.889 1.00 14.88 91 GLY C CA 1
ATOM 3357 C C . GLY C 1 93 ? 13.970 54.569 18.337 1.00 15.40 91 GLY C C 1
ATOM 3358 O O . GLY C 1 93 ? 14.977 54.557 19.036 1.00 14.87 91 GLY C O 1
ATOM 3359 N N . LEU C 1 94 ? 13.995 54.165 17.072 1.00 15.50 92 LEU C N 1
ATOM 3360 C CA . LEU C 1 94 ? 15.261 53.686 16.484 1.00 16.31 92 LEU C CA 1
ATOM 3361 C C . LEU C 1 94 ? 16.378 54.736 16.468 1.00 16.44 92 LEU C C 1
ATOM 3362 O O . LEU C 1 94 ? 17.557 54.385 16.388 1.00 16.66 92 LEU C O 1
ATOM 3367 N N . SER C 1 95 ? 16.012 56.015 16.551 1.00 16.35 93 SER C N 1
ATOM 3368 C CA . SER C 1 95 ? 16.989 57.111 16.511 1.00 16.66 93 SER C CA 1
ATOM 3369 C C . SER C 1 95 ? 17.454 57.541 17.896 1.00 18.52 93 SER C C 1
ATOM 3370 O O . SER C 1 95 ? 18.299 58.433 18.039 1.00 17.63 93 SER C O 1
ATOM 3373 N N . MET C 1 96 ? 16.916 56.919 18.933 1.00 19.78 94 MET C N 1
ATOM 3374 C CA . MET C 1 96 ? 17.224 57.409 20.271 1.00 23.67 94 MET C CA 1
ATOM 3375 C C . MET C 1 96 ? 18.552 56.803 20.785 1.00 23.29 94 MET C C 1
ATOM 3376 O O . MET C 1 96 ? 18.875 55.674 20.426 1.00 22.07 94 MET C O 1
ATOM 3381 N N . PRO C 1 97 ? 19.357 57.593 21.519 1.00 24.08 95 PRO C N 1
ATOM 3382 C CA . PRO C 1 97 ? 20.692 57.126 21.970 1.00 25.82 95 PRO C CA 1
ATOM 3383 C C . PRO C 1 97 ? 20.744 55.732 22.630 1.00 27.33 95 PRO C C 1
ATOM 3384 O O . PRO C 1 97 ? 21.530 54.874 22.189 1.00 28.55 95 PRO C O 1
ATOM 3388 N N . GLY C 1 98 ? 19.948 55.488 23.659 1.00 27.72 96 GLY C N 1
ATOM 3389 C CA . GLY C 1 98 ? 20.175 54.264 24.452 1.00 29.91 96 GLY C CA 1
ATOM 3390 C C . GLY C 1 98 ? 19.566 53.027 23.805 1.00 31.24 96 GLY C C 1
ATOM 3391 O O . GLY C 1 98 ? 20.229 51.971 23.665 1.00 32.70 96 GLY C O 1
ATOM 3392 N N . ILE C 1 99 ? 18.311 53.194 23.393 1.00 30.34 97 ILE C N 1
ATOM 3393 C CA . ILE C 1 99 ? 17.450 52.157 22.808 1.00 29.45 97 ILE C CA 1
ATOM 3394 C C . ILE C 1 99 ? 17.605 51.959 21.300 1.00 28.81 97 ILE C C 1
ATOM 3395 O O . ILE C 1 99 ? 17.201 50.929 20.772 1.00 29.86 97 ILE C O 1
ATOM 3400 N N . GLY C 1 100 ? 18.194 52.936 20.620 1.00 28.75 98 GLY C N 1
ATOM 3401 C CA . GLY C 1 100 ? 18.184 52.997 19.162 1.00 29.58 98 GLY C CA 1
ATOM 3402 C C . GLY C 1 100 ? 19.224 52.166 18.454 1.00 30.65 98 GLY C C 1
ATOM 3403 O O . GLY C 1 100 ? 20.103 51.550 19.096 1.00 29.82 98 GLY C O 1
ATOM 3404 N N . SER C 1 101 ? 19.140 52.169 17.123 1.00 31.20 99 SER C N 1
ATOM 3405 C CA . SER C 1 101 ? 19.971 51.287 16.277 1.00 31.96 99 SER C CA 1
ATOM 3406 C C . SER C 1 101 ? 21.046 52.080 15.581 1.00 32.49 99 SER C C 1
ATOM 3407 O O . SER C 1 101 ? 20.797 53.235 15.208 1.00 32.96 99 SER C O 1
ATOM 3410 N N . ASP C 1 102 ? 22.231 51.482 15.394 1.00 31.59 100 ASP C N 1
ATOM 3411 C CA . ASP C 1 102 ? 23.302 52.171 14.674 1.00 31.86 100 ASP C CA 1
ATOM 3412 C C . ASP C 1 102 ? 22.853 52.410 13.211 1.00 30.30 100 ASP C C 1
ATOM 3413 O O . ASP C 1 102 ? 22.096 51.626 12.645 1.00 29.58 100 ASP C O 1
ATOM 3418 N N . ILE C 1 103 ? 23.222 53.553 12.649 1.00 29.19 101 ILE C N 1
ATOM 3419 C CA . ILE C 1 103 ? 22.686 53.980 11.357 1.00 28.35 101 ILE C CA 1
ATOM 3420 C C . ILE C 1 103 ? 23.070 53.001 10.236 1.00 27.99 101 ILE C C 1
ATOM 3421 O O . ILE C 1 103 ? 22.317 52.802 9.285 1.00 28.16 101 ILE C O 1
ATOM 3426 N N . GLU C 1 104 ? 24.214 52.340 10.365 1.00 27.51 102 GLU C N 1
ATOM 3427 C CA . GLU C 1 104 ? 24.570 51.346 9.348 1.00 27.79 102 GLU C CA 1
ATOM 3428 C C . GLU C 1 104 ? 23.655 50.121 9.433 1.00 27.05 102 GLU C C 1
ATOM 3429 O O . GLU C 1 104 ? 23.318 49.556 8.395 1.00 26.19 102 GLU C O 1
ATOM 3435 N N . ASP C 1 105 ? 23.248 49.727 10.647 1.00 26.22 103 ASP C N 1
ATOM 3436 C CA . ASP C 1 105 ? 22.253 48.639 10.806 1.00 26.15 103 ASP C CA 1
ATOM 3437 C C . ASP C 1 105 ? 20.893 49.013 10.150 1.00 25.97 103 ASP C C 1
ATOM 3438 O O . ASP C 1 105 ? 20.238 48.182 9.514 1.00 24.70 103 ASP C O 1
ATOM 3443 N N . VAL C 1 106 ? 20.494 50.272 10.304 1.00 25.23 104 VAL C N 1
ATOM 3444 C CA . VAL C 1 106 ? 19.259 50.796 9.701 1.00 25.18 104 VAL C CA 1
ATOM 3445 C C . VAL C 1 106 ? 19.390 50.783 8.165 1.00 25.86 104 VAL C C 1
ATOM 3446 O O . VAL C 1 106 ? 18.504 50.307 7.464 1.00 25.39 104 VAL C O 1
ATOM 3450 N N . LYS C 1 107 ? 20.531 51.244 7.656 1.00 26.00 105 LYS C N 1
ATOM 3451 C CA . LYS C 1 107 ? 20.782 51.225 6.213 1.00 26.17 105 LYS C CA 1
ATOM 3452 C C . LYS C 1 107 ? 20.744 49.795 5.657 1.00 25.89 105 LYS C C 1
ATOM 3453 O O . LYS C 1 107 ? 20.154 49.549 4.605 1.00 25.35 105 LYS C O 1
ATOM 3459 N N . LYS C 1 108 ? 21.324 48.848 6.391 1.00 25.57 106 LYS C N 1
ATOM 3460 C CA . LYS C 1 108 ? 21.259 47.430 6.001 1.00 25.50 106 LYS C CA 1
ATOM 3461 C C . LYS C 1 108 ? 19.826 46.873 6.041 1.00 25.26 106 LYS C C 1
ATOM 3462 O O . LYS C 1 108 ? 19.451 46.109 5.179 1.00 25.07 106 LYS C O 1
ATOM 3468 N N . LEU C 1 109 ? 19.040 47.234 7.052 1.00 24.52 107 LEU C N 1
ATOM 3469 C CA . LEU C 1 109 ? 17.601 46.902 7.066 1.00 24.90 107 LEU C CA 1
ATOM 3470 C C . LEU C 1 109 ? 16.906 47.459 5.803 1.00 24.96 107 LEU C C 1
ATOM 3471 O O . LEU C 1 109 ? 16.153 46.748 5.133 1.00 25.27 107 LEU C O 1
ATOM 3476 N N . VAL C 1 110 ? 17.200 48.712 5.451 1.00 25.44 108 VAL C N 1
ATOM 3477 C CA . VAL C 1 110 ? 16.561 49.309 4.284 1.00 25.58 108 VAL C CA 1
ATOM 3478 C C . VAL C 1 110 ? 16.951 48.501 3.037 1.00 26.48 108 VAL C C 1
ATOM 3479 O O . VAL C 1 110 ? 16.081 48.196 2.225 1.00 25.87 108 VAL C O 1
ATOM 3483 N N . GLU C 1 111 ? 18.236 48.125 2.912 1.00 27.11 109 GLU C N 1
ATOM 3484 C CA A GLU C 1 111 ? 18.742 47.323 1.783 0.60 27.27 109 GLU C CA 1
ATOM 3485 C CA B GLU C 1 111 ? 18.662 47.346 1.758 0.40 27.00 109 GLU C CA 1
ATOM 3486 C C . GLU C 1 111 ? 18.026 45.961 1.726 1.00 27.14 109 GLU C C 1
ATOM 3487 O O . GLU C 1 111 ? 17.636 45.474 0.639 1.00 26.87 109 GLU C O 1
ATOM 3498 N N . ASP C 1 112 ? 17.900 45.327 2.897 1.00 26.70 110 ASP C N 1
ATOM 3499 C CA . ASP C 1 112 ? 17.362 43.959 2.977 1.00 27.22 110 ASP C CA 1
ATOM 3500 C C . ASP C 1 112 ? 15.850 43.876 2.792 1.00 26.14 110 ASP C C 1
ATOM 3501 O O . ASP C 1 112 ? 15.331 42.981 2.121 1.00 25.48 110 ASP C O 1
ATOM 3506 N N . ALA C 1 113 ? 15.136 44.790 3.426 1.00 24.95 111 ALA C N 1
ATOM 3507 C CA . ALA C 1 113 ? 13.687 44.643 3.543 1.00 25.04 111 ALA C CA 1
ATOM 3508 C C . ALA C 1 113 ? 12.887 45.412 2.521 1.00 24.78 111 ALA C C 1
ATOM 3509 O O . ALA C 1 113 ? 11.782 45.000 2.193 1.00 24.91 111 ALA C O 1
ATOM 3511 N N . LEU C 1 1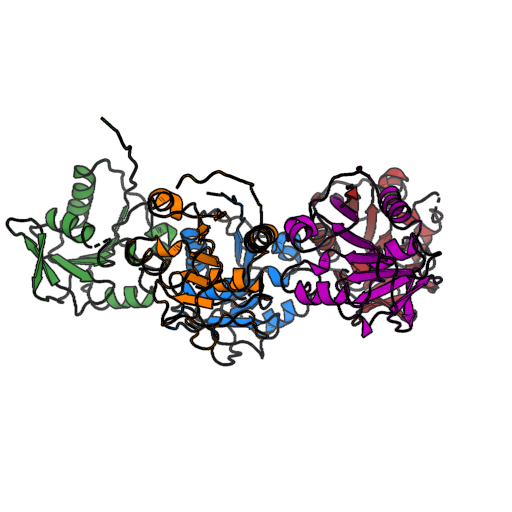14 ? 13.425 46.536 2.037 1.00 25.16 112 LEU C N 1
ATOM 3512 C CA . LEU C 1 114 ? 12.674 47.413 1.170 1.00 25.46 112 LEU C CA 1
ATOM 3513 C C . LEU C 1 114 ? 12.857 47.033 -0.287 1.00 27.10 112 LEU C C 1
ATOM 3514 O O . LEU C 1 114 ? 13.982 47.039 -0.809 1.00 27.43 112 LEU C O 1
ATOM 3519 N N . GLU C 1 115 ? 11.767 46.694 -0.965 1.00 27.88 113 GLU C N 1
ATOM 3520 C CA A GLU C 1 115 ? 11.908 46.286 -2.357 0.60 28.27 113 GLU C CA 1
ATOM 3521 C CA B GLU C 1 115 ? 11.816 46.321 -2.389 0.40 28.34 113 GLU C CA 1
ATOM 3522 C C . GLU C 1 115 ? 12.443 47.439 -3.223 1.00 28.69 113 GLU C C 1
ATOM 3523 O O . GLU C 1 115 ? 12.361 48.626 -2.849 1.00 27.76 113 GLU C O 1
ATOM 3534 N N . GLU C 1 116 ? 13.004 47.088 -4.386 1.00 28.81 114 GLU C N 1
ATOM 3535 C CA . GLU C 1 116 ? 13.482 48.112 -5.324 1.00 30.31 114 GLU C CA 1
ATOM 3536 C C . GLU C 1 116 ? 12.347 49.064 -5.720 1.00 28.46 114 GLU C C 1
ATOM 3537 O O . GLU C 1 116 ? 11.240 48.633 -6.071 1.00 28.55 114 GLU C O 1
ATOM 3543 N N . GLY C 1 117 ? 12.605 50.364 -5.641 1.00 27.57 115 GLY C N 1
ATOM 3544 C CA . GLY C 1 117 ? 11.564 51.333 -5.950 1.00 25.98 115 GLY C CA 1
ATOM 3545 C C . GLY C 1 117 ? 10.592 51.585 -4.797 1.00 25.65 115 GLY C C 1
ATOM 3546 O O . GLY C 1 117 ? 9.639 52.351 -4.954 1.00 25.41 115 GLY C O 1
ATOM 3547 N N . GLY C 1 118 ? 10.826 50.938 -3.653 1.00 24.37 116 GLY C N 1
ATOM 3548 C CA . GLY C 1 118 ? 9.945 51.083 -2.479 1.00 21.71 116 GLY C CA 1
ATOM 3549 C C . GLY C 1 118 ? 10.128 52.434 -1.795 1.00 22.03 116 GLY C C 1
ATOM 3550 O O . GLY C 1 118 ? 11.081 53.181 -2.071 1.00 20.87 116 GLY C O 1
ATOM 3551 N N . GLU C 1 119 ? 9.215 52.771 -0.880 1.00 20.64 117 GLU C N 1
ATOM 3552 C CA . GLU C 1 119 ? 9.317 54.058 -0.176 1.00 21.20 117 GLU C CA 1
ATOM 3553 C C . GLU C 1 119 ? 9.797 53.883 1.266 1.00 20.10 117 GLU C C 1
ATOM 3554 O O . GLU C 1 119 ? 9.387 52.942 1.933 1.00 18.49 117 GLU C O 1
ATOM 3560 N N . LEU C 1 120 ? 10.678 54.786 1.694 1.00 18.46 118 LEU C N 1
ATOM 3561 C CA . LEU C 1 120 ? 11.183 54.816 3.049 1.00 17.39 118 LEU C CA 1
ATOM 3562 C C . LEU C 1 120 ? 10.449 55.939 3.784 1.00 17.43 118 LEU C C 1
ATOM 3563 O O . LEU C 1 120 ? 10.466 57.115 3.355 1.00 18.59 118 LEU C O 1
ATOM 3568 N N . MET C 1 121 ? 9.795 55.570 4.872 1.00 16.85 119 MET C N 1
ATOM 3569 C CA . MET C 1 121 ? 9.069 56.536 5.679 1.00 18.11 119 MET C CA 1
ATOM 3570 C C . MET C 1 121 ? 9.527 56.546 7.124 1.00 17.89 119 MET C C 1
ATOM 3571 O O . MET C 1 121 ? 10.095 55.579 7.615 1.00 17.35 119 MET C O 1
ATOM 3576 N N . GLY C 1 122 ? 9.193 57.638 7.809 1.00 17.78 120 GLY C N 1
ATOM 3577 C CA . GLY C 1 122 ? 9.421 57.738 9.250 1.00 18.24 120 GLY C CA 1
ATOM 3578 C C . GLY C 1 122 ? 8.172 58.222 9.943 1.00 17.41 120 GLY C C 1
ATOM 3579 O O . GLY C 1 122 ? 7.472 59.132 9.459 1.00 19.13 120 GLY C O 1
ATOM 3580 N N . LEU C 1 123 ? 7.886 57.629 11.078 1.00 17.22 121 LEU C N 1
ATOM 3581 C CA A LEU C 1 123 ? 6.766 58.069 11.908 0.60 17.02 121 LEU C CA 1
ATOM 3582 C CA B LEU C 1 123 ? 6.768 58.029 11.896 0.40 16.91 121 LEU C CA 1
ATOM 3583 C C . LEU C 1 123 ? 7.379 58.311 13.252 1.00 17.39 121 LEU C C 1
ATOM 3584 O O . LEU C 1 123 ? 7.949 57.400 13.851 1.00 16.64 121 LEU C O 1
ATOM 3593 N N . CYS C 1 124 ? 7.308 59.556 13.713 1.00 15.81 122 CYS C N 1
ATOM 3594 C CA . CYS C 1 124 ? 7.898 59.858 15.015 1.00 16.83 122 CYS C CA 1
ATOM 3595 C C . CYS C 1 124 ? 7.106 60.877 15.796 1.00 17.00 122 CYS C C 1
ATOM 3596 O O . CYS C 1 124 ? 6.082 61.410 15.298 1.00 15.11 122 CYS C O 1
ATOM 3599 N N . TYR C 1 125 ? 7.559 61.110 17.028 1.00 16.38 123 TYR C N 1
ATOM 3600 C CA . TYR C 1 125 ? 7.026 62.152 17.919 1.00 17.36 123 TYR C CA 1
ATOM 3601 C C . TYR C 1 125 ? 8.141 63.120 18.315 1.00 17.65 123 TYR C C 1
ATOM 3602 O O . TYR C 1 125 ? 9.333 62.737 18.377 1.00 16.88 123 TYR C O 1
ATOM 3611 N N . MET C 1 126 ? 7.728 64.354 18.589 1.00 17.76 124 MET C N 1
ATOM 3612 C CA . MET C 1 126 ? 8.568 65.425 19.104 1.00 18.66 124 MET C CA 1
ATOM 3613 C C . MET C 1 126 ? 9.793 65.675 18.190 1.00 18.20 124 MET C C 1
ATOM 3614 O O . MET C 1 126 ? 10.909 65.962 18.688 1.00 18.92 124 MET C O 1
ATOM 3619 N N . ASP C 1 127 ? 9.610 65.457 16.895 1.00 16.08 125 ASP C N 1
ATOM 3620 C CA . ASP C 1 127 ? 10.636 65.725 15.894 1.00 16.99 125 ASP C CA 1
ATOM 3621 C C . ASP C 1 127 ? 11.914 64.867 16.076 1.00 17.18 125 ASP C C 1
ATOM 3622 O O . ASP C 1 127 ? 13.007 65.311 15.743 1.00 17.65 125 ASP C O 1
ATOM 3627 N N . MET C 1 128 ? 11.763 63.629 16.551 1.00 17.54 126 MET C N 1
ATOM 3628 C CA . MET C 1 128 ? 12.910 62.768 16.938 1.00 18.57 126 MET C CA 1
ATOM 3629 C C . MET C 1 128 ? 13.891 62.611 15.782 1.00 17.83 126 MET C C 1
ATOM 3630 O O . MET C 1 128 ? 15.121 62.710 15.990 1.00 17.40 126 MET C O 1
ATOM 3635 N N . PHE C 1 129 ? 13.382 62.340 14.584 1.00 16.81 127 PHE C N 1
ATOM 3636 C CA . PHE C 1 129 ? 14.301 62.024 13.470 1.00 16.80 127 PHE C CA 1
ATOM 3637 C C . PHE C 1 129 ? 15.136 63.234 13.082 1.00 17.34 127 PHE C C 1
ATOM 3638 O O . PHE C 1 129 ? 16.339 63.111 12.905 1.00 17.67 127 PHE C O 1
ATOM 3646 N N . ALA C 1 130 ? 14.489 64.391 12.932 1.00 16.01 128 ALA C N 1
ATOM 3647 C CA . ALA C 1 130 ? 15.214 65.612 12.559 1.00 16.85 128 ALA C CA 1
ATOM 3648 C C . ALA C 1 130 ? 16.241 65.909 13.640 1.00 16.97 128 ALA C C 1
ATOM 3649 O O . ALA C 1 130 ? 17.399 66.216 13.353 1.00 16.77 128 ALA C O 1
ATOM 3651 N N . ARG C 1 131 ? 15.798 65.841 14.890 1.00 15.59 129 ARG C N 1
ATOM 3652 C CA . ARG C 1 131 ? 16.712 66.152 16.045 1.00 16.28 129 ARG C CA 1
ATOM 3653 C C . ARG C 1 131 ? 17.925 65.223 16.149 1.00 16.40 129 ARG C C 1
ATOM 3654 O O . ARG C 1 131 ? 19.009 65.686 16.577 1.00 17.30 129 ARG C O 1
ATOM 3662 N N . ALA C 1 132 ? 17.755 63.953 15.732 1.00 16.51 130 ALA C N 1
ATOM 3663 C CA . ALA C 1 132 ? 18.853 62.954 15.667 1.00 17.16 130 ALA C CA 1
ATOM 3664 C C . ALA C 1 132 ? 19.839 63.121 14.519 1.00 16.51 130 ALA C C 1
ATOM 3665 O O . ALA C 1 132 ? 20.838 62.399 14.465 1.00 17.12 130 ALA C O 1
ATOM 3667 N N . GLY C 1 133 ? 19.525 64.009 13.572 1.00 16.81 131 GLY C N 1
ATOM 3668 C CA . GLY C 1 133 ? 20.343 64.207 12.360 1.00 17.92 131 GLY C CA 1
ATOM 3669 C C . GLY C 1 133 ? 19.947 63.270 11.218 1.00 18.90 131 GLY C C 1
ATOM 3670 O O . GLY C 1 133 ? 20.577 63.260 10.148 1.00 19.52 131 GLY C O 1
ATOM 3671 N N . TRP C 1 134 ? 18.875 62.504 11.433 1.00 18.80 132 TRP C N 1
ATOM 3672 C CA . TRP C 1 134 ? 18.495 61.424 10.507 1.00 18.98 132 TRP C CA 1
ATOM 3673 C C . TRP C 1 134 ? 17.991 61.920 9.138 1.00 19.82 132 TRP C C 1
ATOM 3674 O O . TRP C 1 134 ? 18.108 61.167 8.133 1.00 21.35 132 TRP C O 1
ATOM 3685 N N . TYR C 1 135 ? 17.541 63.180 9.050 1.00 19.38 133 TYR C N 1
ATOM 3686 C CA . TYR C 1 135 ? 17.176 63.734 7.713 1.00 20.56 133 TYR C CA 1
ATOM 3687 C C . TYR C 1 135 ? 18.410 63.880 6.796 1.00 21.65 133 TYR C C 1
ATOM 3688 O O . TYR C 1 135 ? 18.296 63.804 5.561 1.00 20.93 133 TYR C O 1
ATOM 3697 N N . GLU C 1 136 ? 19.582 64.055 7.412 1.00 21.95 134 GLU C N 1
ATOM 3698 C CA . GLU C 1 136 ? 20.831 64.164 6.666 1.00 24.15 134 GLU C CA 1
ATOM 3699 C C . GLU C 1 136 ? 21.453 62.785 6.419 1.00 23.64 134 GLU C C 1
ATOM 3700 O O . GLU C 1 136 ? 22.191 62.607 5.463 1.00 25.03 134 GLU C O 1
ATOM 3706 N N . LEU C 1 137 ? 21.175 61.826 7.298 1.00 21.86 135 LEU C N 1
ATOM 3707 C CA . LEU C 1 137 ? 21.764 60.484 7.256 1.00 22.18 135 LEU C CA 1
ATOM 3708 C C . LEU C 1 137 ? 21.005 59.504 6.371 1.00 23.18 135 LEU C C 1
ATOM 3709 O O . LEU C 1 137 ? 21.618 58.571 5.818 1.00 22.47 135 LEU C O 1
ATOM 3714 N N . LEU C 1 138 ? 19.692 59.716 6.211 1.00 22.38 136 LEU C N 1
ATOM 3715 C CA . LEU C 1 138 ? 18.865 58.802 5.412 1.00 22.64 136 LEU C CA 1
ATOM 3716 C C . LEU C 1 138 ? 18.084 59.593 4.397 1.00 22.49 136 LEU C C 1
ATOM 3717 O O . LEU C 1 138 ? 17.900 60.785 4.556 1.00 23.30 136 LEU C O 1
ATOM 3722 N N . ASP C 1 139 ? 17.622 58.917 3.358 1.00 22.44 137 ASP C N 1
ATOM 3723 C CA A ASP C 1 139 ? 16.808 59.592 2.380 0.60 22.02 137 ASP C CA 1
ATOM 3724 C CA B ASP C 1 139 ? 16.809 59.524 2.316 0.40 21.89 137 ASP C CA 1
ATOM 3725 C C . ASP C 1 139 ? 15.337 59.152 2.529 1.00 21.60 137 ASP C C 1
ATOM 3726 O O . ASP C 1 139 ? 14.820 58.276 1.834 1.00 20.91 137 ASP C O 1
ATOM 3735 N N . PHE C 1 140 ? 14.682 59.768 3.511 1.00 18.50 138 PHE C N 1
ATOM 3736 C CA . PHE C 1 140 ? 13.250 59.537 3.723 1.00 17.08 138 PHE C CA 1
ATOM 3737 C C . PHE C 1 140 ? 12.419 60.067 2.536 1.00 17.09 138 PHE C C 1
ATOM 3738 O O . PHE C 1 140 ? 12.675 61.166 2.060 1.00 16.55 138 PHE C O 1
ATOM 3746 N N . ASP C 1 141 ? 11.412 59.314 2.105 1.00 16.38 139 ASP C N 1
ATOM 3747 C CA . ASP C 1 141 ? 10.458 59.839 1.137 1.00 16.90 139 ASP C CA 1
ATOM 3748 C C . ASP C 1 141 ? 9.370 60.648 1.825 1.00 16.03 139 ASP C C 1
ATOM 3749 O O . ASP C 1 141 ? 8.875 61.624 1.268 1.00 16.18 139 ASP C O 1
ATOM 3754 N N . CYS C 1 142 ? 8.996 60.244 3.046 1.00 15.98 140 CYS C N 1
ATOM 3755 C CA . CYS C 1 142 ? 7.934 60.923 3.764 1.00 15.56 140 CYS C CA 1
ATOM 3756 C C . CYS C 1 142 ? 8.172 60.695 5.252 1.00 15.61 140 CYS C C 1
ATOM 3757 O O . CYS C 1 142 ? 8.514 59.575 5.670 1.00 14.04 140 CYS C O 1
ATOM 3760 N N . VAL C 1 143 ? 7.982 61.753 6.030 1.00 15.36 141 VAL C N 1
ATOM 3761 C CA . VAL C 1 143 ? 8.017 61.626 7.489 1.00 14.26 141 VAL C CA 1
ATOM 3762 C C . VAL C 1 143 ? 6.735 62.274 8.040 1.00 14.38 141 VAL C C 1
ATOM 3763 O O . VAL C 1 143 ? 6.311 63.351 7.571 1.00 15.10 141 VAL C O 1
ATOM 3767 N N . ILE C 1 144 ? 6.098 61.607 9.000 1.00 13.20 142 ILE C N 1
ATOM 3768 C CA . ILE C 1 144 ? 4.974 62.201 9.698 1.00 13.66 142 ILE C CA 1
ATOM 3769 C C . ILE C 1 144 ? 5.421 62.317 11.148 1.00 15.18 142 ILE C C 1
ATOM 3770 O O . ILE C 1 144 ? 5.767 61.320 11.780 1.00 14.84 142 ILE C O 1
ATOM 3775 N N . ASN C 1 145 ? 5.373 63.539 11.675 1.00 15.68 143 ASN C N 1
ATOM 3776 C CA . ASN C 1 145 ? 5.842 63.801 13.029 1.00 16.62 143 ASN C CA 1
ATOM 3777 C C . ASN C 1 145 ? 4.687 64.361 13.846 1.00 17.53 143 ASN C C 1
ATOM 3778 O O . ASN C 1 145 ? 3.988 65.245 13.368 1.00 17.99 143 ASN C O 1
ATOM 3783 N N . ALA C 1 146 ? 4.462 63.843 15.045 1.00 16.36 144 ALA C N 1
ATOM 3784 C CA . ALA C 1 146 ? 3.427 64.413 15.904 1.00 16.35 144 ALA C CA 1
ATOM 3785 C C . ALA C 1 146 ? 3.999 64.952 17.212 1.00 18.06 144 ALA C C 1
ATOM 3786 O O . ALA C 1 146 ? 4.952 64.387 17.758 1.00 18.32 144 ALA C O 1
ATOM 3788 N N . ASP C 1 147 ? 3.424 66.041 17.721 1.00 17.57 145 ASP C N 1
ATOM 3789 C CA . ASP C 1 147 ? 3.743 66.537 19.050 1.00 19.37 145 ASP C CA 1
ATOM 3790 C C . ASP C 1 147 ? 2.583 66.267 20.004 1.00 19.40 145 ASP C C 1
ATOM 3791 O O . ASP C 1 147 ? 1.403 66.328 19.626 1.00 19.50 145 ASP C O 1
ATOM 3796 N N . ILE C 1 148 ? 2.924 66.036 21.256 1.00 19.67 146 ILE C N 1
ATOM 3797 C CA . ILE C 1 148 ? 1.951 65.639 22.290 1.00 20.85 146 ILE C CA 1
ATOM 3798 C C . ILE C 1 148 ? 2.031 66.655 23.405 1.00 21.01 146 ILE C C 1
ATOM 3799 O O . ILE C 1 148 ? 3.136 67.007 23.858 1.00 19.42 146 ILE C O 1
ATOM 3804 N N . ASP C 1 149 ? 0.882 67.120 23.883 1.00 20.15 147 ASP C N 1
ATOM 3805 C CA A ASP C 1 149 ? 0.880 67.770 25.181 0.60 20.31 147 ASP C CA 1
ATOM 3806 C CA B ASP C 1 149 ? 0.811 67.928 25.115 0.40 20.48 147 ASP C CA 1
ATOM 3807 C C . ASP C 1 149 ? -0.457 67.507 25.829 1.00 19.76 147 ASP C C 1
ATOM 3808 O O . ASP C 1 149 ? -1.376 67.066 25.180 1.00 21.08 147 ASP C O 1
ATOM 3817 N N . GLY C 1 150 ? -0.543 67.720 27.126 1.00 18.68 148 GLY C N 1
ATOM 3818 C CA . GLY C 1 150 ? -1.782 67.357 27.797 1.00 17.87 148 GLY C CA 1
ATOM 3819 C C . GLY C 1 150 ? -1.877 67.908 29.198 1.00 17.78 148 GLY C C 1
ATOM 3820 O O . GLY C 1 150 ? -1.075 68.776 29.621 1.00 17.03 148 GLY C O 1
ATOM 3821 N N . TYR C 1 151 ? -2.845 67.362 29.911 1.00 17.93 149 TYR C N 1
ATOM 3822 C CA A TYR C 1 151 ? -3.133 67.781 31.288 0.60 18.89 149 TYR C CA 1
ATOM 3823 C CA B TYR C 1 151 ? -3.208 67.814 31.250 0.40 18.62 149 TYR C CA 1
ATOM 3824 C C . TYR C 1 151 ? -3.541 66.576 32.084 1.00 18.10 149 TYR C C 1
ATOM 3825 O O . TYR C 1 151 ? -4.033 65.581 31.529 1.00 16.02 149 TYR C O 1
ATOM 3842 N N . VAL C 1 152 ? -3.304 66.665 33.395 1.00 16.71 150 VAL C N 1
ATOM 3843 C CA . VAL C 1 152 ? -3.776 65.670 34.362 1.00 16.93 150 VAL C CA 1
ATOM 3844 C C . VAL C 1 152 ? -4.859 66.382 35.167 1.00 17.13 150 VAL C C 1
ATOM 3845 O O . VAL C 1 152 ? -4.670 67.549 35.567 1.00 17.45 150 VAL C O 1
ATOM 3849 N N . LEU C 1 153 ? -5.973 65.693 35.424 1.00 16.16 151 LEU C N 1
ATOM 3850 C CA . LEU C 1 153 ? -7.060 66.229 36.255 1.00 16.88 151 LEU C CA 1
ATOM 3851 C C . LEU C 1 153 ? -7.349 65.272 37.383 1.00 16.64 151 LEU C C 1
ATOM 3852 O O . LEU C 1 153 ? -7.167 64.058 37.224 1.00 16.23 151 LEU C O 1
ATOM 3857 N N . ARG C 1 154 ? -7.812 65.817 38.496 1.00 18.22 152 ARG C N 1
ATOM 3858 C CA A ARG C 1 154 ? -8.187 64.999 39.633 0.60 18.77 152 ARG C CA 1
ATOM 3859 C CA B ARG C 1 154 ? -8.158 65.045 39.686 0.40 18.72 152 ARG C CA 1
ATOM 3860 C C . ARG C 1 154 ? -9.617 65.260 40.068 1.00 19.18 152 ARG C C 1
ATOM 3861 O O . ARG C 1 154 ? -10.114 66.398 40.005 1.00 19.69 152 ARG C O 1
ATOM 3876 N N A GLY C 1 155 ? -10.280 64.202 40.524 0.50 18.67 153 GLY C N 1
ATOM 3877 N N B GLY C 1 155 ? -10.282 64.185 40.478 0.50 19.44 153 GLY C N 1
ATOM 3878 C CA A GLY C 1 155 ? -11.629 64.298 41.075 0.50 18.41 153 GLY C CA 1
ATOM 3879 C CA B GLY C 1 155 ? -11.678 64.236 40.893 0.50 20.01 153 GLY C CA 1
ATOM 3880 C C A GLY C 1 155 ? -11.590 64.608 42.558 0.50 18.21 153 GLY C C 1
ATOM 3881 C C B GLY C 1 155 ? -11.829 64.033 42.384 0.50 20.35 153 GLY C C 1
ATOM 3882 O O A GLY C 1 155 ? -10.513 64.788 43.132 0.50 17.58 153 GLY C O 1
ATOM 3883 O O B GLY C 1 155 ? -12.856 64.396 42.960 0.50 21.29 153 GLY C O 1
ATOM 3884 N N . GLY D 1 1 ? 47.264 108.216 19.232 1.00 31.93 -1 GLY D N 1
ATOM 3885 C CA . GLY D 1 1 ? 46.027 108.880 18.718 1.00 31.90 -1 GLY D CA 1
ATOM 3886 C C . GLY D 1 1 ? 44.756 108.228 19.232 1.00 31.94 -1 GLY D C 1
ATOM 3887 O O . GLY D 1 1 ? 44.802 107.387 20.141 1.00 31.16 -1 GLY D O 1
ATOM 3888 N N . HIS D 1 2 ? 43.621 108.602 18.636 1.00 32.12 0 HIS D N 1
ATOM 3889 C CA . HIS D 1 2 ? 42.323 108.111 19.106 1.00 32.11 0 HIS D CA 1
ATOM 3890 C C . HIS D 1 2 ? 42.256 106.586 19.208 1.00 31.43 0 HIS D C 1
ATOM 3891 O O . HIS D 1 2 ? 42.679 105.871 18.292 1.00 31.14 0 HIS D O 1
ATOM 3898 N N . MET D 1 3 ? 41.736 106.111 20.338 1.00 30.28 1 MET D N 1
ATOM 3899 C CA . MET D 1 3 ? 41.536 104.686 20.547 1.00 29.49 1 MET D CA 1
ATOM 3900 C C . MET D 1 3 ? 40.048 104.352 20.544 1.00 29.64 1 MET D C 1
ATOM 3901 O O . MET D 1 3 ? 39.249 104.988 21.248 1.00 29.15 1 MET D O 1
ATOM 3906 N N . GLU D 1 4 ? 39.690 103.375 19.715 1.00 29.47 2 GLU D N 1
ATOM 3907 C CA A GLU D 1 4 ? 38.321 102.910 19.542 0.60 29.95 2 GLU D CA 1
ATOM 3908 C CA B GLU D 1 4 ? 38.308 102.938 19.615 0.40 29.78 2 GLU D CA 1
ATOM 3909 C C . GLU D 1 4 ? 38.152 101.577 20.277 1.00 30.00 2 GLU D C 1
ATOM 3910 O O . GLU D 1 4 ? 38.929 100.644 20.034 1.00 29.70 2 GLU D O 1
ATOM 3921 N N . LYS D 1 5 ? 37.148 101.464 21.142 1.00 30.12 3 LYS D N 1
ATOM 3922 C CA . LYS D 1 5 ? 36.893 100.177 21.796 1.00 30.53 3 LYS D CA 1
ATOM 3923 C C . LYS D 1 5 ? 36.396 99.154 20.765 1.00 30.30 3 LYS D C 1
ATOM 3924 O O . LYS D 1 5 ? 35.431 99.410 20.033 1.00 30.16 3 LYS D O 1
ATOM 3930 N N . LEU D 1 6 ? 37.069 98.000 20.728 1.00 29.20 4 LEU D N 1
ATOM 3931 C CA . LEU D 1 6 ? 36.732 96.901 19.837 1.00 28.83 4 LEU D CA 1
ATOM 3932 C C . LEU D 1 6 ? 35.708 95.983 20.486 1.00 28.34 4 LEU D C 1
ATOM 3933 O O . LEU D 1 6 ? 34.657 95.693 19.898 1.00 28.28 4 LEU D O 1
ATOM 3938 N N . LYS D 1 7 ? 36.021 95.518 21.697 1.00 26.94 5 LYS D N 1
ATOM 3939 C CA . LYS D 1 7 ? 35.220 94.494 22.352 1.00 26.53 5 LYS D CA 1
ATOM 3940 C C . LYS D 1 7 ? 35.558 94.399 23.822 1.00 25.98 5 LYS D C 1
ATOM 3941 O O . LYS D 1 7 ? 36.612 94.873 24.272 1.00 25.77 5 LYS D O 1
ATOM 3947 N N . GLU D 1 8 ? 34.649 93.784 24.561 1.00 25.29 6 GLU D N 1
ATOM 3948 C CA . GLU D 1 8 ? 34.835 93.558 25.985 1.00 24.63 6 GLU D CA 1
ATOM 3949 C C . GLU D 1 8 ? 35.206 92.108 26.217 1.00 23.64 6 GLU D C 1
ATOM 3950 O O . GLU D 1 8 ? 34.973 91.263 25.339 1.00 22.77 6 GLU D O 1
ATOM 3956 N N . PHE D 1 9 ? 35.805 91.823 27.379 1.00 22.07 7 PHE D N 1
ATOM 3957 C CA . PHE D 1 9 ? 36.118 90.446 27.751 1.00 20.53 7 PHE D CA 1
ATOM 3958 C C . PHE D 1 9 ? 35.931 90.280 29.256 1.00 20.70 7 PHE D C 1
ATOM 3959 O O . PHE D 1 9 ? 35.930 91.281 30.015 1.00 19.26 7 PHE D O 1
ATOM 3967 N N . ARG D 1 10 ? 35.784 89.026 29.672 1.00 19.10 8 ARG D N 1
ATOM 3968 C CA . ARG D 1 10 ? 35.625 88.681 31.077 1.00 19.75 8 ARG D CA 1
ATOM 3969 C C . ARG D 1 10 ? 36.488 87.473 31.439 1.00 19.50 8 ARG D C 1
ATOM 3970 O O . ARG D 1 10 ? 36.472 86.459 30.738 1.00 19.40 8 ARG D O 1
ATOM 3978 N N . GLY D 1 11 ? 37.242 87.592 32.527 1.00 18.50 9 GLY D N 1
ATOM 3979 C CA . GLY D 1 11 ? 37.980 86.482 33.104 1.00 19.26 9 GLY D CA 1
ATOM 3980 C C . GLY D 1 11 ? 39.371 86.367 32.526 1.00 19.59 9 GLY D C 1
ATOM 3981 O O . GLY D 1 11 ? 39.679 86.973 31.484 1.00 19.52 9 GLY D O 1
ATOM 3982 N N . ILE D 1 12 ? 40.193 85.565 33.202 1.00 19.82 10 ILE D N 1
ATOM 3983 C CA . ILE D 1 12 ? 41.600 85.339 32.832 1.00 19.63 10 ILE D CA 1
ATOM 3984 C C . ILE D 1 12 ? 41.760 84.636 31.479 1.00 18.14 10 ILE D C 1
ATOM 3985 O O . ILE D 1 12 ? 42.607 85.001 30.657 1.00 16.57 10 ILE D O 1
ATOM 3990 N N . LYS D 1 13 ? 40.959 83.608 31.240 1.00 16.76 11 LYS D N 1
ATOM 3991 C CA . LYS D 1 13 ? 41.053 82.911 29.964 1.00 16.72 11 LYS D CA 1
ATOM 3992 C C . LYS D 1 13 ? 40.861 83.846 28.754 1.00 15.31 11 LYS D C 1
ATOM 3993 O O . LYS D 1 13 ? 41.658 83.822 27.810 1.00 15.69 11 LYS D O 1
ATOM 3999 N N . GLU D 1 14 ? 39.830 84.683 28.792 1.00 15.13 12 GLU D N 1
ATOM 4000 C CA . GLU D 1 14 ? 39.561 85.659 27.750 1.00 15.12 12 GLU D CA 1
ATOM 4001 C C . GLU D 1 14 ? 40.604 86.795 27.676 1.00 15.33 12 GLU D C 1
ATOM 4002 O O . GLU D 1 14 ? 40.919 87.295 26.588 1.00 15.05 12 GLU D O 1
ATOM 4008 N N . HIS D 1 15 ? 41.081 87.226 28.834 1.00 14.67 13 HIS D N 1
ATOM 4009 C CA . HIS D 1 15 ? 42.176 88.215 28.902 1.00 15.44 13 HIS D CA 1
ATOM 4010 C C . HIS D 1 15 ? 43.411 87.713 28.131 1.00 15.66 13 HIS D C 1
ATOM 4011 O O . HIS D 1 15 ? 43.940 88.424 27.260 1.00 16.74 13 HIS D O 1
ATOM 4018 N N . LEU D 1 16 ? 43.836 86.474 28.412 1.00 15.73 14 LEU D N 1
ATOM 4019 C CA . LEU D 1 16 ? 44.933 85.875 27.677 1.00 15.52 14 LEU D CA 1
ATOM 4020 C C . LEU D 1 16 ? 44.574 85.713 26.192 1.00 15.87 14 LEU D C 1
ATOM 4021 O O . LEU D 1 16 ? 45.405 85.964 25.298 1.00 16.08 14 LEU D O 1
ATOM 4026 N N . GLY D 1 17 ? 43.334 85.295 25.932 1.00 15.98 15 GLY D N 1
ATOM 4027 C CA . GLY D 1 17 ? 42.850 85.086 24.563 1.00 17.01 15 GLY D CA 1
ATOM 4028 C C . GLY D 1 17 ? 42.876 86.314 23.680 1.00 16.92 15 GLY D C 1
ATOM 4029 O O . GLY D 1 17 ? 43.316 86.242 22.518 1.00 17.78 15 GLY D O 1
ATOM 4030 N N . VAL D 1 18 ? 42.389 87.446 24.182 1.00 17.01 16 VAL D N 1
ATOM 4031 C CA . VAL D 1 18 ? 42.483 88.681 23.386 1.00 17.23 16 VAL D CA 1
ATOM 4032 C C . VAL D 1 18 ? 43.924 89.103 23.106 1.00 16.78 16 VAL D C 1
ATOM 4033 O O . VAL D 1 18 ? 44.206 89.679 22.051 1.00 17.64 16 VAL D O 1
ATOM 4037 N N . PHE D 1 19 ? 44.850 88.781 24.003 1.00 16.05 17 PHE D N 1
ATOM 4038 C CA . PHE D 1 19 ? 46.265 89.051 23.706 1.00 17.20 17 PHE D CA 1
ATOM 4039 C C . PHE D 1 19 ? 46.767 88.130 22.589 1.00 17.89 17 PHE D C 1
ATOM 4040 O O . PHE D 1 19 ? 47.431 88.583 21.638 1.00 18.76 17 PHE D O 1
ATOM 4048 N N . ARG D 1 20 ? 46.427 86.848 22.670 1.00 18.25 18 ARG D N 1
ATOM 4049 C CA . ARG D 1 20 ? 46.820 85.902 21.616 1.00 18.24 18 ARG D CA 1
ATOM 4050 C C . ARG D 1 20 ? 46.373 86.377 20.239 1.00 17.49 18 ARG D C 1
ATOM 4051 O O . ARG D 1 20 ? 47.142 86.294 19.276 1.00 17.37 18 ARG D O 1
ATOM 4059 N N . GLU D 1 21 ? 45.115 86.820 20.152 1.00 16.93 19 GLU D N 1
ATOM 4060 C CA . GLU D 1 21 ? 44.544 87.349 18.911 1.00 17.07 19 GLU D CA 1
ATOM 4061 C C . GLU D 1 21 ? 45.292 88.586 18.439 1.00 17.19 19 GLU D C 1
ATOM 4062 O O . GLU D 1 21 ? 45.621 88.700 17.242 1.00 17.09 19 GLU D O 1
ATOM 4068 N N . ALA D 1 22 ? 45.576 89.502 19.377 1.00 16.67 20 ALA D N 1
ATOM 4069 C CA . ALA D 1 22 ? 46.333 90.728 19.067 1.00 17.66 20 ALA D CA 1
ATOM 4070 C C . ALA D 1 22 ? 47.716 90.408 18.471 1.00 17.67 20 ALA D C 1
ATOM 4071 O O . ALA D 1 22 ? 48.138 91.045 17.485 1.00 17.46 20 ALA D O 1
ATOM 4073 N N . VAL D 1 23 ? 48.419 89.406 19.021 1.00 17.48 21 VAL D N 1
ATOM 4074 C CA . VAL D 1 23 ? 49.809 89.159 18.581 1.00 17.64 21 VAL D CA 1
ATOM 4075 C C . VAL D 1 23 ? 49.930 87.930 17.653 1.00 18.11 21 VAL D C 1
ATOM 4076 O O . VAL D 1 23 ? 51.008 87.381 17.481 1.00 19.01 21 VAL D O 1
ATOM 4080 N N . LYS D 1 24 ? 48.828 87.549 17.022 1.00 19.35 22 LYS D N 1
ATOM 4081 C CA . LYS D 1 24 ? 48.794 86.319 16.238 1.00 21.03 22 LYS D CA 1
ATOM 4082 C C . LYS D 1 24 ? 49.797 86.333 15.086 1.00 22.46 22 LYS D C 1
ATOM 4083 O O . LYS D 1 24 ? 50.343 85.288 14.735 1.00 22.59 22 LYS D O 1
ATOM 4089 N N . ASP D 1 25 ? 50.055 87.512 14.517 1.00 23.20 23 ASP D N 1
ATOM 4090 C CA . ASP D 1 25 ? 50.984 87.612 13.388 1.00 24.91 23 ASP D CA 1
ATOM 4091 C C . ASP D 1 25 ? 52.402 88.030 13.805 1.00 24.89 23 ASP D C 1
ATOM 4092 O O . ASP D 1 25 ? 53.269 88.213 12.943 1.00 25.97 23 ASP D O 1
ATOM 4097 N N . ALA D 1 26 ? 52.633 88.188 15.111 1.00 24.09 24 ALA D N 1
ATOM 4098 C CA . ALA D 1 26 ? 53.955 88.518 15.662 1.00 23.19 24 ALA D CA 1
ATOM 4099 C C . ALA D 1 26 ? 54.950 87.358 15.590 1.00 23.04 24 ALA D C 1
ATOM 4100 O O . ALA D 1 26 ? 54.555 86.198 15.463 1.00 22.88 24 ALA D O 1
ATOM 4102 N N . GLU D 1 27 ? 56.247 87.666 15.643 1.00 22.29 25 GLU D N 1
ATOM 4103 C CA . GLU D 1 27 ? 57.252 86.618 15.867 1.00 22.10 25 GLU D CA 1
ATOM 4104 C C . GLU D 1 27 ? 58.058 86.830 17.137 1.00 20.63 25 GLU D C 1
ATOM 4105 O O . GLU D 1 27 ? 58.310 85.880 17.894 1.00 19.65 25 GLU D O 1
ATOM 4111 N N . ARG D 1 28 ? 58.452 88.086 17.364 1.00 18.61 26 ARG D N 1
ATOM 4112 C CA . ARG D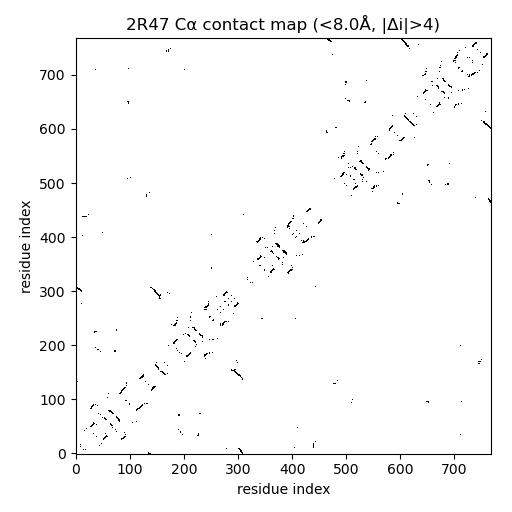 1 28 ? 59.300 88.449 18.480 1.00 17.75 26 ARG D CA 1
ATOM 4113 C C . ARG D 1 28 ? 58.622 89.602 19.207 1.00 17.06 26 ARG D C 1
ATOM 4114 O O . ARG D 1 28 ? 58.295 90.623 18.598 1.00 16.87 26 ARG D O 1
ATOM 4122 N N . ILE D 1 29 ? 58.393 89.404 20.500 1.00 16.67 27 ILE D N 1
ATOM 4123 C CA . ILE D 1 29 ? 57.629 90.343 21.328 1.00 15.16 27 ILE D CA 1
ATOM 4124 C C . ILE D 1 29 ? 58.464 90.775 22.536 1.00 14.87 27 ILE D C 1
ATOM 4125 O O . ILE D 1 29 ? 59.042 89.940 23.233 1.00 14.90 27 ILE D O 1
ATOM 4130 N N . GLY D 1 30 ? 58.522 92.081 22.775 1.00 14.13 28 GLY D N 1
ATOM 4131 C CA . GLY D 1 30 ? 59.188 92.623 23.954 1.00 14.05 28 GLY D CA 1
ATOM 4132 C C . GLY D 1 30 ? 58.150 93.141 24.944 1.00 13.92 28 GLY D C 1
ATOM 4133 O O . GLY D 1 30 ? 57.234 93.868 24.560 1.00 14.55 28 GLY D O 1
ATOM 4134 N N . PHE D 1 31 ? 58.270 92.744 26.208 1.00 13.84 29 PHE D N 1
ATOM 4135 C CA . PHE D 1 31 ? 57.409 93.305 27.261 1.00 13.40 29 PHE D CA 1
ATOM 4136 C C . PHE D 1 31 ? 58.238 94.291 28.054 1.00 13.71 29 PHE D C 1
ATOM 4137 O O . PHE D 1 31 ? 59.252 93.907 28.654 1.00 12.96 29 PHE D O 1
ATOM 4145 N N . ALA D 1 32 ? 57.803 95.556 28.059 1.00 14.42 30 ALA D N 1
ATOM 4146 C CA . ALA D 1 32 ? 58.519 96.634 28.753 1.00 14.20 30 ALA D CA 1
ATOM 4147 C C . ALA D 1 32 ? 57.719 97.096 29.961 1.00 14.60 30 ALA D C 1
ATOM 4148 O O . ALA D 1 32 ? 56.562 97.519 29.819 1.00 13.34 30 ALA D O 1
ATOM 4150 N N . GLY D 1 33 ? 58.317 96.998 31.149 1.00 15.02 31 GLY D N 1
ATOM 4151 C CA . GLY D 1 33 ? 57.600 97.383 32.376 1.00 17.04 31 GLY D CA 1
ATOM 4152 C C . GLY D 1 33 ? 58.489 97.557 33.583 1.00 17.43 31 GLY D C 1
ATOM 4153 O O . GLY D 1 33 ? 59.688 97.273 33.521 1.00 17.38 31 GLY D O 1
ATOM 4154 N N . VAL D 1 34 ? 57.911 98.031 34.683 1.00 18.24 32 VAL D N 1
ATOM 4155 C CA . VAL D 1 34 ? 58.689 98.232 35.913 1.00 18.91 32 VAL D CA 1
ATOM 4156 C C . VAL D 1 34 ? 58.879 96.947 36.728 1.00 18.79 32 VAL D C 1
ATOM 4157 O O . VAL D 1 34 ? 57.915 96.263 37.057 1.00 18.39 32 VAL D O 1
ATOM 4161 N N . PRO D 1 35 ? 60.147 96.585 37.002 1.00 18.72 33 PRO D N 1
ATOM 4162 C CA . PRO D 1 35 ? 60.496 95.392 37.772 1.00 18.68 33 PRO D CA 1
ATOM 4163 C C . PRO D 1 35 ? 59.685 95.250 39.049 1.00 18.56 33 PRO D C 1
ATOM 4164 O O . PRO D 1 35 ? 59.477 96.228 39.765 1.00 18.63 33 PRO D O 1
ATOM 4168 N N . GLY D 1 36 ? 59.236 94.035 39.326 1.00 17.85 34 GLY D N 1
ATOM 4169 C CA . GLY D 1 36 ? 58.572 93.727 40.579 1.00 17.28 34 GLY D CA 1
ATOM 4170 C C . GLY D 1 36 ? 57.072 93.798 40.440 1.00 17.33 34 GLY D C 1
ATOM 4171 O O . GLY D 1 36 ? 56.371 92.823 40.665 1.00 16.87 34 GLY D O 1
ATOM 4172 N N . VAL D 1 37 ? 56.576 94.972 40.070 1.00 17.30 35 VAL D N 1
ATOM 4173 C CA . VAL D 1 37 ? 55.145 95.153 39.941 1.00 16.87 35 VAL D CA 1
ATOM 4174 C C . VAL D 1 37 ? 54.652 94.744 38.541 1.00 15.9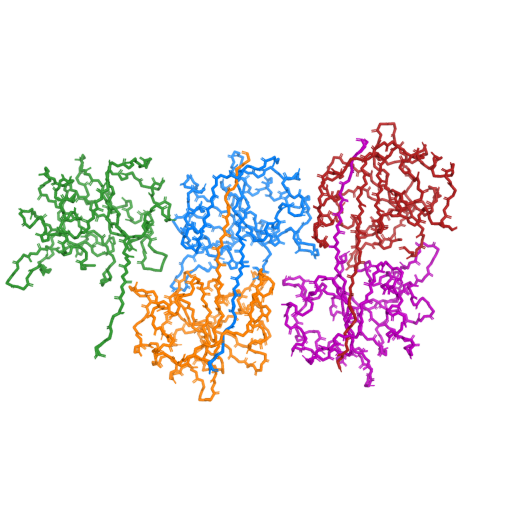1 35 VAL D C 1
ATOM 4175 O O . VAL D 1 37 ? 53.550 94.214 38.432 1.00 16.50 35 VAL D O 1
ATOM 4188 N N . THR D 1 39 ? 56.725 92.859 36.162 1.00 13.29 37 THR D N 1
ATOM 4189 C CA . THR D 1 39 ? 57.402 91.616 35.747 1.00 13.09 37 THR D CA 1
ATOM 4190 C C . THR D 1 39 ? 56.383 90.467 35.612 1.00 13.70 37 THR D C 1
ATOM 4191 O O . THR D 1 39 ? 56.310 89.850 34.535 1.00 13.98 37 THR D O 1
ATOM 4195 N N . PRO D 1 40 ? 55.578 90.188 36.674 1.00 14.11 38 PRO D N 1
ATOM 4196 C CA . PRO D 1 40 ? 54.658 89.040 36.611 1.00 14.20 38 PRO D CA 1
ATOM 4197 C C . PRO D 1 40 ? 53.668 89.043 35.447 1.00 15.25 38 PRO D C 1
ATOM 4198 O O . PRO D 1 40 ? 53.292 87.960 34.971 1.00 14.76 38 PRO D O 1
ATOM 4202 N N . PHE D 1 41 ? 53.264 90.230 34.989 1.00 15.77 39 PHE D N 1
ATOM 4203 C CA . PHE D 1 41 ? 52.333 90.387 33.862 1.00 16.64 39 PHE D CA 1
ATOM 4204 C C . PHE D 1 41 ? 53.027 90.105 32.555 1.00 16.80 39 PHE D C 1
ATOM 4205 O O . PHE D 1 41 ? 52.452 89.481 31.665 1.00 16.77 39 PHE D O 1
ATOM 4213 N N . ALA D 1 42 ? 54.274 90.552 32.438 1.00 15.93 40 ALA D N 1
ATOM 4214 C CA . ALA D 1 42 ? 55.117 90.171 31.311 1.00 15.66 40 ALA D CA 1
ATOM 4215 C C . ALA D 1 42 ? 55.216 88.635 31.198 1.00 15.67 40 ALA D C 1
ATOM 4216 O O . ALA D 1 42 ? 55.154 88.083 30.098 1.00 14.58 40 ALA D O 1
ATOM 4218 N N . GLN D 1 43 ? 55.347 87.958 32.338 1.00 15.18 41 GLN D N 1
ATOM 4219 C CA . GLN D 1 43 ? 55.570 86.501 32.352 1.00 15.02 41 GLN D CA 1
ATOM 4220 C C . GLN D 1 43 ? 54.279 85.730 32.101 1.00 14.81 41 GLN D C 1
ATOM 4221 O O . GLN D 1 43 ? 54.290 84.651 31.481 1.00 12.88 41 GLN D O 1
ATOM 4227 N N . LEU D 1 44 ? 53.175 86.287 32.600 1.00 14.15 42 LEU D N 1
ATOM 4228 C CA . LEU D 1 44 ? 51.853 85.715 32.357 1.00 14.70 42 LEU D CA 1
ATOM 4229 C C . LEU D 1 44 ? 51.486 85.736 30.865 1.00 14.39 42 LEU D C 1
ATOM 4230 O O . LEU D 1 44 ? 51.084 84.708 30.299 1.00 14.59 42 LEU D O 1
ATOM 4235 N N . PHE D 1 45 ? 51.645 86.898 30.227 1.00 15.07 43 PHE D N 1
ATOM 4236 C CA . PHE D 1 45 ? 51.271 87.035 28.822 1.00 15.07 43 PHE D CA 1
ATOM 4237 C C . PHE D 1 45 ? 52.247 86.397 27.844 1.00 15.42 43 PHE D C 1
ATOM 4238 O O . PHE D 1 45 ? 51.839 85.907 26.788 1.00 15.55 43 PHE D O 1
ATOM 4246 N N . ALA D 1 46 ? 53.527 86.403 28.215 1.00 15.27 44 ALA D N 1
ATOM 4247 C CA . ALA D 1 46 ? 54.535 85.590 27.532 1.00 15.38 44 ALA D CA 1
ATOM 4248 C C . ALA D 1 46 ? 54.166 84.109 27.535 1.00 15.68 44 ALA D C 1
ATOM 4249 O O . ALA D 1 46 ? 54.259 83.452 26.496 1.00 15.53 44 ALA D O 1
ATOM 4251 N N . TYR D 1 47 ? 53.770 83.578 28.692 1.00 16.46 45 TYR D N 1
ATOM 4252 C CA . TYR D 1 47 ? 53.341 82.170 28.788 1.00 18.45 45 TYR D CA 1
ATOM 4253 C C . TYR D 1 47 ? 52.182 81.845 27.838 1.00 18.19 45 TYR D C 1
ATOM 4254 O O . TYR D 1 47 ? 52.117 80.751 27.241 1.00 18.10 45 TYR D O 1
ATOM 4263 N N . ALA D 1 48 ? 51.285 82.809 27.696 1.00 18.89 46 ALA D N 1
ATOM 4264 C CA . ALA D 1 48 ? 50.092 82.684 26.850 1.00 18.69 46 ALA D CA 1
ATOM 4265 C C . ALA D 1 48 ? 50.472 82.594 25.383 1.00 18.23 46 ALA D C 1
ATOM 4266 O O . ALA D 1 48 ? 49.747 82.045 24.577 1.00 16.88 46 ALA D O 1
ATOM 4268 N N . VAL D 1 49 ? 51.613 83.167 25.027 1.00 19.23 47 VAL D N 1
ATOM 4269 C CA . VAL D 1 49 ? 52.050 83.140 23.633 1.00 19.58 47 VAL D CA 1
ATOM 4270 C C . VAL D 1 49 ? 53.435 82.540 23.586 1.00 20.22 47 VAL D C 1
ATOM 4271 O O . VAL D 1 49 ? 54.328 83.073 22.937 1.00 20.12 47 VAL D O 1
ATOM 4275 N N . ARG D 1 50 ? 53.598 81.417 24.286 1.00 21.25 48 ARG D N 1
ATOM 4276 C CA . ARG D 1 50 ? 54.924 80.814 24.482 1.00 22.83 48 ARG D CA 1
ATOM 4277 C C . ARG D 1 50 ? 55.573 80.268 23.199 1.00 23.15 48 ARG D C 1
ATOM 4278 O O . ARG D 1 50 ? 56.735 79.871 23.212 1.00 23.29 48 ARG D O 1
ATOM 4286 N N . ASP D 1 51 ? 54.828 80.279 22.092 1.00 23.83 49 ASP D N 1
ATOM 4287 C CA . ASP D 1 51 ? 55.363 79.885 20.787 1.00 24.10 49 ASP D CA 1
ATOM 4288 C C . ASP D 1 51 ? 56.144 81.008 20.122 1.00 23.66 49 ASP D C 1
ATOM 4289 O O . ASP D 1 51 ? 56.818 80.792 19.088 1.00 22.70 49 ASP D O 1
ATOM 4294 N N . LYS D 1 52 ? 56.045 82.197 20.724 1.00 22.44 50 LYS D N 1
ATOM 4295 C CA . LYS D 1 52 ? 56.675 83.406 20.226 1.00 22.25 50 LYS D CA 1
ATOM 4296 C C . LYS D 1 52 ? 58.069 83.540 20.841 1.00 21.43 50 LYS D C 1
ATOM 4297 O O . LYS D 1 52 ? 58.347 82.922 21.905 1.00 20.86 50 LYS D O 1
ATOM 4303 N N . ASP D 1 53 ? 58.958 84.327 20.150 1.00 21.62 51 ASP D N 1
ATOM 4304 C CA . ASP D 1 53 ? 60.241 84.664 20.761 1.00 21.71 51 ASP D CA 1
ATOM 4305 C C . ASP D 1 53 ? 60.025 85.851 21.696 1.00 20.63 51 ASP D C 1
ATOM 4306 O O . ASP D 1 53 ? 59.964 86.996 21.258 1.00 22.63 51 ASP D O 1
ATOM 4311 N N . ASN D 1 54 ? 59.888 85.590 22.993 1.00 20.32 52 ASN D N 1
ATOM 4312 C CA . ASN D 1 54 ? 59.540 86.684 23.941 1.00 18.59 52 ASN D CA 1
ATOM 4313 C C . ASN D 1 54 ? 60.690 87.200 24.791 1.00 18.66 52 ASN D C 1
ATOM 4314 O O . ASN D 1 54 ? 61.524 86.425 25.299 1.00 17.88 52 ASN D O 1
ATOM 4319 N N . ILE D 1 55 ? 60.730 88.519 24.946 1.00 18.45 53 ILE D N 1
ATOM 4320 C CA . ILE D 1 55 ? 61.750 89.145 25.766 1.00 18.99 53 ILE D CA 1
ATOM 4321 C C . ILE D 1 55 ? 61.103 90.148 26.740 1.00 18.70 53 ILE D C 1
ATOM 4322 O O . ILE D 1 55 ? 59.976 90.617 26.496 1.00 19.67 53 ILE D O 1
ATOM 4327 N N . PHE D 1 56 ? 61.832 90.484 27.828 1.00 17.95 54 PHE D N 1
ATOM 4328 C CA . PHE D 1 56 ? 61.345 91.453 28.823 1.00 16.59 54 PHE D CA 1
ATOM 4329 C C . PHE D 1 56 ? 62.329 92.629 28.923 1.00 16.89 54 PHE D C 1
ATOM 4330 O O . PHE D 1 56 ? 63.541 92.421 29.044 1.00 15.90 54 PHE D O 1
ATOM 4338 N N . ILE D 1 57 ? 61.811 93.857 28.863 1.00 16.42 55 ILE D N 1
ATOM 4339 C CA . ILE D 1 57 ? 62.640 95.050 28.992 1.00 16.86 55 ILE D CA 1
ATOM 4340 C C . ILE D 1 57 ? 62.321 95.742 30.320 1.00 17.36 55 ILE D C 1
ATOM 4341 O O . ILE D 1 57 ? 61.171 96.114 30.569 1.00 16.95 55 ILE D O 1
ATOM 4346 N N . PRO D 1 58 ? 63.335 95.903 31.192 1.00 17.82 56 PRO D N 1
ATOM 4347 C CA . PRO D 1 58 ? 63.041 96.537 32.463 1.00 17.26 56 PRO D CA 1
ATOM 4348 C C . PRO D 1 58 ? 62.996 98.057 32.316 1.00 17.33 56 PRO D C 1
ATOM 4349 O O . PRO D 1 58 ? 63.880 98.647 31.695 1.00 16.56 56 PRO D O 1
ATOM 4353 N N . ASN D 1 59 ? 61.957 98.671 32.876 1.00 17.83 57 ASN D N 1
ATOM 4354 C CA . ASN D 1 59 ? 61.668 100.087 32.669 1.00 18.55 57 ASN D CA 1
ATOM 4355 C C . ASN D 1 59 ? 61.781 100.474 31.189 1.00 19.02 57 ASN D C 1
ATOM 4356 O O . ASN D 1 59 ? 61.038 99.967 30.349 1.00 18.18 57 ASN D O 1
ATOM 4361 N N . THR D 1 60 ? 62.722 101.362 30.871 1.00 19.96 58 THR D N 1
ATOM 4362 C CA . THR D 1 60 ? 62.976 101.722 29.473 1.00 20.78 58 THR D CA 1
ATOM 4363 C C . THR D 1 60 ? 64.348 101.277 28.975 1.00 21.40 58 THR D C 1
ATOM 4364 O O . THR D 1 60 ? 64.797 101.731 27.926 1.00 22.03 58 THR D O 1
ATOM 4368 N N . ASP D 1 61 ? 65.004 100.383 29.713 1.00 22.19 59 ASP D N 1
ATOM 4369 C CA . ASP D 1 61 ? 66.397 100.024 29.422 1.00 22.64 59 ASP D CA 1
ATOM 4370 C C . ASP D 1 61 ? 66.548 98.767 28.567 1.00 22.28 59 ASP D C 1
ATOM 4371 O O . ASP D 1 61 ? 66.763 97.663 29.081 1.00 22.03 59 ASP D O 1
ATOM 4376 N N . PHE D 1 62 ? 66.458 98.963 27.254 1.00 22.22 60 PHE D N 1
ATOM 4377 C CA . PHE D 1 62 ? 66.567 97.890 26.280 1.00 22.41 60 PHE D CA 1
ATOM 4378 C C . PHE D 1 62 ? 67.808 97.006 26.476 1.00 22.02 60 PHE D C 1
ATOM 4379 O O . PHE D 1 62 ? 67.722 95.782 26.366 1.00 22.63 60 PHE D O 1
ATOM 4387 N N . SER D 1 63 ? 68.956 97.615 26.767 1.00 21.49 61 SER D N 1
ATOM 4388 C CA . SER D 1 63 ? 70.210 96.851 26.862 1.00 20.53 61 SER D CA 1
ATOM 4389 C C . SER D 1 63 ? 70.180 95.815 27.998 1.00 20.34 61 SER D C 1
ATOM 4390 O O . SER D 1 63 ? 71.038 94.928 28.059 1.00 20.25 61 SER D O 1
ATOM 4393 N N . LYS D 1 64 ? 69.174 95.911 28.875 1.00 19.65 62 LYS D N 1
ATOM 4394 C CA . LYS D 1 64 ? 69.017 94.941 29.958 1.00 19.33 62 LYS D CA 1
ATOM 4395 C C . LYS D 1 64 ? 67.986 93.850 29.622 1.00 18.86 62 LYS D C 1
ATOM 4396 O O . LYS D 1 64 ? 67.738 92.969 30.441 1.00 18.45 62 LYS D O 1
ATOM 4402 N N . ALA D 1 65 ? 67.398 93.926 28.425 1.00 18.05 63 ALA D N 1
ATOM 4403 C CA . ALA D 1 65 ? 66.387 92.966 27.962 1.00 18.04 63 ALA D CA 1
ATOM 4404 C C . ALA D 1 65 ? 66.857 91.524 28.061 1.00 17.21 63 ALA D C 1
ATOM 4405 O O . ALA D 1 65 ? 67.956 91.182 27.588 1.00 16.68 63 ALA D O 1
ATOM 4407 N N . ARG D 1 66 ? 66.025 90.683 28.679 1.00 17.04 64 ARG D N 1
ATOM 4408 C CA . ARG D 1 66 ? 66.301 89.236 28.760 1.00 16.93 64 ARG D CA 1
ATOM 4409 C C . ARG D 1 66 ? 65.199 88.403 28.074 1.00 17.26 64 ARG D C 1
ATOM 4410 O O . ARG D 1 66 ? 64.049 88.827 28.007 1.00 16.43 64 ARG D O 1
ATOM 4418 N N . LYS D 1 67 ? 65.571 87.240 27.533 1.00 17.65 65 LYS D N 1
ATOM 4419 C CA . LYS D 1 67 ? 64.580 86.287 27.001 1.00 18.29 65 LYS D CA 1
ATOM 4420 C C . LYS D 1 67 ? 63.677 85.759 28.133 1.00 18.18 65 LYS D C 1
ATOM 4421 O O . LYS D 1 67 ? 64.137 85.543 29.261 1.00 18.63 65 LYS D O 1
ATOM 4427 N N . LEU D 1 68 ? 62.381 85.606 27.846 1.00 17.90 66 LEU D N 1
ATOM 4428 C CA . LEU D 1 68 ? 61.456 84.999 28.805 1.00 18.07 66 LEU D CA 1
ATOM 4429 C C . LEU D 1 68 ? 61.301 83.553 28.373 1.00 18.39 66 LEU D C 1
ATOM 4430 O O . LEU D 1 68 ? 60.903 83.291 27.247 1.00 18.82 66 LEU D O 1
ATOM 4435 N N . GLU D 1 69 ? 61.654 82.628 29.259 1.00 18.77 67 GLU D N 1
ATOM 4436 C CA . GLU D 1 69 ? 61.828 81.222 28.901 1.00 18.35 67 GLU D CA 1
ATOM 4437 C C . GLU D 1 69 ? 60.986 80.297 29.740 1.00 18.20 67 GLU D C 1
ATOM 4438 O O . GLU D 1 69 ? 60.902 80.466 30.957 1.00 17.83 67 GLU D O 1
ATOM 4444 N N . VAL D 1 70 ? 60.421 79.274 29.107 1.00 18.34 68 VAL D N 1
ATOM 4445 C CA . VAL D 1 70 ? 59.608 78.320 29.832 1.00 18.77 68 VAL D CA 1
ATOM 4446 C C . VAL D 1 70 ? 60.469 77.249 30.499 1.00 18.25 68 VAL D C 1
ATOM 4447 O O . VAL D 1 70 ? 61.381 76.692 29.884 1.00 19.01 68 VAL D O 1
ATOM 4451 N N . THR D 1 71 ? 60.164 76.950 31.758 1.00 17.98 69 THR D N 1
ATOM 4452 C CA . THR D 1 71 ? 60.830 75.871 32.496 1.00 17.70 69 THR D CA 1
ATOM 4453 C C . THR D 1 71 ? 59.778 75.042 33.241 1.00 17.58 69 THR D C 1
ATOM 4454 O O . THR D 1 71 ? 58.586 75.367 33.192 1.00 16.95 69 THR D O 1
ATOM 4458 N N . GLU D 1 72 ? 60.202 73.997 33.959 1.00 17.28 70 GLU D N 1
ATOM 4459 C CA . GLU D 1 72 ? 59.251 73.212 34.760 1.00 17.72 70 GLU D CA 1
ATOM 4460 C C . GLU D 1 72 ? 58.498 74.065 35.812 1.00 16.61 70 GLU D C 1
ATOM 4461 O O . GLU D 1 72 ? 57.493 73.619 36.357 1.00 15.82 70 GLU D O 1
ATOM 4467 N N . TYR D 1 73 ? 58.984 75.273 36.083 1.00 16.56 71 TYR D N 1
ATOM 4468 C CA . TYR D 1 73 ? 58.348 76.157 37.079 1.00 17.10 71 TYR D CA 1
ATOM 4469 C C . TYR D 1 73 ? 57.433 77.251 36.499 1.00 18.21 71 TYR D C 1
ATOM 4470 O O . TYR D 1 73 ? 56.727 77.966 37.245 1.00 17.35 71 TYR D O 1
ATOM 4479 N N . GLY D 1 74 ? 57.436 77.394 35.178 1.00 18.92 72 GLY D N 1
ATOM 4480 C CA . GLY D 1 74 ? 56.730 78.503 34.553 1.00 20.40 72 GLY D CA 1
ATOM 4481 C C . GLY D 1 74 ? 57.633 79.270 33.619 1.00 20.71 72 GLY D C 1
ATOM 4482 O O . GLY D 1 74 ? 58.466 78.682 32.945 1.00 22.06 72 GLY D O 1
ATOM 4483 N N . VAL D 1 75 ? 57.452 80.579 33.553 1.00 20.56 73 VAL D N 1
ATOM 4484 C CA . VAL D 1 75 ? 58.312 81.403 32.715 1.00 20.40 73 VAL D CA 1
ATOM 4485 C C . VAL D 1 75 ? 59.322 82.098 33.614 1.00 20.32 73 VAL D C 1
ATOM 4486 O O . VAL D 1 75 ? 58.972 82.669 34.647 1.00 20.21 73 VAL D O 1
ATOM 4490 N N . GLU D 1 76 ? 60.585 82.024 33.219 1.00 20.15 74 GLU D N 1
ATOM 4491 C CA . GLU D 1 76 ? 61.664 82.654 33.969 1.00 19.83 74 GLU D CA 1
ATOM 4492 C C . GLU D 1 76 ? 62.528 83.456 33.014 1.00 20.00 74 GLU D C 1
ATOM 4493 O O . GLU D 1 76 ? 62.436 83.282 31.797 1.00 19.84 74 GLU D O 1
ATOM 4499 N N . LEU D 1 77 ? 63.372 84.332 33.565 1.00 20.17 75 LEU D N 1
ATOM 4500 C CA . LEU D 1 77 ? 64.274 85.129 32.755 1.00 20.38 75 LEU D CA 1
ATOM 4501 C C . LEU D 1 77 ? 65.563 84.365 32.469 1.00 20.82 75 LEU D C 1
ATOM 4502 O O . LEU D 1 77 ? 66.120 83.689 33.346 1.00 21.12 75 LEU D O 1
ATOM 4507 N N . GLY D 1 78 ? 66.027 84.469 31.229 1.00 21.00 76 GLY D N 1
ATOM 4508 C CA . GLY D 1 78 ? 67.240 83.790 30.796 1.00 20.97 76 GLY D CA 1
ATOM 4509 C C . GLY D 1 78 ? 68.343 84.794 30.580 1.00 21.32 76 GLY D C 1
ATOM 4510 O O . GLY D 1 78 ? 68.444 85.793 31.301 1.00 21.19 76 GLY D O 1
ATOM 4511 N N . GLU D 1 79 ? 69.173 84.532 29.580 1.00 21.87 77 GLU D N 1
ATOM 4512 C CA . GLU D 1 79 ? 70.299 85.402 29.277 1.00 22.19 77 GLU D CA 1
ATOM 4513 C C . GLU D 1 79 ? 69.805 86.702 28.629 1.00 21.98 77 GLU D C 1
ATOM 4514 O O . GLU D 1 79 ? 68.646 86.791 28.218 1.00 21.35 77 GLU D O 1
ATOM 4520 N N . ILE D 1 80 ? 70.687 87.700 28.557 1.00 21.89 78 ILE D N 1
ATOM 4521 C CA . ILE D 1 80 ? 70.422 88.945 27.833 1.00 22.13 78 ILE D CA 1
ATOM 4522 C C . ILE D 1 80 ? 70.070 88.637 26.380 1.00 22.36 78 ILE D C 1
ATOM 4523 O O . ILE D 1 80 ? 70.768 87.883 25.704 1.00 22.12 78 ILE D O 1
ATOM 4528 N N . SER D 1 81 ? 68.956 89.193 25.924 1.00 22.92 79 SER D N 1
ATOM 4529 C CA . SER D 1 81 ? 68.514 89.011 24.555 1.00 23.44 79 SER D CA 1
ATOM 4530 C C . SER D 1 81 ? 68.452 90.369 23.866 1.00 23.96 79 SER D C 1
ATOM 4531 O O . SER D 1 81 ? 67.462 91.090 23.980 1.00 24.27 79 SER D O 1
ATOM 4534 N N . PRO D 1 82 ? 69.530 90.734 23.158 1.00 24.82 80 PRO D N 1
ATOM 4535 C CA . PRO D 1 82 ? 69.495 92.000 22.442 1.00 24.99 80 PRO D CA 1
ATOM 4536 C C . PRO D 1 82 ? 68.908 91.760 21.043 1.00 24.75 80 PRO D C 1
ATOM 4537 O O . PRO D 1 82 ? 68.914 90.623 20.544 1.00 25.31 80 PRO D O 1
ATOM 4541 N N . GLY D 1 83 ? 68.403 92.815 20.417 1.00 24.16 81 GLY D N 1
ATOM 4542 C CA . GLY D 1 83 ? 67.754 92.677 19.121 1.00 22.70 81 GLY D CA 1
ATOM 4543 C C . GLY D 1 83 ? 66.348 93.193 19.246 1.00 21.71 81 GLY D C 1
ATOM 4544 O O . GLY D 1 83 ? 65.665 92.919 20.235 1.00 21.79 81 GLY D O 1
ATOM 4545 N N . ASN D 1 84 ? 65.914 93.956 18.253 1.00 20.72 82 ASN D N 1
ATOM 4546 C CA . ASN D 1 84 ? 64.617 94.607 18.342 1.00 19.94 82 ASN D CA 1
ATOM 4547 C C . ASN D 1 84 ? 63.438 93.647 18.090 1.00 19.45 82 ASN D C 1
ATOM 4548 O O . ASN D 1 84 ? 63.632 92.484 17.716 1.00 18.65 82 ASN D O 1
ATOM 4553 N N . VAL D 1 85 ? 62.226 94.145 18.313 1.00 19.02 83 VAL D N 1
ATOM 4554 C CA . VAL D 1 85 ? 61.026 93.317 18.350 1.00 17.87 83 VAL D CA 1
ATOM 4555 C C . VAL D 1 85 ? 60.049 93.774 17.269 1.00 17.95 83 VAL D C 1
ATOM 4556 O O . VAL D 1 85 ? 60.145 94.906 16.791 1.00 17.94 83 VAL D O 1
ATOM 4560 N N . ASP D 1 86 ? 59.116 92.913 16.870 1.00 17.30 84 ASP D N 1
ATOM 4561 C CA . ASP D 1 86 ? 58.112 93.341 15.893 1.00 17.54 84 ASP D CA 1
ATOM 4562 C C . ASP D 1 86 ? 56.799 93.760 16.573 1.00 16.93 84 ASP D C 1
ATOM 4563 O O . ASP D 1 86 ? 55.951 94.432 15.976 1.00 17.31 84 ASP D O 1
ATOM 4568 N N . VAL D 1 87 ? 56.639 93.355 17.825 1.00 16.06 85 VAL D N 1
ATOM 4569 C CA . VAL D 1 87 ? 55.610 93.933 18.693 1.00 14.77 85 VAL D CA 1
ATOM 4570 C C . VAL D 1 87 ? 56.276 94.387 19.983 1.00 14.22 85 VAL D C 1
ATOM 4571 O O . VAL D 1 87 ? 56.964 93.602 20.635 1.00 13.80 85 VAL D O 1
ATOM 4575 N N . LEU D 1 88 ? 56.075 95.655 20.348 1.00 14.32 86 LEU D N 1
ATOM 4576 C CA . LEU D 1 88 ? 56.521 96.152 21.653 1.00 13.97 86 LEU D CA 1
ATOM 4577 C C . LEU D 1 88 ? 55.313 96.374 22.530 1.00 14.09 86 LEU D C 1
ATOM 4578 O O . LEU D 1 88 ? 54.424 97.148 22.179 1.00 13.61 86 LEU D O 1
ATOM 4583 N N . VAL D 1 89 ? 55.290 95.692 23.668 1.00 14.28 87 VAL D N 1
ATOM 4584 C CA . VAL D 1 89 ? 54.174 95.799 24.601 1.00 14.77 87 VAL D CA 1
ATOM 4585 C C . VAL D 1 89 ? 54.578 96.626 25.817 1.00 14.47 87 VAL D C 1
ATOM 4586 O O . VAL D 1 89 ? 55.446 96.223 26.597 1.00 14.38 87 VAL D O 1
ATOM 4590 N N . LEU D 1 90 ? 53.942 97.796 25.956 1.00 14.54 88 LEU D N 1
ATOM 4591 C CA . LEU D 1 90 ? 54.160 98.662 27.091 1.00 15.23 88 LEU D CA 1
ATOM 4592 C C . LEU D 1 90 ? 53.209 98.240 28.191 1.00 15.33 88 LEU D C 1
ATOM 4593 O O . LEU D 1 90 ? 52.006 98.132 27.962 1.00 15.72 88 LEU D O 1
ATOM 4598 N N . LEU D 1 91 ? 53.752 98.042 29.388 1.00 15.75 89 LEU D N 1
ATOM 4599 C CA . LEU D 1 91 ? 52.968 97.726 30.575 1.00 15.75 89 LEU D CA 1
ATOM 4600 C C . LEU D 1 91 ? 52.632 98.988 31.365 1.00 15.46 89 LEU D C 1
ATOM 4601 O O . LEU D 1 91 ? 53.420 99.952 31.422 1.00 14.60 89 LEU D O 1
ATOM 4606 N N . GLY D 1 92 ? 51.444 98.958 31.957 1.00 15.56 90 GLY D N 1
ATOM 4607 C CA . GLY D 1 92 ? 50.835 100.097 32.677 1.00 14.62 90 GLY D CA 1
ATOM 4608 C C . GLY D 1 92 ? 51.666 100.836 33.700 1.00 15.27 90 GLY D C 1
ATOM 4609 O O . GLY D 1 92 ? 51.524 102.057 33.870 1.00 15.02 90 GLY D O 1
ATOM 4610 N N . GLY D 1 93 ? 52.523 100.097 34.398 1.00 15.32 91 GLY D N 1
ATOM 4611 C CA . GLY D 1 93 ? 53.378 100.656 35.443 1.00 15.33 91 GLY D CA 1
ATOM 4612 C C . GLY D 1 93 ? 54.349 101.692 34.925 1.00 14.74 91 GLY D C 1
ATOM 4613 O O . GLY D 1 93 ? 54.765 102.588 35.653 1.00 15.00 91 GLY D O 1
ATOM 4614 N N . LEU D 1 94 ? 54.698 101.585 33.651 1.00 14.20 92 LEU D N 1
ATOM 4615 C CA . LEU D 1 94 ? 55.502 102.618 32.996 1.00 14.24 92 LEU D CA 1
ATOM 4616 C C . LEU D 1 94 ? 54.890 104.013 33.151 1.00 13.27 92 LEU D C 1
ATOM 4617 O O . LEU D 1 94 ? 55.612 104.982 33.310 1.00 13.59 92 LEU D O 1
ATOM 4622 N N . SER D 1 95 ? 53.562 104.101 33.175 1.00 13.11 93 SER D N 1
ATOM 4623 C CA . SER D 1 95 ? 52.872 105.406 33.217 1.00 13.06 93 SER D CA 1
ATOM 4624 C C . SER D 1 95 ? 52.660 105.973 34.624 1.00 12.05 93 SER D C 1
ATOM 4625 O O . SER D 1 95 ? 52.052 107.050 34.787 1.00 12.03 93 SER D O 1
ATOM 4628 N N . MET D 1 96 ? 53.141 105.279 35.647 1.00 10.88 94 MET D N 1
ATOM 4629 C CA . MET D 1 96 ? 52.845 105.703 37.011 1.00 10.44 94 MET D CA 1
ATOM 4630 C C . MET D 1 96 ? 53.810 106.750 37.565 1.00 9.19 94 MET D C 1
ATOM 4631 O O . MET D 1 96 ? 54.991 106.734 37.240 1.00 8.00 94 MET D O 1
ATOM 4636 N N . PRO D 1 97 ? 53.282 107.698 38.380 1.00 8.62 95 PRO D N 1
ATOM 4637 C CA . PRO D 1 97 ? 54.074 108.742 39.033 1.00 8.51 95 PRO D CA 1
ATOM 4638 C C . PRO D 1 97 ? 55.319 108.238 39.755 1.00 8.38 95 PRO D C 1
ATOM 4639 O O . PRO D 1 97 ? 56.399 108.813 39.578 1.00 8.69 95 PRO D O 1
ATOM 4643 N N . GLY D 1 100 ? 57.713 104.568 37.867 1.00 20.78 98 GLY D N 1
ATOM 4644 C CA . GLY D 1 100 ? 57.336 104.917 36.500 1.00 21.58 98 GLY D CA 1
ATOM 4645 C C . GLY D 1 100 ? 58.462 105.609 35.766 1.00 22.05 98 GLY D C 1
ATOM 4646 O O . GLY D 1 100 ? 59.445 105.998 36.391 1.00 22.06 98 GLY D O 1
ATOM 4647 N N . SER D 1 101 ? 58.331 105.760 34.445 1.00 22.66 99 SER D N 1
ATOM 4648 C CA . SER D 1 101 ? 59.380 106.414 33.624 1.00 23.24 99 SER D CA 1
ATOM 4649 C C . SER D 1 101 ? 58.884 107.477 32.611 1.00 23.48 99 SER D C 1
ATOM 4650 O O . SER D 1 101 ? 57.705 107.489 32.208 1.00 23.52 99 SER D O 1
ATOM 4653 N N . ASP D 1 102 ? 59.820 108.343 32.217 1.00 23.32 100 ASP D N 1
ATOM 4654 C CA . ASP D 1 102 ? 59.594 109.585 31.464 1.00 23.41 100 ASP D CA 1
ATOM 4655 C C . ASP D 1 102 ? 59.022 109.400 30.051 1.00 23.50 100 ASP D C 1
ATOM 4656 O O . ASP D 1 102 ? 59.465 108.509 29.317 1.00 23.38 100 ASP D O 1
ATOM 4661 N N . ILE D 1 103 ? 58.084 110.260 29.640 1.00 23.02 101 ILE D N 1
ATOM 4662 C CA . ILE D 1 103 ? 57.453 110.088 28.314 1.00 22.83 101 ILE D CA 1
ATOM 4663 C C . ILE D 1 103 ? 58.426 110.079 27.103 1.00 22.88 101 ILE D C 1
ATOM 4664 O O . ILE D 1 103 ? 58.265 109.253 26.194 1.00 23.10 101 ILE D O 1
ATOM 4669 N N . GLU D 1 104 ? 59.429 110.963 27.077 1.00 22.53 102 GLU D N 1
ATOM 4670 C CA A GLU D 1 104 ? 60.427 110.955 25.996 0.60 22.60 102 GLU D CA 1
ATOM 4671 C CA B GLU D 1 104 ? 60.376 110.911 25.958 0.40 22.53 102 GLU D CA 1
ATOM 4672 C C . GLU D 1 104 ? 61.342 109.719 26.069 1.00 22.45 102 GLU D C 1
ATOM 4673 O O . GLU D 1 104 ? 61.881 109.263 25.058 1.00 21.94 102 GLU D O 1
ATOM 4684 N N . ASP D 1 105 ? 61.526 109.196 27.283 1.00 22.25 103 ASP D N 1
ATOM 4685 C CA . ASP D 1 105 ? 62.298 107.971 27.482 1.00 22.28 103 ASP D CA 1
ATOM 4686 C C . ASP D 1 105 ? 61.552 106.743 26.955 1.00 22.65 103 ASP D C 1
ATOM 4687 O O . ASP D 1 105 ? 62.193 105.790 26.507 1.00 22.19 103 ASP D O 1
ATOM 4692 N N . VAL D 1 106 ? 60.219 106.753 27.013 1.00 22.68 104 VAL D N 1
ATOM 4693 C CA . VAL D 1 106 ? 59.465 105.658 26.380 1.00 23.12 104 VAL D CA 1
ATOM 4694 C C . VAL D 1 106 ? 59.384 105.868 24.862 1.00 23.08 104 VAL D C 1
ATOM 4695 O O . VAL D 1 106 ? 59.485 104.909 24.123 1.00 22.50 104 VAL D O 1
ATOM 4699 N N . LYS D 1 107 ? 59.275 107.124 24.412 1.00 23.16 105 LYS D N 1
ATOM 4700 C CA . LYS D 1 107 ? 59.272 107.430 22.972 1.00 23.13 105 LYS D CA 1
ATOM 4701 C C . LYS D 1 107 ? 60.568 106.957 22.311 1.00 23.09 105 LYS D C 1
ATOM 4702 O O . LYS D 1 107 ? 60.551 106.494 21.159 1.00 21.93 105 LYS D O 1
ATOM 4708 N N . LYS D 1 108 ? 61.673 107.095 23.056 1.00 23.18 106 LYS D N 1
ATOM 4709 C CA . LYS D 1 108 ? 63.003 106.595 22.675 1.00 23.15 106 LYS D CA 1
ATOM 4710 C C . LYS D 1 108 ? 63.039 105.074 22.651 1.00 22.92 106 LYS D C 1
ATOM 4711 O O . LYS D 1 108 ? 63.725 104.483 21.810 1.00 21.91 106 LYS D O 1
ATOM 4717 N N . LEU D 1 109 ? 62.347 104.449 23.606 1.00 22.94 107 LEU D N 1
ATOM 4718 C CA . LEU D 1 109 ? 62.276 102.984 23.654 1.00 23.08 107 LEU D CA 1
ATOM 4719 C C . LEU D 1 109 ? 61.562 102.472 22.416 1.00 23.71 107 LEU D C 1
ATOM 4720 O O . LEU D 1 109 ? 62.023 101.520 21.790 1.00 24.20 107 LEU D O 1
ATOM 4725 N N . VAL D 1 110 ? 60.450 103.115 22.055 1.00 24.01 108 VAL D N 1
ATOM 4726 C CA . VAL D 1 110 ? 59.694 102.734 20.854 1.00 24.18 108 VAL D CA 1
ATOM 4727 C C . VAL D 1 110 ? 60.599 102.888 19.618 1.00 24.92 108 VAL D C 1
ATOM 4728 O O . VAL D 1 110 ? 60.607 102.037 18.700 1.00 23.90 108 VAL D O 1
ATOM 4732 N N . GLU D 1 111 ? 61.372 103.972 19.607 1.00 25.93 109 GLU D N 1
ATOM 4733 C CA . GLU D 1 111 ? 62.363 104.171 18.564 1.00 27.45 109 GLU D CA 1
ATOM 4734 C C . GLU D 1 111 ? 63.416 103.043 18.510 1.00 27.47 109 GLU D C 1
ATOM 4735 O O . GLU D 1 111 ? 63.759 102.607 17.310 1.00 27.58 109 GLU D O 1
ATOM 4741 N N . ASP D 1 112 ? 63.902 102.589 19.752 1.00 28.55 110 ASP D N 1
ATOM 4742 C CA . ASP D 1 112 ? 65.032 101.631 19.774 1.00 28.84 110 ASP D CA 1
ATOM 4743 C C . ASP D 1 112 ? 64.635 100.188 19.598 1.00 28.89 110 ASP D C 1
ATOM 4744 O O . ASP D 1 112 ? 65.281 99.411 18.960 1.00 28.42 110 ASP D O 1
ATOM 4749 N N . ALA D 1 113 ? 63.445 99.823 20.233 1.00 28.14 111 ALA D N 1
ATOM 4750 C CA . ALA D 1 113 ? 63.105 98.418 20.353 1.00 27.48 111 ALA D CA 1
ATOM 4751 C C . ALA D 1 113 ? 62.163 97.927 19.233 1.00 26.72 111 ALA D C 1
ATOM 4752 O O . ALA D 1 113 ? 62.073 96.725 18.974 1.00 26.88 111 ALA D O 1
ATOM 4754 N N . LEU D 1 114 ? 61.469 98.872 18.545 1.00 25.83 112 LEU D N 1
ATOM 4755 C CA . LEU D 1 114 ? 60.344 98.514 17.686 1.00 25.54 112 LEU D CA 1
ATOM 4756 C C . LEU D 1 114 ? 60.654 98.750 16.201 1.00 25.53 112 LEU D C 1
ATOM 4757 O O . LEU D 1 114 ? 60.822 99.897 15.768 1.00 25.31 112 LEU D O 1
ATOM 4762 N N . GLU D 1 115 ? 60.735 97.650 15.439 1.00 25.36 113 GLU D N 1
ATOM 4763 C CA . GLU D 1 115 ? 61.031 97.680 13.998 1.00 26.08 113 GLU D CA 1
ATOM 4764 C C . GLU D 1 115 ? 60.135 98.647 13.229 1.00 26.54 113 GLU D C 1
ATOM 4765 O O . GLU D 1 115 ? 58.981 98.864 13.598 1.00 26.26 113 GLU D O 1
ATOM 4771 N N . GLU D 1 116 ? 60.682 99.217 12.151 1.00 27.37 114 GLU D N 1
ATOM 4772 C CA A GLU D 1 116 ? 59.896 100.013 11.203 0.60 27.55 114 GLU D CA 1
ATOM 4773 C CA B GLU D 1 116 ? 59.902 100.014 11.201 0.40 27.40 114 GLU D CA 1
ATOM 4774 C C . GLU D 1 116 ? 58.626 99.245 10.862 1.00 27.37 114 GLU D C 1
ATOM 4775 O O . GLU D 1 116 ? 58.688 98.088 10.430 1.00 27.43 114 GLU D O 1
ATOM 4786 N N . GLY D 1 117 ? 57.475 99.879 11.073 1.00 26.73 115 GLY D N 1
ATOM 4787 C CA . GLY D 1 117 ? 56.198 99.236 10.755 1.00 26.34 115 GLY D CA 1
ATOM 4788 C C . GLY D 1 117 ? 55.762 98.202 11.788 1.00 25.73 115 GLY D C 1
ATOM 4789 O O . GLY D 1 117 ? 54.785 97.464 11.585 1.00 25.43 115 GLY D O 1
ATOM 4790 N N . GLY D 1 118 ? 56.479 98.155 12.909 1.00 25.59 116 GLY D N 1
ATOM 4791 C CA . GLY D 1 118 ? 56.131 97.249 14.001 1.00 24.62 116 GLY D CA 1
ATOM 4792 C C . GLY D 1 118 ? 54.954 97.777 14.793 1.00 23.74 116 GLY D C 1
ATOM 4793 O O . GLY D 1 118 ? 54.568 98.947 14.671 1.00 23.41 116 GLY D O 1
ATOM 4794 N N . GLU D 1 119 ? 54.376 96.912 15.615 1.00 23.12 117 GLU D N 1
ATOM 4795 C CA . GLU D 1 119 ? 53.211 97.299 16.399 1.00 22.54 117 GLU D CA 1
ATOM 4796 C C . GLU D 1 119 ? 53.510 97.723 17.819 1.00 20.68 117 GLU D C 1
ATOM 4797 O O . GLU D 1 119 ? 54.250 97.052 18.539 1.00 19.20 117 GLU D O 1
ATOM 4803 N N . LEU D 1 120 ? 52.902 98.844 18.212 1.00 19.92 118 LEU D N 1
ATOM 4804 C CA . LEU D 1 120 ? 52.969 99.328 19.568 1.00 18.26 118 LEU D CA 1
ATOM 4805 C C . LEU D 1 120 ? 51.678 98.961 20.297 1.00 18.19 118 LEU D C 1
ATOM 4806 O O . LEU D 1 120 ? 50.580 99.370 19.900 1.00 17.90 118 LEU D O 1
ATOM 4811 N N . MET D 1 121 ? 51.821 98.216 21.381 1.00 17.55 119 MET D N 1
ATOM 4812 C CA . MET D 1 121 ? 50.667 97.848 22.196 1.00 18.82 119 MET D CA 1
ATOM 4813 C C . MET D 1 121 ? 50.823 98.251 23.656 1.00 18.24 119 MET D C 1
ATOM 4814 O O . MET D 1 121 ? 51.924 98.527 24.133 1.00 18.91 119 MET D O 1
ATOM 4819 N N . GLY D 1 122 ? 49.700 98.272 24.357 1.00 19.05 120 GLY D N 1
ATOM 4820 C CA . GLY D 1 122 ? 49.671 98.586 25.770 1.00 19.03 120 GLY D CA 1
ATOM 4821 C C . GLY D 1 122 ? 48.846 97.533 26.473 1.00 18.54 120 GLY D C 1
ATOM 4822 O O . GLY D 1 122 ? 47.759 97.182 26.006 1.00 19.34 120 GLY D O 1
ATOM 4823 N N . LEU D 1 123 ? 49.376 97.003 27.572 1.00 18.03 121 LEU D N 1
ATOM 4824 C CA . LEU D 1 123 ? 48.647 96.079 28.438 1.00 17.87 121 LEU D CA 1
ATOM 4825 C C . LEU D 1 123 ? 48.632 96.717 29.793 1.00 18.33 121 LEU D C 1
ATOM 4826 O O . LEU D 1 123 ? 49.689 96.914 30.381 1.00 18.23 121 LEU D O 1
ATOM 4831 N N . CYS D 1 124 ? 47.448 97.036 30.306 1.00 18.00 122 CYS D N 1
ATOM 4832 C CA . CYS D 1 124 ? 47.379 97.704 31.596 1.00 18.20 122 CYS D CA 1
ATOM 4833 C C . CYS D 1 124 ? 46.127 97.296 32.379 1.00 18.07 122 CYS D C 1
ATOM 4834 O O . CYS D 1 124 ? 45.263 96.522 31.885 1.00 16.96 122 CYS D O 1
ATOM 4837 N N . TYR D 1 125 ? 46.093 97.767 33.617 1.00 18.37 123 TYR D N 1
ATOM 4838 C CA . TYR D 1 125 ? 44.992 97.579 34.533 1.00 19.21 123 TYR D CA 1
ATOM 4839 C C . TYR D 1 125 ? 44.393 98.916 34.930 1.00 19.07 123 TYR D C 1
ATOM 4840 O O . TYR D 1 125 ? 45.101 99.956 35.004 1.00 19.17 123 TYR D O 1
ATOM 4849 N N . MET D 1 126 ? 43.087 98.909 35.186 1.00 18.27 124 MET D N 1
ATOM 4850 C CA . MET D 1 126 ? 42.413 100.124 35.739 1.00 19.43 124 MET D CA 1
ATOM 4851 C C . MET D 1 126 ? 42.522 101.341 34.826 1.00 19.09 124 MET D C 1
ATOM 4852 O O . MET D 1 126 ? 42.530 102.473 35.286 1.00 19.87 124 MET D O 1
ATOM 4857 N N . ASP D 1 127 ? 42.611 101.091 33.516 1.00 19.72 125 ASP D N 1
ATOM 4858 C CA . ASP D 1 127 ? 42.662 102.145 32.509 1.00 20.26 125 ASP D CA 1
ATOM 4859 C C . ASP D 1 127 ? 43.863 103.090 32.669 1.00 20.59 125 ASP D C 1
ATOM 4860 O O . ASP D 1 127 ? 43.785 104.266 32.310 1.00 20.10 125 ASP D O 1
ATOM 4865 N N . MET D 1 128 ? 44.990 102.548 33.139 1.00 20.56 126 MET D N 1
ATOM 4866 C CA . MET D 1 128 ? 46.161 103.356 33.511 1.00 20.72 126 MET D CA 1
ATOM 4867 C C . MET D 1 128 ? 46.669 104.274 32.372 1.00 20.24 126 MET D C 1
ATOM 4868 O O . MET D 1 128 ? 46.949 105.473 32.583 1.00 19.84 126 MET D O 1
ATOM 4873 N N . PHE D 1 129 ? 46.768 103.734 31.160 1.00 19.17 127 PHE D N 1
ATOM 4874 C CA . PHE D 1 129 ? 47.305 104.504 30.032 1.00 18.53 127 PHE D CA 1
ATOM 4875 C C . PHE D 1 129 ? 46.376 105.638 29.607 1.00 18.34 127 PHE D C 1
ATOM 4876 O O . PHE D 1 129 ? 46.844 106.767 29.384 1.00 18.24 127 PHE D O 1
ATOM 4884 N N . ALA D 1 130 ? 45.075 105.364 29.501 1.00 17.23 128 ALA D N 1
ATOM 4885 C CA . ALA D 1 130 ? 44.138 106.433 29.149 1.00 19.39 128 ALA D CA 1
ATOM 4886 C C . ALA D 1 130 ? 44.230 107.544 30.208 1.00 18.82 128 ALA D C 1
ATOM 4887 O O . ALA D 1 130 ? 44.327 108.735 29.896 1.00 19.80 128 ALA D O 1
ATOM 4889 N N . ARG D 1 131 ? 44.255 107.131 31.467 1.00 19.12 129 ARG D N 1
ATOM 4890 C CA . ARG D 1 131 ? 44.239 108.078 32.591 1.00 19.73 129 ARG D CA 1
ATOM 4891 C C . ARG D 1 131 ? 45.490 108.947 32.676 1.00 20.55 129 ARG D C 1
ATOM 4892 O O . ARG D 1 131 ? 45.405 110.139 33.032 1.00 21.13 129 ARG D O 1
ATOM 4900 N N . ALA D 1 132 ? 46.642 108.380 32.311 1.00 20.62 130 ALA D N 1
ATOM 4901 C CA . ALA D 1 132 ? 47.903 109.117 32.269 1.00 20.96 130 ALA D CA 1
ATOM 4902 C C . ALA D 1 132 ? 48.011 110.075 31.074 1.00 20.48 130 ALA D C 1
ATOM 4903 O O . ALA D 1 132 ? 48.967 110.841 30.992 1.00 20.91 130 ALA D O 1
ATOM 4905 N N . GLY D 1 133 ? 47.012 110.055 30.185 1.00 19.39 131 GLY D N 1
ATOM 4906 C CA . GLY D 1 133 ? 47.034 110.858 28.960 1.00 19.86 131 GLY D CA 1
ATOM 4907 C C . GLY D 1 133 ? 47.856 110.240 27.823 1.00 20.83 131 GLY D C 1
ATOM 4908 O O . GLY D 1 133 ? 48.134 110.895 26.799 1.00 20.91 131 GLY D O 1
ATOM 4909 N N . TRP D 1 134 ? 48.218 108.967 27.982 1.00 21.29 132 TRP D N 1
ATOM 4910 C CA . TRP D 1 134 ? 49.179 108.334 27.064 1.00 21.84 132 TRP D CA 1
ATOM 4911 C C . TRP D 1 134 ? 48.596 107.971 25.689 1.00 22.14 132 TRP D C 1
ATOM 4912 O O . TRP D 1 134 ? 49.362 107.761 24.724 1.00 23.16 132 TRP D O 1
ATOM 4923 N N . TYR D 1 135 ? 47.265 107.934 25.573 1.00 21.81 133 TYR D N 1
ATOM 4924 C CA . TYR D 1 135 ? 46.627 107.787 24.262 1.00 22.62 133 TYR D CA 1
ATOM 4925 C C . TYR D 1 135 ? 46.859 108.978 23.331 1.00 23.24 133 TYR D C 1
ATOM 4926 O O . TYR D 1 135 ? 46.839 108.826 22.110 1.00 22.85 133 TYR D O 1
ATOM 4935 N N . GLU D 1 136 ? 47.030 110.172 23.903 1.00 23.32 134 GLU D N 1
ATOM 4936 C CA . GLU D 1 136 ? 47.253 111.374 23.110 1.00 24.09 134 GLU D CA 1
ATOM 4937 C C . GLU D 1 136 ? 48.750 111.599 22.903 1.00 23.37 134 GLU D C 1
ATOM 4938 O O . GLU D 1 136 ? 49.149 112.289 21.957 1.00 24.04 134 GLU D O 1
ATOM 4944 N N . LEU D 1 137 ? 49.567 110.990 23.767 1.00 22.97 135 LEU D N 1
ATOM 4945 C CA . LEU D 1 137 ? 51.031 111.160 23.769 1.00 23.03 135 LEU D CA 1
ATOM 4946 C C . LEU D 1 137 ? 51.778 110.121 22.951 1.00 23.02 135 LEU D C 1
ATOM 4947 O O . LEU D 1 137 ? 52.904 110.359 22.494 1.00 22.46 135 LEU D O 1
ATOM 4952 N N . LEU D 1 138 ? 51.153 108.955 22.800 1.00 23.02 136 LEU D N 1
ATOM 4953 C CA . LEU D 1 138 ? 51.704 107.828 22.066 1.00 23.62 136 LEU D CA 1
ATOM 4954 C C . LEU D 1 138 ? 50.741 107.420 20.966 1.00 23.43 136 LEU D C 1
ATOM 4955 O O . LEU D 1 138 ? 49.550 107.750 21.014 1.00 23.50 136 LEU D O 1
ATOM 4960 N N . ASP D 1 139 ? 51.263 106.704 19.976 1.00 23.28 137 ASP D N 1
ATOM 4961 C CA . ASP D 1 139 ? 50.440 106.163 18.922 1.00 23.14 137 ASP D CA 1
ATOM 4962 C C . ASP D 1 139 ? 50.320 104.629 19.105 1.00 22.24 137 ASP D C 1
ATOM 4963 O O . ASP D 1 139 ? 51.037 103.850 18.466 1.00 21.69 137 ASP D O 1
ATOM 4968 N N . PHE D 1 140 ? 49.436 104.220 20.013 1.00 21.58 138 PHE D N 1
ATOM 4969 C CA . PHE D 1 140 ? 49.198 102.798 20.292 1.00 20.72 138 PHE D CA 1
ATOM 4970 C C . PHE D 1 140 ? 48.427 102.203 19.143 1.00 20.40 138 PHE D C 1
ATOM 4971 O O . PHE D 1 140 ? 47.477 102.818 18.634 1.00 19.97 138 PHE D O 1
ATOM 4979 N N . ASP D 1 141 ? 48.816 101.000 18.747 1.00 20.00 139 ASP D N 1
ATOM 4980 C CA . ASP D 1 141 ? 48.057 100.272 17.742 1.00 20.35 139 ASP D CA 1
ATOM 4981 C C . ASP D 1 141 ? 46.935 99.468 18.384 1.00 19.66 139 ASP D C 1
ATOM 4982 O O . ASP D 1 141 ? 45.841 99.356 17.826 1.00 20.10 139 ASP D O 1
ATOM 4987 N N . CYS D 1 142 ? 47.218 98.886 19.541 1.00 19.08 140 CYS D N 1
ATOM 4988 C CA . CYS D 1 142 ? 46.217 98.117 20.267 1.00 18.35 140 CYS D CA 1
ATOM 4989 C C . CYS D 1 142 ? 46.472 98.296 21.750 1.00 17.65 140 CYS D C 1
ATOM 4990 O O . CYS D 1 142 ? 47.618 98.260 22.188 1.00 18.20 140 CYS D O 1
ATOM 4993 N N . VAL D 1 143 ? 45.408 98.504 22.525 1.00 16.24 141 VAL D N 1
ATOM 4994 C CA . VAL D 1 143 ? 45.526 98.487 23.972 1.00 15.44 141 VAL D CA 1
ATOM 4995 C C . VAL D 1 143 ? 44.514 97.482 24.532 1.00 15.08 141 VAL D C 1
ATOM 4996 O O . VAL D 1 143 ? 43.355 97.461 24.122 1.00 14.62 141 VAL D O 1
ATOM 5000 N N . ILE D 1 144 ? 44.983 96.674 25.474 1.00 13.73 142 ILE D N 1
ATOM 5001 C CA . ILE D 1 144 ? 44.148 95.776 26.252 1.00 14.60 142 ILE D CA 1
ATOM 5002 C C . ILE D 1 144 ? 44.195 96.224 27.704 1.00 15.26 142 ILE D C 1
ATOM 5003 O O . ILE D 1 144 ? 45.281 96.275 28.318 1.00 16.99 142 ILE D O 1
ATOM 5008 N N . ASN D 1 145 ? 43.026 96.558 28.237 1.00 14.53 143 ASN D N 1
ATOM 5009 C CA . ASN D 1 145 ? 42.896 97.064 29.602 1.00 16.28 143 ASN D CA 1
ATOM 5010 C C . ASN D 1 145 ? 42.010 96.127 30.420 1.00 16.45 143 ASN D C 1
ATOM 5011 O O . ASN D 1 145 ? 40.951 95.719 29.930 1.00 16.58 143 ASN D O 1
ATOM 5016 N N . ALA D 1 146 ? 42.409 95.816 31.652 1.00 16.72 144 ALA D N 1
ATOM 5017 C CA . ALA D 1 146 ? 41.570 94.995 32.545 1.00 17.76 144 ALA D CA 1
ATOM 5018 C C . ALA D 1 146 ? 41.318 95.678 33.885 1.00 18.43 144 ALA D C 1
ATOM 5019 O O . ALA D 1 146 ? 42.225 96.292 34.455 1.00 19.05 144 ALA D O 1
ATOM 5021 N N . ASP D 1 147 ? 40.091 95.570 34.373 1.00 18.57 145 ASP D N 1
ATOM 5022 C CA . ASP D 1 147 ? 39.720 96.080 35.702 1.00 20.26 145 ASP D CA 1
ATOM 5023 C C . ASP D 1 147 ? 39.564 94.916 36.649 1.00 20.53 145 ASP D C 1
ATOM 5024 O O . ASP D 1 147 ? 39.112 93.844 36.252 1.00 21.13 145 ASP D O 1
ATOM 5029 N N . ILE D 1 148 ? 39.947 95.141 37.901 1.00 20.40 146 ILE D N 1
ATOM 5030 C CA A ILE D 1 148 ? 39.944 94.085 38.903 0.60 20.57 146 ILE D CA 1
ATOM 5031 C CA B ILE D 1 148 ? 40.025 94.116 38.925 0.40 20.53 146 ILE D CA 1
ATOM 5032 C C . ILE D 1 148 ? 39.115 94.539 40.052 1.00 20.93 146 ILE D C 1
ATOM 5033 O O . ILE D 1 148 ? 39.206 95.687 40.502 1.00 19.34 146 ILE D O 1
ATOM 5042 N N . ASP D 1 149 ? 38.296 93.627 40.549 1.00 21.23 147 ASP D N 1
ATOM 5043 C CA . ASP D 1 149 ? 37.727 93.871 41.859 1.00 22.89 147 ASP D CA 1
ATOM 5044 C C . ASP D 1 149 ? 37.392 92.553 42.472 1.00 21.36 147 ASP D C 1
ATOM 5045 O O . ASP D 1 149 ? 37.351 91.529 41.775 1.00 21.74 147 ASP D O 1
ATOM 5050 N N . GLY D 1 150 ? 37.151 92.546 43.762 1.00 18.96 148 GLY D N 1
ATOM 5051 C CA . GLY D 1 150 ? 37.136 91.262 44.414 1.00 18.34 148 GLY D CA 1
ATOM 5052 C C . GLY D 1 150 ? 36.655 91.332 45.831 1.00 18.11 148 GLY D C 1
ATOM 5053 O O . GLY D 1 150 ? 36.130 92.371 46.276 1.00 17.08 148 GLY D O 1
ATOM 5054 N N A TYR D 1 151 ? 36.847 90.230 46.541 0.60 17.86 149 TYR D N 1
ATOM 5055 N N B TYR D 1 151 ? 36.876 90.235 46.549 0.40 18.03 149 TYR D N 1
ATOM 5056 C CA A TYR D 1 151 ? 36.398 90.089 47.925 0.60 18.70 149 TYR D CA 1
ATOM 5057 C CA B TYR D 1 151 ? 36.303 90.006 47.877 0.40 18.73 149 TYR D CA 1
ATOM 5058 C C A TYR D 1 151 ? 37.420 89.335 48.726 0.60 18.40 149 TYR D C 1
ATOM 5059 C C B TYR D 1 151 ? 37.293 89.221 48.746 0.40 18.42 149 TYR D C 1
ATOM 5060 O O A TYR D 1 151 ? 38.172 88.509 48.186 0.60 17.22 149 TYR D O 1
ATOM 5061 O O B TYR D 1 151 ? 37.961 88.301 48.249 0.40 17.41 149 TYR D O 1
ATOM 5078 N N . VAL D 1 152 ? 37.377 89.572 50.033 1.00 17.88 150 VAL D N 1
ATOM 5079 C CA . VAL D 1 152 ? 38.126 88.789 51.017 1.00 18.63 150 VAL D CA 1
ATOM 5080 C C . VAL D 1 152 ? 37.099 88.048 51.868 1.00 18.84 150 VAL D C 1
ATOM 5081 O O . VAL D 1 152 ? 36.131 88.653 52.333 1.00 20.29 150 VAL D O 1
ATOM 5085 N N . LEU D 1 153 ? 37.326 86.759 52.102 1.00 18.65 151 LEU D N 1
ATOM 5086 C CA . LEU D 1 153 ? 36.443 85.933 52.929 1.00 18.59 151 LEU D CA 1
ATOM 5087 C C . LEU D 1 153 ? 37.264 85.337 54.062 1.00 18.52 151 LEU D C 1
ATOM 5088 O O . LEU D 1 153 ? 38.476 85.161 53.920 1.00 18.46 151 LEU D O 1
ATOM 5093 N N A ARG D 1 154 ? 36.599 85.040 55.177 0.60 18.71 152 ARG D N 1
ATOM 5094 N N B ARG D 1 154 ? 36.607 85.041 55.182 0.40 18.73 152 ARG D N 1
ATOM 5095 C CA A ARG D 1 154 ? 37.234 84.427 56.337 0.60 19.53 152 ARG D CA 1
ATOM 5096 C CA B ARG D 1 154 ? 37.267 84.419 56.324 0.40 19.33 152 ARG D CA 1
ATOM 5097 C C A ARG D 1 154 ? 36.488 83.173 56.768 0.60 19.89 152 ARG D C 1
ATOM 5098 C C B ARG D 1 154 ? 36.500 83.184 56.778 0.40 19.78 152 ARG D C 1
ATOM 5099 O O A ARG D 1 154 ? 35.255 83.115 56.695 0.60 20.47 152 ARG D O 1
ATOM 5100 O O B ARG D 1 154 ? 35.266 83.151 56.730 0.40 20.18 152 ARG D O 1
ATOM 5115 N N . GLY D 1 155 ? 37.245 82.172 57.209 1.00 20.22 153 GLY D N 1
ATOM 5116 C CA . GLY D 1 155 ? 36.682 80.927 57.710 1.00 21.32 153 GLY D CA 1
ATOM 5117 C C . GLY D 1 155 ? 36.684 80.927 59.221 1.00 22.12 153 GLY D C 1
ATOM 5118 O O . GLY D 1 155 ? 37.491 80.224 59.850 1.00 24.04 153 GLY D O 1
ATOM 5119 N N A GLY E 1 1 ? 35.402 75.927 54.912 0.60 32.35 -1 GLY E N 1
ATOM 5120 N N B GLY E 1 1 ? 35.695 74.899 55.410 0.40 30.66 -1 GLY E N 1
ATOM 5121 C CA A GLY E 1 1 ? 34.208 75.188 55.451 0.60 32.46 -1 GLY E CA 1
ATOM 5122 C CA B GLY E 1 1 ? 34.398 75.330 56.014 0.40 31.15 -1 GLY E CA 1
ATOM 5123 C C A GLY E 1 1 ? 32.969 75.958 55.018 0.60 32.76 -1 GLY E C 1
ATOM 5124 C C B GLY E 1 1 ? 33.725 76.518 55.337 0.40 31.62 -1 GLY E C 1
ATOM 5125 O O A GLY E 1 1 ? 32.386 75.707 53.938 0.60 32.23 -1 GLY E O 1
ATOM 5126 O O B GLY E 1 1 ? 34.244 77.069 54.357 0.40 30.70 -1 GLY E O 1
ATOM 5127 N N . HIS E 1 2 ? 32.557 76.887 55.878 1.00 32.47 0 HIS E N 1
ATOM 5128 C CA . HIS E 1 2 ? 31.735 78.003 55.420 1.00 32.88 0 HIS E CA 1
ATOM 5129 C C . HIS E 1 2 ? 32.576 79.268 55.478 1.00 32.46 0 HIS E C 1
ATOM 5130 O O . HIS E 1 2 ? 33.215 79.559 56.502 1.00 32.04 0 HIS E O 1
ATOM 5137 N N . MET E 1 3 ? 32.574 80.000 54.370 1.00 31.62 1 MET E N 1
ATOM 5138 C CA . MET E 1 3 ? 33.383 81.198 54.230 1.00 31.34 1 MET E CA 1
ATOM 5139 C C . MET E 1 3 ? 32.457 82.390 54.255 1.00 31.35 1 MET E C 1
ATOM 5140 O O . MET E 1 3 ? 31.431 82.399 53.571 1.00 31.73 1 MET E O 1
ATOM 5145 N N . GLU E 1 4 ? 32.816 83.383 55.060 1.00 31.62 2 GLU E N 1
ATOM 5146 C CA A GLU E 1 4 ? 32.033 84.595 55.257 0.60 31.79 2 GLU E CA 1
ATOM 5147 C CA B GLU E 1 4 ? 31.998 84.579 55.154 0.40 31.85 2 GLU E CA 1
ATOM 5148 C C . GLU E 1 4 ? 32.746 85.771 54.582 1.00 31.78 2 GLU E C 1
ATOM 5149 O O . GLU E 1 4 ? 33.902 86.028 54.906 1.00 31.51 2 GLU E O 1
ATOM 5160 N N . LYS E 1 5 ? 32.072 86.493 53.683 1.00 32.23 3 LYS E N 1
ATOM 5161 C CA . LYS E 1 5 ? 32.645 87.704 53.071 1.00 32.82 3 LYS E CA 1
ATOM 5162 C C . LYS E 1 5 ? 32.969 88.786 54.109 1.00 32.01 3 LYS E C 1
ATOM 5163 O O . LYS E 1 5 ? 32.113 89.153 54.913 1.00 32.57 3 LYS E O 1
ATOM 5169 N N . LEU E 1 6 ? 34.210 89.276 54.082 1.00 31.18 4 LEU E N 1
ATOM 5170 C CA . LEU E 1 6 ? 34.698 90.317 54.995 1.00 29.79 4 LEU E CA 1
ATOM 5171 C C . LEU E 1 6 ? 34.553 91.708 54.373 1.00 29.39 4 LEU E C 1
ATOM 5172 O O . LEU E 1 6 ? 34.015 92.635 55.005 1.00 27.85 4 LEU E O 1
ATOM 5177 N N . LYS E 1 7 ? 35.053 91.865 53.146 1.00 27.73 5 LYS E N 1
ATOM 5178 C CA . LYS E 1 7 ? 35.035 93.164 52.484 1.00 27.65 5 LYS E CA 1
ATOM 5179 C C . LYS E 1 7 ? 35.316 93.020 51.005 1.00 26.06 5 LYS E C 1
ATOM 5180 O O . LYS E 1 7 ? 35.710 91.951 50.538 1.00 24.55 5 LYS E O 1
ATOM 5186 N N . GLU E 1 8 ? 35.122 94.112 50.279 1.00 24.97 6 GLU E N 1
ATOM 5187 C CA . GLU E 1 8 ? 35.426 94.119 48.867 1.00 24.92 6 GLU E CA 1
ATOM 5188 C C . GLU E 1 8 ? 36.623 95.003 48.647 1.00 24.15 6 GLU E C 1
ATOM 5189 O O . GLU E 1 8 ? 36.949 95.875 49.472 1.00 23.46 6 GLU E O 1
ATOM 5195 N N . PHE E 1 9 ? 37.282 94.782 47.524 1.00 22.66 7 PHE E N 1
ATOM 5196 C CA . PHE E 1 9 ? 38.329 95.656 47.061 1.00 21.95 7 PHE E CA 1
ATOM 5197 C C . PHE E 1 9 ? 38.200 95.902 45.574 1.00 21.60 7 PHE E C 1
ATOM 5198 O O . PHE E 1 9 ? 37.503 95.166 44.850 1.00 21.28 7 PHE E O 1
ATOM 5206 N N . ARG E 1 10 ? 38.939 96.903 45.119 1.00 20.96 8 ARG E N 1
ATOM 5207 C CA A ARG E 1 10 ? 38.965 97.260 43.720 0.60 21.22 8 ARG E CA 1
ATOM 5208 C CA B ARG E 1 10 ? 38.970 97.266 43.715 0.40 20.85 8 ARG E CA 1
ATOM 5209 C C . ARG E 1 10 ? 40.361 97.741 43.328 1.00 20.92 8 ARG E C 1
ATOM 5210 O O . ARG E 1 10 ? 40.964 98.567 44.026 1.00 20.44 8 ARG E O 1
ATOM 5225 N N . GLY E 1 11 ? 40.861 97.221 42.209 1.00 20.18 9 GLY E N 1
ATOM 5226 C CA . GLY E 1 11 ? 42.164 97.617 41.689 1.00 20.02 9 GLY E CA 1
ATOM 5227 C C . GLY E 1 11 ? 43.316 96.765 42.192 1.00 20.23 9 GLY E C 1
ATOM 5228 O O . GLY E 1 11 ? 43.169 96.018 43.157 1.00 19.66 9 GLY E O 1
ATOM 5229 N N . ILE E 1 12 ? 44.458 96.892 41.520 1.00 20.13 10 ILE E N 1
ATOM 5230 C CA . ILE E 1 12 ? 45.671 96.150 41.857 1.00 20.38 10 ILE E CA 1
ATOM 5231 C C . ILE E 1 12 ? 46.216 96.544 43.221 1.00 19.11 10 ILE E C 1
ATOM 5232 O O . ILE E 1 12 ? 46.661 95.690 43.986 1.00 18.65 10 ILE E O 1
ATOM 5237 N N . LYS E 1 13 ? 46.216 97.846 43.515 1.00 18.75 11 LYS E N 1
ATOM 5238 C CA . LYS E 1 13 ? 46.799 98.299 44.767 1.00 18.62 11 LYS E CA 1
ATOM 5239 C C . LYS E 1 13 ? 46.078 97.702 45.971 1.00 18.39 11 LYS E C 1
ATOM 5240 O O . LYS E 1 13 ? 46.736 97.245 46.913 1.00 18.60 11 LYS E O 1
ATOM 5246 N N . GLU E 1 14 ? 44.743 97.688 45.935 1.00 17.38 12 GLU E N 1
ATOM 5247 C CA . GLU E 1 14 ? 43.968 97.133 47.041 1.00 18.47 12 GLU E CA 1
ATOM 5248 C C . GLU E 1 14 ? 44.039 95.619 47.089 1.00 17.47 12 GLU E C 1
ATOM 5249 O O . GLU E 1 14 ? 43.912 95.030 48.157 1.00 17.24 12 GLU E O 1
ATOM 5255 N N . HIS E 1 15 ? 44.183 94.980 45.933 1.00 16.88 13 HIS E N 1
ATOM 5256 C CA . HIS E 1 15 ? 44.329 93.525 45.903 1.00 16.35 13 HIS E CA 1
ATOM 5257 C C . HIS E 1 15 ? 45.617 93.110 46.606 1.00 16.88 13 HIS E C 1
ATOM 5258 O O . HIS E 1 15 ? 45.628 92.150 47.382 1.00 17.32 13 HIS E O 1
ATOM 5265 N N . LEU E 1 16 ? 46.705 93.832 46.340 1.00 17.02 14 LEU E N 1
ATOM 5266 C CA . LEU E 1 16 ? 47.961 93.566 47.014 1.00 18.01 14 LEU E CA 1
ATOM 5267 C C . LEU E 1 16 ? 47.828 93.899 48.513 1.00 17.89 14 LEU E C 1
ATOM 5268 O O . LEU E 1 16 ? 48.407 93.217 49.357 1.00 18.26 14 LEU E O 1
ATOM 5273 N N . GLY E 1 17 ? 47.044 94.931 48.830 1.00 18.47 15 GLY E N 1
ATOM 5274 C CA . GLY E 1 17 ? 46.875 95.403 50.199 1.00 17.33 15 GLY E CA 1
ATOM 5275 C C . GLY E 1 17 ? 46.088 94.464 51.092 1.00 17.63 15 GLY E C 1
ATOM 5276 O O . GLY E 1 17 ? 46.447 94.274 52.254 1.00 17.91 15 GLY E O 1
ATOM 5277 N N . VAL E 1 18 ? 44.999 93.885 50.587 1.00 17.35 16 VAL E N 1
ATOM 5278 C CA . VAL E 1 18 ? 44.281 92.890 51.392 1.00 17.33 16 VAL E CA 1
ATOM 5279 C C . VAL E 1 18 ? 45.138 91.659 51.656 1.00 17.18 16 VAL E C 1
ATOM 5280 O O . VAL E 1 18 ? 45.053 91.057 52.751 1.00 17.70 16 VAL E O 1
ATOM 5284 N N . PHE E 1 19 ? 46.005 91.307 50.700 1.00 15.29 17 PHE E N 1
ATOM 5285 C CA . PHE E 1 19 ? 46.935 90.202 50.944 1.00 16.02 17 PHE E CA 1
ATOM 5286 C C . PHE E 1 19 ? 47.903 90.569 52.084 1.00 15.68 17 PHE E C 1
ATOM 5287 O O . PHE E 1 19 ? 48.035 89.810 53.058 1.00 16.01 17 PHE E O 1
ATOM 5295 N N . ARG E 1 20 ? 48.540 91.740 51.973 1.00 16.88 18 ARG E N 1
ATOM 5296 C CA . ARG E 1 20 ? 49.420 92.277 53.038 1.00 16.89 18 ARG E CA 1
ATOM 5297 C C . ARG E 1 20 ? 48.803 92.171 54.437 1.00 17.61 18 ARG E C 1
ATOM 5298 O O . ARG E 1 20 ? 49.462 91.717 55.395 1.00 17.51 18 ARG E O 1
ATOM 5306 N N . GLU E 1 21 ? 47.549 92.611 54.559 1.00 17.86 19 GLU E N 1
ATOM 5307 C CA . GLU E 1 21 ? 46.790 92.550 55.822 1.00 18.29 19 GLU E CA 1
ATOM 5308 C C . GLU E 1 21 ? 46.557 91.111 56.276 1.00 18.43 19 GLU E C 1
ATOM 5309 O O . GLU E 1 21 ? 46.725 90.784 57.454 1.00 19.51 19 GLU E O 1
ATOM 5315 N N . ALA E 1 22 ? 46.146 90.265 55.332 1.00 17.95 20 ALA E N 1
ATOM 5316 C CA . ALA E 1 22 ? 45.964 88.841 55.607 1.00 18.24 20 ALA E CA 1
ATOM 5317 C C . ALA E 1 22 ? 47.215 88.218 56.219 1.00 18.20 20 ALA E C 1
ATOM 5318 O O . ALA E 1 22 ? 47.107 87.438 57.171 1.00 19.06 20 ALA E O 1
ATOM 5320 N N . VAL E 1 23 ? 48.399 88.563 55.707 1.00 18.07 21 VAL E N 1
ATOM 5321 C CA . VAL E 1 23 ? 49.634 87.859 56.126 1.00 18.54 21 VAL E CA 1
ATOM 5322 C C . VAL E 1 23 ? 50.552 88.689 57.047 1.00 19.02 21 VAL E C 1
ATOM 5323 O O . VAL E 1 23 ? 51.722 88.326 57.275 1.00 18.53 21 VAL E O 1
ATOM 5327 N N . LYS E 1 24 ? 50.010 89.773 57.591 1.00 19.69 22 LYS E N 1
ATOM 5328 C CA . LYS E 1 24 ? 50.779 90.725 58.403 1.00 20.73 22 LYS E CA 1
ATOM 5329 C C . LYS E 1 24 ? 51.670 90.102 59.472 1.00 21.19 22 LYS E C 1
ATOM 5330 O O . LYS E 1 24 ? 52.753 90.644 59.776 1.00 20.63 22 LYS E O 1
ATOM 5336 N N . ASP E 1 25 ? 51.200 89.001 60.062 1.00 21.78 23 ASP E N 1
ATOM 5337 C CA . ASP E 1 25 ? 51.890 88.372 61.211 1.00 22.72 23 ASP E CA 1
ATOM 5338 C C . ASP E 1 25 ? 52.746 87.149 60.830 1.00 22.61 23 ASP E C 1
ATOM 5339 O O . ASP E 1 25 ? 53.371 86.513 61.688 1.00 22.51 23 ASP E O 1
ATOM 5344 N N . ALA E 1 26 ? 52.787 86.848 59.535 1.00 21.20 24 ALA E N 1
ATOM 5345 C CA . ALA E 1 26 ? 53.537 85.715 59.011 1.00 21.17 24 ALA E CA 1
ATOM 5346 C C . ALA E 1 26 ? 55.007 86.057 58.796 1.00 21.07 24 ALA E C 1
ATOM 5347 O O . ALA E 1 26 ? 55.339 87.202 58.491 1.00 21.03 24 ALA E O 1
ATOM 5349 N N . GLU E 1 27 ? 55.880 85.060 58.961 1.00 21.16 25 GLU E N 1
ATOM 5350 C CA . GLU E 1 27 ? 57.333 85.215 58.733 1.00 22.14 25 GLU E CA 1
ATOM 5351 C C . GLU E 1 27 ? 57.754 84.584 57.408 1.00 21.71 25 GLU E C 1
ATOM 5352 O O . GLU E 1 27 ? 58.643 85.121 56.672 1.00 21.64 25 GLU E O 1
ATOM 5358 N N . ARG E 1 28 ? 57.122 83.417 57.139 1.00 20.41 26 ARG E N 1
ATOM 5359 C CA . ARG E 1 28 ? 57.483 82.618 56.000 1.00 20.44 26 ARG E CA 1
ATOM 5360 C C . ARG E 1 28 ? 56.184 82.192 55.338 1.00 19.04 26 ARG E C 1
ATOM 5361 O O . ARG E 1 28 ? 55.261 81.685 55.986 1.00 20.44 26 ARG E O 1
ATOM 5369 N N . ILE E 1 29 ? 56.091 82.447 54.044 1.00 18.56 27 ILE E N 1
ATOM 5370 C CA . ILE E 1 29 ? 54.861 82.130 53.315 1.00 15.82 27 ILE E CA 1
ATOM 5371 C C . ILE E 1 29 ? 55.209 81.227 52.141 1.00 15.74 27 ILE E C 1
ATOM 5372 O O . ILE E 1 29 ? 56.184 81.488 51.425 1.00 15.06 27 ILE E O 1
ATOM 5377 N N . GLY E 1 30 ? 54.395 80.186 51.931 1.00 13.66 28 GLY E N 1
ATOM 5378 C CA . GLY E 1 30 ? 54.537 79.328 50.765 1.00 13.63 28 GLY E CA 1
ATOM 5379 C C . GLY E 1 30 ? 53.364 79.562 49.807 1.00 12.43 28 GLY E C 1
ATOM 5380 O O . GLY E 1 30 ? 52.216 79.641 50.246 1.00 13.26 28 GLY E O 1
ATOM 5381 N N . PHE E 1 31 ? 53.666 79.728 48.520 1.00 12.07 29 PHE E N 1
ATOM 5382 C CA . PHE E 1 31 ? 52.632 79.833 47.460 1.00 12.29 29 PHE E CA 1
ATOM 5383 C C . PHE E 1 31 ? 52.659 78.566 46.604 1.00 12.44 29 PHE E C 1
ATOM 5384 O O . PHE E 1 31 ? 53.698 78.248 46.016 1.00 12.46 29 PHE E O 1
ATOM 5392 N N . ALA E 1 32 ? 51.531 77.855 46.513 1.00 12.33 30 ALA E N 1
ATOM 5393 C CA . ALA E 1 32 ? 51.455 76.612 45.728 1.00 12.77 30 ALA E CA 1
ATOM 5394 C C . ALA E 1 32 ? 50.541 76.772 44.524 1.00 12.96 30 ALA E C 1
ATOM 5395 O O . ALA E 1 32 ? 49.370 77.171 44.673 1.00 13.17 30 ALA E O 1
ATOM 5397 N N . GLY E 1 33 ? 51.048 76.496 43.324 1.00 13.76 31 GLY E N 1
ATOM 5398 C CA . GLY E 1 33 ? 50.170 76.598 42.127 1.00 14.02 31 GLY E CA 1
ATOM 5399 C C . GLY E 1 33 ? 50.725 75.974 40.858 1.00 14.71 31 GLY E C 1
ATOM 5400 O O . GLY E 1 33 ? 51.849 75.467 40.846 1.00 15.00 31 GLY E O 1
ATOM 5401 N N . VAL E 1 34 ? 49.937 76.018 39.787 1.00 14.57 32 VAL E N 1
ATOM 5402 C CA . VAL E 1 34 ? 50.319 75.403 38.510 1.00 15.13 32 VAL E CA 1
ATOM 5403 C C . VAL E 1 34 ? 51.390 76.245 37.801 1.00 15.60 32 VAL E C 1
ATOM 5404 O O . VAL E 1 34 ? 51.180 77.431 37.552 1.00 15.26 32 VAL E O 1
ATOM 5408 N N . PRO E 1 35 ? 52.547 75.636 37.478 1.00 15.75 33 PRO E N 1
ATOM 5409 C CA . PRO E 1 35 ? 53.569 76.321 36.694 1.00 16.51 33 PRO E CA 1
ATOM 5410 C C . PRO E 1 35 ? 53.035 76.997 35.434 1.00 16.97 33 PRO E C 1
ATOM 5411 O O . PRO E 1 35 ? 52.174 76.436 34.744 1.00 16.89 33 PRO E O 1
ATOM 5415 N N . GLY E 1 36 ? 53.523 78.208 35.164 1.00 17.09 34 GLY E N 1
ATOM 5416 C CA . GLY E 1 36 ? 53.194 78.937 33.937 1.00 17.23 34 GLY E CA 1
ATOM 5417 C C . GLY E 1 36 ? 52.044 79.909 34.122 1.00 17.47 34 GLY E C 1
ATOM 5418 O O . GLY E 1 36 ? 52.194 81.127 33.963 1.00 17.32 34 GLY E O 1
ATOM 5419 N N . VAL E 1 37 ? 50.893 79.362 34.475 1.00 17.45 35 VAL E N 1
ATOM 5420 C CA . VAL E 1 37 ? 49.705 80.166 34.639 1.00 17.89 35 VAL E CA 1
ATOM 5421 C C . VAL E 1 37 ? 49.589 80.711 36.075 1.00 17.44 35 VAL E C 1
ATOM 5422 O O . VAL E 1 37 ? 49.108 81.835 36.246 1.00 17.85 35 VAL E O 1
ATOM 5435 N N . THR E 1 39 ? 52.349 80.725 38.499 1.00 13.75 37 THR E N 1
ATOM 5436 C CA . THR E 1 39 ? 53.656 81.287 38.943 1.00 13.19 37 THR E CA 1
ATOM 5437 C C . THR E 1 39 ? 53.697 82.839 38.969 1.00 13.76 37 THR E C 1
ATOM 5438 O O . THR E 1 39 ? 54.229 83.403 39.934 1.00 12.59 37 THR E O 1
ATOM 5442 N N . PRO E 1 40 ? 53.186 83.524 37.910 1.00 14.21 38 PRO E N 1
ATOM 5443 C CA . PRO E 1 40 ? 53.150 85.005 37.963 1.00 14.98 38 PRO E CA 1
ATOM 5444 C C . PRO E 1 40 ? 52.398 85.580 39.161 1.00 15.88 38 PRO E C 1
ATOM 5445 O O . PRO E 1 40 ? 52.818 86.627 39.700 1.00 16.74 38 PRO E O 1
ATOM 5449 N N . PHE E 1 41 ? 51.320 84.928 39.603 1.00 15.97 39 PHE E N 1
ATOM 5450 C CA . PHE E 1 41 ? 50.568 85.424 40.779 1.00 16.85 39 PHE E CA 1
ATOM 5451 C C . PHE E 1 41 ? 51.320 85.228 42.092 1.00 16.79 39 PHE E C 1
ATOM 5452 O O . PHE E 1 41 ? 51.336 86.111 42.946 1.00 15.38 39 PHE E O 1
ATOM 5460 N N . ALA E 1 42 ? 51.964 84.074 42.239 1.00 16.35 40 ALA E N 1
ATOM 5461 C CA . ALA E 1 42 ? 52.924 83.848 43.327 1.00 16.49 40 ALA E CA 1
ATOM 5462 C C . ALA E 1 42 ? 53.997 84.937 43.355 1.00 16.72 40 ALA E C 1
ATOM 5463 O O . ALA E 1 42 ? 54.377 85.446 44.436 1.00 16.31 40 ALA E O 1
ATOM 5465 N N . GLN E 1 43 ? 54.498 85.296 42.176 1.00 15.97 41 GLN E N 1
ATOM 5466 C CA . GLN E 1 43 ? 55.589 86.254 42.104 1.00 15.39 41 GLN E CA 1
ATOM 5467 C C . GLN E 1 43 ? 55.075 87.631 42.504 1.00 15.20 41 GLN E C 1
ATOM 5468 O O . GLN E 1 43 ? 55.674 88.299 43.365 1.00 13.89 41 GLN E O 1
ATOM 5474 N N . LEU E 1 44 ? 53.937 88.013 41.915 1.00 14.37 42 LEU E N 1
ATOM 5475 C CA . LEU E 1 44 ? 53.283 89.278 42.248 1.00 14.76 42 LEU E CA 1
ATOM 5476 C C . LEU E 1 44 ? 53.024 89.463 43.736 1.00 14.42 42 LEU E C 1
ATOM 5477 O O . LEU E 1 44 ? 53.402 90.492 44.304 1.00 15.67 42 LEU E O 1
ATOM 5482 N N . PHE E 1 45 ? 52.367 88.497 44.374 1.00 14.33 43 PHE E N 1
ATOM 5483 C CA . PHE E 1 45 ? 52.067 88.621 45.807 1.00 15.49 43 PHE E CA 1
ATOM 5484 C C . PHE E 1 45 ? 53.284 88.446 46.720 1.00 15.78 43 PHE E C 1
ATOM 5485 O O . PHE E 1 45 ? 53.368 89.100 47.747 1.00 16.59 43 PHE E O 1
ATOM 5493 N N . ALA E 1 46 ? 54.246 87.609 46.325 1.00 15.72 44 ALA E N 1
ATOM 5494 C CA . ALA E 1 46 ? 55.551 87.611 47.027 1.00 15.88 44 ALA E CA 1
ATOM 5495 C C . ALA E 1 46 ? 56.193 88.997 47.006 1.00 16.46 44 ALA E C 1
ATOM 5496 O O . ALA E 1 46 ? 56.731 89.437 48.035 1.00 16.58 44 ALA E O 1
ATOM 5498 N N . TYR E 1 47 ? 56.140 89.692 45.860 1.00 17.09 45 TYR E N 1
ATOM 5499 C CA . TYR E 1 47 ? 56.741 91.030 45.760 1.00 17.81 45 TYR E CA 1
ATOM 5500 C C . TYR E 1 47 ? 56.029 92.000 46.701 1.00 17.82 45 TYR E C 1
ATOM 5501 O O . TYR E 1 47 ? 56.664 92.887 47.286 1.00 16.71 45 TYR E O 1
ATOM 5510 N N . ALA E 1 48 ? 54.717 91.816 46.842 1.00 17.61 46 ALA E N 1
ATOM 5511 C CA . ALA E 1 48 ? 53.896 92.639 47.755 1.00 17.96 46 ALA E CA 1
ATOM 5512 C C . ALA E 1 48 ? 54.298 92.468 49.239 1.00 18.07 46 ALA E C 1
ATOM 5513 O O . ALA E 1 48 ? 54.161 93.404 50.057 1.00 16.22 46 ALA E O 1
ATOM 5515 N N . VAL E 1 49 ? 54.821 91.284 49.573 1.00 18.08 47 VAL E N 1
ATOM 5516 C CA . VAL E 1 49 ? 55.318 91.013 50.915 1.00 18.33 47 VAL E CA 1
ATOM 5517 C C . VAL E 1 49 ? 56.814 90.631 50.895 1.00 19.86 47 VAL E C 1
ATOM 5518 O O . VAL E 1 49 ? 57.251 89.708 51.589 1.00 19.56 47 VAL E O 1
ATOM 5522 N N . ARG E 1 50 ? 57.586 91.370 50.095 1.00 21.32 48 ARG E N 1
ATOM 5523 C CA . ARG E 1 50 ? 58.983 91.036 49.787 1.00 23.36 48 ARG E CA 1
ATOM 5524 C C . ARG E 1 50 ? 59.922 91.084 51.000 1.00 23.60 48 ARG E C 1
ATOM 5525 O O . ARG E 1 50 ? 61.042 90.565 50.929 1.00 23.83 48 ARG E O 1
ATOM 5533 N N . ASP E 1 51 ? 59.465 91.682 52.101 1.00 23.60 49 ASP E N 1
ATOM 5534 C CA . ASP E 1 51 ? 60.193 91.635 53.379 1.00 24.61 49 ASP E CA 1
ATOM 5535 C C . ASP E 1 51 ? 60.212 90.236 54.005 1.00 24.53 49 ASP E C 1
ATOM 5536 O O . ASP E 1 51 ? 61.102 89.910 54.777 1.00 23.82 49 ASP E O 1
ATOM 5541 N N . LYS E 1 52 ? 59.240 89.393 53.648 1.00 24.58 50 LYS E N 1
ATOM 5542 C CA . LYS E 1 52 ? 59.108 88.087 54.275 1.00 24.58 50 LYS E CA 1
ATOM 5543 C C . LYS E 1 52 ? 59.913 87.026 53.561 1.00 24.64 50 LYS E C 1
ATOM 5544 O O . LYS E 1 52 ? 60.451 87.303 52.412 1.00 24.35 50 LYS E O 1
ATOM 5550 N N . ASP E 1 53 ? 60.014 85.791 54.285 1.00 24.82 51 ASP E N 1
ATOM 5551 C CA A ASP E 1 53 ? 60.686 84.670 53.642 0.60 24.91 51 ASP E CA 1
ATOM 5552 C CA B ASP E 1 53 ? 60.684 84.647 53.662 0.40 24.84 51 ASP E CA 1
ATOM 5553 C C . ASP E 1 53 ? 59.691 83.836 52.818 1.00 24.11 51 ASP E C 1
ATOM 5554 O O . ASP E 1 53 ? 58.980 82.973 53.330 1.00 25.50 51 ASP E O 1
ATOM 5563 N N . ASN E 1 54 ? 59.627 84.120 51.516 1.00 23.71 52 ASN E N 1
ATOM 5564 C CA . ASN E 1 54 ? 58.626 83.458 50.641 1.00 21.80 52 ASN E CA 1
ATOM 5565 C C . ASN E 1 54 ? 59.202 82.336 49.774 1.00 21.43 52 ASN E C 1
ATOM 5566 O O . ASN E 1 54 ? 60.380 82.392 49.376 1.00 20.63 52 ASN E O 1
ATOM 5571 N N . ILE E 1 55 ? 58.378 81.323 49.496 1.00 20.14 53 ILE E N 1
ATOM 5572 C CA . ILE E 1 55 ? 58.767 80.189 48.628 1.00 19.56 53 ILE E CA 1
ATOM 5573 C C . ILE E 1 55 ? 57.641 79.845 47.625 1.00 18.29 53 ILE E C 1
ATOM 5574 O O . ILE E 1 55 ? 56.465 80.154 47.878 1.00 19.07 53 ILE E O 1
ATOM 5579 N N . PHE E 1 56 ? 58.004 79.226 46.482 1.00 17.15 54 PHE E N 1
ATOM 5580 C CA . PHE E 1 56 ? 57.008 78.765 45.503 1.00 15.65 54 PHE E CA 1
ATOM 5581 C C . PHE E 1 56 ? 57.055 77.225 45.378 1.00 15.50 54 PHE E C 1
ATOM 5582 O O . PHE E 1 56 ? 58.127 76.642 45.134 1.00 15.52 54 PHE E O 1
ATOM 5590 N N . ILE E 1 57 ? 55.897 76.584 45.558 1.00 15.75 55 ILE E N 1
ATOM 5591 C CA . ILE E 1 57 ? 55.704 75.142 45.439 1.00 15.26 55 ILE E CA 1
ATOM 5592 C C . ILE E 1 57 ? 54.994 74.867 44.117 1.00 15.52 55 ILE E C 1
ATOM 5593 O O . ILE E 1 57 ? 53.866 75.339 43.919 1.00 14.65 55 ILE E O 1
ATOM 5598 N N . PRO E 1 58 ? 55.646 74.140 43.183 1.00 15.16 56 PRO E N 1
ATOM 5599 C CA . PRO E 1 58 ? 54.927 73.864 41.944 1.00 15.69 56 PRO E CA 1
ATOM 5600 C C . PRO E 1 58 ? 53.945 72.710 42.130 1.00 15.10 56 PRO E C 1
ATOM 5601 O O . PRO E 1 58 ? 54.343 71.600 42.533 1.00 14.21 56 PRO E O 1
ATOM 5605 N N . ASN E 1 59 ? 52.668 72.966 41.832 1.00 15.26 57 ASN E N 1
ATOM 5606 C CA . ASN E 1 59 ? 51.639 71.951 42.009 1.00 15.89 57 ASN E CA 1
ATOM 5607 C C . ASN E 1 59 ? 51.522 71.589 43.484 1.00 16.56 57 ASN E C 1
ATOM 5608 O O . ASN E 1 59 ? 51.404 72.475 44.328 1.00 16.77 57 ASN E O 1
ATOM 5613 N N . THR E 1 60 ? 51.579 70.301 43.811 1.00 17.41 58 THR E N 1
ATOM 5614 C CA . THR E 1 60 ? 51.651 69.913 45.225 1.00 18.29 58 THR E CA 1
ATOM 5615 C C . THR E 1 60 ? 52.994 69.253 45.567 1.00 18.26 58 THR E C 1
ATOM 5616 O O . THR E 1 60 ? 53.095 68.445 46.494 1.00 19.06 58 THR E O 1
ATOM 5620 N N . ASP E 1 61 ? 54.025 69.629 44.823 1.00 17.59 59 ASP E N 1
ATOM 5621 C CA . ASP E 1 61 ? 55.318 68.968 44.918 1.00 17.82 59 ASP E CA 1
ATOM 5622 C C . ASP E 1 61 ? 56.240 69.786 45.837 1.00 15.99 59 ASP E C 1
ATOM 5623 O O . ASP E 1 61 ? 57.115 70.536 45.394 1.00 13.81 59 ASP E O 1
ATOM 5628 N N . PHE E 1 62 ? 56.005 69.586 47.133 1.00 16.27 60 PHE E N 1
ATOM 5629 C CA . PHE E 1 62 ? 56.629 70.316 48.247 1.00 16.14 60 PHE E CA 1
ATOM 5630 C C . PHE E 1 62 ? 58.130 70.182 48.226 1.00 16.18 60 PHE E C 1
ATOM 5631 O O . PHE E 1 62 ? 58.834 71.127 48.549 1.00 16.18 60 PHE E O 1
ATOM 5639 N N . SER E 1 63 ? 58.634 69.014 47.826 1.00 15.67 61 SER E N 1
ATOM 5640 C CA . SER E 1 63 ? 60.089 68.794 47.777 1.00 15.75 61 SER E CA 1
ATOM 5641 C C . SER E 1 63 ? 60.758 69.642 46.675 1.00 15.67 61 SER E C 1
ATOM 5642 O O . SER E 1 63 ? 61.975 69.839 46.685 1.00 15.39 61 SER E O 1
ATOM 5645 N N . LYS E 1 64 ? 59.950 70.171 45.753 1.00 15.03 62 LYS E N 1
ATOM 5646 C CA . LYS E 1 64 ? 60.453 71.032 44.684 1.00 15.46 62 LYS E CA 1
ATOM 5647 C C . LYS E 1 64 ? 60.298 72.525 45.028 1.00 15.73 62 LYS E C 1
ATOM 5648 O O . LYS E 1 64 ? 60.572 73.412 44.197 1.00 15.64 62 LYS E O 1
ATOM 5654 N N . ALA E 1 65 ? 59.853 72.803 46.249 1.00 15.94 63 ALA E N 1
ATOM 5655 C CA . ALA E 1 65 ? 59.613 74.191 46.663 1.00 16.08 63 ALA E CA 1
ATOM 5656 C C . ALA E 1 65 ? 60.896 74.998 46.535 1.00 15.84 63 ALA E C 1
ATOM 5657 O O . ALA E 1 65 ? 61.952 74.530 46.948 1.00 16.36 63 ALA E O 1
ATOM 5659 N N . ARG E 1 66 ? 60.811 76.200 45.963 1.00 16.16 64 ARG E N 1
ATOM 5660 C CA . ARG E 1 66 ? 61.961 77.130 45.870 1.00 16.43 64 ARG E CA 1
ATOM 5661 C C . ARG E 1 66 ? 61.684 78.463 46.555 1.00 16.93 64 ARG E C 1
ATOM 5662 O O . ARG E 1 66 ? 60.535 78.831 46.737 1.00 15.92 64 ARG E O 1
ATOM 5670 N N . LYS E 1 67 ? 62.740 79.182 46.949 1.00 17.49 65 LYS E N 1
ATOM 5671 C CA . LYS E 1 67 ? 62.594 80.555 47.451 1.00 17.60 65 LYS E CA 1
ATOM 5672 C C . LYS E 1 67 ? 62.181 81.525 46.347 1.00 17.68 65 LYS E C 1
ATOM 5673 O O . LYS E 1 67 ? 62.598 81.393 45.196 1.00 17.57 65 LYS E O 1
ATOM 5679 N N . LEU E 1 68 ? 61.382 82.525 46.708 1.00 17.76 66 LEU E N 1
ATOM 5680 C CA . LEU E 1 68 ? 61.060 83.598 45.778 1.00 17.87 66 LEU E CA 1
ATOM 5681 C C . LEU E 1 68 ? 61.916 84.815 46.152 1.00 18.82 66 LEU E C 1
ATOM 5682 O O . LEU E 1 68 ? 61.808 85.314 47.268 1.00 19.09 66 LEU E O 1
ATOM 5687 N N . GLU E 1 69 ? 62.772 85.263 45.230 1.00 19.21 67 GLU E N 1
ATOM 5688 C CA . GLU E 1 69 ? 63.823 86.234 45.557 1.00 20.25 67 GLU E CA 1
ATOM 5689 C C . GLU E 1 69 ? 63.671 87.526 44.796 1.00 19.98 67 GLU E C 1
ATOM 5690 O O . GLU E 1 69 ? 63.567 87.538 43.563 1.00 19.61 67 GLU E O 1
ATOM 5696 N N . VAL E 1 70 ? 63.693 88.620 45.549 1.00 20.31 68 VAL E N 1
ATOM 5697 C CA . VAL E 1 70 ? 63.669 89.946 44.971 1.00 20.47 68 VAL E CA 1
ATOM 5698 C C . VAL E 1 70 ? 65.031 90.212 44.371 1.00 20.13 68 VAL E C 1
ATOM 5699 O O . VAL E 1 70 ? 66.048 90.192 45.071 1.00 20.30 68 VAL E O 1
ATOM 5703 N N . THR E 1 71 ? 65.058 90.421 43.064 1.00 19.80 69 THR E N 1
ATOM 5704 C CA . THR E 1 71 ? 66.288 90.787 42.382 1.00 19.80 69 THR E CA 1
ATOM 5705 C C . THR E 1 71 ? 66.033 92.113 41.704 1.00 20.16 69 THR E C 1
ATOM 5706 O O . THR E 1 71 ? 64.986 92.725 41.913 1.00 20.30 69 THR E O 1
ATOM 5710 N N . GLU E 1 72 ? 66.986 92.535 40.878 1.00 20.25 70 GLU E N 1
ATOM 5711 C CA . GLU E 1 72 ? 66.883 93.742 40.061 1.00 20.51 70 GLU E CA 1
ATOM 5712 C C . GLU E 1 72 ? 65.781 93.651 38.987 1.00 20.09 70 GLU E C 1
ATOM 5713 O O . GLU E 1 72 ? 65.277 94.674 38.512 1.00 19.33 70 GLU E O 1
ATOM 5719 N N . TYR E 1 73 ? 65.424 92.432 38.593 1.00 20.26 71 TYR E N 1
ATOM 5720 C CA . TYR E 1 73 ? 64.396 92.235 37.562 1.00 20.48 71 TYR E CA 1
ATOM 5721 C C . TYR E 1 73 ? 62.967 92.072 38.080 1.00 21.26 71 TYR E C 1
ATOM 5722 O O . TYR E 1 73 ? 62.008 92.176 37.306 1.00 21.25 71 TYR E O 1
ATOM 5731 N N . GLY E 1 74 ? 62.823 91.789 39.370 1.00 21.85 72 GLY E N 1
ATOM 5732 C CA . GLY E 1 74 ? 61.501 91.603 39.957 1.00 22.85 72 GLY E CA 1
ATOM 5733 C C . GLY E 1 74 ? 61.538 90.649 41.121 1.00 22.89 72 GLY E C 1
ATOM 5734 O O . GLY E 1 74 ? 62.251 90.895 42.099 1.00 24.25 72 GLY E O 1
ATOM 5735 N N . VAL E 1 75 ? 60.737 89.592 41.026 1.00 22.43 73 VAL E N 1
ATOM 5736 C CA . VAL E 1 75 ? 60.843 88.428 41.892 1.00 21.61 73 VAL E CA 1
ATOM 5737 C C . VAL E 1 75 ? 61.202 87.264 40.979 1.00 21.40 73 VAL E C 1
ATOM 5738 O O . VAL E 1 75 ? 60.620 87.108 39.905 1.00 20.99 73 VAL E O 1
ATOM 5742 N N . GLU E 1 76 ? 62.184 86.471 41.398 1.00 20.41 74 GLU E N 1
ATOM 5743 C CA . GLU E 1 76 ? 62.613 85.290 40.653 1.00 19.92 74 GLU E CA 1
ATOM 5744 C C . GLU E 1 76 ? 62.774 84.108 41.592 1.00 19.79 74 GLU E C 1
ATOM 5745 O O . GLU E 1 76 ? 62.816 84.284 42.812 1.00 19.39 74 GLU E O 1
ATOM 5751 N N . LEU E 1 77 ? 62.839 82.904 41.014 1.00 19.94 75 LEU E N 1
ATOM 5752 C CA . LEU E 1 77 ? 62.987 81.671 41.781 1.00 19.73 75 LEU E CA 1
ATOM 5753 C C . LEU E 1 77 ? 64.455 81.422 42.133 1.00 20.37 75 LEU E C 1
ATOM 5754 O O . LEU E 1 77 ? 65.338 81.614 41.298 1.00 19.89 75 LEU E O 1
ATOM 5759 N N . GLY E 1 78 ? 64.701 81.016 43.378 1.00 20.88 76 GLY E N 1
ATOM 5760 C CA . GLY E 1 78 ? 66.056 80.759 43.877 1.00 21.53 76 GLY E CA 1
ATOM 5761 C C . GLY E 1 78 ? 66.243 79.308 44.284 1.00 22.18 76 GLY E C 1
ATOM 5762 O O . GLY E 1 78 ? 65.809 78.402 43.580 1.00 21.76 76 GLY E O 1
ATOM 5763 N N . GLU E 1 79 ? 66.859 79.093 45.441 1.00 23.43 77 GLU E N 1
ATOM 5764 C CA . GLU E 1 79 ? 67.311 77.760 45.857 1.00 24.56 77 GLU E CA 1
ATOM 5765 C C . GLU E 1 79 ? 66.144 76.848 46.225 1.00 25.02 77 GLU E C 1
ATOM 5766 O O . GLU E 1 79 ? 65.146 77.290 46.803 1.00 24.66 77 GLU E O 1
ATOM 5772 N N . ILE E 1 80 ? 66.273 75.573 45.884 1.00 25.13 78 ILE E N 1
ATOM 5773 C CA . ILE E 1 80 ? 65.249 74.606 46.240 1.00 26.32 78 ILE E CA 1
ATOM 5774 C C . ILE E 1 80 ? 65.220 74.464 47.772 1.00 27.04 78 ILE E C 1
ATOM 5775 O O . ILE E 1 80 ? 66.171 73.932 48.352 1.00 27.39 78 ILE E O 1
ATOM 5780 N N . SER E 1 81 ? 64.176 74.968 48.441 1.00 27.77 79 SER E N 1
ATOM 5781 C CA . SER E 1 81 ? 64.046 74.721 49.894 1.00 28.91 79 SER E CA 1
ATOM 5782 C C . SER E 1 81 ? 62.649 74.513 50.488 1.00 29.43 79 SER E C 1
ATOM 5783 O O . SER E 1 81 ? 61.944 75.497 50.789 1.00 29.55 79 SER E O 1
ATOM 5786 N N . PRO E 1 82 ? 62.253 73.224 50.682 1.00 29.54 80 PRO E N 1
ATOM 5787 C CA . PRO E 1 82 ? 61.023 72.920 51.415 1.00 29.20 80 PRO E CA 1
ATOM 5788 C C . PRO E 1 82 ? 61.241 73.091 52.923 1.00 28.77 80 PRO E C 1
ATOM 5789 O O . PRO E 1 82 ? 62.096 72.438 53.510 1.00 29.27 80 PRO E O 1
ATOM 5793 N N . GLY E 1 83 ? 60.497 74.013 53.525 1.00 28.33 81 GLY E N 1
ATOM 5794 C CA . GLY E 1 83 ? 60.453 74.120 54.972 1.00 26.25 81 GLY E CA 1
ATOM 5795 C C . GLY E 1 83 ? 59.010 74.381 55.345 1.00 25.19 81 GLY E C 1
ATOM 5796 O O . GLY E 1 83 ? 58.241 74.862 54.544 1.00 24.82 81 GLY E O 1
ATOM 5797 N N . ASN E 1 84 ? 58.641 74.000 56.555 1.00 24.12 82 ASN E N 1
ATOM 5798 C CA . ASN E 1 84 ? 57.514 74.589 57.252 1.00 23.23 82 ASN E CA 1
ATOM 5799 C C . ASN E 1 84 ? 57.215 76.059 56.865 1.00 21.04 82 ASN E C 1
ATOM 5800 O O . ASN E 1 84 ? 58.122 76.905 56.861 1.00 20.54 82 ASN E O 1
ATOM 5805 N N . VAL E 1 85 ? 55.954 76.367 56.570 1.00 18.65 83 VAL E N 1
ATOM 5806 C CA . VAL E 1 85 ? 55.543 77.749 56.355 1.00 16.54 83 VAL E CA 1
ATOM 5807 C C . VAL E 1 85 ? 54.509 78.103 57.418 1.00 16.75 83 VAL E C 1
ATOM 5808 O O . VAL E 1 85 ? 53.832 77.214 57.946 1.00 16.68 83 VAL E O 1
ATOM 5812 N N . ASP E 1 86 ? 54.399 79.390 57.747 1.00 16.20 84 ASP E N 1
ATOM 5813 C CA . ASP E 1 86 ? 53.396 79.848 58.720 1.00 17.00 84 ASP E CA 1
ATOM 5814 C C . ASP E 1 86 ? 52.090 80.102 58.002 1.00 15.28 84 ASP E C 1
ATOM 5815 O O . ASP E 1 86 ? 51.026 80.112 58.625 1.00 15.28 84 ASP E O 1
ATOM 5820 N N . VAL E 1 87 ? 52.190 80.370 56.703 1.00 14.77 85 VAL E N 1
ATOM 5821 C CA . VAL E 1 87 ? 51.012 80.567 55.843 1.00 12.46 85 VAL E CA 1
ATOM 5822 C C . VAL E 1 87 ? 51.264 79.861 54.532 1.00 12.77 85 VAL E C 1
ATOM 5823 O O . VAL E 1 87 ? 52.274 80.097 53.858 1.00 11.84 85 VAL E O 1
ATOM 5827 N N . LEU E 1 88 ? 50.341 78.960 54.199 1.00 12.42 86 LEU E N 1
ATOM 5828 C CA . LEU E 1 88 ? 50.334 78.310 52.897 1.00 13.61 86 LEU E CA 1
ATOM 5829 C C . LEU E 1 88 ? 49.199 78.866 52.033 1.00 13.20 86 LEU E C 1
ATOM 5830 O O . LEU E 1 88 ? 48.033 78.812 52.433 1.00 14.67 86 LEU E O 1
ATOM 5835 N N . VAL E 1 89 ? 49.553 79.391 50.863 1.00 12.55 87 VAL E N 1
ATOM 5836 C CA . VAL E 1 89 ? 48.595 80.044 49.982 1.00 14.40 87 VAL E CA 1
ATOM 5837 C C . VAL E 1 89 ? 48.378 79.195 48.739 1.00 13.79 87 VAL E C 1
ATOM 5838 O O . VAL E 1 89 ? 49.273 79.062 47.899 1.00 13.83 87 VAL E O 1
ATOM 5842 N N . LEU E 1 90 ? 47.190 78.612 48.624 1.00 15.39 88 LEU E N 1
ATOM 5843 C CA . LEU E 1 90 ? 46.872 77.803 47.443 1.00 14.66 88 LEU E CA 1
ATOM 5844 C C . LEU E 1 90 ? 46.378 78.734 46.343 1.00 14.97 88 LEU E C 1
ATOM 5845 O O . LEU E 1 90 ? 45.561 79.628 46.595 1.00 14.56 88 LEU E O 1
ATOM 5850 N N . LEU E 1 91 ? 46.884 78.546 45.128 1.00 13.90 89 LEU E N 1
ATOM 5851 C CA . LEU E 1 91 ? 46.518 79.391 44.001 1.00 14.05 89 LEU E CA 1
ATOM 5852 C C . LEU E 1 91 ? 45.423 78.651 43.199 1.00 14.12 89 LEU E C 1
ATOM 5853 O O . LEU E 1 91 ? 45.451 77.437 43.129 1.00 13.31 89 LEU E O 1
ATOM 5858 N N . GLY E 1 92 ? 44.458 79.387 42.662 1.00 15.08 90 GLY E N 1
ATOM 5859 C CA . GLY E 1 92 ? 43.254 78.750 42.074 1.00 15.43 90 GLY E CA 1
ATOM 5860 C C . GLY E 1 92 ? 43.464 77.746 40.939 1.00 15.59 90 GLY E C 1
ATOM 5861 O O . GLY E 1 92 ? 42.623 76.886 40.681 1.00 15.58 90 GLY E O 1
ATOM 5862 N N . GLY E 1 93 ? 44.570 77.847 40.222 1.00 16.89 91 GLY E N 1
ATOM 5863 C CA . GLY E 1 93 ? 44.897 76.837 39.213 1.00 16.65 91 GLY E CA 1
ATOM 5864 C C . GLY E 1 93 ? 44.928 75.406 39.744 1.00 17.13 91 GLY E C 1
ATOM 5865 O O . GLY E 1 93 ? 44.623 74.473 39.019 1.00 16.76 91 GLY E O 1
ATOM 5866 N N . LEU E 1 94 ? 45.268 75.229 41.014 1.00 17.57 92 LEU E N 1
ATOM 5867 C CA . LEU E 1 94 ? 45.250 73.916 41.657 1.00 17.46 92 LEU E CA 1
ATOM 5868 C C . LEU E 1 94 ? 43.875 73.249 41.574 1.00 17.56 92 LEU E C 1
ATOM 5869 O O . LEU E 1 94 ? 43.779 72.027 41.665 1.00 17.38 92 LEU E O 1
ATOM 5874 N N . SER E 1 95 ? 42.825 74.046 41.408 1.00 17.90 93 SER E N 1
ATOM 5875 C CA . SER E 1 95 ? 41.470 73.518 41.487 1.00 18.29 93 SER E CA 1
ATOM 5876 C C . SER E 1 95 ? 40.849 73.232 40.136 1.00 19.68 93 SER E C 1
ATOM 5877 O O . SER E 1 95 ? 39.694 72.748 40.085 1.00 19.56 93 SER E O 1
ATOM 5880 N N . MET E 1 96 ? 41.605 73.511 39.068 1.00 20.25 94 MET E N 1
ATOM 5881 C CA . MET E 1 96 ? 41.120 73.320 37.682 1.00 20.86 94 MET E CA 1
ATOM 5882 C C . MET E 1 96 ? 41.133 71.833 37.314 1.00 20.29 94 MET E C 1
ATOM 5883 O O . MET E 1 96 ? 42.090 71.111 37.637 1.00 19.86 94 MET E O 1
ATOM 5888 N N . PRO E 1 97 ? 40.058 71.355 36.674 1.00 20.04 95 PRO E N 1
ATOM 5889 C CA . PRO E 1 97 ? 40.027 69.938 36.320 1.00 20.89 95 PRO E CA 1
ATOM 5890 C C . PRO E 1 97 ? 41.166 69.497 35.404 1.00 21.47 95 PRO E C 1
ATOM 5891 O O . PRO E 1 97 ? 41.536 70.218 34.472 1.00 21.71 95 PRO E O 1
ATOM 5895 N N . GLY E 1 98 ? 41.705 68.308 35.692 1.00 22.22 96 GLY E N 1
ATOM 5896 C CA . GLY E 1 98 ? 42.705 67.642 34.850 1.00 22.49 96 GLY E CA 1
ATOM 5897 C C . GLY E 1 98 ? 44.065 68.302 34.710 1.00 23.28 96 GLY E C 1
ATOM 5898 O O . GLY E 1 98 ? 44.963 67.732 34.088 1.00 24.01 96 GLY E O 1
ATOM 5899 N N . ILE E 1 99 ? 44.211 69.488 35.299 1.00 23.79 97 ILE E N 1
ATOM 5900 C CA . ILE E 1 99 ? 45.412 70.327 35.193 1.00 24.04 97 ILE E CA 1
ATOM 5901 C C . ILE E 1 99 ? 45.739 70.930 36.554 1.00 23.87 97 ILE E C 1
ATOM 5902 O O . ILE E 1 99 ? 46.826 71.445 36.782 1.00 23.84 97 ILE E O 1
ATOM 5907 N N . GLY E 1 100 ? 44.782 70.830 37.459 1.00 24.19 98 GLY E N 1
ATOM 5908 C CA . GLY E 1 100 ? 45.031 71.099 38.852 1.00 26.42 98 GLY E CA 1
ATOM 5909 C C . GLY E 1 100 ? 45.400 69.822 39.551 1.00 27.72 98 GLY E C 1
ATOM 5910 O O . GLY E 1 100 ? 45.710 68.799 38.910 1.00 27.53 98 GLY E O 1
ATOM 5911 N N . SER E 1 101 ? 45.368 69.859 40.877 1.00 28.89 99 SER E N 1
ATOM 5912 C CA . SER E 1 101 ? 45.843 68.704 41.660 1.00 29.68 99 SER E CA 1
ATOM 5913 C C . SER E 1 101 ? 44.688 68.044 42.368 1.00 30.16 99 SER E C 1
ATOM 5914 O O . SER E 1 101 ? 43.681 68.713 42.670 1.00 32.21 99 SER E O 1
ATOM 5917 N N . ASP E 1 102 ? 44.816 66.751 42.623 1.00 30.65 100 ASP E N 1
ATOM 5918 C CA . ASP E 1 102 ? 43.785 66.041 43.361 1.00 30.89 100 ASP E CA 1
ATOM 5919 C C . ASP E 1 102 ? 43.724 66.479 44.832 1.00 30.62 100 ASP E C 1
ATOM 5920 O O . ASP E 1 102 ? 44.736 66.915 45.437 1.00 30.39 100 ASP E O 1
ATOM 5925 N N . ILE E 1 103 ? 42.526 66.398 45.396 1.00 29.27 101 ILE E N 1
ATOM 5926 C CA . ILE E 1 103 ? 42.286 66.976 46.715 1.00 27.77 101 ILE E CA 1
ATOM 5927 C C . ILE E 1 103 ? 43.080 66.233 47.809 1.00 26.40 101 ILE E C 1
ATOM 5928 O O . ILE E 1 103 ? 43.538 66.840 48.766 1.00 25.13 101 ILE E O 1
ATOM 5933 N N . GLU E 1 104 ? 43.267 64.918 47.652 1.00 24.55 102 GLU E N 1
ATOM 5934 C CA . GLU E 1 104 ? 44.109 64.170 48.603 1.00 23.24 102 GLU E CA 1
ATOM 5935 C C . GLU E 1 104 ? 45.558 64.639 48.570 1.00 21.86 102 GLU E C 1
ATOM 5936 O O . GLU E 1 104 ? 46.189 64.784 49.625 1.00 21.50 102 GLU E O 1
ATOM 5942 N N . ASP E 1 105 ? 46.081 64.904 47.374 1.00 20.21 103 ASP E N 1
ATOM 5943 C CA . ASP E 1 105 ? 47.428 65.480 47.243 1.00 19.96 103 ASP E CA 1
ATOM 5944 C C . ASP E 1 105 ? 47.556 66.895 47.838 1.00 20.11 103 ASP E C 1
ATOM 5945 O O . ASP E 1 105 ? 48.621 67.307 48.325 1.00 18.25 103 ASP E O 1
ATOM 5950 N N . VAL E 1 106 ? 46.480 67.663 47.781 1.00 20.20 104 VAL E N 1
ATOM 5951 C CA . VAL E 1 106 ? 46.505 69.009 48.352 1.00 20.44 104 VAL E CA 1
ATOM 5952 C C . VAL E 1 106 ? 46.514 68.920 49.881 1.00 21.25 104 VAL E C 1
ATOM 5953 O O . VAL E 1 106 ? 47.277 69.628 50.548 1.00 20.55 104 VAL E O 1
ATOM 5957 N N . LYS E 1 107 ? 45.677 68.031 50.417 1.00 21.80 105 LYS E N 1
ATOM 5958 C CA . LYS E 1 107 ? 45.604 67.786 51.855 1.00 22.91 105 LYS E CA 1
ATOM 5959 C C . LYS E 1 107 ? 46.941 67.350 52.432 1.00 23.32 105 LYS E C 1
ATOM 5960 O O . LYS E 1 107 ? 47.345 67.802 53.513 1.00 23.08 105 LYS E O 1
ATOM 5966 N N . LYS E 1 108 ? 47.622 66.475 51.707 1.00 23.62 106 LYS E N 1
ATOM 5967 C CA . LYS E 1 108 ? 48.882 65.959 52.201 1.00 24.59 106 LYS E CA 1
ATOM 5968 C C . LYS E 1 108 ? 49.864 67.115 52.177 1.00 23.83 106 LYS E C 1
ATOM 5969 O O . LYS E 1 108 ? 50.745 67.174 53.027 1.00 22.77 106 LYS E O 1
ATOM 5975 N N . LEU E 1 109 ? 49.697 68.026 51.209 1.00 23.33 107 LEU E N 1
ATOM 5976 C CA . LEU E 1 109 ? 50.497 69.282 51.167 1.00 23.70 107 LEU E CA 1
ATOM 5977 C C . LEU E 1 109 ? 50.300 70.171 52.404 1.00 23.84 107 LEU E C 1
ATOM 5978 O O . LEU E 1 109 ? 51.278 70.577 53.036 1.00 23.92 107 LEU E O 1
ATOM 5983 N N . VAL E 1 110 ? 49.057 70.451 52.779 1.00 24.19 108 VAL E N 1
ATOM 5984 C CA . VAL E 1 110 ? 48.851 71.231 53.995 1.00 24.04 108 VAL E CA 1
ATOM 5985 C C . VAL E 1 110 ? 49.354 70.510 55.268 1.00 24.04 108 VAL E C 1
ATOM 5986 O O . VAL E 1 110 ? 49.901 71.145 56.173 1.00 23.99 108 VAL E O 1
ATOM 5990 N N . GLU E 1 111 ? 49.224 69.181 55.300 1.00 23.50 109 GLU E N 1
ATOM 5991 C CA A GLU E 1 111 ? 49.827 68.397 56.379 0.60 23.61 109 GLU E CA 1
ATOM 5992 C CA B GLU E 1 111 ? 49.820 68.366 56.359 0.40 23.42 109 GLU E CA 1
ATOM 5993 C C . GLU E 1 111 ? 51.349 68.477 56.360 1.00 23.23 109 GLU E C 1
ATOM 5994 O O . GLU E 1 111 ? 51.978 68.535 57.426 1.00 23.68 109 GLU E O 1
ATOM 6005 N N . ASP E 1 112 ? 51.952 68.483 55.171 1.00 22.61 110 ASP E N 1
ATOM 6006 C CA . ASP E 1 112 ? 53.415 68.493 55.078 1.00 22.73 110 ASP E CA 1
ATOM 6007 C C . ASP E 1 112 ? 53.982 69.859 55.387 1.00 22.71 110 ASP E C 1
ATOM 6008 O O . ASP E 1 112 ? 54.907 69.974 56.206 1.00 21.74 110 ASP E O 1
ATOM 6013 N N . ALA E 1 113 ? 53.422 70.888 54.739 1.00 22.66 111 ALA E N 1
ATOM 6014 C CA . ALA E 1 113 ? 54.036 72.220 54.673 1.00 23.67 111 ALA E CA 1
ATOM 6015 C C . ALA E 1 113 ? 53.593 73.197 55.747 1.00 23.65 111 ALA E C 1
ATOM 6016 O O . ALA E 1 113 ? 54.311 74.143 56.060 1.00 24.17 111 ALA E O 1
ATOM 6018 N N . LEU E 1 114 ? 52.433 72.971 56.339 1.00 24.17 112 LEU E N 1
ATOM 6019 C CA . LEU E 1 114 ? 51.868 74.002 57.196 1.00 24.76 112 LEU E CA 1
ATOM 6020 C C . LEU E 1 114 ? 52.026 73.699 58.697 1.00 25.10 112 LEU E C 1
ATOM 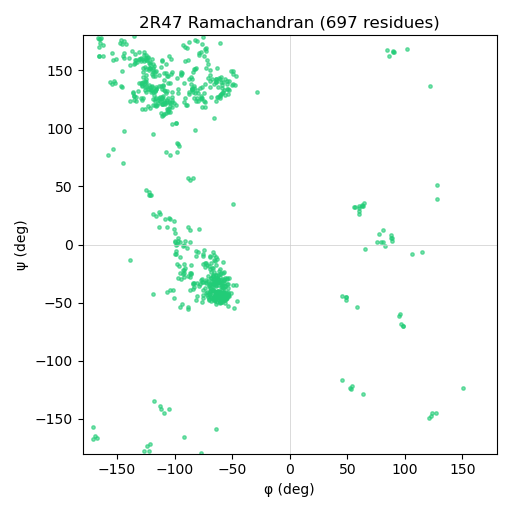6021 O O . LEU E 1 114 ? 51.427 72.751 59.204 1.00 25.05 112 LEU E O 1
ATOM 6026 N N . GLU E 1 115 ? 52.816 74.530 59.390 1.00 24.92 113 GLU E N 1
ATOM 6027 C CA . GLU E 1 115 ? 53.110 74.367 60.825 1.00 25.28 113 GLU E CA 1
ATOM 6028 C C . GLU E 1 115 ? 51.824 74.154 61.603 1.00 25.28 113 GLU E C 1
ATOM 6029 O O . GLU E 1 115 ? 50.798 74.738 61.262 1.00 24.86 113 GLU E O 1
ATOM 6035 N N . GLU E 1 116 ? 51.865 73.362 62.669 1.00 25.22 114 GLU E N 1
ATOM 6036 C CA . GLU E 1 116 ? 50.670 73.250 63.492 1.00 25.22 114 GLU E CA 1
ATOM 6037 C C . GLU E 1 116 ? 50.243 74.673 63.877 1.00 24.76 114 GLU E C 1
ATOM 6038 O O . GLU E 1 116 ? 51.079 75.514 64.228 1.00 24.70 114 GLU E O 1
ATOM 6044 N N . GLY E 1 117 ? 48.953 74.964 63.745 1.00 24.30 115 GLY E N 1
ATOM 6045 C CA . GLY E 1 117 ? 48.447 76.287 64.089 1.00 23.31 115 GLY E CA 1
ATOM 6046 C C . GLY E 1 117 ? 48.679 77.366 63.038 1.00 22.63 115 GLY E C 1
ATOM 6047 O O . GLY E 1 117 ? 48.330 78.522 63.262 1.00 22.68 115 GLY E O 1
ATOM 6048 N N . GLY E 1 118 ? 49.272 77.000 61.903 1.00 21.83 116 GLY E N 1
ATOM 60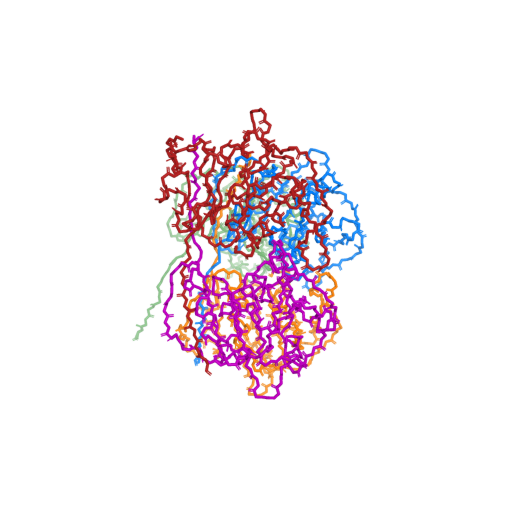49 C CA . GLY E 1 118 ? 49.473 77.925 60.795 1.00 20.96 116 GLY E CA 1
ATOM 6050 C C . GLY E 1 118 ? 48.185 78.202 60.028 1.00 20.92 116 GLY E C 1
ATOM 6051 O O . GLY E 1 118 ? 47.120 77.662 60.353 1.00 21.00 116 GLY E O 1
ATOM 6052 N N . GLU E 1 119 ? 48.265 79.058 59.015 1.00 19.77 117 GLU E N 1
ATOM 6053 C CA . GLU E 1 119 ? 47.066 79.441 58.303 1.00 19.34 117 GLU E CA 1
ATOM 6054 C C . GLU E 1 119 ? 47.064 79.005 56.829 1.00 17.67 117 GLU E C 1
ATOM 6055 O O . GLU E 1 119 ? 48.064 79.146 56.098 1.00 15.49 117 GLU E O 1
ATOM 6061 N N . LEU E 1 120 ? 45.915 78.477 56.419 1.00 16.88 118 LEU E N 1
ATOM 6062 C CA . LEU E 1 120 ? 45.704 78.082 55.039 1.00 16.82 118 LEU E CA 1
ATOM 6063 C C . LEU E 1 120 ? 44.847 79.130 54.305 1.00 16.52 118 LEU E C 1
ATOM 6064 O O . LEU E 1 120 ? 43.747 79.486 54.745 1.00 16.10 118 LEU E O 1
ATOM 6069 N N . MET E 1 121 ? 45.401 79.617 53.207 1.00 16.39 119 MET E N 1
ATOM 6070 C CA . MET E 1 121 ? 44.767 80.641 52.406 1.00 17.89 119 MET E CA 1
ATOM 6071 C C . MET E 1 121 ? 44.604 80.185 50.952 1.00 16.77 119 MET E C 1
ATOM 6072 O O . MET E 1 121 ? 45.306 79.269 50.463 1.00 15.89 119 MET E O 1
ATOM 6077 N N . GLY E 1 122 ? 43.673 80.843 50.270 1.00 16.72 120 GLY E N 1
ATOM 6078 C CA . GLY E 1 122 ? 43.553 80.700 48.824 1.00 17.68 120 GLY E CA 1
ATOM 6079 C C . GLY E 1 122 ? 43.564 82.062 48.141 1.00 17.06 120 GLY E C 1
ATOM 6080 O O . GLY E 1 122 ? 42.992 83.014 48.654 1.00 18.03 120 GLY E O 1
ATOM 6081 N N . LEU E 1 123 ? 44.243 82.168 47.005 1.00 16.76 121 LEU E N 1
ATOM 6082 C CA . LEU E 1 123 ? 44.148 83.353 46.170 1.00 17.14 121 LEU E CA 1
ATOM 6083 C C . LEU E 1 123 ? 43.694 82.856 44.819 1.00 16.51 121 LEU E C 1
ATOM 6084 O O . LEU E 1 123 ? 44.401 82.095 44.160 1.00 15.20 121 LEU E O 1
ATOM 6089 N N . CYS E 1 124 ? 42.547 83.323 44.362 1.00 16.86 122 CYS E N 1
ATOM 6090 C CA . CYS E 1 124 ? 42.073 82.858 43.087 1.00 17.55 122 CYS E CA 1
ATOM 6091 C C . CYS E 1 124 ? 41.404 83.982 42.296 1.00 17.84 122 CYS E C 1
ATOM 6092 O O . CYS E 1 124 ? 41.237 85.118 42.792 1.00 15.96 122 CYS E O 1
ATOM 6095 N N . TYR E 1 125 ? 41.078 83.658 41.051 1.00 17.22 123 TYR E N 1
ATOM 6096 C CA . TYR E 1 125 ? 40.298 84.511 40.184 1.00 18.06 123 TYR E CA 1
ATOM 6097 C C . TYR E 1 125 ? 38.999 83.818 39.836 1.00 18.36 123 TYR E C 1
ATOM 6098 O O . TYR E 1 125 ? 38.921 82.562 39.762 1.00 17.28 123 TYR E O 1
ATOM 6107 N N . MET E 1 126 ? 37.971 84.646 39.649 1.00 18.33 124 MET E N 1
ATOM 6108 C CA . MET E 1 126 ? 36.666 84.217 39.129 1.00 19.02 124 MET E CA 1
ATOM 6109 C C . MET E 1 126 ? 36.000 83.168 40.037 1.00 18.82 124 MET E C 1
ATOM 6110 O O . MET E 1 126 ? 35.263 82.286 39.566 1.00 18.12 124 MET E O 1
ATOM 6115 N N . ASP E 1 127 ? 36.274 83.268 41.337 1.00 18.43 125 ASP E N 1
ATOM 6116 C CA . ASP E 1 127 ? 35.629 82.428 42.321 1.00 18.16 125 ASP E CA 1
ATOM 6117 C C . ASP E 1 127 ? 35.949 80.953 42.128 1.00 17.93 125 ASP E C 1
ATOM 6118 O O . ASP E 1 127 ? 35.118 80.105 42.461 1.00 17.23 125 ASP E O 1
ATOM 6123 N N . MET E 1 128 ? 37.161 80.643 41.667 1.00 17.22 126 MET E N 1
ATOM 6124 C CA . MET E 1 128 ? 37.503 79.242 41.289 1.00 18.91 126 MET E CA 1
ATOM 6125 C C . MET E 1 128 ? 37.325 78.256 42.397 1.00 17.76 126 MET E C 1
ATOM 6126 O O . MET E 1 128 ? 36.806 77.151 42.181 1.00 18.78 126 MET E O 1
ATOM 6131 N N . PHE E 1 129 ? 37.820 78.605 43.581 1.00 16.75 127 PHE E N 1
ATOM 6132 C CA . PHE E 1 129 ? 37.778 77.658 44.698 1.00 16.87 127 PHE E CA 1
ATOM 6133 C C . PHE E 1 129 ? 36.326 77.368 45.129 1.00 16.64 127 PHE E C 1
ATOM 6134 O O . PHE E 1 129 ? 35.973 76.204 45.336 1.00 16.85 127 PHE E O 1
ATOM 6142 N N . ALA E 1 130 ? 35.481 78.397 45.256 1.00 15.95 128 ALA E N 1
ATOM 6143 C CA . ALA E 1 130 ? 34.086 78.166 45.637 1.00 16.39 128 ALA E CA 1
ATOM 6144 C C . ALA E 1 130 ? 33.419 77.263 44.578 1.00 16.76 128 ALA E C 1
ATOM 6145 O O . ALA E 1 130 ? 32.794 76.239 44.896 1.00 17.12 128 ALA E O 1
ATOM 6147 N N . ARG E 1 131 ? 33.638 77.606 43.320 1.00 16.41 129 ARG E N 1
ATOM 6148 C CA . ARG E 1 131 ? 33.005 76.883 42.202 1.00 16.56 129 ARG E CA 1
ATOM 6149 C C . ARG E 1 131 ? 33.449 75.423 42.086 1.00 16.38 129 ARG E C 1
ATOM 6150 O O . ARG E 1 131 ? 32.660 74.576 41.678 1.00 18.20 129 ARG E O 1
ATOM 6158 N N . ALA E 1 132 ? 34.693 75.127 42.457 1.00 16.31 130 ALA E N 1
ATOM 6159 C CA . ALA E 1 132 ? 35.209 73.771 42.492 1.00 16.09 130 ALA E CA 1
ATOM 6160 C C . ALA E 1 132 ? 34.701 72.950 43.677 1.00 16.27 130 ALA E C 1
ATOM 6161 O O . ALA E 1 132 ? 34.994 71.760 43.757 1.00 17.53 130 ALA E O 1
ATOM 6163 N N . GLY E 1 133 ? 33.995 73.581 44.636 1.00 16.17 131 GLY E N 1
ATOM 6164 C CA . GLY E 1 133 ? 33.543 72.875 45.841 1.00 16.32 131 GLY E CA 1
ATOM 6165 C C . GLY E 1 133 ? 34.556 72.909 46.993 1.00 17.26 131 GLY E C 1
ATOM 6166 O O . GLY E 1 133 ? 34.331 72.273 48.056 1.00 16.91 131 GLY E O 1
ATOM 6167 N N . TRP E 1 134 ? 35.675 73.619 46.787 1.00 16.85 132 TRP E N 1
ATOM 6168 C CA . TRP E 1 134 ? 36.834 73.522 47.712 1.00 18.51 132 TRP E CA 1
ATOM 6169 C C . TRP E 1 134 ? 36.605 74.182 49.070 1.00 19.04 132 TRP E C 1
ATOM 6170 O O . TRP E 1 134 ? 37.339 73.867 50.044 1.00 20.40 132 TRP E O 1
ATOM 6181 N N . TYR E 1 135 ? 35.598 75.062 49.173 1.00 19.41 133 TYR E N 1
ATOM 6182 C CA . TYR E 1 135 ? 35.223 75.595 50.501 1.00 20.42 133 TYR E CA 1
ATOM 6183 C C . TYR E 1 135 ? 34.645 74.522 51.394 1.00 20.89 133 TYR E C 1
ATOM 6184 O O . TYR E 1 135 ? 34.693 74.644 52.620 1.00 21.49 133 TYR E O 1
ATOM 6193 N N . GLU E 1 136 ? 34.061 73.488 50.786 1.00 21.51 134 GLU E N 1
ATOM 6194 C CA . GLU E 1 136 ? 33.526 72.349 51.533 1.00 22.12 134 GLU E CA 1
ATOM 6195 C C . GLU E 1 136 ? 34.546 71.237 51.690 1.00 21.34 134 GLU E C 1
ATOM 6196 O O . GLU E 1 136 ? 34.434 70.425 52.602 1.00 21.67 134 GLU E O 1
ATOM 6202 N N . LEU E 1 137 ? 35.542 71.201 50.815 1.00 20.79 135 LEU E N 1
ATOM 6203 C CA . LEU E 1 137 ? 36.547 70.133 50.830 1.00 21.59 135 LEU E CA 1
ATOM 6204 C C . LEU E 1 137 ? 37.769 70.447 51.666 1.00 21.93 135 LEU E C 1
ATOM 6205 O O . LEU E 1 137 ? 38.470 69.530 52.118 1.00 21.62 135 LEU E O 1
ATOM 6210 N N . LEU E 1 138 ? 38.032 71.742 51.851 1.00 22.19 136 LEU E N 1
ATOM 6211 C CA . LEU E 1 138 ? 39.160 72.219 52.664 1.00 22.33 136 LEU E CA 1
ATOM 6212 C C . LEU E 1 138 ? 38.684 73.202 53.716 1.00 22.64 136 LEU E C 1
ATOM 6213 O O . LEU E 1 138 ? 37.572 73.750 53.623 1.00 23.71 136 LEU E O 1
ATOM 6218 N N . ASP E 1 139 ? 39.529 73.437 54.714 1.00 23.24 137 ASP E N 1
ATOM 6219 C CA A ASP E 1 139 ? 39.228 74.437 55.743 0.60 23.10 137 ASP E CA 1
ATOM 6220 C CA B ASP E 1 139 ? 39.247 74.416 55.757 0.40 22.89 137 ASP E CA 1
ATOM 6221 C C . ASP E 1 139 ? 40.154 75.642 55.603 1.00 22.66 137 ASP E C 1
ATOM 6222 O O . ASP E 1 139 ? 41.131 75.779 56.313 1.00 21.85 137 ASP E O 1
ATOM 6231 N N . PHE E 1 140 ? 39.827 76.516 54.641 1.00 21.62 138 PHE E N 1
ATOM 6232 C CA . PHE E 1 140 ? 40.582 77.755 54.425 1.00 20.17 138 PHE E CA 1
ATOM 6233 C C . PHE E 1 140 ? 40.382 78.691 55.596 1.00 20.24 138 PHE E C 1
ATOM 6234 O O . PHE E 1 140 ? 39.271 78.786 56.119 1.00 20.93 138 PHE E O 1
ATOM 6242 N N . ASP E 1 141 ? 41.439 79.399 55.983 1.00 19.23 139 ASP E N 1
ATOM 6243 C CA . ASP E 1 141 ? 41.308 80.478 56.960 1.00 19.13 139 ASP E CA 1
ATOM 6244 C C . ASP E 1 141 ? 40.893 81.794 56.332 1.00 18.59 139 ASP E C 1
ATOM 6245 O O . ASP E 1 141 ? 40.171 82.586 56.954 1.00 18.59 139 ASP E O 1
ATOM 6250 N N . CYS E 1 142 ? 41.362 82.036 55.108 1.00 18.60 140 CYS E N 1
ATOM 6251 C CA . CYS E 1 142 ? 41.078 83.276 54.371 1.00 17.83 140 CYS E CA 1
ATOM 6252 C C . CYS E 1 142 ? 41.149 82.941 52.899 1.00 17.56 140 CYS E C 1
ATOM 6253 O O . CYS E 1 142 ? 42.000 82.155 52.492 1.00 17.86 140 CYS E O 1
ATOM 6256 N N . VAL E 1 143 ? 40.242 83.506 52.104 1.00 16.73 141 VAL E N 1
ATOM 6257 C CA . VAL E 1 143 ? 40.363 83.418 50.660 1.00 16.67 141 VAL E CA 1
ATOM 6258 C C . VAL E 1 143 ? 40.228 84.835 50.108 1.00 16.99 141 VAL E C 1
ATOM 6259 O O . VAL E 1 143 ? 39.401 85.626 50.586 1.00 16.95 141 VAL E O 1
ATOM 6263 N N . ILE E 1 144 ? 41.058 85.155 49.124 1.00 16.19 142 ILE E N 1
ATOM 6264 C CA . ILE E 1 144 ? 40.989 86.435 48.425 1.00 16.42 142 ILE E CA 1
ATOM 6265 C C . ILE E 1 144 ? 40.705 86.086 46.967 1.00 15.98 142 ILE E C 1
ATOM 6266 O O . ILE E 1 144 ? 41.506 85.401 46.317 1.00 15.82 142 ILE E O 1
ATOM 6271 N N . ASN E 1 145 ? 39.578 86.583 46.465 1.00 15.35 143 ASN E N 1
ATOM 6272 C CA . ASN E 1 145 ? 39.134 86.246 45.139 1.00 16.55 143 ASN E CA 1
ATOM 6273 C C . ASN E 1 145 ? 39.000 87.526 44.321 1.00 17.25 143 ASN E C 1
ATOM 6274 O O . ASN E 1 145 ? 38.472 88.527 44.822 1.00 18.55 143 ASN E O 1
ATOM 6279 N N . ALA E 1 146 ? 39.476 87.508 43.088 1.00 17.47 144 ALA E N 1
ATOM 6280 C CA . ALA E 1 146 ? 39.346 88.688 42.244 1.00 17.33 144 ALA E CA 1
ATOM 6281 C C . ALA E 1 146 ? 38.671 88.339 40.935 1.00 18.06 144 ALA E C 1
ATOM 6282 O O . ALA E 1 146 ? 38.973 87.304 40.326 1.00 17.30 144 ALA E O 1
ATOM 6284 N N . ASP E 1 147 ? 37.797 89.237 40.481 1.00 18.50 145 ASP E N 1
ATOM 6285 C CA . ASP E 1 147 ? 37.185 89.125 39.152 1.00 20.07 145 ASP E CA 1
ATOM 6286 C C . ASP E 1 147 ? 37.840 90.098 38.201 1.00 19.13 145 ASP E C 1
ATOM 6287 O O . ASP E 1 147 ? 38.231 91.185 38.605 1.00 17.90 145 ASP E O 1
ATOM 6292 N N . ILE E 1 148 ? 37.930 89.699 36.936 1.00 17.99 146 ILE E N 1
ATOM 6293 C CA . ILE E 1 148 ? 38.642 90.439 35.908 1.00 19.01 146 ILE E CA 1
ATOM 6294 C C . ILE E 1 148 ? 37.675 90.671 34.770 1.00 19.28 146 ILE E C 1
ATOM 6295 O O . ILE E 1 148 ? 36.979 89.750 34.314 1.00 18.54 146 ILE E O 1
ATOM 6300 N N . ASP E 1 149 ? 37.631 91.898 34.285 1.00 19.93 147 ASP E N 1
ATOM 6301 C CA . ASP E 1 149 ? 36.958 92.129 33.036 1.00 21.54 147 ASP E CA 1
ATOM 6302 C C . ASP E 1 149 ? 37.616 93.318 32.344 1.00 21.56 147 ASP E C 1
ATOM 6303 O O . ASP E 1 149 ? 38.261 94.141 33.003 1.00 22.85 147 ASP E O 1
ATOM 6308 N N . GLY E 1 150 ? 37.439 93.450 31.033 1.00 20.11 148 GLY E N 1
ATOM 6309 C CA . GLY E 1 150 ? 38.052 94.575 30.386 1.00 20.01 148 GLY E CA 1
ATOM 6310 C C . GLY E 1 150 ? 37.644 94.780 28.965 1.00 19.70 148 GLY E C 1
ATOM 6311 O O . GLY E 1 150 ? 36.584 94.319 28.541 1.00 17.85 148 GLY E O 1
ATOM 6312 N N . TYR E 1 151 ? 38.515 95.471 28.233 1.00 20.16 149 TYR E N 1
ATOM 6313 C CA . TYR E 1 151 ? 38.235 95.940 26.877 1.00 20.68 149 TYR E CA 1
ATOM 6314 C C . TYR E 1 151 ? 39.490 95.902 26.053 1.00 18.76 149 TYR E C 1
ATOM 6315 O O . TYR E 1 151 ? 40.604 96.079 26.565 1.00 17.68 149 TYR E O 1
ATOM 6324 N N . VAL E 1 152 ? 39.291 95.684 24.763 1.00 18.71 150 VAL E N 1
ATOM 6325 C CA . VAL E 1 152 ? 40.348 95.815 23.771 1.00 18.54 150 VAL E CA 1
ATOM 6326 C C . VAL E 1 152 ? 40.020 97.046 22.937 1.00 18.91 150 VAL E C 1
ATOM 6327 O O . VAL E 1 152 ? 38.855 97.248 22.555 1.00 19.51 150 VAL E O 1
ATOM 6331 N N . LEU E 1 153 ? 41.042 97.859 22.663 1.00 18.11 151 LEU E N 1
ATOM 6332 C CA . LEU E 1 153 ? 40.890 99.070 21.845 1.00 18.93 151 LEU E CA 1
ATOM 6333 C C . LEU E 1 153 ? 41.920 99.034 20.736 1.00 19.21 151 LEU E C 1
ATOM 6334 O O . LEU E 1 153 ? 42.986 98.420 20.903 1.00 18.67 151 LEU E O 1
ATOM 6339 N N . ARG E 1 154 ? 41.604 99.683 19.612 1.00 19.92 152 ARG E N 1
ATOM 6340 C CA A ARG E 1 154 ? 42.508 99.755 18.461 0.60 20.60 152 ARG E CA 1
ATOM 6341 C CA B ARG E 1 154 ? 42.552 99.763 18.516 0.40 20.20 152 ARG E CA 1
ATOM 6342 C C . ARG E 1 154 ? 42.677 101.191 17.963 1.00 20.39 152 ARG E C 1
ATOM 6343 O O . ARG E 1 154 ? 41.724 101.990 18.015 1.00 20.67 152 ARG E O 1
ATOM 6358 N N A GLY E 1 155 ? 43.898 101.529 17.553 0.60 20.42 153 GLY E N 1
ATOM 6359 N N B GLY E 1 155 ? 43.866 101.500 17.446 0.40 20.30 153 GLY E N 1
ATOM 6360 C CA A GLY E 1 155 ? 44.204 102.844 16.996 0.60 20.24 153 GLY E CA 1
ATOM 6361 C CA B GLY E 1 155 ? 44.143 102.780 16.797 0.40 20.09 153 GLY E CA 1
ATOM 6362 C C A GLY E 1 155 ? 43.937 102.902 15.507 0.60 20.50 153 GLY E C 1
ATOM 6363 C C B GLY E 1 155 ? 45.447 102.774 16.019 0.40 20.15 153 GLY E C 1
ATOM 6364 O O A GLY E 1 155 ? 43.045 102.219 15.002 0.60 20.43 153 GLY E O 1
ATOM 6365 O O B GLY E 1 155 ? 45.611 102.023 15.055 0.40 20.07 153 GLY E O 1
#

Sequence (768 aa):
GHMEKLKEFRGIKEHLGVFREAVKDAERRIIGFAGVPGVVTPFAQLFAYAVRDKDDNIFIPNTDFSKKARRKLEEVTEYGVELGEISPGNVDDVLVLLGGLSMMPGIGSDIEEDVKKLVEDALEEGGEELMGLCYMDMFARAGWYELLDDFDCVINADIDGYYVLRRGGGHMEEKLKEEFRGIKEHLGVFREAVKDAEERIIGFAGVPGVTPFAQLFAYAVRRDKDDNIFIPNTDFSKARKLEEVTEYGVELGEEISPGNNVDDVLVLLGGLSMMPGIGSDIEEDVKKKLVEEDALEEGGEELMGLCYMDMFARAGWYELLDFDCVINADIDDGYYVLRRGGHMEEKLKEFRRGIKEHLGVFREAVKDAERIGFAGVPGVVTPFAQLFAYAVRDKDDNIFIPNTDDFSKARKLEVTEYGVELGEISPGNVDDVLVLLGGLSMPGIGSDIEDVKKLVEEDALEEEGGELMGLLCYMDMFARAGWYELLDDFDCVINADIDDGYYVLRRGGGHMEEKLKEFRGIKEHLGVFREAVKDAERIGFAGVPGVTPFAQLFAYAVRDKDNIFIPNTDFSKARKLEVTEYGVELGEISPGNVDVLVLLGGLSMPGSDIEEDVKKLVEDALEEEGGELMGLCYMDMFARAGWYELLDFDCVINADIIDGYYVLRRGGGHMEEKLKEFRRGIKEHLGVFREAVKDAERIGFAGVPGVTPFAQLFAYAVRDKDDNIFIPNTDFSKARKLEVTEYGVELGEISPGNVDVLVLLGGLSMPGIGSDIEDVKKLVEEDALEEGGELMGLCYMDMFARAGWYELLDDFDCVINADIDGYVLRRGG

Foldseek 3Di:
DDDDDDDDDDDPVVLLVVLCVVCVPWAEEEEEAAPPVCVVQQSNCQSVVVHFYWYHHQLHLQQIFTQHQDPVGTDTHDGDSAATLEYEYELRLLDPPDSPDLVSVVVSCVRRHPVVGFYEYEYEPCRCVVSVNVVSDPHPYYHYYYDDDDDDDD/DDDDDDDDDDDDVVLLVVLCVVCVVWAEEEEEAAPPVCVVQQSNCQSVVVHFYWYHHQLHLQQIFTFHQDPVGTDTHDGDSAATQEYEYELRLLDPPPSPDLVSVVVSCVRRHPVVGFYEYEYEPCSCVVSVNVVSDPHPYYHYYYDDDDDDDD/DDDDDDDDDDDDVVLLVVLCVVCVPWAEEEEEAAPPVCVVQQVSCQSVVVHFYWYHHALRLQQIFTQHQDPVGTDTHHGDRAATQEYEYELRLLDPPRHDDLVSVVVSCVRHHDVVGAYEYEYEPCSCVVSVNVVSDPHPYYDYYYDDDDDDDD/DDDDDDDDDDDDVVLLVVLCVVCVVWAEEEEEAAPPVVVVLQSNCQSPVNHFYWYHHQLHQQQIFTFDQDPVGTDTDDRDHDATLEYEYELRCLPCNDDLVSVVVSCVRRHDDVGAYEYEYEPCRCVVSVNVVSDPHPYYDYYYDDDDDDDD/DDDDDDDDDDDDVVLLVVLCVVCVPWAEEEEEAAPPVCPVLQSNCQSVVVHFYWYHHQLNLQQIFTFHQDPVGTDTDDRDRDATLEYEYELNLLDPPRHPDLVSVVVSCVRHYDVVGFYEYEYEPCRCVVSVNVVSDPHPYYHYYYDDDDDDDD

InterPro domains:
  IPR009183 MTH_862/MJ1183 [PF09897] (8-147)
  IPR009183 MTH_862/MJ1183 [PIRSF004962] (1-151)

Radius of gyration: 29.94 Å; Cα contacts (8 Å, |Δi|>4): 1998; chains: 5; bounding box: 82×77×70 Å

B-factor: mean 23.29, std 8.19, range [4.34, 71.22]

Solvent-accessible surface area: 31578 Å² total

CATH classification: 3.40.50.2300

Secondary structure (DSSP, 8-state):
---EEEEEEEHHHHHHHHHHHHTTT-SEEEEEE-S---HHHHHHHHHTTTSEEEEEETT-GGG-EEEEEETTEEEEEEE----EEEEEEEGGGGSTTTS--HHHHHHHHHHHEEEEEEEEEEEETTHHHHTTHHHHS--SEEEEEEEEEEEEE-/---EEEEEEESHHHHHHHHHHHTTT-SEEEEEE-S---HHHHHHHHHTTTSEEEEEETT-GGG-EEEEEETTEEEEEEE----EEEEEEEGGGGSTTTS--HHHHHHHHHHHEEEEEEEEEEEETTHHHHTTHHHHS--SEEEEEEEEEEEEE-/----------HHHHHHHHHHHHTTT-SEEEEEE-S---HHHHHHHHHTTTSEEEEEETT-GGG-EEEEEETTEEEEEEE----EEEEEEEGGGGSTTT---HHHHHHHHHHHEEEEEEEEEEEETTHHHHTTHHHHS--SEEEEE---------/---EEEEEEEHHHHHHHHHHHHTTT-SEEEEEE-S---HHHHHHHHHTTTSEEEEEETT-GGG-EEEEEETTEEEEEEE--S-EEEEEEEGGGG-----HHHHHHHHHHHEEEEEEEEEEEETTHHHHTTHHHHS--SEEEEEEEEEEEEE-/---EEEEEEEHHHHHHHHHHHHTTT-SEEEEEE-S---HHHHHHHHHTTTSEEEEEETT-GGG-EEEEE-SSSEEEEEE----EEEEEEEGGGGSTTTS--HHHHHHHHHHHEEEEEEEEEEEETTHHHHTTHHHHS--SEEEEEEEEEEEEE-

Organism: Methanothermobacter thermautotrophicus (strain ATCC 29096 / DSM 1053 / JCM 10044 / NBRC 100330 / Delta H) (NCBI:txid187420)

Nearest PDB structures (foldseek):
  2r47-assembly3_D  TM=1.007E+00  e=2.022E-34  Methanothermobacter thermautotrophicus str. Delta H
  2r47-assembly3_E  TM=1.003E+00  e=8.239E-32  Methanothermobacter thermautotrophicus str. Delta H
  1g2p-assembly1_A-2  TM=4.634E-01  e=2.130E-02  Saccharomyces cerevisiae
  3q72-assembly1_A  TM=4.442E-01  e=5.264E-02  Homo sapiens
  2gjs-assembly2_B  TM=4.719E-01  e=8.828E-02  Homo sapiens